Protein AF-0000000075457549 (afdb_homodimer)

Sequence (1544 aa):
MSASGSPRPHTTWLKSLSPRWPSASPNLSMISASSSFELLGRNELLQASESSGIDASVPYPEGTTIDWHREEAAEREWKRTLHSQRGLRGALAPIADSSKMWLVIVLTGVGIGVAGAWLDVLVRWLGDLREGRCAYGFFYNQVACCSGLDPGEVCTEWKTWSEYLHVSSILGQSLLQAWVYIALAVIFAGSAAVLVITYAPYAFHTGIPEIKAILRGYVFDAFLSPWTLFIKALGLALAVASGLSLGKEGPLVHVSCCMAFLLSRIFKVKQNESQKRKLLAAAAAAGVSVAFGSPLGGVLFGLEELDTFAFSNENDVMWRGFVTSVIAAVTLQYMDPFGTSKLVLFEVSGTVSGTWRAFELIPWMLLAVVGGVVGSFLIRLNAAAAVYRRNSSIYDWPVLEVVSFAALTGAICYLVVFLRAQTSELVANLFQECDVTKGDYHGLCNPTALWHNVFLLILTAVVKVGLTAWTFGMMIPAGIFLPTIAIGACFGRAVGLLTQGLQRAYPSAVIFSSCPPDATIRCISPGFYAVVGAAAMLGGVTRMTVSLVVIMFELTGALSHVLPIMISVVVSKWVADALGRDGIYTVWIAMRRYPWLPPDEYRDQGQTAAQIVKPASDIVVLRDGSPPTLGELLAFVRRYHFHGFPVVAGDEDVLVGFVVREKLRIYLERLVTEDVDGALTEAQRWTFIKAAAAADNELVNLAPLLDEAVLQLRKDVPLQLVVNMFQKMNLRHVLFSQEGKLTGLVTKTDIVWLLTAHSPHTGQLAGDTIDQMSASGSPRPHTTWLKSLSPRWPSASPNLSMISASSSFELLGRNELLQASESSGIDASVPYPEGTTIDWHREEAAEREWKRTLHSQRGLRGALAPIADSSKMWLVIVLTGVGIGVAGAWLDVLVRWLGDLREGRCAYGFFYNQVACCSGLDPGEVCTEWKTWSEYLHVSSILGQSLLQAWVYIALAVIFAGSAAVLVITYAPYAFHTGIPEIKAILRGYVFDAFLSPWTLFIKALGLALAVASGLSLGKEGPLVHVSCCMAFLLSRIFKVKQNESQKRKLLAAAAAAGVSVAFGSPLGGVLFGLEELDTFAFSNENDVMWRGFVTSVIAAVTLQYMDPFGTSKLVLFEVSGTVSGTWRAFELIPWMLLAVVGGVVGSFLIRLNAAAAVYRRNSSIYDWPVLEVVSFAALTGAICYLVVFLRAQTSELVANLFQECDVTKGDYHGLCNPTALWHNVFLLILTAVVKVGLTAWTFGMMIPAGIFLPTIAIGACFGRAVGLLTQGLQRAYPSAVIFSSCPPDATIRCISPGFYAVVGAAAMLGGVTRMTVSLVVIMFELTGALSHVLPIMISVVVSKWVADALGRDGIYTVWIAMRRYPWLPPDEYRDQGQTAAQIVKPASDIVVLRDGSPPTLGELLAFVRRYHFHGFPVVAGDEDVLVGFVVREKLRIYLERLVTEDVDGALTEAQRWTFIKAAAAADNELVNLAPLLDEAVLQLRKDVPLQLVVNMFQKMNLRHVLFSQEGKLTGLVTKTDIVWLLTAHSPHTGQLAGDTIDQ

pLDDT: mean 81.23, std 19.46, range [15.23, 98.56]

Radius of gyration: 37.05 Å; Cα contacts (8 Å, |Δi|>4): 2676; chains: 2; bounding box: 93×108×131 Å

Structure (mmCIF, N/CA/C/O backbone):
data_AF-0000000075457549-model_v1
#
loop_
_entity.id
_entity.type
_entity.pdbx_description
1 polymer 'Chloride channel protein'
#
loop_
_atom_site.group_PDB
_atom_site.id
_atom_site.type_symbol
_atom_site.label_atom_id
_atom_site.label_alt_id
_atom_site.label_comp_id
_atom_site.label_asym_id
_atom_site.label_entity_id
_atom_site.label_seq_id
_atom_site.pdbx_PDB_ins_code
_atom_site.Cartn_x
_atom_site.Cartn_y
_atom_site.Cartn_z
_atom_site.occupancy
_atom_site.B_iso_or_equiv
_atom_site.auth_seq_id
_atom_site.auth_comp_id
_atom_site.auth_asym_id
_atom_site.auth_atom_id
_atom_site.pdbx_PDB_model_num
ATOM 1 N N . MET A 1 1 ? -32.125 -28.438 58.812 1 15.51 1 MET A N 1
ATOM 2 C CA . MET A 1 1 ? -32 -28.406 60.25 1 15.51 1 MET A CA 1
ATOM 3 C C . MET A 1 1 ? -31.094 -27.266 60.688 1 15.51 1 MET A C 1
ATOM 5 O O . MET A 1 1 ? -30.453 -26.625 59.875 1 15.51 1 MET A O 1
ATOM 9 N N . SER A 1 2 ? -30.094 -27.688 61.531 1 15.89 2 SER A N 1
ATOM 10 C CA . SER A 1 2 ? -29.469 -27.375 62.812 1 15.89 2 SER A CA 1
ATOM 11 C C . SER A 1 2 ? -28.422 -26.281 62.656 1 15.89 2 SER A C 1
ATOM 13 O O . SER A 1 2 ? -27.859 -26.078 61.562 1 15.89 2 SER A O 1
ATOM 15 N N . ALA A 1 3 ? -28.094 -25.688 63.75 1 17.12 3 ALA A N 1
ATOM 16 C CA . ALA A 1 3 ? -27.891 -24.438 64.5 1 17.12 3 ALA A CA 1
ATOM 17 C C . ALA A 1 3 ? -26.453 -23.969 64.375 1 17.12 3 ALA A C 1
ATOM 19 O O . ALA A 1 3 ? -26.188 -22.766 64.438 1 17.12 3 ALA A O 1
ATOM 20 N N . SER A 1 4 ? -25.469 -24.859 64.25 1 15.59 4 SER A N 1
ATOM 21 C CA . SER A 1 4 ? -24.594 -24.828 65.375 1 15.59 4 SER A CA 1
ATOM 22 C C . SER A 1 4 ? -23.641 -23.625 65.312 1 15.59 4 SER A C 1
ATOM 24 O O . SER A 1 4 ? -23.516 -22.984 64.312 1 15.59 4 SER A O 1
ATOM 26 N N . GLY A 1 5 ? -22.297 -23.812 65.688 1 16.44 5 GLY A N 1
ATOM 27 C CA . GLY A 1 5 ? -21.484 -23.406 66.812 1 16.44 5 GLY A CA 1
ATOM 28 C C . GLY A 1 5 ? -20.703 -22.125 66.5 1 16.44 5 GLY A C 1
ATOM 29 O O . GLY A 1 5 ? -20.547 -21.719 65.375 1 16.44 5 GLY A O 1
ATOM 30 N N . SER A 1 6 ? -20.234 -21.391 67.562 1 16.8 6 SER A N 1
ATOM 31 C CA . SER A 1 6 ? -20.109 -20.094 68.25 1 16.8 6 SER A CA 1
ATOM 32 C C . SER A 1 6 ? -18.812 -19.406 67.875 1 16.8 6 SER A C 1
ATOM 34 O O . SER A 1 6 ? -18.719 -18.172 67.938 1 16.8 6 SER A O 1
ATOM 36 N N . PRO A 1 7 ? -17.672 -20.062 67.312 1 17.44 7 PRO A N 1
ATOM 37 C CA . PRO A 1 7 ? -16.531 -19.781 68.188 1 17.44 7 PRO A CA 1
ATOM 38 C C . PRO A 1 7 ? -16.016 -18.359 68 1 17.44 7 PRO A C 1
ATOM 40 O O . PRO A 1 7 ? -16.078 -17.766 66.938 1 17.44 7 PRO A O 1
ATOM 43 N N . ARG A 1 8 ? -15.766 -17.688 69.125 1 16.97 8 ARG A N 1
ATOM 44 C CA . ARG A 1 8 ? -15.648 -16.344 69.688 1 16.97 8 ARG A CA 1
ATOM 45 C C . ARG A 1 8 ? -14.477 -15.586 69.062 1 16.97 8 ARG A C 1
ATOM 47 O O . ARG A 1 8 ? -13.633 -16.188 68.375 1 16.97 8 ARG A O 1
ATOM 54 N N . PRO A 1 9 ? -13.852 -14.609 69.875 1 17.25 9 PRO A N 1
ATOM 55 C CA . PRO A 1 9 ? -13.664 -13.164 70 1 17.25 9 PRO A CA 1
ATOM 56 C C . PRO A 1 9 ? -12.211 -12.742 69.812 1 17.25 9 PRO A C 1
ATOM 58 O O . PRO A 1 9 ? -11.938 -11.578 69.5 1 17.25 9 PRO A O 1
ATOM 61 N N . HIS A 1 10 ? -11.102 -13.68 69.875 1 16.2 10 HIS A N 1
ATOM 62 C CA . HIS A 1 10 ? -10.062 -13.336 70.812 1 16.2 10 HIS A CA 1
ATOM 63 C C . HIS A 1 10 ? -9.258 -12.133 70.375 1 16.2 10 HIS A C 1
ATOM 65 O O . HIS A 1 10 ? -8.992 -11.977 69.188 1 16.2 10 HIS A O 1
ATOM 71 N N . THR A 1 11 ? -8.914 -11.016 71.312 1 16.73 11 THR A N 1
ATOM 72 C CA . THR A 1 11 ? -8.586 -9.648 71.688 1 16.73 11 THR A CA 1
ATOM 73 C C . THR A 1 11 ? -7.098 -9.375 71.5 1 16.73 11 THR A C 1
ATOM 75 O O . THR A 1 11 ? -6.711 -8.258 71.125 1 16.73 11 THR A O 1
ATOM 78 N N . THR A 1 12 ? -6.113 -10.359 71.75 1 15.23 12 THR A N 1
ATOM 79 C CA . THR A 1 12 ? -5.184 -9.93 72.812 1 15.23 12 THR A CA 1
ATOM 80 C C . THR A 1 12 ? -4.168 -8.938 72.25 1 15.23 12 THR A C 1
ATOM 82 O O . THR A 1 12 ? -3.855 -7.93 72.875 1 15.23 12 THR A O 1
ATOM 85 N N . TRP A 1 13 ? -3.168 -9.305 71.312 1 16.12 13 TRP A N 1
ATOM 86 C CA . TRP A 1 13 ? -1.802 -9.312 71.875 1 16.12 13 TRP A CA 1
ATOM 87 C C . TRP A 1 13 ? -1.188 -7.914 71.75 1 16.12 13 TRP A C 1
ATOM 89 O O . TRP A 1 13 ? -1.37 -7.203 70.75 1 16.12 13 TRP A O 1
ATOM 99 N N . LEU A 1 14 ? -0.521 -7.32 72.812 1 15.72 14 LEU A N 1
ATOM 100 C CA . LEU A 1 14 ? -0.044 -6.227 73.625 1 15.72 14 LEU A CA 1
ATOM 101 C C . LEU A 1 14 ? 1.028 -5.414 72.875 1 15.72 14 LEU A C 1
ATOM 103 O O . LEU A 1 14 ? 0.919 -4.191 72.812 1 15.72 14 LEU A O 1
ATOM 107 N N . LYS A 1 15 ? 2.363 -5.43 73.312 1 16.52 15 LYS A N 1
ATOM 108 C CA . LYS A 1 15 ? 3.07 -4.457 74.188 1 16.52 15 LYS A CA 1
ATOM 109 C C . LYS A 1 15 ? 3.971 -3.566 73.312 1 16.52 15 LYS A C 1
ATOM 111 O O . LYS A 1 15 ? 4.211 -3.857 72.125 1 16.52 15 LYS A O 1
ATOM 116 N N . SER A 1 16 ? 5.328 -3.344 73.688 1 16.53 16 SER A N 1
ATOM 117 C CA . SER A 1 16 ? 6.02 -2.225 74.312 1 16.53 16 SER A CA 1
ATOM 118 C C . SER A 1 16 ? 7.031 -1.591 73.375 1 16.53 16 SER A C 1
ATOM 120 O O . SER A 1 16 ? 7.598 -0.539 73.688 1 16.53 16 SER A O 1
ATOM 122 N N . LEU A 1 17 ? 7.41 -2.203 72.188 1 17.66 17 LEU A N 1
ATOM 123 C CA . LEU A 1 17 ? 8.852 -2.043 72 1 17.66 17 LEU A CA 1
ATOM 124 C C . LEU A 1 17 ? 9.203 -0.602 71.688 1 17.66 17 LEU A C 1
ATOM 126 O O . LEU A 1 17 ? 8.688 -0.051 70.688 1 17.66 17 LEU A O 1
ATOM 130 N N . SER A 1 18 ? 9.805 0.201 72.625 1 17.94 18 SER A N 1
ATOM 131 C CA . SER A 1 18 ? 10.047 1.621 72.812 1 17.94 18 SER A CA 1
ATOM 132 C C . SER A 1 18 ? 11.133 2.16 71.938 1 17.94 18 SER A C 1
ATOM 134 O O . SER A 1 18 ? 11.477 3.342 72 1 17.94 18 SER A O 1
ATOM 136 N N . PRO A 1 19 ? 11.484 1.557 70.75 1 19.05 19 PRO A N 1
ATOM 137 C CA . PRO A 1 19 ? 12.906 1.842 70.562 1 19.05 19 PRO A CA 1
ATOM 138 C C . PRO A 1 19 ? 13.188 3.332 70.375 1 19.05 19 PRO A C 1
ATOM 140 O O . PRO A 1 19 ? 12.32 4.078 69.875 1 19.05 19 PRO A O 1
ATOM 143 N N . ARG A 1 20 ? 14.266 3.891 71 1 20.41 20 ARG A N 1
ATOM 144 C CA . ARG A 1 20 ? 14.852 5.16 71.438 1 20.41 20 ARG A CA 1
ATOM 145 C C . ARG A 1 20 ? 15.469 5.902 70.25 1 20.41 20 ARG A C 1
ATOM 147 O O . ARG A 1 20 ? 16.547 5.527 69.75 1 20.41 20 ARG A O 1
ATOM 154 N N . TRP A 1 21 ? 14.766 6.324 69.188 1 19.52 21 TRP A N 1
ATOM 155 C CA . TRP A 1 21 ? 15.367 6.82 68 1 19.52 21 TRP A CA 1
ATOM 156 C C . TRP A 1 21 ? 16.141 8.109 68.25 1 19.52 21 TRP A C 1
ATOM 158 O O . TRP A 1 21 ? 15.617 9.039 68.875 1 19.52 21 TRP A O 1
ATOM 168 N N . PRO A 1 22 ? 17.438 7.992 68.188 1 20.72 22 PRO A N 1
ATOM 169 C CA . PRO A 1 22 ? 18.344 9.031 68.625 1 20.72 22 PRO A CA 1
ATOM 170 C C . PRO A 1 22 ? 18.094 10.383 68 1 20.72 22 PRO A C 1
ATOM 172 O O . PRO A 1 22 ? 17.562 10.438 66.875 1 20.72 22 PRO A O 1
ATOM 175 N N . SER A 1 23 ? 18.125 11.555 68.75 1 18.98 23 SER A N 1
ATOM 176 C CA . SER A 1 23 ? 17.641 12.93 68.688 1 18.98 23 SER A CA 1
ATOM 177 C C . SER A 1 23 ? 18.531 13.805 67.812 1 18.98 23 SER A C 1
ATOM 179 O O . SER A 1 23 ? 18.328 15.016 67.75 1 18.98 23 SER A O 1
ATOM 181 N N . ALA A 1 24 ? 19.656 13.242 67.25 1 22.22 24 ALA A N 1
ATOM 182 C CA . ALA A 1 24 ? 20.719 14.242 67.125 1 22.22 24 ALA A CA 1
ATOM 183 C C . ALA A 1 24 ? 20.234 15.422 66.25 1 22.22 24 ALA A C 1
ATOM 185 O O . ALA A 1 24 ? 19.547 15.242 65.25 1 22.22 24 ALA A O 1
ATOM 186 N N . SER A 1 25 ? 20.391 16.672 66.812 1 20 25 SER A N 1
ATOM 187 C CA . SER A 1 25 ? 19.844 18.016 66.688 1 20 25 SER A CA 1
ATOM 188 C C . SER A 1 25 ? 20.422 18.75 65.438 1 20 25 SER A C 1
ATOM 190 O O . SER A 1 25 ? 20.297 19.969 65.312 1 20 25 SER A O 1
ATOM 192 N N . PRO A 1 26 ? 20.781 18.047 64.375 1 21.61 26 PRO A N 1
ATOM 193 C CA . PRO A 1 26 ? 21.703 18.797 63.531 1 21.61 26 PRO A CA 1
ATOM 194 C C . PRO A 1 26 ? 21.234 20.234 63.281 1 21.61 26 PRO A C 1
ATOM 196 O O . PRO A 1 26 ? 20.031 20.516 63.312 1 21.61 26 PRO A O 1
ATOM 199 N N . ASN A 1 27 ? 22.172 21.188 63.406 1 21.12 27 ASN A N 1
ATOM 200 C CA . ASN A 1 27 ? 22.203 22.656 63.438 1 21.12 27 ASN A CA 1
ATOM 201 C C . ASN A 1 27 ? 21.531 23.266 62.219 1 21.12 27 ASN A C 1
ATOM 203 O O . ASN A 1 27 ? 21.781 22.828 61.094 1 21.12 27 ASN A O 1
ATOM 207 N N . LEU A 1 28 ? 20.484 24.094 62.375 1 20.97 28 LEU A N 1
ATOM 208 C CA . LEU A 1 28 ? 19.312 24.656 61.688 1 20.97 28 LEU A CA 1
ATOM 209 C C . LEU A 1 28 ? 19.734 25.781 60.719 1 20.97 28 LEU A C 1
ATOM 211 O O . LEU A 1 28 ? 18.891 26.391 60.062 1 20.97 28 LEU A O 1
ATOM 215 N N . SER A 1 29 ? 20.953 26.359 61.031 1 20.89 29 SER A N 1
ATOM 216 C CA . SER A 1 29 ? 20.844 27.797 60.875 1 20.89 29 SER A CA 1
ATOM 217 C C . SER A 1 29 ? 20.531 28.156 59.406 1 20.89 29 SER A C 1
ATOM 219 O O . SER A 1 29 ? 19.75 29.062 59.156 1 20.89 29 SER A O 1
ATOM 221 N N . MET A 1 30 ? 21.656 27.922 58.656 1 21.56 30 MET A N 1
ATOM 222 C CA . MET A 1 30 ? 22.047 28.875 57.625 1 21.56 30 MET A CA 1
ATOM 223 C C . MET A 1 30 ? 20.938 29.062 56.594 1 21.56 30 MET A C 1
ATOM 225 O O . MET A 1 30 ? 20.969 29.984 55.781 1 21.56 30 MET A O 1
ATOM 229 N N . ILE A 1 31 ? 20.406 27.875 56.281 1 20.2 31 ILE A N 1
ATOM 230 C CA . ILE A 1 31 ? 19.859 27.875 54.906 1 20.2 31 ILE A CA 1
ATOM 231 C C . ILE A 1 31 ? 18.625 28.781 54.875 1 20.2 31 ILE A C 1
ATOM 233 O O . ILE A 1 31 ? 17.516 28.344 55.188 1 20.2 31 ILE A O 1
ATOM 237 N N . SER A 1 32 ? 18.594 29.875 55.469 1 20.89 32 SER A N 1
ATOM 238 C CA . SER A 1 32 ? 17.312 30.531 55.688 1 20.89 32 SER A CA 1
ATOM 239 C C . SER A 1 32 ? 16.688 30.953 54.375 1 20.89 32 SER A C 1
ATOM 241 O O . SER A 1 32 ? 15.758 31.766 54.344 1 20.89 32 SER A O 1
ATOM 243 N N . ALA A 1 33 ? 17.453 30.984 53.281 1 24.27 33 ALA A N 1
ATOM 244 C CA . ALA A 1 33 ? 16.891 31.734 52.156 1 24.27 33 ALA A CA 1
ATOM 245 C C . ALA A 1 33 ? 15.43 31.375 51.938 1 24.27 33 ALA A C 1
ATOM 247 O O . ALA A 1 33 ? 15.078 30.203 51.812 1 24.27 33 ALA A O 1
ATOM 248 N N . SER A 1 34 ? 14.469 32.156 52.469 1 22.03 34 SER A N 1
ATOM 249 C CA . SER A 1 34 ? 13.008 32.156 52.531 1 22.03 34 SER A CA 1
ATOM 250 C C . SER A 1 34 ? 12.391 31.828 51.188 1 22.03 34 SER A C 1
ATOM 252 O O . SER A 1 34 ? 12.492 32.594 50.25 1 22.03 34 SER A O 1
ATOM 254 N N . SER A 1 35 ? 12.594 30.703 50.688 1 21.92 35 SER A N 1
ATOM 255 C CA . SER A 1 35 ? 11.961 30.156 49.469 1 21.92 35 SER A CA 1
ATOM 256 C C . SER A 1 35 ? 10.453 30.406 49.5 1 21.92 35 SER A C 1
ATOM 258 O O . SER A 1 35 ? 9.719 29.75 50.25 1 21.92 35 SER A O 1
ATOM 260 N N . SER A 1 36 ? 10.039 31.656 49.5 1 22.64 36 SER A N 1
ATOM 261 C CA . SER A 1 36 ? 8.609 31.938 49.469 1 22.64 36 SER A CA 1
ATOM 262 C C . SER A 1 36 ? 7.906 31.062 48.438 1 22.64 36 SER A C 1
ATOM 264 O O . SER A 1 36 ? 8.031 31.297 47.219 1 22.64 36 SER A O 1
ATOM 266 N N . PHE A 1 37 ? 7.93 29.812 48.594 1 23.86 37 PHE A N 1
ATOM 267 C CA . PHE A 1 37 ? 7.035 28.844 47.969 1 23.86 37 PHE A CA 1
ATOM 268 C C . PHE A 1 37 ? 5.59 29.312 48.031 1 23.86 37 PHE A C 1
ATOM 270 O O . PHE A 1 37 ? 4.98 29.328 49.094 1 23.86 37 PHE A O 1
ATOM 277 N N . GLU A 1 38 ? 5.328 30.453 47.375 1 24.58 38 GLU A N 1
ATOM 278 C CA . GLU A 1 38 ? 3.934 30.891 47.344 1 24.58 38 GLU A CA 1
ATOM 279 C C . GLU A 1 38 ? 2.99 29.688 47.312 1 24.58 38 GLU A C 1
ATOM 281 O O . GLU A 1 38 ? 3.17 28.781 46.5 1 24.58 38 GLU A O 1
ATOM 286 N N . LEU A 1 39 ? 2.436 29.312 48.438 1 25.33 39 LEU A N 1
ATOM 287 C CA . LEU A 1 39 ? 1.32 28.406 48.688 1 25.33 39 LEU A CA 1
ATOM 288 C C . LEU A 1 39 ? 0.296 28.469 47.562 1 25.33 39 LEU A C 1
ATOM 290 O O . LEU A 1 39 ? -0.375 29.484 47.375 1 25.33 39 LEU A O 1
ATOM 294 N N . LEU A 1 40 ? 0.688 28 46.469 1 26.22 40 LEU A N 1
ATOM 295 C CA . LEU A 1 40 ? -0.362 27.719 45.5 1 26.22 40 LEU A CA 1
ATOM 296 C C . LEU A 1 40 ? -1.619 27.203 46.188 1 26.22 40 LEU A C 1
ATOM 298 O O . LEU A 1 40 ? -1.57 26.203 46.906 1 26.22 40 LEU A O 1
ATOM 302 N N . GLY A 1 41 ? -2.439 28.125 46.75 1 25.42 41 GLY A N 1
ATOM 303 C CA . GLY A 1 41 ? -3.645 27.891 47.531 1 25.42 41 GLY A CA 1
ATOM 304 C C . GLY A 1 41 ? -4.418 26.656 47.062 1 25.42 41 GLY A C 1
ATOM 305 O O . GLY A 1 41 ? -4.23 26.188 45.938 1 25.42 41 GLY A O 1
ATOM 306 N N . ARG A 1 42 ? -5.156 25.953 48.062 1 30.33 42 ARG A N 1
ATOM 307 C CA . ARG A 1 42 ? -6.004 24.766 48.031 1 30.33 42 ARG A CA 1
ATOM 308 C C . ARG A 1 42 ? -6.887 24.75 46.781 1 30.33 42 ARG A C 1
ATOM 310 O O . ARG A 1 42 ? -7.203 23.688 46.25 1 30.33 42 ARG A O 1
ATOM 317 N N . ASN A 1 43 ? -7.352 25.906 46.469 1 26.98 43 ASN A N 1
ATOM 318 C CA . ASN A 1 43 ? -8.328 25.969 45.375 1 26.98 43 ASN A CA 1
ATOM 319 C C . ASN A 1 43 ? -7.695 25.672 44.031 1 26.98 43 ASN A C 1
ATOM 321 O O . ASN A 1 43 ? -8.398 25.438 43.062 1 26.98 43 ASN A O 1
ATOM 325 N N . GLU A 1 44 ? -6.422 25.859 43.938 1 30.11 44 GLU A N 1
ATOM 326 C CA . GLU A 1 44 ? -5.84 25.609 42.625 1 30.11 44 GLU A CA 1
ATOM 327 C C . GLU A 1 44 ? -5.641 24.109 42.406 1 30.11 44 GLU A C 1
ATOM 329 O O . GLU A 1 44 ? -5.652 23.641 41.25 1 30.11 44 GLU A O 1
ATOM 334 N N . LEU A 1 45 ? -5.238 23.344 43.406 1 30.72 45 LEU A N 1
ATOM 335 C CA . LEU A 1 45 ? -5.141 21.891 43.25 1 30.72 45 LEU A CA 1
ATOM 336 C C . LEU A 1 45 ? -6.512 21.281 43 1 30.72 45 LEU A C 1
ATOM 338 O O . LEU A 1 45 ? -6.621 20.25 42.344 1 30.72 45 LEU A O 1
ATOM 342 N N . LEU A 1 46 ? -7.539 21.719 43.781 1 29.84 46 LEU A N 1
ATOM 343 C CA . LEU A 1 46 ? -8.875 21.219 43.438 1 29.84 46 LEU A CA 1
ATOM 344 C C . LEU A 1 46 ? -9.227 21.531 42 1 29.84 46 LEU A C 1
ATOM 346 O O . LEU A 1 46 ? -10.039 20.844 41.375 1 29.84 46 LEU A O 1
ATOM 350 N N . GLN A 1 47 ? -8.758 22.641 41.469 1 30.66 47 GLN A N 1
ATOM 351 C CA . GLN A 1 47 ? -9.062 23 40.094 1 30.66 47 GLN A CA 1
ATOM 352 C C . GLN A 1 47 ? -8.273 22.125 39.125 1 30.66 47 GLN A C 1
ATOM 354 O O . GLN A 1 47 ? -8.766 21.812 38.031 1 30.66 47 GLN A O 1
ATOM 359 N N . ALA A 1 48 ? -7.043 21.797 39.312 1 34.62 48 ALA A N 1
ATOM 360 C CA . ALA A 1 48 ? -6.293 20.922 38.406 1 34.62 48 ALA A CA 1
ATOM 361 C C . ALA A 1 48 ? -6.84 19.5 38.469 1 34.62 48 ALA A C 1
ATOM 363 O O . ALA A 1 48 ? -6.898 18.812 37.438 1 34.62 48 ALA A O 1
ATOM 364 N N . SER A 1 49 ? -7.098 18.844 39.625 1 34.06 49 SER A N 1
ATOM 365 C CA . SER A 1 49 ? -7.66 17.516 39.75 1 34.06 49 SER A CA 1
ATOM 366 C C . SER A 1 49 ? -9.078 17.453 39.188 1 34.06 49 SER A C 1
ATOM 368 O O . SER A 1 49 ? -9.5 16.422 38.656 1 34.06 49 SER A O 1
ATOM 370 N N . GLU A 1 50 ? -9.906 18.438 39.5 1 33.06 50 GLU A N 1
ATOM 371 C CA . GLU A 1 50 ? -11.289 18.453 39.031 1 33.06 50 GLU A CA 1
ATOM 372 C C . GLU A 1 50 ? -11.359 18.672 37.531 1 33.06 50 GLU A C 1
ATOM 374 O O . GLU A 1 50 ? -12.383 18.422 36.906 1 33.06 50 GLU A O 1
ATOM 379 N N . SER A 1 51 ? -10.453 19.328 36.969 1 35.94 51 SER A N 1
ATOM 380 C CA . SER A 1 51 ? -10.406 19.422 35.531 1 35.94 51 SER A CA 1
ATOM 381 C C . SER A 1 51 ? -10.195 18.047 34.906 1 35.94 51 SER A C 1
ATOM 383 O O . SER A 1 51 ? -10.523 17.844 33.719 1 35.94 51 SER A O 1
ATOM 385 N N . SER A 1 52 ? -9.555 17.125 35.531 1 38.84 52 SER A N 1
ATOM 386 C CA . SER A 1 52 ? -9.289 15.773 35.031 1 38.84 52 SER A CA 1
ATOM 387 C C . SER A 1 52 ? -10.578 14.977 34.875 1 38.84 52 SER A C 1
ATOM 389 O O . SER A 1 52 ? -10.656 14.062 34.062 1 38.84 52 SER A O 1
ATOM 391 N N . GLY A 1 53 ? -11.539 15.117 35.812 1 39.59 53 GLY A N 1
ATOM 392 C CA . GLY A 1 53 ? -12.766 14.336 35.781 1 39.59 53 GLY A CA 1
ATOM 393 C C . GLY A 1 53 ? -13.664 14.711 34.594 1 39.59 53 GLY A C 1
ATOM 394 O O . GLY A 1 53 ? -14.695 14.062 34.375 1 39.59 53 GLY A O 1
ATOM 395 N N . ILE A 1 54 ? -13.711 15.891 34.375 1 41.53 54 ILE A N 1
ATOM 396 C CA . ILE A 1 54 ? -14.641 16.359 33.344 1 41.53 54 ILE A CA 1
ATOM 397 C C . ILE A 1 54 ? -14.258 15.766 32 1 41.53 54 ILE A C 1
ATOM 399 O O . ILE A 1 54 ? -14.938 16 31 1 41.53 54 ILE A O 1
ATOM 403 N N . ASP A 1 55 ? -13.148 15.25 31.891 1 46.78 55 ASP A N 1
ATOM 404 C CA . ASP A 1 55 ? -12.742 14.812 30.562 1 46.78 55 ASP A CA 1
ATOM 405 C C . ASP A 1 55 ? -13.586 13.633 30.094 1 46.78 55 ASP A C 1
ATOM 407 O O . ASP A 1 55 ? -13.086 12.742 29.391 1 46.78 55 ASP A O 1
ATOM 411 N N . ALA A 1 56 ? -14.664 13.391 30.891 1 46.44 56 ALA A N 1
ATOM 412 C CA . ALA A 1 56 ? -15.547 12.375 30.328 1 46.44 56 ALA A CA 1
ATOM 413 C C . ALA A 1 56 ? -15.883 12.688 28.875 1 46.44 56 ALA A C 1
ATOM 415 O O . ALA A 1 56 ? -16.328 13.797 28.562 1 46.44 56 ALA A O 1
ATOM 416 N N . SER A 1 57 ? -15.336 11.992 27.938 1 57.84 57 SER A N 1
ATOM 417 C CA . SER A 1 57 ? -15.516 12.078 26.5 1 57.84 57 SER A CA 1
ATOM 418 C C . SER A 1 57 ? -16.984 12.203 26.125 1 57.84 57 SER A C 1
ATOM 420 O O . SER A 1 57 ? -17.812 11.383 26.516 1 57.84 57 SER A O 1
ATOM 422 N N . VAL A 1 58 ? -17.562 13.414 26.031 1 63 58 VAL A N 1
ATOM 423 C CA . VAL A 1 58 ? -18.906 13.703 25.531 1 63 58 VAL A CA 1
ATOM 424 C C . VAL A 1 58 ? -19.109 12.984 24.188 1 63 58 VAL A C 1
ATOM 426 O O . VAL A 1 58 ? -18.281 13.102 23.281 1 63 58 VAL A O 1
ATOM 429 N N . PRO A 1 59 ? -20.172 12.086 24.188 1 74.56 59 PRO A N 1
ATOM 430 C CA . PRO A 1 59 ? -20.469 11.406 22.922 1 74.56 59 PRO A CA 1
ATOM 431 C C . PRO A 1 59 ? -20.844 12.375 21.812 1 74.56 59 PRO A C 1
ATOM 433 O O . PRO A 1 59 ? -21.469 13.406 22.062 1 74.56 59 PRO A O 1
ATOM 436 N N . TYR A 1 60 ? -20.391 12.172 20.672 1 80.81 60 TYR A N 1
ATOM 437 C CA . TYR A 1 60 ? -20.734 12.969 19.5 1 80.81 60 TYR A CA 1
ATOM 438 C C . TYR A 1 60 ? -22.141 12.625 19 1 80.81 60 TYR A C 1
ATOM 440 O O . TYR A 1 60 ? -22.516 11.453 18.953 1 80.81 60 TYR A O 1
ATOM 448 N N . PRO A 1 61 ? -22.938 13.641 18.734 1 80 61 PRO A N 1
ATOM 449 C CA . PRO A 1 61 ? -24.234 13.352 18.141 1 80 61 PRO A CA 1
ATOM 450 C C . PRO A 1 61 ? -24.125 12.742 16.734 1 80 61 PRO A C 1
ATOM 452 O O . PRO A 1 61 ? -23.125 12.945 16.047 1 80 61 PRO A O 1
ATOM 455 N N . GLU A 1 62 ? -25.141 12.062 16.344 1 86.31 62 GLU A N 1
ATOM 456 C CA . GLU A 1 62 ? -25.172 11.453 15.016 1 86.31 62 GLU A CA 1
ATOM 457 C C . GLU A 1 62 ? -25.141 12.516 13.922 1 86.31 62 GLU A C 1
ATOM 459 O O . GLU A 1 62 ? -25.781 13.562 14.047 1 86.31 62 GLU A O 1
ATOM 464 N N . GLY A 1 63 ? -24.359 12.297 12.898 1 82.12 63 GLY A N 1
ATOM 465 C CA . GLY A 1 63 ? -24.312 13.195 11.766 1 82.12 63 GLY A CA 1
ATOM 466 C C . GLY A 1 63 ? -23.234 14.25 11.875 1 82.12 63 GLY A C 1
ATOM 467 O O . GLY A 1 63 ? -23.062 15.07 10.977 1 82.12 63 GLY A O 1
ATOM 468 N N . THR A 1 64 ? -22.469 14.148 12.953 1 83.31 64 THR A N 1
ATOM 469 C CA . THR A 1 64 ? -21.375 15.109 13.133 1 83.31 64 THR A CA 1
ATOM 470 C C . THR A 1 64 ? -20.031 14.461 12.852 1 83.31 64 THR A C 1
ATOM 472 O O . THR A 1 64 ? -19.969 13.281 12.508 1 83.31 64 THR A O 1
ATOM 475 N N . THR A 1 65 ? -19.062 15.289 12.836 1 85.25 65 THR A N 1
ATOM 476 C CA . THR A 1 65 ? -17.688 14.797 12.656 1 85.25 65 THR A CA 1
ATOM 477 C C . THR A 1 65 ? -16.906 14.883 13.961 1 85.25 65 THR A C 1
ATOM 479 O O . THR A 1 65 ? -17.125 15.797 14.758 1 85.25 65 THR A O 1
ATOM 482 N N . ILE A 1 66 ? -16.062 13.977 14.102 1 84.75 66 ILE A N 1
ATOM 483 C CA . ILE A 1 66 ? -15.32 13.93 15.352 1 84.75 66 ILE A CA 1
ATOM 484 C C . ILE A 1 66 ? -14.156 14.922 15.297 1 84.75 66 ILE A C 1
ATOM 486 O O . ILE A 1 66 ? -13.773 15.375 14.219 1 84.75 66 ILE A O 1
ATOM 490 N N . ASP A 1 67 ? -13.719 15.211 16.5 1 80.62 67 ASP A N 1
ATOM 491 C CA . ASP A 1 67 ? -12.477 15.961 16.641 1 80.62 67 ASP A CA 1
ATOM 492 C C . ASP A 1 67 ? -11.297 15.031 16.906 1 80.62 67 ASP A C 1
ATOM 494 O O . ASP A 1 67 ? -11.039 14.656 18.047 1 80.62 67 ASP A O 1
ATOM 498 N N . TRP A 1 68 ? -10.531 14.805 15.891 1 80.62 68 TRP A N 1
ATOM 499 C CA . TRP A 1 68 ? -9.453 13.828 15.953 1 80.62 68 TRP A CA 1
ATOM 500 C C . TRP A 1 68 ? -8.406 14.234 16.984 1 80.62 68 TRP A C 1
ATOM 502 O O . TRP A 1 68 ? -7.898 13.398 17.734 1 80.62 68 TRP A O 1
ATOM 512 N N . HIS A 1 69 ? -8.086 15.43 17.062 1 75.06 69 HIS A N 1
ATOM 513 C CA . HIS A 1 69 ? -7.043 15.891 17.969 1 75.06 69 HIS A CA 1
ATOM 514 C C . HIS A 1 69 ? -7.48 15.734 19.422 1 75.06 69 HIS A C 1
ATOM 516 O O . HIS A 1 69 ? -6.672 15.383 20.281 1 75.06 69 HIS A O 1
ATOM 522 N N . ARG A 1 70 ? -8.703 16.062 19.625 1 75.69 70 ARG A N 1
ATOM 523 C CA . ARG A 1 70 ? -9.234 15.898 20.969 1 75.69 70 ARG A CA 1
ATOM 524 C C . ARG A 1 70 ? -9.25 14.422 21.375 1 75.69 70 ARG A C 1
ATOM 526 O O . ARG A 1 70 ? -8.914 14.078 22.5 1 75.69 70 ARG A O 1
ATOM 533 N N . GLU A 1 71 ? -9.656 13.633 20.406 1 80.75 71 GLU A N 1
ATOM 534 C CA . GLU A 1 71 ? -9.734 12.203 20.688 1 80.75 71 GLU A CA 1
ATOM 535 C C . GLU A 1 71 ? -8.352 11.602 20.875 1 80.75 71 GLU A C 1
ATOM 537 O O . GLU A 1 71 ? -8.164 10.727 21.734 1 80.75 71 GLU A O 1
ATOM 542 N N . GLU A 1 72 ? -7.434 12.039 20.156 1 77.44 72 GLU A N 1
ATOM 543 C CA . GLU A 1 72 ? -6.066 11.547 20.312 1 77.44 72 GLU A CA 1
ATOM 544 C C . GLU A 1 72 ? -5.457 12.016 21.625 1 77.44 72 GLU A C 1
ATOM 546 O O . GLU A 1 72 ? -4.688 11.289 22.266 1 77.44 72 GLU A O 1
ATOM 551 N N . ALA A 1 73 ? -5.781 13.219 22.047 1 71.94 73 ALA A N 1
ATOM 552 C CA . ALA A 1 73 ? -5.312 13.727 23.328 1 71.94 73 ALA A CA 1
ATOM 553 C C . ALA A 1 73 ? -5.902 12.922 24.484 1 71.94 73 ALA A C 1
ATOM 555 O O . ALA A 1 73 ? -5.203 12.617 25.453 1 71.94 73 ALA A O 1
ATOM 556 N N . ALA A 1 74 ? -7.145 12.656 24.312 1 76.62 74 ALA A N 1
ATOM 557 C CA . ALA A 1 74 ? -7.805 11.867 25.344 1 76.62 74 ALA A CA 1
ATOM 558 C C . ALA A 1 74 ? -7.199 10.469 25.438 1 76.62 74 ALA A C 1
ATOM 560 O O . ALA A 1 74 ? -7.07 9.914 26.531 1 76.62 74 ALA A O 1
ATOM 561 N N . GLU A 1 75 ? -6.871 9.898 24.312 1 78.44 75 GLU A N 1
ATOM 562 C CA . GLU A 1 75 ? -6.238 8.578 24.297 1 78.44 75 GLU A CA 1
ATOM 563 C C . GLU A 1 75 ? -4.859 8.617 24.953 1 78.44 75 GLU A C 1
ATOM 565 O O . GLU A 1 75 ? -4.48 7.691 25.672 1 78.44 75 GLU A O 1
ATOM 570 N N . ARG A 1 76 ? -4.25 9.609 24.75 1 72.94 76 ARG A N 1
ATOM 571 C CA . ARG A 1 76 ? -2.926 9.766 25.344 1 72.94 76 ARG A CA 1
ATOM 572 C C . ARG A 1 76 ? -3.012 9.898 26.859 1 72.94 76 ARG A C 1
ATOM 574 O O . ARG A 1 76 ? -2.197 9.32 27.594 1 72.94 76 ARG A O 1
ATOM 581 N N . GLU A 1 77 ? -3.848 10.727 27.203 1 73.25 77 GLU A N 1
ATOM 582 C CA . GLU A 1 77 ? -4.031 10.906 28.641 1 73.25 77 GLU A CA 1
ATOM 583 C C . GLU A 1 77 ? -4.426 9.602 29.312 1 73.25 77 GLU A C 1
ATOM 585 O O . GLU A 1 77 ? -3.971 9.305 30.422 1 73.25 77 GLU A O 1
ATOM 590 N N . TRP A 1 78 ? -5.211 8.898 28.625 1 77.75 78 TRP A N 1
ATOM 591 C CA . TRP A 1 78 ? -5.641 7.609 29.156 1 77.75 78 TRP A CA 1
ATOM 592 C C . TRP A 1 78 ? -4.469 6.641 29.266 1 77.75 78 TRP A C 1
ATOM 594 O O . TRP A 1 78 ? -4.312 5.941 30.266 1 77.75 78 TRP A O 1
ATOM 604 N N . LYS A 1 79 ? -3.66 6.578 28.281 1 76.56 79 LYS A N 1
ATOM 605 C CA . LYS A 1 79 ? -2.5 5.691 28.281 1 76.56 79 LYS A CA 1
ATOM 606 C C . LYS A 1 79 ? -1.498 6.102 29.359 1 76.56 79 LYS A C 1
ATOM 608 O O . LYS A 1 79 ? -0.872 5.246 29.984 1 76.56 79 LYS A O 1
ATOM 613 N N . ARG A 1 80 ? -1.426 7.34 29.594 1 74.44 80 ARG A N 1
ATOM 614 C CA . ARG A 1 80 ? -0.539 7.832 30.641 1 74.44 80 ARG A CA 1
ATOM 615 C C . ARG A 1 80 ? -1.044 7.422 32.031 1 74.44 80 ARG A C 1
ATOM 617 O O . ARG A 1 80 ? -0.255 7.043 32.875 1 74.44 80 ARG A O 1
ATOM 624 N N . THR A 1 81 ? -2.266 7.562 32.125 1 76.88 81 THR A N 1
ATOM 625 C CA . THR A 1 81 ? -2.854 7.191 33.406 1 76.88 81 THR A CA 1
ATOM 626 C C . THR A 1 81 ? -2.699 5.695 33.656 1 76.88 81 THR A C 1
ATOM 628 O O . THR A 1 81 ? -2.48 5.27 34.781 1 76.88 81 THR A O 1
ATOM 631 N N . LEU A 1 82 ? -2.781 4.965 32.594 1 79 82 LEU A N 1
ATOM 632 C CA . LEU A 1 82 ? -2.643 3.518 32.688 1 79 82 LEU A CA 1
ATOM 633 C C . LEU A 1 82 ? -1.211 3.137 33.062 1 79 82 LEU A C 1
ATOM 635 O O . LEU A 1 82 ? -0.989 2.203 33.844 1 79 82 LEU A O 1
ATOM 639 N N . HIS A 1 83 ? -0.253 3.844 32.5 1 77 83 HIS A N 1
ATOM 640 C CA . HIS A 1 83 ? 1.146 3.504 32.75 1 77 83 HIS A CA 1
ATOM 641 C C . HIS A 1 83 ? 1.656 4.109 34.031 1 77 83 HIS A C 1
ATOM 643 O O . HIS A 1 83 ? 2.682 3.678 34.562 1 77 83 HIS A O 1
ATOM 649 N N . SER A 1 84 ? 0.965 5.102 34.531 1 74.44 84 SER A N 1
ATOM 650 C CA . SER A 1 84 ? 1.407 5.77 35.75 1 74.44 84 SER A CA 1
ATOM 651 C C . SER A 1 84 ? 0.972 4.996 37 1 74.44 84 SER A C 1
ATOM 653 O O . SER A 1 84 ? 1.479 5.238 38.094 1 74.44 84 SER A O 1
ATOM 655 N N . GLN A 1 85 ? 0.109 4.055 36.75 1 76.06 85 GLN A N 1
ATOM 656 C CA . GLN A 1 85 ? -0.333 3.291 37.906 1 76.06 85 GLN A CA 1
ATOM 657 C C . GLN A 1 85 ? 0.769 2.361 38.406 1 76.06 85 GLN A C 1
ATOM 659 O O . GLN A 1 85 ? 1.524 1.803 37.625 1 76.06 85 GLN A O 1
ATOM 664 N N . ARG A 1 86 ? 1.221 2.57 39.688 1 72.75 86 ARG A N 1
ATOM 665 C CA . ARG A 1 86 ? 2.281 1.79 40.312 1 72.75 86 ARG A CA 1
ATOM 666 C C . ARG A 1 86 ? 1.755 0.443 40.812 1 72.75 86 ARG A C 1
ATOM 668 O O . ARG A 1 86 ? 0.556 0.288 41.031 1 72.75 86 ARG A O 1
ATOM 675 N N . GLY A 1 87 ? 2.594 -0.613 40.656 1 74.12 87 GLY A N 1
ATOM 676 C CA . GLY A 1 87 ? 2.326 -1.938 41.188 1 74.12 87 GLY A CA 1
ATOM 677 C C . GLY A 1 87 ? 2.004 -2.961 40.094 1 74.12 87 GLY A C 1
ATOM 678 O O . GLY A 1 87 ? 2.311 -2.75 38.938 1 74.12 87 GLY A O 1
ATOM 679 N N . LEU A 1 88 ? 1.452 -4.09 40.5 1 75.56 88 LEU A N 1
ATOM 680 C CA . LEU A 1 88 ? 1.064 -5.191 39.625 1 75.56 88 LEU A CA 1
ATOM 681 C C . LEU A 1 88 ? -0.073 -4.773 38.688 1 75.56 88 LEU A C 1
ATOM 683 O O . LEU A 1 88 ? -0.111 -5.176 37.531 1 75.56 88 LEU A O 1
ATOM 687 N N . ARG A 1 89 ? -0.881 -3.965 39.281 1 75.5 89 ARG A N 1
ATOM 688 C CA . ARG A 1 89 ? -1.996 -3.48 38.469 1 75.5 89 ARG A CA 1
ATOM 689 C C . ARG A 1 89 ? -1.51 -2.547 37.375 1 75.5 89 ARG A C 1
ATOM 691 O O . ARG A 1 89 ? -2.08 -2.518 36.281 1 75.5 89 ARG A O 1
ATOM 698 N N . GLY A 1 90 ? -0.483 -1.862 37.625 1 75.25 90 GLY A N 1
ATOM 699 C CA . GLY A 1 90 ? 0.088 -0.966 36.625 1 75.25 90 GLY A CA 1
ATOM 700 C C . GLY A 1 90 ? 0.712 -1.696 35.438 1 75.25 90 GLY A C 1
ATOM 701 O O . GLY A 1 90 ? 0.588 -1.259 34.312 1 75.25 90 GLY A O 1
ATOM 702 N N . ALA A 1 91 ? 1.274 -2.795 35.75 1 78.44 91 ALA A N 1
ATOM 703 C CA . ALA A 1 91 ? 1.89 -3.578 34.688 1 78.44 91 ALA A CA 1
ATOM 704 C C . ALA A 1 91 ? 0.842 -4.387 33.906 1 78.44 91 ALA A C 1
ATOM 706 O O . ALA A 1 91 ? 0.947 -4.566 32.688 1 78.44 91 ALA A O 1
ATOM 707 N N . LEU A 1 92 ? -0.215 -4.781 34.625 1 82.44 92 LEU A N 1
ATOM 708 C CA . LEU A 1 92 ? -1.201 -5.676 34.031 1 82.44 92 LEU A CA 1
ATOM 709 C C . LEU A 1 92 ? -2.277 -4.883 33.281 1 82.44 92 LEU A C 1
ATOM 711 O O . LEU A 1 92 ? -2.896 -5.395 32.344 1 82.44 92 LEU A O 1
ATOM 715 N N . ALA A 1 93 ? -2.463 -3.646 33.719 1 81.19 93 ALA A N 1
ATOM 716 C CA . ALA A 1 93 ? -3.561 -2.867 33.156 1 81.19 93 ALA A CA 1
ATOM 717 C C . ALA A 1 93 ? -3.309 -2.557 31.688 1 81.19 93 ALA A C 1
ATOM 719 O O . ALA A 1 93 ? -4.188 -2.754 30.844 1 81.19 93 ALA A O 1
ATOM 720 N N . PRO A 1 94 ? -2.055 -2.158 31.453 1 81.5 94 PRO A N 1
ATOM 721 C CA . PRO A 1 94 ? -1.826 -1.913 30.016 1 81.5 94 PRO A CA 1
ATOM 722 C C . PRO A 1 94 ? -1.883 -3.191 29.188 1 81.5 94 PRO A C 1
ATOM 724 O O . PRO A 1 94 ? -2.338 -3.164 28.047 1 81.5 94 PRO A O 1
ATOM 727 N N . ILE A 1 95 ? -1.505 -4.195 29.719 1 82.12 95 ILE A N 1
ATOM 728 C CA . ILE A 1 95 ? -1.53 -5.477 29.031 1 82.12 95 ILE A CA 1
ATOM 729 C C . ILE A 1 95 ? -2.975 -5.941 28.859 1 82.12 95 ILE A C 1
ATOM 731 O O . ILE A 1 95 ? -3.34 -6.48 27.812 1 82.12 95 ILE A O 1
ATOM 735 N N . ALA A 1 96 ? -3.715 -5.738 29.859 1 82.75 96 ALA A N 1
ATOM 736 C CA . ALA A 1 96 ? -5.121 -6.125 29.781 1 82.75 96 ALA A CA 1
ATOM 737 C C . ALA A 1 96 ? -5.863 -5.312 28.719 1 82.75 96 ALA A C 1
ATOM 739 O O . ALA A 1 96 ? -6.703 -5.844 28 1 82.75 96 ALA A O 1
ATOM 740 N N . ASP A 1 97 ? -5.535 -4.043 28.641 1 80.94 97 ASP A N 1
ATOM 741 C CA . ASP A 1 97 ? -6.184 -3.186 27.641 1 80.94 97 ASP A CA 1
ATOM 742 C C . ASP A 1 97 ? -5.777 -3.58 26.219 1 80.94 97 ASP A C 1
ATOM 744 O O . ASP A 1 97 ? -6.617 -3.645 25.328 1 80.94 97 ASP A O 1
ATOM 748 N N . SER A 1 98 ? -4.547 -3.846 26.125 1 80.5 98 SER A N 1
ATOM 749 C CA . SER A 1 98 ? -4.066 -4.285 24.828 1 80.5 98 SER A CA 1
ATOM 750 C C . SER A 1 98 ? -4.629 -5.652 24.453 1 80.5 98 SER A C 1
ATOM 752 O O . SER A 1 98 ? -4.918 -5.922 23.297 1 80.5 98 SER A O 1
ATOM 754 N N . SER A 1 99 ? -4.82 -6.461 25.438 1 85.12 99 SER A N 1
ATOM 755 C CA . SER A 1 99 ? -5.352 -7.801 25.188 1 85.12 99 SER A CA 1
ATOM 756 C C . SER A 1 99 ? -6.82 -7.75 24.781 1 85.12 99 SER A C 1
ATOM 758 O O . SER A 1 99 ? -7.273 -8.547 23.969 1 85.12 99 SER A O 1
ATOM 760 N N . LYS A 1 100 ? -7.559 -6.836 25.344 1 86.94 100 LYS A N 1
ATOM 761 C CA . LYS A 1 100 ? -8.961 -6.688 24.953 1 86.94 100 LYS A CA 1
ATOM 762 C C . LYS A 1 100 ? -9.094 -6.277 23.5 1 86.94 100 LYS A C 1
ATOM 764 O O . LYS A 1 100 ? -9.953 -6.793 22.781 1 86.94 100 LYS A O 1
ATOM 769 N N . MET A 1 101 ? -8.273 -5.414 23.141 1 86.56 101 MET A N 1
ATOM 770 C CA . MET A 1 101 ? -8.305 -4.965 21.75 1 86.56 101 MET A CA 1
ATOM 771 C C . MET A 1 101 ? -7.965 -6.109 20.797 1 86.56 101 MET A C 1
ATOM 773 O O . MET A 1 101 ? -8.625 -6.289 19.766 1 86.56 101 MET A O 1
ATOM 777 N N . TRP A 1 102 ? -7.027 -6.883 21.125 1 87.19 102 TRP A N 1
ATOM 778 C CA . TRP A 1 102 ? -6.613 -7.992 20.281 1 87.19 102 TRP A CA 1
ATOM 779 C C . TRP A 1 102 ? -7.668 -9.094 20.266 1 87.19 102 TRP A C 1
ATOM 781 O O . TRP A 1 102 ? -7.863 -9.766 19.25 1 87.19 102 TRP A O 1
ATOM 791 N N . LEU A 1 103 ? -8.258 -9.219 21.328 1 92.12 103 LEU A N 1
ATOM 792 C CA . LEU A 1 103 ? -9.336 -10.203 21.391 1 92.12 103 LEU A CA 1
ATOM 793 C C . LEU A 1 103 ? -10.461 -9.82 20.422 1 92.12 103 LEU A C 1
ATOM 795 O O . LEU A 1 103 ? -10.984 -10.68 19.719 1 92.12 103 LEU A O 1
ATOM 799 N N . VAL A 1 104 ? -10.789 -8.586 20.391 1 93.88 104 VAL A N 1
ATOM 800 C CA . VAL A 1 104 ? -11.844 -8.117 19.5 1 93.88 104 VAL A CA 1
ATOM 801 C C . VAL A 1 104 ? -11.406 -8.297 18.047 1 93.88 104 VAL A C 1
ATOM 803 O O . VAL A 1 104 ? -12.211 -8.68 17.203 1 93.88 104 VAL A O 1
ATOM 806 N N . ILE A 1 105 ? -10.172 -8.039 17.797 1 92.69 105 ILE A N 1
ATOM 807 C CA . ILE A 1 105 ? -9.633 -8.164 16.453 1 92.69 105 ILE A CA 1
ATOM 808 C C . ILE A 1 105 ? -9.688 -9.625 16 1 92.69 105 ILE A C 1
ATOM 810 O O . ILE A 1 105 ? -10.141 -9.922 14.898 1 92.69 105 ILE A O 1
ATOM 814 N N . VAL A 1 106 ? -9.32 -10.531 16.828 1 93.25 106 VAL A N 1
ATOM 815 C CA . VAL A 1 106 ? -9.297 -11.961 16.516 1 93.25 106 VAL A CA 1
ATOM 816 C C . VAL A 1 106 ? -10.727 -12.477 16.359 1 93.25 106 VAL A C 1
ATOM 818 O O . VAL A 1 106 ? -11.039 -13.195 15.406 1 93.25 106 VAL A O 1
ATOM 821 N N . LEU A 1 107 ? -11.539 -12.055 17.25 1 96.56 107 LEU A N 1
ATOM 822 C CA . LEU A 1 107 ? -12.914 -12.516 17.203 1 96.56 107 LEU A CA 1
ATOM 823 C C . LEU A 1 107 ? -13.648 -11.945 16 1 96.56 107 LEU A C 1
ATOM 825 O O . LEU A 1 107 ? -14.516 -12.609 15.43 1 96.56 107 LEU A O 1
ATOM 829 N N . THR A 1 108 ? -13.297 -10.75 15.641 1 96.88 108 THR A N 1
ATOM 830 C CA . THR A 1 108 ? -13.875 -10.18 14.43 1 96.88 108 THR A CA 1
ATOM 831 C C . THR A 1 108 ? -13.477 -11 13.203 1 96.88 108 THR A C 1
ATOM 833 O O . THR A 1 108 ? -14.305 -11.281 12.336 1 96.88 108 THR A O 1
ATOM 836 N N . GLY A 1 109 ? -12.195 -11.344 13.133 1 96.25 109 GLY A N 1
ATOM 837 C CA . GLY A 1 109 ? -11.742 -12.188 12.039 1 96.25 109 GLY A CA 1
ATOM 838 C C . GLY A 1 109 ? -12.461 -13.516 11.969 1 96.25 109 GLY A C 1
ATOM 839 O O . GLY A 1 109 ? -12.945 -13.914 10.906 1 96.25 109 GLY A O 1
ATOM 840 N N . VAL A 1 110 ? -12.633 -14.133 13.07 1 96.44 110 VAL A N 1
ATOM 841 C CA . VAL A 1 110 ? -13.32 -15.422 13.133 1 96.44 110 VAL A CA 1
ATOM 842 C C . VAL A 1 110 ? -14.797 -15.234 12.797 1 96.44 110 VAL A C 1
ATOM 844 O O . VAL A 1 110 ? -15.367 -16.016 12.031 1 96.44 110 VAL A O 1
ATOM 847 N N . GLY A 1 111 ? -15.328 -14.234 13.359 1 97.06 111 GLY A N 1
ATOM 848 C CA . GLY A 1 111 ? -16.734 -13.977 13.141 1 97.06 111 GLY A CA 1
ATOM 849 C C . GLY A 1 111 ? -17.078 -13.742 11.68 1 97.06 111 GLY A C 1
ATOM 850 O O . GLY A 1 111 ? -18.047 -14.32 11.164 1 97.06 111 GLY A O 1
ATOM 851 N N . ILE A 1 112 ? -16.344 -12.922 11.023 1 96.81 112 ILE A N 1
ATOM 852 C CA . ILE A 1 112 ? -16.656 -12.609 9.633 1 96.81 112 ILE A CA 1
ATOM 853 C C . ILE A 1 112 ? -16.328 -13.812 8.75 1 96.81 112 ILE A C 1
ATOM 855 O O . ILE A 1 112 ? -17 -14.047 7.742 1 96.81 112 ILE A O 1
ATOM 859 N N . GLY A 1 113 ? -15.258 -14.57 9.078 1 95.06 113 GLY A N 1
ATOM 860 C CA . GLY A 1 113 ? -14.992 -15.805 8.367 1 95.06 113 GLY A CA 1
ATOM 861 C C . GLY A 1 113 ? -16.156 -16.781 8.422 1 95.06 113 GLY A C 1
ATOM 862 O O . GLY A 1 113 ? -16.531 -17.359 7.398 1 95.06 113 GLY A O 1
ATOM 863 N N . VAL A 1 114 ? -16.766 -16.906 9.523 1 95.88 114 VAL A N 1
ATOM 864 C CA . VAL A 1 114 ? -17.906 -17.797 9.711 1 95.88 114 VAL A CA 1
ATOM 865 C C . VAL A 1 114 ? -19.125 -17.25 8.984 1 95.88 114 VAL A C 1
ATOM 867 O O . VAL A 1 114 ? -19.844 -17.984 8.305 1 95.88 114 VAL A O 1
ATOM 870 N N . ALA A 1 115 ? -19.328 -15.984 9.148 1 95.75 115 ALA A N 1
ATOM 871 C CA . ALA A 1 115 ? -20.453 -15.352 8.469 1 95.75 115 ALA A CA 1
ATOM 872 C C . ALA A 1 115 ? -20.328 -15.477 6.953 1 95.75 115 ALA A C 1
ATOM 874 O O . ALA A 1 115 ? -21.312 -15.711 6.258 1 95.75 115 ALA A O 1
ATOM 875 N N . GLY A 1 116 ? -19.141 -15.273 6.488 1 94.25 116 GLY A N 1
ATOM 876 C CA . GLY A 1 116 ? -18.922 -15.43 5.059 1 94.25 116 GLY A CA 1
ATOM 877 C C . GLY A 1 116 ? -19.172 -16.844 4.566 1 94.25 116 GLY A C 1
ATOM 878 O O . GLY A 1 116 ? -19.766 -17.047 3.51 1 94.25 116 GLY A O 1
ATOM 879 N N . ALA A 1 117 ? -18.734 -17.828 5.285 1 93.69 117 ALA A N 1
ATOM 880 C CA . ALA A 1 117 ? -18.969 -19.234 4.93 1 93.69 117 ALA A CA 1
ATOM 881 C C . ALA A 1 117 ? -20.453 -19.562 4.941 1 93.69 117 ALA A C 1
A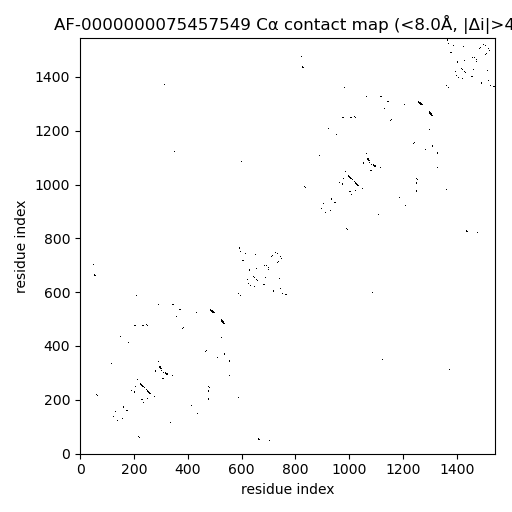TOM 883 O O . ALA A 1 117 ? -20.953 -20.234 4.035 1 93.69 117 ALA A O 1
ATOM 884 N N . TRP A 1 118 ? -21.062 -19.125 5.941 1 94.19 118 TRP A N 1
ATOM 885 C CA . TRP A 1 118 ? -22.5 -19.344 6.051 1 94.19 118 TRP A CA 1
ATOM 886 C C . TRP A 1 118 ? -23.25 -18.703 4.883 1 94.19 118 TRP A C 1
ATOM 888 O O . TRP A 1 118 ? -24.172 -19.297 4.324 1 94.19 118 TRP A O 1
ATOM 898 N N . LEU A 1 119 ? -22.891 -17.516 4.543 1 94.69 119 LEU A N 1
ATOM 899 C CA . LEU A 1 119 ? -23.5 -16.812 3.428 1 94.69 119 LEU A CA 1
ATOM 900 C C . LEU A 1 119 ? -23.297 -17.562 2.121 1 94.69 119 LEU A C 1
ATOM 902 O O . LEU A 1 119 ? -24.234 -17.703 1.324 1 94.69 119 LEU A O 1
ATOM 906 N N . ASP A 1 120 ? -22.156 -18.078 1.899 1 92.38 120 ASP A N 1
ATOM 907 C CA . ASP A 1 120 ? -21.844 -18.781 0.664 1 92.38 120 ASP A CA 1
ATOM 908 C C . ASP A 1 120 ? -22.672 -20.062 0.549 1 92.38 120 ASP A C 1
ATOM 910 O O . ASP A 1 120 ? -23.172 -20.391 -0.526 1 92.38 120 ASP A O 1
ATOM 914 N N . VAL A 1 121 ? -22.797 -20.781 1.611 1 91.56 121 VAL A N 1
ATOM 915 C CA . VAL A 1 121 ? -23.562 -22.031 1.614 1 91.56 121 VAL A CA 1
ATOM 916 C C . VAL A 1 121 ? -25.047 -21.719 1.374 1 91.56 121 VAL A C 1
ATOM 918 O O . VAL A 1 121 ? -25.703 -22.406 0.585 1 91.56 121 VAL A O 1
ATOM 921 N N . LEU A 1 122 ? -25.5 -20.719 2.045 1 94.12 122 LEU A N 1
ATOM 922 C CA . LEU A 1 122 ? -26.906 -20.359 1.915 1 94.12 122 LEU A CA 1
ATOM 923 C C . LEU A 1 122 ? -27.219 -19.859 0.505 1 94.12 122 LEU A C 1
ATOM 925 O O . LEU A 1 122 ? -28.25 -20.219 -0.072 1 94.12 122 LEU A O 1
ATOM 929 N N . VAL A 1 123 ? -2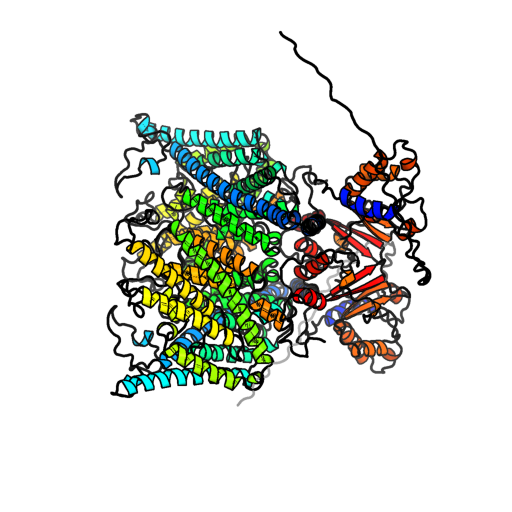6.391 -19.047 -0.047 1 94.25 123 VAL A N 1
ATOM 930 C CA . VAL A 1 123 ? -26.594 -18.5 -1.389 1 94.25 123 VAL A CA 1
ATOM 931 C C . VAL A 1 123 ? -26.578 -19.641 -2.41 1 94.25 123 VAL A C 1
ATOM 933 O O . VAL A 1 123 ? -27.391 -19.656 -3.338 1 94.25 123 VAL A O 1
ATOM 936 N N . ARG A 1 124 ? -25.688 -20.547 -2.283 1 91.81 124 ARG A N 1
ATOM 937 C CA . ARG A 1 124 ? -25.594 -21.672 -3.215 1 91.81 124 ARG A CA 1
ATOM 938 C C . ARG A 1 124 ? -26.844 -22.531 -3.139 1 91.81 124 ARG A C 1
ATOM 940 O O . ARG A 1 124 ? -27.375 -22.969 -4.168 1 91.81 124 ARG A O 1
ATOM 947 N N . TRP A 1 125 ? -27.281 -22.781 -2.002 1 93.12 125 TRP A N 1
ATOM 948 C CA . TRP A 1 125 ? -28.469 -23.609 -1.816 1 93.12 125 TRP A CA 1
ATOM 949 C C . TRP A 1 125 ? -29.703 -22.922 -2.377 1 93.12 125 TRP A C 1
ATOM 951 O O . TRP A 1 125 ? -30.453 -23.5 -3.162 1 93.12 125 TRP A O 1
ATOM 961 N N . LEU A 1 126 ? -29.938 -21.656 -1.971 1 95 126 LEU A N 1
ATOM 962 C CA . LEU A 1 126 ? -31.094 -20.906 -2.441 1 95 126 LEU A CA 1
ATOM 963 C C . LEU A 1 126 ? -31.031 -20.703 -3.951 1 95 126 LEU A C 1
ATOM 965 O O . LEU A 1 126 ? -32.062 -20.734 -4.633 1 95 126 LEU A O 1
ATOM 969 N N . GLY A 1 127 ? -29.844 -20.453 -4.43 1 93.06 127 GLY A N 1
ATOM 970 C CA . GLY A 1 127 ? -29.656 -20.281 -5.863 1 93.06 127 GLY A CA 1
ATOM 971 C C . GLY A 1 127 ? -30 -21.531 -6.652 1 93.06 127 GLY A C 1
ATOM 972 O O . GLY A 1 127 ? -30.625 -21.453 -7.707 1 93.06 127 GLY A O 1
ATOM 973 N N . ASP A 1 128 ? -29.594 -22.672 -6.18 1 92.56 128 ASP A N 1
ATOM 974 C CA . ASP A 1 128 ? -29.875 -23.938 -6.848 1 92.56 128 ASP A CA 1
ATOM 975 C C . ASP A 1 128 ? -31.344 -24.297 -6.77 1 92.56 128 ASP A C 1
ATOM 977 O O . ASP A 1 128 ? -31.875 -24.984 -7.652 1 92.56 128 ASP A O 1
ATOM 981 N N . LEU A 1 129 ? -31.984 -23.844 -5.73 1 93.75 129 LEU A N 1
ATOM 982 C CA . LEU A 1 129 ? -33.406 -24.125 -5.562 1 93.75 129 LEU A CA 1
ATOM 983 C C . LEU A 1 129 ? -34.219 -23.547 -6.719 1 93.75 129 LEU A C 1
ATOM 985 O O . LEU A 1 129 ? -35.312 -24.031 -7.016 1 93.75 129 LEU A O 1
ATOM 989 N N . ARG A 1 130 ? -33.719 -22.531 -7.371 1 93.88 130 ARG A N 1
ATOM 990 C CA . ARG A 1 130 ? -34.438 -21.922 -8.492 1 93.88 130 ARG A CA 1
ATOM 991 C C . ARG A 1 130 ? -34.406 -22.844 -9.719 1 93.88 130 ARG A C 1
ATOM 993 O O . ARG A 1 130 ? -35.281 -22.75 -10.586 1 93.88 130 ARG A O 1
ATOM 1000 N N . GLU A 1 131 ? -33.438 -23.734 -9.742 1 90.56 131 GLU A N 1
ATOM 1001 C CA . GLU A 1 131 ? -33.281 -24.594 -10.906 1 90.56 131 GLU A CA 1
ATOM 1002 C C . GLU A 1 131 ? -33.781 -26 -10.633 1 90.56 131 GLU A C 1
ATOM 1004 O O . GLU A 1 131 ? -34.188 -26.719 -11.562 1 90.56 131 GLU A O 1
ATOM 1009 N N . GLY A 1 132 ? -33.625 -26.406 -9.445 1 91.56 132 GLY A N 1
ATOM 1010 C CA . GLY A 1 132 ? -34.062 -27.766 -9.141 1 91.56 132 GLY A CA 1
ATOM 1011 C C . GLY A 1 132 ? -33.875 -28.141 -7.684 1 91.56 132 GLY A C 1
ATOM 1012 O O . GLY A 1 132 ? -33.688 -27.281 -6.828 1 91.56 132 GLY A O 1
ATOM 1013 N N . ARG A 1 133 ? -34.125 -29.406 -7.465 1 90 133 ARG A N 1
ATOM 1014 C CA . ARG A 1 133 ? -34 -29.938 -6.109 1 90 133 ARG A CA 1
ATOM 1015 C C . ARG A 1 133 ? -33.344 -31.312 -6.125 1 90 133 ARG A C 1
ATOM 1017 O O . ARG A 1 133 ? -33.438 -32.031 -7.113 1 90 133 ARG A O 1
ATOM 1024 N N . CYS A 1 134 ? -32.625 -31.516 -5.039 1 90.12 134 CYS A N 1
ATOM 1025 C CA . CYS A 1 134 ? -31.984 -32.812 -4.895 1 90.12 134 CYS A CA 1
ATOM 1026 C C . CYS A 1 134 ? -32.969 -33.875 -4.426 1 90.12 134 CYS A C 1
ATOM 1028 O O . CYS A 1 134 ? -33.75 -33.625 -3.504 1 90.12 134 CYS A O 1
ATOM 1030 N N . ALA A 1 135 ? -32.906 -35.062 -5.039 1 86.62 135 ALA A N 1
ATOM 1031 C CA . ALA A 1 135 ? -33.844 -36.156 -4.707 1 86.62 135 ALA A CA 1
ATOM 1032 C C . ALA A 1 135 ? -33.531 -36.719 -3.322 1 86.62 135 ALA A C 1
ATOM 1034 O O . ALA A 1 135 ? -34.438 -37.188 -2.635 1 86.62 135 ALA A O 1
ATOM 1035 N N . TYR A 1 136 ? -32.312 -36.625 -2.863 1 83.56 136 TYR A N 1
ATOM 1036 C CA . TYR A 1 136 ? -31.906 -37.188 -1.59 1 83.56 136 TYR A CA 1
ATOM 1037 C C . TYR A 1 136 ? -32.375 -36.344 -0.423 1 83.56 136 TYR A C 1
ATOM 1039 O O . TYR A 1 136 ? -32.656 -36.844 0.659 1 83.56 136 TYR A O 1
ATOM 1047 N N . GLY A 1 137 ? -32.406 -35.062 -0.637 1 83.62 137 GLY A N 1
ATOM 1048 C CA . GLY A 1 137 ? -32.75 -34.125 0.434 1 83.62 137 GLY A CA 1
ATOM 1049 C C . GLY A 1 137 ? -32.938 -32.719 -0.041 1 83.62 137 GLY A C 1
ATOM 1050 O O . GLY A 1 137 ? -32.281 -32.281 -0.986 1 83.62 137 GLY A O 1
ATOM 1051 N N . PHE A 1 138 ? -33.656 -31.984 0.801 1 84.56 138 PHE A N 1
ATOM 1052 C CA . PHE A 1 138 ? -34.062 -30.625 0.411 1 84.56 138 PHE A CA 1
ATOM 1053 C C . PHE A 1 138 ? -32.938 -29.641 0.678 1 84.56 138 PHE A C 1
ATOM 1055 O O . PHE A 1 138 ? -32.781 -28.641 -0.026 1 84.56 138 PHE A O 1
ATOM 1062 N N . PHE A 1 139 ? -32.031 -29.938 1.53 1 84.62 139 PHE A N 1
ATOM 1063 C CA . PHE A 1 139 ? -31.047 -28.953 1.979 1 84.62 139 PHE A CA 1
ATOM 1064 C C . PHE A 1 139 ? -29.703 -29.172 1.301 1 84.62 139 PHE A C 1
ATOM 1066 O O . PHE A 1 139 ? -28.719 -28.484 1.612 1 84.62 139 PHE A O 1
ATOM 1073 N N . TYR A 1 140 ? -29.688 -29.984 0.252 1 84.31 140 TYR A N 1
ATOM 1074 C CA . TYR A 1 140 ? -28.453 -30.219 -0.498 1 84.31 140 TYR A CA 1
ATOM 1075 C C . TYR A 1 140 ? -28.406 -29.344 -1.746 1 84.31 140 TYR A C 1
ATOM 1077 O O . TYR A 1 140 ? -29.406 -29.219 -2.459 1 84.31 140 TYR A O 1
ATOM 1085 N N . ASN A 1 141 ? -27.359 -28.688 -1.916 1 86.25 141 ASN A N 1
ATOM 1086 C CA . ASN A 1 141 ? -27.156 -27.969 -3.174 1 86.25 141 ASN A CA 1
ATOM 1087 C C . ASN A 1 141 ? -26.766 -28.922 -4.305 1 86.25 141 ASN A C 1
ATOM 1089 O O . ASN A 1 141 ? -26.594 -30.109 -4.082 1 86.25 141 ASN A O 1
ATOM 1093 N N . GLN A 1 142 ? -26.719 -28.438 -5.473 1 84.31 142 GLN A N 1
ATOM 1094 C CA . GLN A 1 142 ? -26.5 -29.281 -6.641 1 84.31 142 GLN A CA 1
ATOM 1095 C C . GLN A 1 142 ? -25.156 -29.984 -6.566 1 84.31 142 GLN A C 1
ATOM 1097 O O . GLN A 1 142 ? -25.047 -31.172 -6.879 1 84.31 142 GLN A O 1
ATOM 1102 N N . VAL A 1 143 ? -24.125 -29.266 -6.176 1 80.56 143 VAL A N 1
ATOM 1103 C CA . VAL A 1 143 ? -22.781 -29.828 -6.141 1 80.56 143 VAL A CA 1
ATOM 1104 C C . VAL A 1 143 ? -22.703 -30.891 -5.055 1 80.56 143 VAL A C 1
ATOM 1106 O O . VAL A 1 143 ? -22.109 -31.953 -5.266 1 80.56 143 VAL A O 1
ATOM 1109 N N . ALA A 1 144 ? -23.297 -30.625 -3.957 1 81.19 144 ALA A N 1
ATOM 1110 C CA . ALA A 1 144 ? -23.312 -31.594 -2.869 1 81.19 144 ALA A CA 1
ATOM 1111 C C . ALA A 1 144 ? -24.172 -32.812 -3.225 1 81.19 144 ALA A C 1
ATOM 1113 O O . ALA A 1 144 ? -23.844 -33.938 -2.838 1 81.19 144 ALA A O 1
ATOM 1114 N N . CYS A 1 145 ? -25.203 -32.5 -3.92 1 83.81 145 CYS A N 1
ATOM 1115 C CA . CYS A 1 145 ? -26.078 -33.562 -4.359 1 83.81 145 CYS A CA 1
ATOM 1116 C C . CYS A 1 145 ? -25.359 -34.531 -5.305 1 83.81 145 CYS A C 1
ATOM 1118 O O . CYS A 1 145 ? -25.594 -35.719 -5.273 1 83.81 145 CYS A O 1
ATOM 1120 N N . CYS A 1 146 ? -24.531 -34 -6.047 1 80.5 146 CYS A N 1
ATOM 1121 C CA . CYS A 1 146 ? -23.844 -34.812 -7.062 1 80.5 146 CYS A CA 1
ATOM 1122 C C . CYS A 1 146 ? -22.438 -35.156 -6.625 1 80.5 146 CYS A C 1
ATOM 1124 O O . CYS A 1 146 ? -21.594 -35.531 -7.449 1 80.5 146 CYS A O 1
ATOM 1126 N N . SER A 1 147 ? -22.219 -34.906 -5.316 1 77.5 147 SER A N 1
ATOM 1127 C CA . SER A 1 147 ? -20.891 -35.219 -4.801 1 77.5 147 SER A CA 1
ATOM 1128 C C . SER A 1 147 ? -20.625 -36.719 -4.754 1 77.5 147 SER A C 1
ATOM 1130 O O . SER A 1 147 ? -21.531 -37.5 -4.48 1 77.5 147 SER A O 1
ATOM 1132 N N . GLY A 1 148 ? -19.438 -37.219 -5.238 1 64.12 148 GLY A N 1
ATOM 1133 C CA . GLY A 1 148 ? -19.062 -38.625 -5.164 1 64.12 148 GLY A CA 1
ATOM 1134 C C . GLY A 1 148 ? -19.125 -39.344 -6.508 1 64.12 148 GLY A C 1
ATOM 1135 O O . GLY A 1 148 ? -18.812 -40.531 -6.605 1 64.12 148 GLY A O 1
ATOM 1136 N N . LEU A 1 149 ? -19.672 -38.562 -7.422 1 67.81 149 LEU A N 1
ATOM 1137 C CA . LEU A 1 149 ? -19.75 -39.188 -8.75 1 67.81 149 LEU A CA 1
ATOM 1138 C C . LEU A 1 149 ? -18.422 -39.062 -9.469 1 67.81 149 LEU A C 1
ATOM 1140 O O . LEU A 1 149 ? -17.641 -38.125 -9.234 1 67.81 149 LEU A O 1
ATOM 1144 N N . ASP A 1 150 ? -17.953 -40.062 -10.117 1 59.94 150 ASP A N 1
ATOM 1145 C CA . ASP A 1 150 ? -16.734 -40.094 -10.898 1 59.94 150 ASP A CA 1
ATOM 1146 C C . ASP A 1 150 ? -16.766 -39.031 -12.008 1 59.94 150 ASP A C 1
ATOM 1148 O O . ASP A 1 150 ? -17.828 -38.625 -12.453 1 59.94 150 ASP A O 1
ATOM 1152 N N . PRO A 1 151 ? -15.594 -38.438 -12.367 1 59.53 151 PRO A N 1
ATOM 1153 C CA . PRO A 1 151 ? -15.547 -37.438 -13.453 1 59.53 151 PRO A CA 1
ATOM 1154 C C . PRO A 1 151 ? -16.172 -37.969 -14.742 1 59.53 151 PRO A C 1
ATOM 1156 O O . PRO A 1 151 ? -15.883 -39.094 -15.172 1 59.53 151 PRO A O 1
ATOM 1159 N N . GLY A 1 152 ? -17.344 -37.406 -15.242 1 58.81 152 GLY A N 1
ATOM 1160 C CA . GLY A 1 152 ? -18.016 -37.812 -16.469 1 58.81 152 GLY A CA 1
ATOM 1161 C C . GLY A 1 152 ? -19.391 -38.375 -16.25 1 58.81 152 GLY A C 1
ATOM 1162 O O . GLY A 1 152 ? -20.172 -38.531 -17.188 1 58.81 152 GLY A O 1
ATOM 1163 N N . GLU A 1 153 ? -19.609 -38.781 -15 1 65.75 153 GLU A N 1
ATOM 1164 C CA . GLU A 1 153 ? -20.906 -39.406 -14.742 1 65.75 153 GLU A CA 1
ATOM 1165 C C . GLU A 1 153 ? -22 -38.375 -14.594 1 65.75 153 GLU A C 1
ATOM 1167 O O . GLU A 1 153 ? -21.766 -37.281 -14.023 1 65.75 153 GLU A O 1
ATOM 1172 N N . VAL A 1 154 ? -23.125 -38.594 -15.258 1 73.69 154 VAL A N 1
ATOM 1173 C CA . VAL A 1 154 ? -24.266 -37.719 -15.211 1 73.69 154 VAL A CA 1
ATOM 1174 C C . VAL A 1 154 ? -24.969 -37.844 -13.859 1 73.69 154 VAL A C 1
ATOM 1176 O O . VAL A 1 154 ? -25.203 -38.938 -13.375 1 73.69 154 VAL A O 1
ATOM 1179 N N . CYS A 1 155 ? -25.156 -36.75 -13.18 1 80 155 CYS A N 1
ATOM 1180 C CA . CYS A 1 155 ? -25.844 -36.719 -11.891 1 80 155 CYS A CA 1
ATOM 1181 C C . CYS A 1 155 ? -27.344 -36.875 -12.07 1 80 155 CYS A C 1
ATOM 1183 O O . CYS A 1 155 ? -28.016 -36 -12.586 1 80 155 CYS A O 1
ATOM 1185 N N . THR A 1 156 ? -27.906 -38.031 -11.727 1 81.44 156 THR A N 1
ATOM 1186 C CA . THR A 1 156 ? -29.328 -38.312 -11.883 1 81.44 156 THR A CA 1
ATOM 1187 C C . THR A 1 156 ? -30.094 -37.875 -10.633 1 81.44 156 THR A C 1
ATOM 1189 O O . THR A 1 156 ? -31.328 -37.781 -10.656 1 81.44 156 THR A O 1
ATOM 1192 N N . GLU A 1 157 ? -29.422 -37.562 -9.672 1 86.56 157 GLU A N 1
ATOM 1193 C CA . GLU A 1 157 ? -30.094 -37.25 -8.406 1 86.56 157 GLU A CA 1
ATOM 1194 C C . GLU A 1 157 ? -30.578 -35.812 -8.391 1 86.56 157 GLU A C 1
ATOM 1196 O O . GLU A 1 157 ? -31.5 -35.469 -7.633 1 86.56 157 GLU A O 1
ATOM 1201 N N . TRP A 1 158 ? -30.062 -35.031 -9.109 1 89 158 TRP A N 1
ATOM 1202 C CA . TRP A 1 158 ? -30.547 -33.656 -9.234 1 89 158 TRP A CA 1
ATOM 1203 C C . TRP A 1 158 ? -31.656 -33.562 -10.266 1 89 158 TRP A C 1
ATOM 1205 O O . TRP A 1 158 ? -31.453 -33.875 -11.445 1 89 158 TRP A O 1
ATOM 1215 N N . LYS A 1 159 ? -32.844 -33.219 -9.828 1 89.38 159 LYS A N 1
ATOM 1216 C CA . LYS A 1 159 ? -34 -33.156 -10.711 1 89.38 159 LYS A CA 1
ATOM 1217 C C . LYS A 1 159 ? -34.5 -31.719 -10.852 1 89.38 159 LYS A C 1
ATOM 1219 O O . LYS A 1 159 ? -34.562 -30.969 -9.875 1 89.38 159 LYS A O 1
ATOM 1224 N N . THR A 1 160 ? -34.75 -31.344 -12.117 1 90.19 160 THR A N 1
ATOM 1225 C CA . THR A 1 160 ? -35.406 -30.062 -12.344 1 90.19 160 THR A CA 1
ATOM 1226 C C . THR A 1 160 ? -36.844 -30.078 -11.789 1 90.19 160 THR A C 1
ATOM 1228 O O . THR A 1 160 ? -37.375 -31.141 -11.484 1 90.19 160 THR A O 1
ATOM 1231 N N . TRP A 1 161 ? -37.406 -28.938 -11.578 1 90.44 161 TRP A N 1
ATOM 1232 C CA . TRP A 1 161 ? -38.75 -28.844 -11.016 1 90.44 161 TRP A CA 1
ATOM 1233 C C . TRP A 1 161 ? -39.781 -29.516 -11.922 1 90.44 161 TRP A C 1
ATOM 1235 O O . TRP A 1 161 ? -40.75 -30.094 -11.445 1 90.44 161 TRP A O 1
ATOM 1245 N N . SER A 1 162 ? -39.5 -29.484 -13.211 1 88.56 162 SER A N 1
ATOM 1246 C CA . SER A 1 162 ? -40.406 -30.156 -14.148 1 88.56 162 SER A CA 1
ATOM 1247 C C . SER A 1 162 ? -40.312 -31.672 -14.016 1 88.56 162 SER A C 1
ATOM 1249 O O . SER A 1 162 ? -41.344 -32.375 -14.094 1 88.56 162 SER A O 1
ATOM 1251 N N . GLU A 1 163 ? -39.094 -32.094 -13.805 1 87.5 163 GLU A N 1
ATOM 1252 C CA . GLU A 1 163 ? -38.906 -33.531 -13.617 1 87.5 163 GLU A CA 1
ATOM 1253 C C . GLU A 1 163 ? -39.438 -34 -12.273 1 87.5 163 GLU A C 1
ATOM 1255 O O . GLU A 1 163 ? -40 -35.094 -12.164 1 87.5 163 GLU A O 1
ATOM 1260 N N . TYR A 1 164 ? -39.312 -33.219 -11.297 1 87.5 164 TYR A N 1
ATOM 1261 C CA . TYR A 1 164 ? -39.781 -33.562 -9.961 1 87.5 164 TYR A CA 1
ATOM 1262 C C . TYR A 1 164 ? -41.281 -33.625 -9.898 1 87.5 164 TYR A C 1
ATOM 1264 O O . TYR A 1 164 ? -41.875 -34.5 -9.234 1 87.5 164 TYR A O 1
ATOM 1272 N N . LEU A 1 165 ? -41.969 -32.688 -10.586 1 88.44 165 LEU A N 1
ATOM 1273 C CA . LEU A 1 165 ? -43.438 -32.625 -10.57 1 88.44 165 LEU A CA 1
ATOM 1274 C C . LEU A 1 165 ? -44.031 -33.5 -11.672 1 88.44 165 LEU A C 1
ATOM 1276 O O . LEU A 1 165 ? -45.25 -33.562 -11.852 1 88.44 165 LEU A O 1
ATOM 1280 N N . HIS A 1 166 ? -43.281 -34.281 -12.469 1 86.5 166 HIS A N 1
ATOM 1281 C CA . HIS A 1 166 ? -43.656 -35.281 -13.477 1 86.5 166 HIS A CA 1
ATOM 1282 C C . HIS A 1 166 ? -44.531 -34.656 -14.562 1 86.5 166 HIS A C 1
ATOM 1284 O O . HIS A 1 166 ? -45.562 -35.188 -14.906 1 86.5 166 HIS A O 1
ATOM 1290 N N . VAL A 1 167 ? -44.062 -33.5 -14.977 1 86.12 167 VAL A N 1
ATOM 1291 C CA . VAL A 1 167 ? -44.75 -32.875 -16.109 1 86.12 167 VAL A CA 1
ATOM 1292 C C . VAL A 1 167 ? -44.125 -33.375 -17.422 1 86.12 167 VAL A C 1
ATOM 1294 O O . VAL A 1 167 ? -42.906 -33.312 -17.625 1 86.12 167 VAL A O 1
ATOM 1297 N N . SER A 1 168 ? -44.906 -34.094 -18.281 1 81.94 168 SER A N 1
ATOM 1298 C CA . SER A 1 168 ? -44.375 -34.781 -19.453 1 81.94 168 SER A CA 1
ATOM 1299 C C . SER A 1 168 ? -44.438 -33.906 -20.688 1 81.94 168 SER A C 1
ATOM 1301 O O . SER A 1 168 ? -43.656 -34.094 -21.641 1 81.94 168 SER A O 1
ATOM 1303 N N . SER A 1 169 ? -45.219 -32.875 -20.75 1 88.38 169 SER A N 1
ATOM 1304 C CA . SER A 1 169 ? -45.312 -32.031 -21.938 1 88.38 169 SER A CA 1
ATOM 1305 C C . SER A 1 169 ? -44.094 -31.094 -22.031 1 88.38 169 SER A C 1
ATOM 1307 O O . SER A 1 169 ? -43.719 -30.469 -21.047 1 88.38 169 SER A O 1
ATOM 1309 N N . ILE A 1 170 ? -43.469 -30.969 -23.156 1 87.25 170 ILE A N 1
ATOM 1310 C CA . ILE A 1 170 ? -42.281 -30.172 -23.375 1 87.25 170 ILE A CA 1
ATOM 1311 C C . ILE A 1 170 ? -42.562 -28.703 -23.094 1 87.25 170 ILE A C 1
ATOM 1313 O O . ILE A 1 170 ? -41.75 -28.031 -22.438 1 87.25 170 ILE A O 1
ATOM 1317 N N . LEU A 1 171 ? -43.594 -28.219 -23.672 1 88.44 171 LEU A N 1
ATOM 1318 C CA . LEU A 1 171 ? -43.969 -26.828 -23.438 1 88.44 171 LEU A CA 1
ATOM 1319 C C . LEU A 1 171 ? -44.281 -26.594 -21.969 1 88.44 171 LEU A C 1
ATOM 1321 O O . LEU A 1 171 ? -43.938 -25.547 -21.406 1 88.44 171 LEU A O 1
ATOM 1325 N N . GLY A 1 172 ? -45 -27.5 -21.391 1 87.06 172 GLY A N 1
ATOM 1326 C CA . GLY A 1 172 ? -45.312 -27.406 -19.984 1 87.06 172 GLY A CA 1
ATOM 1327 C C . GLY A 1 172 ? -44.094 -27.438 -19.078 1 87.06 172 GLY A C 1
ATOM 1328 O O . GLY A 1 172 ? -44.031 -26.766 -18.062 1 87.06 172 GLY A O 1
ATOM 1329 N N . GLN A 1 173 ? -43.219 -28.188 -19.516 1 89.31 173 GLN A N 1
ATOM 1330 C CA . GLN A 1 173 ? -41.969 -28.281 -18.75 1 89.31 173 GLN A CA 1
ATOM 1331 C C . GLN A 1 173 ? -41.188 -26.969 -18.781 1 89.31 173 GLN A C 1
ATOM 1333 O O . GLN A 1 173 ? -40.719 -26.5 -17.75 1 89.31 173 GLN A O 1
ATOM 1338 N N . SER A 1 174 ? -41.156 -26.422 -19.891 1 89.62 174 SER A N 1
ATOM 1339 C CA . SER A 1 174 ? -40.375 -25.172 -20.047 1 89.62 174 SER A CA 1
ATOM 1340 C C . SER A 1 174 ? -41.062 -24.016 -19.328 1 89.62 174 SER A C 1
ATOM 1342 O O . SER A 1 174 ? -40.406 -23.203 -18.688 1 89.62 174 SER A O 1
ATOM 1344 N N . LEU A 1 175 ? -42.344 -23.969 -19.406 1 91.94 175 LEU A N 1
ATOM 1345 C CA . LEU A 1 175 ? -43.094 -22.875 -18.781 1 91.94 175 LEU A CA 1
ATOM 1346 C C . LEU A 1 175 ? -43.031 -23.016 -17.266 1 91.94 175 LEU A C 1
ATOM 1348 O O . LEU A 1 175 ? -42.938 -22 -16.547 1 91.94 175 LEU A O 1
ATOM 1352 N N . LEU A 1 176 ? -43.125 -24.234 -16.828 1 92.75 176 LEU A N 1
ATOM 1353 C CA . LEU A 1 176 ? -43.062 -24.453 -15.391 1 92.75 176 LEU A CA 1
ATOM 1354 C C . LEU A 1 176 ? -41.688 -24.078 -14.852 1 92.75 176 LEU A C 1
ATOM 1356 O O . LEU A 1 176 ? -41.594 -23.438 -13.797 1 92.75 176 LEU A O 1
ATOM 1360 N N . GLN A 1 177 ? -40.75 -24.516 -15.531 1 92.56 177 GLN A N 1
ATOM 1361 C CA . GLN A 1 177 ? -39.406 -24.203 -15.094 1 92.56 177 GLN A CA 1
ATOM 1362 C C . GLN A 1 177 ? -39.156 -22.688 -15.094 1 92.56 177 GLN A C 1
ATOM 1364 O O . GLN A 1 177 ? -38.562 -22.156 -14.172 1 92.56 177 GLN A O 1
ATOM 1369 N N . ALA A 1 178 ? -39.594 -22 -16.062 1 94.19 178 ALA A N 1
ATOM 1370 C CA . ALA A 1 178 ? -39.469 -20.562 -16.156 1 94.19 178 ALA A CA 1
ATOM 1371 C C . ALA A 1 178 ? -40.25 -19.859 -15.039 1 94.19 178 ALA A C 1
ATOM 1373 O O . ALA A 1 178 ? -39.75 -18.891 -14.445 1 94.19 178 ALA A O 1
ATOM 1374 N N . TRP A 1 179 ? -41.375 -20.406 -14.797 1 95.19 179 TRP A N 1
ATOM 1375 C CA . TRP A 1 179 ? -42.219 -19.797 -13.766 1 95.19 179 TRP A CA 1
ATOM 1376 C C . TRP A 1 179 ? -41.594 -19.953 -12.383 1 95.19 179 TRP A C 1
ATOM 1378 O O . TRP A 1 179 ? -41.562 -19.016 -11.586 1 95.19 179 TRP A O 1
ATOM 1388 N N . VAL A 1 180 ? -41.094 -21.109 -12.086 1 95.38 180 VAL A N 1
ATOM 1389 C CA . VAL A 1 180 ? -40.5 -21.344 -10.781 1 95.38 180 VAL A CA 1
ATOM 1390 C C . VAL A 1 180 ? -39.219 -20.484 -10.641 1 95.38 180 VAL A C 1
ATOM 1392 O O . VAL A 1 180 ? -39 -19.891 -9.586 1 95.38 180 VAL A O 1
ATOM 1395 N N . TYR A 1 181 ? -38.469 -20.453 -11.688 1 95.94 181 TYR A N 1
ATOM 1396 C CA . TYR A 1 181 ? -37.25 -19.656 -11.695 1 95.94 181 TYR A CA 1
ATOM 1397 C C . TYR A 1 181 ? -37.562 -18.188 -11.406 1 95.94 181 TYR A C 1
ATOM 1399 O O . TYR A 1 181 ? -36.906 -17.578 -10.555 1 95.94 181 TYR A O 1
ATOM 1407 N N . ILE A 1 182 ? -38.562 -17.625 -11.977 1 97.25 182 ILE A N 1
ATOM 1408 C CA . ILE A 1 182 ? -38.875 -16.219 -11.836 1 97.25 182 ILE A CA 1
ATOM 1409 C C . ILE A 1 182 ? -39.594 -15.984 -10.5 1 97.25 182 ILE A C 1
ATOM 1411 O O . ILE A 1 182 ? -39.344 -14.992 -9.812 1 97.25 182 ILE A O 1
ATOM 1415 N N . ALA A 1 183 ? -40.438 -16.875 -10.133 1 97.5 183 ALA A N 1
ATOM 1416 C CA . ALA A 1 183 ? -41.188 -16.734 -8.891 1 97.5 183 ALA A CA 1
ATOM 1417 C C . ALA A 1 183 ? -40.25 -16.719 -7.684 1 97.5 183 ALA A C 1
ATOM 1419 O O . ALA A 1 183 ? -40.406 -15.906 -6.777 1 97.5 183 ALA A O 1
ATOM 1420 N N . LEU A 1 184 ? -39.406 -17.641 -7.684 1 97.31 184 LEU A N 1
ATOM 1421 C CA . LEU A 1 184 ? -38.469 -17.688 -6.559 1 97.31 184 LEU A CA 1
ATOM 1422 C C . LEU A 1 184 ? -37.531 -16.484 -6.559 1 97.31 184 LEU A C 1
ATOM 1424 O O . LEU A 1 184 ? -37.156 -16 -5.496 1 97.31 184 LEU A O 1
ATOM 1428 N N . ALA A 1 185 ? -37.188 -16 -7.707 1 97.94 185 ALA A N 1
ATOM 1429 C CA . ALA A 1 185 ? -36.375 -14.773 -7.793 1 97.94 185 ALA A CA 1
ATOM 1430 C C . ALA A 1 185 ? -37.125 -13.602 -7.156 1 97.94 185 ALA A C 1
ATOM 1432 O O . ALA A 1 185 ? -36.531 -12.828 -6.395 1 97.94 185 ALA A O 1
ATOM 1433 N N . VAL A 1 186 ? -38.375 -13.523 -7.426 1 98.25 186 VAL A N 1
ATOM 1434 C CA . VAL A 1 186 ? -39.219 -12.445 -6.918 1 98.25 186 VAL A CA 1
ATOM 1435 C C . VAL A 1 186 ? -39.406 -12.594 -5.414 1 98.25 186 VAL A C 1
ATOM 1437 O O . VAL A 1 186 ? -39.312 -11.617 -4.668 1 98.25 186 VAL A O 1
ATOM 1440 N N . ILE A 1 187 ? -39.562 -13.789 -4.969 1 98.38 187 ILE A N 1
ATOM 1441 C CA . ILE A 1 187 ? -39.781 -14.047 -3.551 1 98.38 187 ILE A CA 1
ATOM 1442 C C . ILE A 1 187 ? -38.531 -13.703 -2.76 1 98.38 187 ILE A C 1
ATOM 1444 O O . ILE A 1 187 ? -38.594 -13.062 -1.713 1 98.38 187 ILE A O 1
ATOM 1448 N N . PHE A 1 188 ? -37.469 -14.172 -3.232 1 98.56 188 PHE A N 1
ATOM 1449 C CA . PHE A 1 188 ? -36.188 -13.922 -2.533 1 98.56 188 PHE A CA 1
ATOM 1450 C C . PHE A 1 188 ? -35.906 -12.43 -2.506 1 98.56 188 PHE A C 1
ATOM 1452 O O . PHE A 1 188 ? -35.625 -11.859 -1.441 1 98.56 188 PHE A O 1
ATOM 1459 N N . ALA A 1 189 ? -35.969 -11.75 -3.629 1 98.5 189 ALA A N 1
ATOM 1460 C CA . ALA A 1 189 ? -35.656 -10.32 -3.713 1 98.5 189 ALA A CA 1
ATOM 1461 C C . ALA A 1 189 ? -36.688 -9.5 -2.93 1 98.5 189 ALA A C 1
ATOM 1463 O O . ALA A 1 189 ? -36.312 -8.539 -2.246 1 98.5 189 ALA A O 1
ATOM 1464 N N . GLY A 1 190 ? -37.906 -9.867 -3.092 1 98.38 190 GLY A N 1
ATOM 1465 C CA . GLY A 1 190 ? -38.969 -9.172 -2.359 1 98.38 190 GLY A CA 1
ATOM 1466 C C . GLY A 1 190 ? -38.844 -9.312 -0.855 1 98.38 190 GLY A C 1
ATOM 1467 O O . GLY A 1 190 ? -39.031 -8.352 -0.116 1 98.38 190 GLY A O 1
ATOM 1468 N N . SER A 1 191 ? -38.531 -10.484 -0.409 1 98.38 191 SER A N 1
ATOM 1469 C CA . SER A 1 191 ? -38.312 -10.695 1.02 1 98.38 191 SER A CA 1
ATOM 1470 C C . SER A 1 191 ? -37.156 -9.875 1.541 1 98.38 191 SER A C 1
ATOM 1472 O O . SER A 1 191 ? -37.219 -9.328 2.646 1 98.38 191 SER A O 1
ATOM 1474 N N . ALA A 1 192 ? -36.125 -9.812 0.788 1 98.31 192 ALA A N 1
ATOM 1475 C CA . ALA A 1 192 ? -34.969 -9 1.175 1 98.31 192 ALA A CA 1
ATOM 1476 C C . ALA A 1 192 ? -35.344 -7.531 1.303 1 98.31 192 ALA A C 1
ATOM 1478 O O . ALA A 1 192 ? -34.969 -6.859 2.262 1 98.31 192 ALA A O 1
ATOM 1479 N N . ALA A 1 193 ? -36.125 -7.043 0.387 1 98.31 193 ALA A N 1
ATOM 1480 C CA . ALA A 1 193 ? -36.531 -5.648 0.398 1 98.31 193 ALA A CA 1
ATOM 1481 C C . ALA A 1 193 ? -37.438 -5.355 1.607 1 98.31 193 ALA A C 1
ATOM 1483 O O . ALA A 1 193 ? -37.281 -4.32 2.258 1 98.31 193 ALA A O 1
ATOM 1484 N N . VAL A 1 194 ? -38.281 -6.242 1.911 1 98 194 VAL A N 1
ATOM 1485 C CA . VAL A 1 194 ? -39.188 -6.062 3.039 1 98 194 VAL A CA 1
ATOM 1486 C C . VAL A 1 194 ? -38.406 -6.066 4.344 1 98 194 VAL A C 1
ATOM 1488 O O . VAL A 1 194 ? -38.656 -5.258 5.238 1 98 194 VAL A O 1
ATOM 1491 N N . LEU A 1 195 ? -37.469 -6.945 4.426 1 97.5 195 LEU A N 1
ATOM 1492 C CA . LEU A 1 195 ? -36.656 -7.012 5.625 1 97.5 195 LEU A CA 1
ATOM 1493 C C . LEU A 1 195 ? -35.875 -5.719 5.816 1 97.5 195 LEU A C 1
ATOM 1495 O O . LEU A 1 195 ? -35.781 -5.199 6.934 1 97.5 195 LEU A O 1
ATOM 1499 N N . VAL A 1 196 ? -35.344 -5.148 4.781 1 97.31 196 VAL A N 1
ATOM 1500 C CA . VAL A 1 196 ? -34.5 -3.951 4.852 1 97.31 196 VAL A CA 1
ATOM 1501 C C . VAL A 1 196 ? -35.375 -2.742 5.203 1 97.31 196 VAL A C 1
ATOM 1503 O O . VAL A 1 196 ? -35.062 -1.983 6.117 1 97.31 196 VAL A O 1
ATOM 1506 N N . ILE A 1 197 ? -36.5 -2.633 4.594 1 96.38 197 ILE A N 1
ATOM 1507 C CA . ILE A 1 197 ? -37.344 -1.449 4.758 1 96.38 197 ILE A CA 1
ATOM 1508 C C . ILE A 1 197 ? -38 -1.472 6.133 1 96.38 197 ILE A C 1
ATOM 1510 O O . ILE A 1 197 ? -38.125 -0.43 6.777 1 96.38 197 ILE A O 1
ATOM 1514 N N . THR A 1 198 ? -38.281 -2.609 6.629 1 95.38 198 THR A N 1
ATOM 1515 C CA . THR A 1 198 ? -39.062 -2.715 7.859 1 95.38 198 THR A CA 1
ATOM 1516 C C . THR A 1 198 ? -38.156 -2.732 9.078 1 95.38 198 THR A C 1
ATOM 1518 O O . THR A 1 198 ? -38.438 -2.1 10.094 1 95.38 198 THR A O 1
ATOM 1521 N N . TYR A 1 199 ? -37 -3.359 8.984 1 94.31 199 TYR A N 1
ATOM 1522 C CA . TYR A 1 199 ? -36.281 -3.615 10.211 1 94.31 199 TYR A CA 1
ATOM 1523 C C . TYR A 1 199 ? -34.969 -2.805 10.242 1 94.31 199 TYR A C 1
ATOM 1525 O O . TYR A 1 199 ? -34.5 -2.406 11.312 1 94.31 199 TYR A O 1
ATOM 1533 N N . ALA A 1 200 ? -34.344 -2.637 9.102 1 96 200 ALA A N 1
ATOM 1534 C CA . ALA A 1 200 ? -33.062 -1.957 9.078 1 96 200 ALA A CA 1
ATOM 1535 C C . ALA A 1 200 ? -32.844 -1.231 7.758 1 96 200 ALA A C 1
ATOM 1537 O O . ALA A 1 200 ? -32.125 -1.717 6.887 1 96 200 ALA A O 1
ATOM 1538 N N . PRO A 1 201 ? -33.281 -0.087 7.645 1 93.06 201 PRO A N 1
ATOM 1539 C CA . PRO A 1 201 ? -33.156 0.653 6.383 1 93.06 201 PRO A CA 1
ATOM 1540 C C . PRO A 1 201 ? -31.719 0.975 6 1 93.06 201 PRO A C 1
ATOM 1542 O O . PRO A 1 201 ? -31.422 1.152 4.816 1 93.06 201 PRO A O 1
ATOM 1545 N N . TYR A 1 202 ? -30.812 0.944 6.961 1 94.12 202 TYR A N 1
ATOM 1546 C CA . TYR A 1 202 ? -29.422 1.264 6.676 1 94.12 202 TYR A CA 1
ATOM 1547 C C . TYR A 1 202 ? -28.688 0.053 6.113 1 94.12 202 TYR A C 1
ATOM 1549 O O . TYR A 1 202 ? -27.516 0.153 5.715 1 94.12 202 TYR A O 1
ATOM 1557 N N . ALA A 1 203 ? -29.375 -1.023 5.957 1 95.75 203 ALA A N 1
ATOM 1558 C CA . ALA A 1 203 ? -28.781 -2.234 5.402 1 95.75 203 ALA A CA 1
ATOM 1559 C C . ALA A 1 203 ? -28.812 -2.213 3.879 1 95.75 203 ALA A C 1
ATOM 1561 O O . ALA A 1 203 ? -28.219 -3.082 3.229 1 95.75 203 ALA A O 1
ATOM 1562 N N . PHE A 1 204 ? -29.406 -1.202 3.334 1 93.19 204 PHE A N 1
ATOM 1563 C CA . PHE A 1 204 ? -29.5 -1.115 1.881 1 93.19 204 PHE A CA 1
ATOM 1564 C C . PHE A 1 204 ? -28.156 -0.765 1.271 1 93.19 204 PHE A C 1
ATOM 1566 O O . PHE A 1 204 ? -27.281 -0.22 1.954 1 93.19 204 PHE A O 1
ATOM 1573 N N . HIS A 1 205 ? -27.859 -1.156 0.033 1 93.69 205 HIS A N 1
ATOM 1574 C CA . HIS A 1 205 ? -26.719 -0.724 -0.756 1 93.69 205 HIS A CA 1
ATOM 1575 C C . HIS A 1 205 ? -25.438 -1.401 -0.282 1 93.69 205 HIS A C 1
ATOM 1577 O O . HIS A 1 205 ? -25.484 -2.395 0.447 1 93.69 205 HIS A O 1
ATOM 1583 N N . THR A 1 206 ? -24.312 -1.017 -0.677 1 95.69 206 THR A N 1
ATOM 1584 C CA . THR A 1 206 ? -23.031 -1.672 -0.427 1 95.69 206 THR A CA 1
ATOM 1585 C C . THR A 1 206 ? -22.516 -1.33 0.966 1 95.69 206 THR A C 1
ATOM 1587 O O . THR A 1 206 ? -21.984 -2.195 1.666 1 95.69 206 THR A O 1
ATOM 1590 N N . GLY A 1 207 ? -22.625 -0.099 1.416 1 95.69 207 GLY A N 1
ATOM 1591 C CA . GLY A 1 207 ? -22.141 0.348 2.709 1 95.69 207 GLY A CA 1
ATOM 1592 C C . GLY A 1 207 ? -20.734 0.928 2.643 1 95.69 207 GLY A C 1
ATOM 1593 O O . GLY A 1 207 ? -20.266 1.542 3.604 1 95.69 207 GLY A O 1
ATOM 1594 N N . ILE A 1 208 ? -20 0.861 1.499 1 95.44 208 ILE A N 1
ATOM 1595 C CA . ILE A 1 208 ? -18.609 1.277 1.386 1 95.44 208 ILE A CA 1
ATOM 1596 C C . ILE A 1 208 ? -18.516 2.801 1.454 1 95.44 208 ILE A C 1
ATOM 1598 O O . ILE A 1 208 ? -17.688 3.348 2.188 1 95.44 208 ILE A O 1
ATOM 1602 N N . PRO A 1 209 ? -19.438 3.584 0.752 1 94.56 209 PRO A N 1
ATOM 1603 C CA . PRO A 1 209 ? -19.359 5.043 0.847 1 94.56 209 PRO A CA 1
ATOM 1604 C C . PRO A 1 209 ? -19.531 5.551 2.275 1 94.56 209 PRO A C 1
ATOM 1606 O O . PRO A 1 209 ? -18.812 6.461 2.705 1 94.56 209 PRO A O 1
ATOM 1609 N N . GLU A 1 210 ? -20.406 4.953 3.008 1 95.06 210 GLU A N 1
ATOM 1610 C CA . GLU A 1 210 ? -20.641 5.348 4.395 1 95.06 210 GLU A CA 1
ATOM 1611 C C . GLU A 1 210 ? -19.453 4.988 5.281 1 95.06 210 GLU A C 1
ATOM 1613 O O . GLU A 1 210 ? -19.062 5.77 6.148 1 95.06 210 GLU A O 1
ATOM 1618 N N . ILE A 1 211 ? -18.922 3.799 5.039 1 95.19 211 ILE A N 1
ATOM 1619 C CA . ILE A 1 211 ? -17.781 3.381 5.84 1 95.19 211 ILE A CA 1
ATOM 1620 C C . ILE A 1 211 ? -16.594 4.312 5.578 1 95.19 211 ILE A C 1
ATOM 1622 O O . ILE A 1 211 ? -15.852 4.656 6.496 1 95.19 211 ILE A O 1
ATOM 1626 N N . LYS A 1 212 ? -16.406 4.684 4.367 1 92.44 212 LYS A N 1
ATOM 1627 C CA . LYS A 1 212 ? -15.367 5.645 4.031 1 92.44 212 LYS A CA 1
ATOM 1628 C C . LYS A 1 212 ? -15.539 6.945 4.809 1 92.44 212 LYS A C 1
ATOM 1630 O O . LYS A 1 212 ? -14.578 7.492 5.344 1 92.44 212 LYS A O 1
ATOM 1635 N N . ALA A 1 213 ? -16.75 7.414 4.902 1 91.56 213 ALA A N 1
ATOM 1636 C CA . ALA A 1 213 ? -17.047 8.641 5.633 1 91.56 213 ALA A CA 1
ATOM 1637 C C . ALA A 1 213 ? -16.844 8.453 7.133 1 91.56 213 ALA A C 1
ATOM 1639 O O . ALA A 1 213 ? -16.312 9.336 7.812 1 91.56 213 ALA A O 1
ATOM 1640 N N . ILE A 1 214 ? -17.219 7.297 7.59 1 93.12 214 ILE A N 1
ATOM 1641 C CA . ILE A 1 214 ? -17.094 7.004 9.016 1 93.12 214 ILE A CA 1
ATOM 1642 C C . ILE A 1 214 ? -15.617 6.957 9.398 1 93.12 214 ILE A C 1
ATOM 1644 O O . ILE A 1 214 ? -15.219 7.488 10.438 1 93.12 214 ILE A O 1
ATOM 1648 N N . LEU A 1 215 ? -14.828 6.352 8.586 1 90.88 215 LEU A N 1
ATOM 1649 C CA . LEU A 1 215 ? -13.406 6.219 8.883 1 90.88 215 LEU A CA 1
ATOM 1650 C C . LEU A 1 215 ? -12.719 7.578 8.875 1 90.88 215 LEU A C 1
ATOM 1652 O O . LEU A 1 215 ? -11.703 7.77 9.547 1 90.88 215 LEU A O 1
ATOM 1656 N N . ARG A 1 216 ? -13.352 8.484 8.164 1 87.56 216 ARG A N 1
ATOM 1657 C CA . ARG A 1 216 ? -12.766 9.82 8.109 1 87.56 216 ARG A CA 1
ATOM 1658 C C . ARG A 1 216 ? -13.352 10.719 9.188 1 87.56 216 ARG A C 1
ATOM 1660 O O . ARG A 1 216 ? -13.078 11.922 9.211 1 87.56 216 ARG A O 1
ATOM 1667 N N . GLY A 1 217 ? -14.234 10.195 10.102 1 87.88 217 GLY A N 1
ATOM 1668 C CA . GLY A 1 217 ? -14.641 10.945 11.273 1 87.88 217 GLY A CA 1
ATOM 1669 C C . GLY A 1 217 ? -16.141 11.156 11.359 1 87.88 217 GLY A C 1
ATOM 1670 O O . GLY A 1 217 ? -16.641 11.711 12.344 1 87.88 217 GLY A O 1
ATOM 1671 N N . TYR A 1 218 ? -16.844 10.711 10.375 1 90 218 TYR A N 1
ATOM 1672 C CA . TYR A 1 218 ? -18.297 10.852 10.398 1 90 218 TYR A CA 1
ATOM 1673 C C . TYR A 1 218 ? -18.922 9.945 11.445 1 90 218 TYR A C 1
ATOM 1675 O O . TYR A 1 218 ? -18.594 8.758 11.516 1 90 218 TYR A O 1
ATOM 1683 N N . VAL A 1 219 ? -19.734 10.555 12.305 1 91.19 219 VAL A N 1
ATOM 1684 C CA . VAL A 1 219 ? -20.375 9.773 13.352 1 91.19 219 VAL A CA 1
ATOM 1685 C C . VAL A 1 219 ? -21.719 9.234 12.844 1 91.19 219 VAL A C 1
ATOM 1687 O O . VAL A 1 219 ? -22.656 10 12.609 1 91.19 219 VAL A O 1
ATOM 1690 N N . PHE A 1 220 ? -21.812 7.98 12.688 1 93 220 PHE A N 1
ATOM 1691 C CA . PHE A 1 220 ? -22.984 7.289 12.172 1 93 220 PHE A CA 1
ATOM 1692 C C . PHE A 1 220 ? -23.141 5.93 12.844 1 93 220 PHE A C 1
ATOM 1694 O O . PHE A 1 220 ? -23.141 4.895 12.172 1 93 220 PHE A O 1
ATOM 1701 N N . ASP A 1 221 ? -23.438 5.852 14.07 1 91.44 221 ASP A N 1
ATOM 1702 C CA . ASP A 1 221 ? -23.5 4.625 14.859 1 91.44 221 ASP A CA 1
ATOM 1703 C C . ASP A 1 221 ? -24.719 3.793 14.492 1 91.44 221 ASP A C 1
ATOM 1705 O O . ASP A 1 221 ? -24.703 2.562 14.578 1 91.44 221 ASP A O 1
ATOM 1709 N N . ALA A 1 222 ? -25.797 4.496 14.125 1 91.88 222 ALA A N 1
ATOM 1710 C CA . ALA A 1 222 ? -27 3.781 13.711 1 91.88 222 ALA A CA 1
ATOM 1711 C C . ALA A 1 222 ? -26.703 2.855 12.539 1 91.88 222 ALA A C 1
ATOM 1713 O O . ALA A 1 222 ? -27.375 1.827 12.367 1 91.88 222 ALA A O 1
ATOM 1714 N N . PHE A 1 223 ? -25.781 3.227 11.773 1 95.56 223 PHE A N 1
ATOM 1715 C CA . PHE A 1 223 ? -25.359 2.465 10.602 1 95.56 223 PHE A CA 1
ATOM 1716 C C . PHE A 1 223 ? -24.672 1.17 11.016 1 95.56 223 PHE A C 1
ATOM 1718 O O . PHE A 1 223 ? -24.625 0.213 10.242 1 95.56 223 PHE A O 1
ATOM 1725 N N . LEU A 1 224 ? -24.172 1.082 12.242 1 96.12 224 LEU A N 1
ATOM 1726 C CA . LEU A 1 224 ? -23.391 -0.06 12.711 1 96.12 224 LEU A CA 1
ATOM 1727 C C . LEU A 1 224 ? -24.172 -0.852 13.758 1 96.12 224 LEU A C 1
ATOM 1729 O O . LEU A 1 224 ? -23.578 -1.611 14.531 1 96.12 224 LEU A O 1
ATOM 1733 N N . SER A 1 225 ? -25.453 -0.786 13.766 1 94.81 225 SER A N 1
ATOM 1734 C CA . SER A 1 225 ? -26.281 -1.433 14.766 1 94.81 225 SER A CA 1
ATOM 1735 C C . SER A 1 225 ? -26.328 -2.943 14.562 1 94.81 225 SER A C 1
ATOM 1737 O O . SER A 1 225 ? -26.078 -3.43 13.461 1 94.81 225 SER A O 1
ATOM 1739 N N . PRO A 1 226 ? -26.594 -3.734 15.562 1 94.75 226 PRO A N 1
ATOM 1740 C CA . PRO A 1 226 ? -26.719 -5.188 15.43 1 94.75 226 PRO A CA 1
ATOM 1741 C C . PRO A 1 226 ? -27.859 -5.605 14.508 1 94.75 226 PRO A C 1
ATOM 1743 O O . PRO A 1 226 ? -27.766 -6.633 13.836 1 94.75 226 PRO A O 1
ATOM 1746 N N . TRP A 1 227 ? -28.875 -4.855 14.453 1 94.88 227 TRP A N 1
ATOM 1747 C CA . TRP A 1 227 ? -29.969 -5.145 13.523 1 94.88 227 TRP A CA 1
ATOM 1748 C C . TRP A 1 227 ? -29.5 -4.992 12.078 1 94.88 227 TRP A C 1
ATOM 1750 O O . TRP A 1 227 ? -29.906 -5.766 11.211 1 94.88 227 TRP A O 1
ATOM 1760 N N . THR A 1 228 ? -28.781 -3.977 11.914 1 96.69 228 THR A N 1
ATOM 1761 C CA . THR A 1 228 ? -28.234 -3.805 10.57 1 96.69 228 THR A CA 1
ATOM 1762 C C . THR A 1 228 ? -27.359 -4.992 10.188 1 96.69 228 THR A C 1
ATOM 1764 O O . THR A 1 228 ? -27.391 -5.445 9.039 1 96.69 228 THR A O 1
ATOM 1767 N N . LEU A 1 229 ? -26.609 -5.504 11.133 1 96.81 229 LEU A N 1
ATOM 1768 C CA . LEU A 1 229 ? -25.75 -6.664 10.914 1 96.81 229 LEU A CA 1
ATOM 1769 C C . LEU A 1 229 ? -26.578 -7.871 10.484 1 96.81 229 LEU A C 1
ATOM 1771 O O . LEU A 1 229 ? -26.312 -8.484 9.453 1 96.81 229 LEU A O 1
ATOM 1775 N N . PHE A 1 230 ? -27.625 -8.18 11.148 1 96.5 230 PHE A N 1
ATOM 1776 C CA . PHE A 1 230 ? -28.438 -9.375 10.922 1 96.5 230 PHE A CA 1
ATOM 1777 C C . PHE A 1 230 ? -29.219 -9.266 9.617 1 96.5 230 PHE A C 1
ATOM 1779 O O . PHE A 1 230 ? -29.234 -10.203 8.82 1 96.5 230 PHE A O 1
ATOM 1786 N N . ILE A 1 231 ? -29.828 -8.156 9.406 1 97.31 231 ILE A N 1
ATOM 1787 C CA . ILE A 1 231 ? -30.688 -7.98 8.242 1 97.31 231 ILE A CA 1
ATOM 1788 C C . ILE A 1 231 ? -29.828 -7.883 6.98 1 97.31 231 ILE A C 1
ATOM 1790 O O . ILE A 1 231 ? -30.219 -8.367 5.918 1 97.31 231 ILE A O 1
ATOM 1794 N N . LYS A 1 232 ? -28.703 -7.234 7.082 1 97.44 232 LYS A N 1
ATOM 1795 C CA . LYS A 1 232 ? -27.828 -7.145 5.918 1 97.44 232 LYS A CA 1
ATOM 1796 C C . LYS A 1 232 ? -27.266 -8.516 5.539 1 97.44 232 LYS A C 1
ATOM 1798 O O . LYS A 1 232 ? -27.172 -8.852 4.359 1 97.44 232 LYS A O 1
ATOM 1803 N N . ALA A 1 233 ? -26.891 -9.305 6.512 1 97 233 ALA A N 1
ATOM 1804 C CA . ALA A 1 233 ? -26.359 -10.641 6.238 1 97 233 ALA A CA 1
ATOM 1805 C C . ALA A 1 233 ? -27.422 -11.523 5.598 1 97 233 ALA A C 1
ATOM 1807 O O . ALA A 1 233 ? -27.188 -12.148 4.562 1 97 233 ALA A O 1
ATOM 1808 N N . LEU A 1 234 ? -28.578 -11.539 6.137 1 96.81 234 LEU A N 1
ATOM 1809 C CA . LEU A 1 234 ? -29.656 -12.367 5.625 1 96.81 234 LEU A CA 1
ATOM 1810 C C . LEU A 1 234 ? -30.203 -11.812 4.312 1 96.81 234 LEU A C 1
ATOM 1812 O O . LEU A 1 234 ? -30.453 -12.57 3.369 1 96.81 234 LEU A O 1
ATOM 1816 N N . GLY A 1 235 ? -30.422 -10.516 4.328 1 97.69 235 GLY A N 1
ATOM 1817 C CA . GLY A 1 235 ? -30.906 -9.875 3.111 1 97.69 235 GLY A CA 1
ATOM 1818 C C . GLY A 1 235 ? -29.969 -10.047 1.936 1 97.69 235 GLY A C 1
ATOM 1819 O O . GLY A 1 235 ? -30.406 -10.188 0.792 1 97.69 235 GLY A O 1
ATOM 1820 N N . LEU A 1 236 ? -28.688 -10.023 2.25 1 97.81 236 LEU A N 1
ATOM 1821 C CA . LEU A 1 236 ? -27.688 -10.195 1.209 1 97.81 236 LEU A CA 1
ATOM 1822 C C . LEU A 1 236 ? -27.766 -11.586 0.591 1 97.81 236 LEU A C 1
ATOM 1824 O O . LEU A 1 236 ? -27.656 -11.734 -0.629 1 97.81 236 LEU A O 1
ATOM 1828 N N . ALA A 1 237 ? -27.953 -12.617 1.389 1 97.31 237 ALA A N 1
ATOM 1829 C CA . ALA A 1 237 ? -28.094 -13.984 0.893 1 97.31 237 ALA A CA 1
ATOM 1830 C C . ALA A 1 237 ? -29.297 -14.117 -0.023 1 97.31 237 ALA A C 1
ATOM 1832 O O . ALA A 1 237 ? -29.219 -14.734 -1.089 1 97.31 237 ALA A O 1
ATOM 1833 N N . LEU A 1 238 ? -30.359 -13.523 0.379 1 98.12 238 LEU A N 1
ATOM 1834 C CA . LEU A 1 238 ? -31.578 -13.586 -0.404 1 98.12 238 LEU A CA 1
ATOM 1835 C C . LEU A 1 238 ? -31.438 -12.805 -1.704 1 98.12 238 LEU A C 1
ATOM 1837 O O . LEU A 1 238 ? -31.859 -13.273 -2.766 1 98.12 238 LEU A O 1
ATOM 1841 N N . ALA A 1 239 ? -30.828 -11.672 -1.604 1 98.25 239 ALA A N 1
ATOM 1842 C CA . ALA A 1 239 ? -30.672 -10.82 -2.779 1 98.25 239 ALA A CA 1
ATOM 1843 C C . ALA A 1 239 ? -29.75 -11.477 -3.814 1 98.25 239 ALA A C 1
ATOM 1845 O O . ALA A 1 239 ? -30.062 -11.477 -5.008 1 98.25 239 ALA A O 1
ATOM 1846 N N . VAL A 1 240 ? -28.656 -12.008 -3.4 1 97.19 240 VAL A N 1
ATOM 1847 C CA . VAL A 1 240 ? -27.719 -12.648 -4.312 1 97.19 240 VAL A CA 1
ATOM 1848 C C . VAL A 1 240 ? -28.359 -13.898 -4.922 1 97.19 240 VAL A C 1
ATOM 1850 O O . VAL A 1 240 ? -28.234 -14.148 -6.121 1 97.19 240 VAL A O 1
ATOM 1853 N N . ALA A 1 241 ? -29.094 -14.648 -4.137 1 97.06 241 ALA A N 1
ATOM 1854 C CA . ALA A 1 241 ? -29.719 -15.891 -4.59 1 97.06 241 ALA A CA 1
ATOM 1855 C C . ALA A 1 241 ? -30.844 -15.617 -5.574 1 97.06 241 ALA A C 1
ATOM 1857 O O . ALA A 1 241 ? -31.219 -16.484 -6.363 1 97.06 241 ALA A O 1
ATOM 1858 N N . SER A 1 242 ? -31.438 -14.453 -5.512 1 97.5 242 SER A N 1
ATOM 1859 C CA . SER A 1 242 ? -32.531 -14.109 -6.41 1 97.5 242 SER A CA 1
ATOM 1860 C C . SER A 1 242 ? -32.062 -14.023 -7.855 1 97.5 242 SER A C 1
ATOM 1862 O O . SER A 1 242 ? -32.844 -14.102 -8.789 1 97.5 242 SER A O 1
ATOM 1864 N N . GLY A 1 243 ? -30.75 -13.766 -8.023 1 96.12 243 GLY A N 1
ATOM 1865 C CA . GLY A 1 243 ? -30.219 -13.68 -9.367 1 96.12 243 GLY A CA 1
ATOM 1866 C C . GLY A 1 243 ? -30.094 -12.25 -9.867 1 96.12 243 GLY A C 1
ATOM 1867 O O . GLY A 1 243 ? -29.688 -12.016 -11.008 1 96.12 243 GLY A O 1
ATOM 1868 N N . LEU A 1 244 ? -30.422 -11.281 -9.062 1 97.5 244 LEU A N 1
ATOM 1869 C CA . LEU A 1 244 ? -30.203 -9.891 -9.422 1 97.5 244 LEU A CA 1
ATOM 1870 C C . LEU A 1 244 ? -28.719 -9.641 -9.703 1 97.5 244 LEU A C 1
ATOM 1872 O O . LEU A 1 244 ? -27.859 -10.375 -9.227 1 97.5 244 LEU A O 1
ATOM 1876 N N . SER A 1 245 ? -28.406 -8.672 -10.539 1 97.88 245 SER A N 1
ATOM 1877 C CA . SER A 1 245 ? -27.016 -8.383 -10.906 1 97.88 245 SER A CA 1
ATOM 1878 C C . SER A 1 245 ? -26.312 -7.602 -9.812 1 97.88 245 SER A C 1
ATOM 1880 O O . SER A 1 245 ? -26.094 -6.398 -9.938 1 97.88 245 SER A O 1
ATOM 1882 N N . LEU A 1 246 ? -25.969 -8.32 -8.836 1 97.75 246 LEU A N 1
ATOM 1883 C CA . LEU A 1 246 ? -25.281 -7.738 -7.684 1 97.75 246 LEU A CA 1
ATOM 1884 C C . LEU A 1 246 ? -24.266 -8.719 -7.102 1 97.75 246 LEU A C 1
ATOM 1886 O O . LEU A 1 246 ? -24.203 -9.875 -7.516 1 97.75 246 LEU A O 1
ATOM 1890 N N . GLY A 1 247 ? -23.391 -8.18 -6.215 1 95.5 247 GLY A N 1
ATOM 1891 C CA . GLY A 1 247 ? -22.375 -9 -5.555 1 95.5 247 GLY A CA 1
ATOM 1892 C C . GLY A 1 247 ? -22.422 -8.891 -4.043 1 95.5 247 GLY A C 1
ATOM 1893 O O . GLY A 1 247 ? -23.078 -7.992 -3.498 1 95.5 247 GLY A O 1
ATOM 1894 N N . LYS A 1 248 ? -21.781 -9.789 -3.422 1 94.62 248 LYS A N 1
ATOM 1895 C CA . LYS A 1 248 ? -21.781 -9.828 -1.962 1 94.62 248 LYS A CA 1
ATOM 1896 C C . LYS A 1 248 ? -20.578 -9.094 -1.389 1 94.62 248 LYS A C 1
ATOM 1898 O O . LYS A 1 248 ? -20.531 -8.805 -0.191 1 94.62 248 LYS A O 1
ATOM 1903 N N . GLU A 1 249 ? -19.594 -8.68 -2.1 1 92 249 GLU A N 1
ATOM 1904 C CA . GLU A 1 249 ? -18.297 -8.203 -1.654 1 92 249 GLU A CA 1
ATOM 1905 C C . GLU A 1 249 ? -18.422 -6.895 -0.875 1 92 249 GLU A C 1
ATOM 1907 O O . GLU A 1 249 ? -17.891 -6.781 0.237 1 92 249 GLU A O 1
ATOM 1912 N N . GLY A 1 250 ? -19.094 -5.945 -1.421 1 94.25 250 GLY A N 1
ATOM 1913 C CA . GLY A 1 250 ? -19.266 -4.668 -0.744 1 94.25 250 GLY A CA 1
ATOM 1914 C C . GLY A 1 250 ? -20 -4.785 0.572 1 94.25 250 GLY A C 1
ATOM 1915 O O . GLY A 1 250 ? -19.484 -4.395 1.621 1 94.25 250 GLY A O 1
ATOM 1916 N N . PRO A 1 251 ? -21.125 -5.379 0.498 1 97.38 251 PRO A N 1
ATOM 1917 C CA . PRO A 1 251 ? -21.938 -5.52 1.714 1 97.38 251 PRO A CA 1
ATOM 1918 C C . PRO A 1 251 ? -21.219 -6.309 2.809 1 97.38 251 PRO A C 1
ATOM 1920 O O . PRO A 1 251 ? -21.453 -6.07 3.996 1 97.38 251 PRO A O 1
ATOM 1923 N N . LEU A 1 252 ? -20.391 -7.234 2.439 1 96.75 252 LEU A N 1
ATOM 1924 C CA . LEU A 1 252 ? -19.672 -8.008 3.445 1 96.75 252 LEU A CA 1
ATOM 1925 C C . LEU A 1 252 ? -18.719 -7.121 4.23 1 96.75 252 LEU A C 1
ATOM 1927 O O . LEU A 1 252 ? -18.438 -7.383 5.402 1 96.75 252 LEU A O 1
ATOM 1931 N N . VAL A 1 253 ? -18.172 -6.059 3.633 1 96.38 253 VAL A N 1
ATOM 1932 C CA . VAL A 1 253 ? -17.344 -5.086 4.34 1 96.38 253 VAL A CA 1
ATOM 1933 C C . VAL A 1 253 ? -18.156 -4.41 5.438 1 96.38 253 VAL A C 1
ATOM 1935 O O . VAL A 1 253 ? -17.672 -4.238 6.559 1 96.38 253 VAL A O 1
ATOM 1938 N N . HIS A 1 254 ? -19.391 -4.074 5.062 1 97.69 254 HIS A N 1
ATOM 1939 C CA . HIS A 1 254 ? -20.297 -3.467 6.027 1 97.69 254 HIS A CA 1
ATOM 1940 C C . HIS A 1 254 ? -20.625 -4.438 7.152 1 97.69 254 HIS A C 1
ATOM 1942 O O . HIS A 1 254 ? -20.625 -4.062 8.328 1 97.69 254 HIS A O 1
ATOM 1948 N N . VAL A 1 255 ? -20.875 -5.633 6.809 1 98 255 VAL A N 1
ATOM 1949 C CA . VAL A 1 255 ? -21.203 -6.656 7.797 1 98 255 VAL A CA 1
ATOM 1950 C C . VAL A 1 255 ? -20.016 -6.836 8.75 1 98 255 VAL A C 1
ATOM 1952 O O . VAL A 1 255 ? -20.203 -6.969 9.961 1 98 255 VAL A O 1
ATOM 1955 N N . SER A 1 256 ? -18.844 -6.848 8.211 1 97.88 256 SER A N 1
ATOM 1956 C CA . SER A 1 256 ? -17.625 -7 9.016 1 97.88 256 SER A CA 1
ATOM 1957 C C . SER A 1 256 ? -17.469 -5.844 10 1 97.88 256 SER A C 1
ATOM 1959 O O . SER A 1 256 ? -17.125 -6.055 11.164 1 97.88 256 SER A O 1
ATOM 1961 N N . CYS A 1 257 ? -17.75 -4.641 9.586 1 97.06 257 CYS A N 1
ATOM 1962 C CA . CYS A 1 257 ? -17.656 -3.471 10.453 1 97.06 257 CYS A CA 1
ATOM 1963 C C . CYS A 1 257 ? -18.703 -3.52 11.555 1 97.06 257 CYS A C 1
ATOM 1965 O O . CYS A 1 257 ? -18.406 -3.182 12.703 1 97.06 257 CYS A O 1
ATOM 1967 N N . CYS A 1 258 ? -19.906 -3.965 11.203 1 97.75 258 CYS A N 1
ATOM 1968 C CA . CYS A 1 258 ? -20.969 -4.109 12.203 1 97.75 258 CYS A CA 1
ATOM 1969 C C . CYS A 1 258 ? -20.578 -5.141 13.258 1 97.75 258 CYS A C 1
ATOM 1971 O O . CYS A 1 258 ? -20.828 -4.945 14.445 1 97.75 258 CYS A O 1
ATOM 1973 N N . MET A 1 259 ? -19.969 -6.164 12.797 1 97.19 259 MET A N 1
ATOM 1974 C CA . MET A 1 259 ? -19.531 -7.215 13.711 1 97.19 259 MET A CA 1
ATOM 1975 C C . MET A 1 259 ? -18.469 -6.688 14.672 1 97.19 259 MET A C 1
ATOM 1977 O O . MET A 1 259 ? -18.531 -6.949 15.875 1 97.19 259 MET A O 1
ATOM 1981 N N . ALA A 1 260 ? -17.5 -6.008 14.188 1 96.25 260 ALA A N 1
ATOM 1982 C CA . ALA A 1 260 ? -16.453 -5.438 15.023 1 96.25 260 ALA A CA 1
ATOM 1983 C C . ALA A 1 260 ? -17.016 -4.461 16.047 1 96.25 260 ALA A C 1
ATOM 1985 O O . ALA A 1 260 ? -16.594 -4.438 17.203 1 96.25 260 ALA A O 1
ATOM 1986 N N . PHE A 1 261 ? -17.969 -3.627 15.578 1 95.06 261 PHE A N 1
ATOM 1987 C CA . PHE A 1 261 ? -18.594 -2.662 16.484 1 95.06 261 PHE A CA 1
ATOM 1988 C C . PHE A 1 261 ? -19.375 -3.373 17.578 1 95.06 261 PHE A C 1
ATOM 1990 O O . PHE A 1 261 ? -19.297 -2.975 18.75 1 95.06 261 PHE A O 1
ATOM 1997 N N . LEU A 1 262 ? -20.078 -4.406 17.234 1 95.38 262 LEU A N 1
ATOM 1998 C CA . LEU A 1 262 ? -20.828 -5.195 18.203 1 95.38 262 LEU A CA 1
ATOM 1999 C C . LEU A 1 262 ? -19.906 -5.828 19.234 1 95.38 262 LEU A C 1
ATOM 2001 O O . LEU A 1 262 ? -20.156 -5.738 20.438 1 95.38 262 LEU A O 1
ATOM 2005 N N . LEU A 1 263 ? -18.875 -6.434 18.797 1 95.25 263 LEU A N 1
ATOM 2006 C CA . LEU A 1 263 ? -17.938 -7.105 19.688 1 95.25 263 LEU A CA 1
ATOM 2007 C C . LEU A 1 263 ? -17.203 -6.094 20.562 1 95.25 263 LEU A C 1
ATOM 2009 O O . LEU A 1 263 ? -16.891 -6.391 21.719 1 95.25 263 LEU A O 1
ATOM 2013 N N . SER A 1 264 ? -16.922 -4.93 20 1 92.88 264 SER A N 1
ATOM 2014 C CA . SER A 1 264 ? -16.266 -3.895 20.797 1 92.88 264 SER A CA 1
ATOM 2015 C C . SER A 1 264 ? -17.156 -3.432 21.938 1 92.88 264 SER A C 1
ATOM 2017 O O . SER A 1 264 ? -16.656 -3.086 23.016 1 92.88 264 SER A O 1
ATOM 2019 N N . ARG A 1 265 ? -18.438 -3.43 21.719 1 89.69 265 ARG A N 1
ATOM 2020 C CA . ARG A 1 265 ? -19.391 -3.043 22.75 1 89.69 265 ARG A CA 1
ATOM 2021 C C . ARG A 1 265 ? -19.547 -4.145 23.797 1 89.69 265 ARG A C 1
ATOM 2023 O O . ARG A 1 265 ? -19.688 -3.863 24.984 1 89.69 265 ARG A O 1
ATOM 2030 N N . ILE A 1 266 ? -19.5 -5.344 23.391 1 91.69 266 ILE A N 1
ATOM 2031 C CA . ILE A 1 266 ? -19.672 -6.484 24.281 1 91.69 266 ILE A CA 1
ATOM 2032 C C . ILE A 1 266 ? -18.469 -6.578 25.234 1 91.69 266 ILE A C 1
ATOM 2034 O O . ILE A 1 266 ? -18.641 -6.789 26.438 1 91.69 266 ILE A O 1
ATOM 2038 N N . PHE A 1 267 ? -17.281 -6.34 24.734 1 88.62 267 PHE A N 1
ATOM 2039 C CA . PHE A 1 267 ? -16.078 -6.504 25.547 1 88.62 267 PHE A CA 1
ATOM 2040 C C . PHE A 1 267 ? -15.656 -5.172 26.141 1 88.62 267 PHE A C 1
ATOM 2042 O O . PHE A 1 267 ? -14.586 -5.074 26.75 1 88.62 267 PHE A O 1
ATOM 2049 N N . LYS A 1 268 ? -16.422 -4.148 26.047 1 80.25 268 LYS A N 1
ATOM 2050 C CA . LYS A 1 268 ? -16.266 -2.836 26.672 1 80.25 268 LYS A CA 1
ATOM 2051 C C . LYS A 1 268 ? -14.883 -2.26 26.406 1 80.25 268 LYS A C 1
ATOM 2053 O O . LYS A 1 268 ? -14.195 -1.829 27.344 1 80.25 268 LYS A O 1
ATOM 2058 N N . VAL A 1 269 ? -14.492 -2.381 25.203 1 74.88 269 VAL A N 1
ATOM 2059 C CA . VAL A 1 269 ? -13.25 -1.703 24.859 1 74.88 269 VAL A CA 1
ATOM 2060 C C . VAL A 1 269 ? -13.43 -0.192 24.969 1 74.88 269 VAL A C 1
ATOM 2062 O O . VAL A 1 269 ? -14.469 0.345 24.578 1 74.88 269 VAL A O 1
ATOM 2065 N N . LYS A 1 270 ? -12.617 0.378 25.859 1 62.88 270 LYS A N 1
ATOM 2066 C CA . LYS A 1 270 ? -12.734 1.807 26.141 1 62.88 270 LYS A CA 1
ATOM 2067 C C . LYS A 1 270 ? -12.852 2.611 24.844 1 62.88 270 LYS A C 1
ATOM 2069 O O . LYS A 1 270 ? -12.086 2.408 23.906 1 62.88 270 LYS A O 1
ATOM 2074 N N . GLN A 1 271 ? -13.945 3.299 24.812 1 64.56 271 GLN A N 1
ATOM 2075 C CA . GLN A 1 271 ? -14.57 3.818 23.594 1 64.56 271 GLN A CA 1
ATOM 2076 C C . GLN A 1 271 ? -13.938 5.141 23.172 1 64.56 271 GLN A C 1
ATOM 2078 O O . GLN A 1 271 ? -14.352 6.207 23.641 1 64.56 271 GLN A O 1
ATOM 2083 N N . ASN A 1 272 ? -12.672 5.238 22.812 1 80.5 272 ASN A N 1
ATOM 2084 C CA . ASN A 1 272 ? -12.211 6.391 22.047 1 80.5 272 ASN A CA 1
ATOM 2085 C C . ASN A 1 272 ? -12.555 6.262 20.578 1 80.5 272 ASN A C 1
ATOM 2087 O O . ASN A 1 272 ? -12.516 5.164 20.016 1 80.5 272 ASN A O 1
ATOM 2091 N N . GLU A 1 273 ? -13.148 7.41 20.125 1 86.69 273 GLU A N 1
ATOM 2092 C CA . GLU A 1 273 ? -13.609 7.422 18.734 1 86.69 273 GLU A CA 1
ATOM 2093 C C . GLU A 1 273 ? -12.469 7.117 17.766 1 86.69 273 GLU A C 1
ATOM 2095 O O . GLU A 1 273 ? -12.688 6.547 16.703 1 86.69 273 GLU A O 1
ATOM 2100 N N . SER A 1 274 ? -11.297 7.457 18.172 1 82.62 274 SER A N 1
ATOM 2101 C CA . SER A 1 274 ? -10.148 7.164 17.312 1 82.62 274 SER A CA 1
ATOM 2102 C C . SER A 1 274 ? -9.867 5.668 17.25 1 82.62 274 SER A C 1
ATOM 2104 O O . SER A 1 274 ? -9.641 5.117 16.172 1 82.62 274 SER A O 1
ATOM 2106 N N . GLN A 1 275 ? -9.938 4.992 18.359 1 84.25 275 GLN A N 1
ATOM 2107 C CA . GLN A 1 275 ? -9.68 3.557 18.422 1 84.25 275 GLN A CA 1
ATOM 2108 C C . GLN A 1 275 ? -10.789 2.773 17.719 1 84.25 275 GLN A C 1
ATOM 2110 O O . GLN A 1 275 ? -10.523 1.75 17.078 1 84.25 275 GLN A O 1
ATOM 2115 N N . LYS A 1 276 ? -11.93 3.291 17.906 1 88.31 276 LYS A N 1
ATOM 2116 C CA . LYS A 1 276 ? -13.062 2.672 17.219 1 88.31 276 LYS A CA 1
ATOM 2117 C C . LYS A 1 276 ? -12.852 2.648 15.711 1 88.31 276 LYS A C 1
ATOM 2119 O O . LYS A 1 276 ? -13.109 1.633 15.062 1 88.31 276 LYS A O 1
ATOM 2124 N N . ARG A 1 277 ? -12.422 3.66 15.195 1 89.69 277 ARG A N 1
ATOM 2125 C CA . ARG A 1 277 ? -12.242 3.775 13.75 1 89.69 277 ARG A CA 1
ATOM 2126 C C . ARG A 1 277 ? -11.062 2.939 13.281 1 89.69 277 ARG A C 1
ATOM 2128 O O . ARG A 1 277 ? -11.078 2.408 12.164 1 89.69 277 ARG A O 1
ATOM 2135 N N . LYS A 1 278 ? -10.062 2.818 14.125 1 85.69 278 LYS A N 1
ATOM 2136 C CA . LYS A 1 278 ? -8.961 1.916 13.797 1 85.69 278 LYS A CA 1
ATOM 2137 C C . LYS A 1 278 ? -9.445 0.468 13.734 1 85.69 278 LYS A C 1
ATOM 2139 O O . LYS A 1 278 ? -9.039 -0.289 12.852 1 85.69 278 LYS A O 1
ATOM 2144 N N . LEU A 1 279 ? -10.289 0.162 14.656 1 90.5 279 LEU A N 1
ATOM 2145 C CA . LEU A 1 279 ? -10.867 -1.179 14.688 1 90.5 279 LEU A CA 1
ATOM 2146 C C . LEU A 1 279 ? -11.75 -1.418 13.461 1 90.5 279 LEU A C 1
ATOM 2148 O O . LEU A 1 279 ? -11.719 -2.498 12.867 1 90.5 279 LEU A O 1
ATOM 2152 N N . LEU A 1 280 ? -12.5 -0.422 13.109 1 93.5 280 LEU A N 1
ATOM 2153 C CA . LEU A 1 280 ? -13.391 -0.544 11.961 1 93.5 280 LEU A CA 1
ATOM 2154 C C . LEU A 1 280 ? -12.594 -0.668 10.664 1 93.5 280 LEU A C 1
ATOM 2156 O O . LEU A 1 280 ? -13 -1.385 9.742 1 93.5 280 LEU A O 1
ATOM 2160 N N . ALA A 1 281 ? -11.508 0.046 10.609 1 92.56 281 ALA A N 1
ATOM 2161 C CA . ALA A 1 281 ? -10.656 -0.061 9.43 1 92.56 281 ALA A CA 1
ATOM 2162 C C . ALA A 1 281 ? -10.109 -1.478 9.273 1 92.56 281 ALA A C 1
ATOM 2164 O O . ALA A 1 281 ? -10.086 -2.025 8.172 1 92.56 281 ALA A O 1
ATOM 2165 N N . ALA A 1 282 ? -9.695 -2.072 10.336 1 92.38 282 ALA A N 1
ATOM 2166 C CA . ALA A 1 282 ? -9.211 -3.449 10.32 1 92.38 282 ALA A CA 1
ATOM 2167 C C . ALA A 1 282 ? -10.32 -4.422 9.93 1 92.38 282 ALA A C 1
ATOM 2169 O O . ALA A 1 282 ? -10.094 -5.355 9.156 1 92.38 282 ALA A O 1
ATOM 2170 N N . ALA A 1 283 ? -11.43 -4.188 10.477 1 96.06 283 ALA A N 1
ATOM 2171 C CA . ALA A 1 283 ? -12.578 -5.039 10.164 1 96.06 283 ALA A CA 1
ATOM 2172 C C . ALA A 1 283 ? -12.953 -4.945 8.688 1 96.06 283 ALA A C 1
ATOM 2174 O O . ALA A 1 283 ? -13.328 -5.945 8.07 1 96.06 283 ALA A O 1
ATOM 2175 N N . ALA A 1 284 ? -12.945 -3.758 8.164 1 95.75 284 ALA A N 1
ATOM 2176 C CA . ALA A 1 284 ? -13.266 -3.572 6.746 1 95.75 284 ALA A CA 1
ATOM 2177 C C . ALA A 1 284 ? -12.328 -4.387 5.863 1 95.75 284 ALA A C 1
ATOM 2179 O O . ALA A 1 284 ? -12.758 -4.988 4.875 1 95.75 284 ALA A O 1
ATOM 2180 N N . ALA A 1 285 ? -11.062 -4.398 6.18 1 93.75 285 ALA A N 1
ATOM 2181 C CA . ALA A 1 285 ? -10.094 -5.199 5.434 1 93.75 285 ALA A CA 1
ATOM 2182 C C . ALA A 1 285 ? -10.438 -6.684 5.5 1 93.75 285 ALA A C 1
ATOM 2184 O O . ALA A 1 285 ? -10.32 -7.398 4.5 1 93.75 285 ALA A O 1
ATOM 2185 N N . ALA A 1 286 ? -10.867 -7.141 6.594 1 95.69 286 ALA A N 1
ATOM 2186 C CA . ALA A 1 286 ? -11.25 -8.539 6.766 1 95.69 286 ALA A CA 1
ATOM 2187 C C . ALA A 1 286 ? -12.477 -8.875 5.926 1 95.69 286 ALA A C 1
ATOM 2189 O O . ALA A 1 286 ? -12.617 -10 5.434 1 95.69 286 ALA A O 1
ATOM 2190 N N . GLY A 1 287 ? -13.359 -7.957 5.887 1 96.06 287 GLY A N 1
ATOM 2191 C CA . GLY A 1 287 ? -14.523 -8.172 5.043 1 96.06 287 GLY A CA 1
ATOM 2192 C C . GLY A 1 287 ? -14.172 -8.445 3.596 1 96.06 287 GLY A C 1
ATOM 2193 O O . GLY A 1 287 ? -14.719 -9.359 2.98 1 96.06 287 GLY A O 1
ATOM 2194 N N . VAL A 1 288 ? -13.289 -7.684 3.074 1 93.31 288 VAL A N 1
ATOM 2195 C CA . VAL A 1 288 ? -12.859 -7.879 1.693 1 93.31 288 VAL A CA 1
ATOM 2196 C C . VAL A 1 288 ? -12.094 -9.195 1.571 1 93.31 288 VAL A C 1
ATOM 2198 O O . VAL A 1 288 ? -12.219 -9.898 0.567 1 93.31 288 VAL A O 1
ATOM 2201 N N . SER A 1 289 ? -11.32 -9.492 2.557 1 92.56 289 SER A N 1
ATOM 2202 C CA . SER A 1 289 ? -10.578 -10.75 2.588 1 92.56 289 SER A CA 1
ATOM 2203 C C . SER A 1 289 ? -11.508 -11.945 2.41 1 92.56 289 SER A C 1
ATOM 2205 O O . SER A 1 289 ? -11.227 -12.844 1.616 1 92.56 289 SER A O 1
ATOM 2207 N N . VAL A 1 290 ? -12.594 -11.922 3.08 1 92.81 290 VAL A N 1
ATOM 2208 C CA . VAL A 1 290 ? -13.539 -13.023 3.045 1 92.81 290 VAL A CA 1
ATOM 2209 C C . VAL A 1 290 ? -14.344 -12.977 1.75 1 92.81 290 VAL A C 1
ATOM 2211 O O . VAL A 1 290 ? -14.672 -14.016 1.175 1 92.81 290 VAL A O 1
ATOM 2214 N N . ALA A 1 291 ? -14.602 -11.836 1.291 1 92.38 291 ALA A N 1
ATOM 2215 C CA . ALA A 1 291 ? -15.43 -11.672 0.097 1 92.38 291 ALA A CA 1
ATOM 2216 C C . ALA A 1 291 ? -14.711 -12.195 -1.143 1 92.38 291 ALA A C 1
ATOM 2218 O O . ALA A 1 291 ? -15.328 -12.836 -2 1 92.38 291 ALA A O 1
ATOM 2219 N N . PHE A 1 292 ? -13.469 -11.984 -1.24 1 88.12 292 PHE A N 1
ATOM 2220 C CA . PHE A 1 292 ? -12.719 -12.359 -2.436 1 88.12 292 PHE A CA 1
ATOM 2221 C C . PHE A 1 292 ? -11.773 -13.516 -2.141 1 88.12 292 PHE A C 1
ATOM 2223 O O . PHE A 1 292 ? -11.148 -14.055 -3.051 1 88.12 292 PHE A O 1
ATOM 2230 N N . GLY A 1 293 ? -11.727 -13.859 -0.901 1 86.94 293 GLY A N 1
ATOM 2231 C CA . GLY A 1 293 ? -10.688 -14.82 -0.553 1 86.94 293 GLY A CA 1
ATOM 2232 C C . GLY A 1 293 ? -9.289 -14.273 -0.753 1 86.94 293 GLY A C 1
ATOM 2233 O O . GLY A 1 293 ? -8.398 -15 -1.209 1 86.94 293 GLY A O 1
ATOM 2234 N N . SER A 1 294 ? -9.141 -13.039 -0.553 1 88.62 294 SER A N 1
ATOM 2235 C CA . SER A 1 294 ? -7.887 -12.344 -0.793 1 88.62 294 SER A CA 1
ATOM 2236 C C . SER A 1 294 ? -7.457 -11.539 0.429 1 88.62 294 SER A C 1
ATOM 2238 O O . SER A 1 294 ? -7.719 -10.336 0.507 1 88.62 294 SER A O 1
ATOM 2240 N N . PRO A 1 295 ? -6.75 -12.164 1.33 1 89.25 295 PRO A N 1
ATOM 2241 C CA . PRO A 1 295 ? -6.355 -11.445 2.545 1 89.25 295 PRO A CA 1
ATOM 2242 C C . PRO A 1 295 ? -5.457 -10.242 2.258 1 89.25 295 PRO A C 1
ATOM 2244 O O . PRO A 1 295 ? -5.648 -9.172 2.838 1 89.25 295 PRO A O 1
ATOM 2247 N N . LEU A 1 296 ? -4.461 -10.398 1.441 1 88.19 296 LEU A N 1
ATOM 2248 C CA . LEU A 1 296 ? -3.578 -9.289 1.102 1 88.19 296 LEU A CA 1
ATOM 2249 C C . LEU A 1 296 ? -4.34 -8.195 0.356 1 88.19 296 LEU A C 1
ATOM 2251 O O . LEU A 1 296 ? -4.125 -7.008 0.601 1 88.19 296 LEU A O 1
ATOM 2255 N N . GLY A 1 297 ? -5.172 -8.695 -0.564 1 90.12 297 GLY A N 1
ATOM 2256 C CA . GLY A 1 297 ? -6.008 -7.75 -1.288 1 90.12 297 GLY A CA 1
ATOM 2257 C C . GLY A 1 297 ? -6.91 -6.938 -0.382 1 90.12 297 GLY A C 1
ATOM 2258 O O . GLY A 1 297 ? -7.152 -5.754 -0.636 1 90.12 297 GLY A O 1
ATOM 2259 N N . GLY A 1 298 ? -7.371 -7.559 0.648 1 91.44 298 GLY A N 1
ATOM 2260 C CA . GLY A 1 298 ? -8.211 -6.855 1.602 1 91.44 298 GLY A CA 1
ATOM 2261 C C . GLY A 1 298 ? -7.488 -5.742 2.332 1 91.44 298 GLY A C 1
ATOM 2262 O O . GLY A 1 298 ? -8.023 -4.648 2.498 1 91.44 298 GLY A O 1
ATOM 2263 N N . VAL A 1 299 ? -6.316 -5.973 2.725 1 89.12 299 VAL A N 1
ATOM 2264 C CA . VAL A 1 299 ? -5.516 -4.977 3.43 1 89.12 299 VAL A CA 1
ATOM 2265 C C . VAL A 1 299 ? -5.211 -3.807 2.5 1 89.12 299 VAL A C 1
ATOM 2267 O O . VAL A 1 299 ? -5.332 -2.645 2.893 1 89.12 299 VAL A O 1
ATOM 2270 N N . LEU A 1 300 ? -4.852 -4.113 1.318 1 88 300 LEU A N 1
ATOM 2271 C CA . LEU A 1 300 ? -4.512 -3.068 0.358 1 88 300 LEU A CA 1
ATOM 2272 C C . LEU A 1 300 ? -5.75 -2.281 -0.056 1 88 300 LEU A C 1
ATOM 2274 O O . LEU A 1 300 ? -5.668 -1.082 -0.327 1 88 300 LEU A O 1
ATOM 2278 N N . PHE A 1 301 ? -6.84 -2.949 -0.101 1 90.12 301 PHE A N 1
ATOM 2279 C CA . PHE A 1 301 ? -8.094 -2.25 -0.346 1 90.12 301 PHE A CA 1
ATOM 2280 C C . PHE A 1 301 ? -8.352 -1.204 0.73 1 90.12 301 PHE A C 1
ATOM 2282 O O . PHE A 1 301 ? -8.828 -0.106 0.435 1 90.12 301 PHE A O 1
ATOM 2289 N N . GLY A 1 302 ? -8.133 -1.609 1.912 1 88.06 302 GLY A N 1
ATOM 2290 C CA . GLY A 1 302 ? -8.242 -0.658 3.006 1 88.06 302 GLY A CA 1
ATOM 2291 C C . GLY A 1 302 ? -7.332 0.543 2.848 1 88.06 302 GLY A C 1
ATOM 2292 O O . GLY A 1 302 ? -7.746 1.681 3.074 1 88.06 302 GLY A O 1
ATOM 2293 N N . LEU A 1 303 ? -6.172 0.321 2.35 1 81.75 303 LEU A N 1
ATOM 2294 C CA . LEU A 1 303 ? -5.16 1.364 2.213 1 81.75 303 LEU A CA 1
ATOM 2295 C C . LEU A 1 303 ? -5.48 2.279 1.034 1 81.75 303 LEU A C 1
ATOM 2297 O O . LEU A 1 303 ? -5.34 3.5 1.134 1 81.75 303 LEU A O 1
ATOM 2301 N N . GLU A 1 304 ? -5.926 1.701 -0.063 1 81.81 304 GLU A N 1
ATOM 2302 C CA . GLU A 1 304 ? -6.09 2.488 -1.281 1 81.81 304 GLU A CA 1
ATOM 2303 C C . GLU A 1 304 ? -7.496 3.072 -1.376 1 81.81 304 GLU A C 1
ATOM 2305 O O . GLU A 1 304 ? -7.676 4.215 -1.799 1 81.81 304 GLU A O 1
ATOM 2310 N N . GLU A 1 305 ? -8.469 2.275 -0.97 1 84.75 305 GLU A N 1
ATOM 2311 C CA . GLU A 1 305 ? -9.852 2.68 -1.23 1 84.75 305 GLU A CA 1
ATOM 2312 C C . GLU A 1 305 ? -10.508 3.244 0.025 1 84.75 305 GLU A C 1
ATOM 2314 O O . GLU A 1 305 ? -11.305 4.176 -0.053 1 84.75 305 GLU A O 1
ATOM 2319 N N . LEU A 1 306 ? -10.289 2.729 1.189 1 83.62 306 LEU A N 1
ATOM 2320 C CA . LEU A 1 306 ? -11.039 3.123 2.377 1 83.62 306 LEU A CA 1
ATOM 2321 C C . LEU A 1 306 ? -10.375 4.305 3.074 1 83.62 306 LEU A C 1
ATOM 2323 O O . LEU A 1 306 ? -11.008 5.34 3.291 1 83.62 306 LEU A O 1
ATOM 2327 N N . ASP A 1 307 ? -9.242 4.051 3.646 1 68.69 307 ASP A N 1
ATOM 2328 C CA . ASP A 1 307 ? -8.609 5.145 4.383 1 68.69 307 ASP A CA 1
ATOM 2329 C C . ASP A 1 307 ? -7.098 5.137 4.18 1 68.69 307 ASP A C 1
ATOM 2331 O O . ASP A 1 307 ? -6.379 4.395 4.852 1 68.69 307 ASP A O 1
ATOM 2335 N N . THR A 1 308 ? -6.84 5.996 3.361 1 55.94 308 THR A N 1
ATOM 2336 C CA . THR A 1 308 ? -5.402 6.105 3.139 1 55.94 308 THR A CA 1
ATOM 2337 C C . THR A 1 308 ? -4.711 6.727 4.352 1 55.94 308 THR A C 1
ATOM 2339 O O . THR A 1 308 ? -3.584 6.355 4.684 1 55.94 308 THR A O 1
ATOM 2342 N N . PHE A 1 309 ? -5.473 7.473 5.004 1 55.5 309 PHE A N 1
ATOM 2343 C CA . PHE A 1 309 ? -4.867 8.211 6.105 1 55.5 309 PHE A CA 1
ATOM 2344 C C . PHE A 1 309 ? -4.617 7.297 7.297 1 55.5 309 PHE A C 1
ATOM 2346 O O . PHE A 1 309 ? -3.527 7.301 7.871 1 55.5 309 PHE A O 1
ATOM 2353 N N . ALA A 1 310 ? -5.664 6.629 7.594 1 49.5 310 ALA A N 1
ATOM 2354 C CA . ALA A 1 310 ? -5.566 5.754 8.758 1 49.5 310 ALA A CA 1
ATOM 2355 C C . ALA A 1 310 ? -4.531 4.656 8.539 1 49.5 310 ALA A C 1
ATOM 2357 O O . ALA A 1 310 ? -3.727 4.363 9.43 1 49.5 310 ALA A O 1
ATOM 2358 N N . PHE A 1 311 ? -4.531 4.234 7.387 1 47.03 311 PHE A N 1
ATOM 2359 C CA . PHE A 1 311 ? -3.695 3.076 7.105 1 47.03 311 PHE A CA 1
ATOM 2360 C C . PHE A 1 311 ? -2.258 3.5 6.824 1 47.03 311 PHE A C 1
ATOM 2362 O O . PHE A 1 311 ? -1.319 2.748 7.094 1 47.03 311 PHE A O 1
ATOM 2369 N N . SER A 1 312 ? -2.146 4.582 6.281 1 49.66 312 SER A N 1
ATOM 2370 C CA . SER A 1 312 ? -0.802 4.992 5.891 1 49.66 312 SER A CA 1
ATOM 2371 C C . SER A 1 312 ? -0.032 5.566 7.074 1 49.66 312 SER A C 1
ATOM 2373 O O . SER A 1 312 ? 1.178 5.363 7.191 1 49.66 312 SER A O 1
ATOM 2375 N N . ASN A 1 313 ? -0.833 6.227 7.855 1 53.75 313 ASN A N 1
ATOM 2376 C CA . ASN A 1 313 ? -0.098 6.973 8.875 1 53.75 313 ASN A CA 1
ATOM 2377 C C . ASN A 1 313 ? 0.103 6.145 10.141 1 53.75 313 ASN A C 1
ATOM 2379 O O . ASN A 1 313 ? 0.969 6.457 10.961 1 53.75 313 ASN A O 1
ATOM 2383 N N . GLU A 1 314 ? -0.746 5.164 10.094 1 60.69 314 GLU A N 1
ATOM 2384 C CA . GLU A 1 314 ? -0.654 4.445 11.359 1 60.69 314 GLU A CA 1
ATOM 2385 C C . GLU A 1 314 ? -0.306 2.977 11.141 1 60.69 314 GLU A C 1
ATOM 2387 O O . GLU A 1 314 ? -1.173 2.174 10.789 1 60.69 314 GLU A O 1
ATOM 2392 N N . ASN A 1 315 ? 0.987 2.721 11.203 1 64.44 315 ASN A N 1
ATOM 2393 C CA . ASN A 1 315 ? 1.473 1.352 11.078 1 64.44 315 ASN A CA 1
ATOM 2394 C C . ASN A 1 315 ? 0.642 0.383 11.914 1 64.44 315 ASN A C 1
ATOM 2396 O O . ASN A 1 315 ? 0.499 -0.788 11.562 1 64.44 315 ASN A O 1
ATOM 2400 N N . ASP A 1 316 ? -0.055 0.908 12.875 1 72.5 316 ASP A N 1
ATOM 2401 C CA . ASP A 1 316 ? -0.836 0.041 13.75 1 72.5 316 ASP A CA 1
ATOM 2402 C C . ASP A 1 316 ? -2.1 -0.454 13.047 1 72.5 316 ASP A C 1
ATOM 2404 O O . ASP A 1 316 ? -2.492 -1.611 13.211 1 72.5 316 ASP A O 1
ATOM 2408 N N . VAL A 1 317 ? -2.635 0.409 12.266 1 77.81 317 VAL A N 1
ATOM 2409 C CA . VAL A 1 317 ? -3.871 0.04 11.578 1 77.81 317 VAL A CA 1
ATOM 2410 C C . VAL A 1 317 ? -3.578 -1.01 10.508 1 77.81 317 VAL A C 1
ATOM 2412 O O . VAL A 1 317 ? -4.348 -1.956 10.336 1 77.81 317 VAL A O 1
ATOM 2415 N N . MET A 1 318 ? -2.514 -0.85 9.844 1 77.75 318 MET A N 1
ATOM 2416 C CA . MET A 1 318 ? -2.129 -1.808 8.812 1 77.75 318 MET A CA 1
ATOM 2417 C C . MET A 1 318 ? -1.896 -3.189 9.406 1 77.75 318 MET A C 1
ATOM 2419 O O . MET A 1 318 ? -2.35 -4.195 8.859 1 77.75 318 MET A O 1
ATOM 2423 N N . TRP A 1 319 ? -1.315 -3.16 10.523 1 78 319 TRP A N 1
ATOM 2424 C CA . TRP A 1 319 ? -1.005 -4.418 11.195 1 78 319 TRP A CA 1
ATOM 2425 C C . TRP A 1 319 ? -2.277 -5.109 11.68 1 78 319 TRP A C 1
ATOM 2427 O O . TRP A 1 319 ? -2.436 -6.32 11.508 1 78 319 TRP A O 1
ATOM 2437 N N . ARG A 1 320 ? -3.045 -4.414 12.266 1 85.19 320 ARG A N 1
ATOM 2438 C CA . ARG A 1 320 ? -4.301 -4.98 12.75 1 85.19 320 ARG A CA 1
ATOM 2439 C C . ARG A 1 320 ? -5.164 -5.469 11.594 1 85.19 320 ARG A C 1
ATOM 2441 O O . ARG A 1 320 ? -5.824 -6.504 11.695 1 85.19 320 ARG A O 1
ATOM 2448 N N . GLY A 1 321 ? -5.168 -4.613 10.523 1 88.94 321 GLY A N 1
ATOM 2449 C CA . GLY A 1 321 ? -5.879 -5.051 9.336 1 88.94 321 GLY A CA 1
ATOM 2450 C C . GLY A 1 321 ? -5.316 -6.328 8.734 1 88.94 321 GLY A C 1
ATOM 2451 O O . GLY A 1 321 ? -6.07 -7.195 8.297 1 88.94 321 GLY A O 1
ATOM 2452 N N . PHE A 1 322 ? -4.02 -6.395 8.828 1 85.06 322 PHE A N 1
ATOM 2453 C CA . PHE A 1 322 ? -3.334 -7.57 8.305 1 85.06 322 PHE A CA 1
ATOM 2454 C C . PHE A 1 322 ? -3.697 -8.812 9.117 1 85.06 322 PHE A C 1
ATOM 2456 O O . PHE A 1 322 ? -4.039 -9.852 8.547 1 85.06 322 PHE A O 1
ATOM 2463 N N . VAL A 1 323 ? -3.717 -8.773 10.352 1 85.25 323 VAL A N 1
ATOM 2464 C CA . VAL A 1 323 ? -3.992 -9.898 11.234 1 85.25 323 VAL A CA 1
ATOM 2465 C C . VAL A 1 323 ? -5.457 -10.312 11.109 1 85.25 323 VAL A C 1
ATOM 2467 O O . VAL A 1 323 ? -5.77 -11.5 10.977 1 85.25 323 VAL A O 1
ATOM 2470 N N . THR A 1 324 ? -6.309 -9.359 11.188 1 92.81 324 THR A N 1
ATOM 2471 C CA . THR A 1 324 ? -7.734 -9.656 11.094 1 92.81 324 THR A CA 1
ATOM 2472 C C . THR A 1 324 ? -8.062 -10.328 9.766 1 92.81 324 THR A C 1
ATOM 2474 O O . THR A 1 324 ? -8.875 -11.25 9.711 1 92.81 324 THR A O 1
ATOM 2477 N N . SER A 1 325 ? -7.445 -9.875 8.695 1 92.56 325 SER A N 1
ATOM 2478 C CA . SER A 1 325 ? -7.695 -10.438 7.375 1 92.56 325 SER A CA 1
ATOM 2479 C C . SER A 1 325 ? -7.195 -11.875 7.281 1 92.56 325 SER A C 1
ATOM 2481 O O . SER A 1 325 ? -7.848 -12.727 6.672 1 92.56 325 SER A O 1
ATOM 2483 N N . VAL A 1 326 ? -6.086 -12.156 7.883 1 86.88 326 VAL A N 1
ATOM 2484 C CA . VAL A 1 326 ? -5.52 -13.5 7.859 1 86.88 326 VAL A CA 1
ATOM 2485 C C . VAL A 1 326 ? -6.418 -14.453 8.641 1 86.88 326 VAL A C 1
ATOM 2487 O O . VAL A 1 326 ? -6.727 -15.555 8.172 1 86.88 326 VAL A O 1
ATOM 2490 N N . ILE A 1 327 ? -6.812 -14.047 9.75 1 89.88 327 ILE A N 1
ATOM 2491 C CA . ILE A 1 327 ? -7.652 -14.891 10.594 1 89.88 327 ILE A CA 1
ATOM 2492 C C . ILE A 1 327 ? -8.984 -15.164 9.883 1 89.88 327 ILE A C 1
ATOM 2494 O O . ILE A 1 327 ? -9.492 -16.281 9.922 1 89.88 327 ILE A O 1
ATOM 2498 N N . ALA A 1 328 ? -9.469 -14.141 9.32 1 94.31 328 ALA A N 1
ATOM 2499 C CA . ALA A 1 328 ? -10.719 -14.305 8.586 1 94.31 328 ALA A CA 1
ATOM 2500 C C . ALA A 1 328 ? -10.555 -15.305 7.441 1 94.31 328 ALA A C 1
ATOM 2502 O O . ALA A 1 328 ? -11.414 -16.172 7.238 1 94.31 328 ALA A O 1
ATOM 2503 N N . ALA A 1 329 ? -9.523 -15.195 6.719 1 88.56 329 ALA A N 1
ATOM 2504 C CA . ALA A 1 329 ? -9.266 -16.078 5.59 1 88.56 329 ALA A CA 1
ATOM 2505 C C . ALA A 1 329 ? -9.047 -17.516 6.059 1 88.56 329 ALA A C 1
ATOM 2507 O O . ALA A 1 329 ? -9.523 -18.469 5.422 1 88.56 329 ALA A O 1
ATOM 2508 N N . VAL A 1 330 ? -8.328 -17.703 7.102 1 83.88 330 VAL A N 1
ATOM 2509 C CA . VAL A 1 330 ? -8.07 -19.031 7.645 1 83.88 330 VAL A CA 1
ATOM 2510 C C . VAL A 1 330 ? -9.383 -19.656 8.125 1 83.88 330 VAL A C 1
ATOM 2512 O O . VAL A 1 330 ? -9.617 -20.844 7.922 1 83.88 330 VAL A O 1
ATOM 2515 N N . THR A 1 331 ? -10.141 -18.859 8.766 1 89.69 331 THR A N 1
ATOM 2516 C CA . THR A 1 331 ? -11.445 -19.344 9.227 1 89.69 331 THR A CA 1
ATOM 2517 C C . THR A 1 331 ? -12.305 -19.781 8.039 1 89.69 331 THR A C 1
ATOM 2519 O O . THR A 1 331 ? -12.945 -20.828 8.094 1 89.69 331 THR A O 1
ATOM 2522 N N . LEU A 1 332 ? -12.289 -19 7.059 1 89.38 332 LEU A N 1
ATOM 2523 C CA . LEU A 1 332 ? -13.039 -19.328 5.855 1 89.38 332 LEU A CA 1
ATOM 2524 C C . LEU A 1 332 ? -12.508 -20.625 5.227 1 89.38 332 LEU A C 1
ATOM 2526 O O . LEU A 1 332 ? -13.289 -21.453 4.77 1 89.38 332 LEU A O 1
ATOM 2530 N N . GLN A 1 333 ? -11.266 -20.781 5.16 1 82.56 333 GLN A N 1
ATOM 2531 C CA . GLN A 1 333 ? -10.648 -21.984 4.594 1 82.56 333 GLN A CA 1
ATOM 2532 C C . GLN A 1 333 ? -11.008 -23.219 5.41 1 82.56 333 GLN A C 1
ATOM 2534 O O . GLN A 1 333 ? -11.242 -24.297 4.852 1 82.56 333 GLN A O 1
ATOM 2539 N N . TYR A 1 334 ? -11.008 -23.047 6.648 1 81.75 334 TYR A N 1
ATOM 2540 C CA . TYR A 1 334 ? -11.336 -24.172 7.531 1 81.75 334 TYR A CA 1
ATOM 2541 C C . TYR A 1 334 ? -12.789 -24.594 7.355 1 81.75 334 TYR A C 1
ATOM 2543 O O . TYR A 1 334 ? -13.102 -25.781 7.383 1 81.75 334 TYR A O 1
ATOM 2551 N N . MET A 1 335 ? -13.641 -23.688 7.191 1 85.12 335 MET A N 1
ATOM 2552 C CA . MET A 1 335 ? -15.055 -24 6.992 1 85.12 335 MET A CA 1
ATOM 2553 C C . MET A 1 335 ? -15.281 -24.609 5.617 1 85.12 335 MET A C 1
ATOM 2555 O O . MET A 1 335 ? -16.219 -25.406 5.434 1 85.12 335 MET A O 1
ATOM 2559 N N . ASP A 1 336 ? -14.461 -24.281 4.625 1 79.75 336 ASP A N 1
ATOM 2560 C CA . ASP A 1 336 ? -14.5 -24.797 3.262 1 79.75 336 ASP A CA 1
ATOM 2561 C C . ASP A 1 336 ? -15.93 -24.875 2.742 1 79.75 336 ASP A C 1
ATOM 2563 O O . ASP A 1 336 ? -16.422 -25.969 2.441 1 79.75 336 ASP A O 1
ATOM 2567 N N . PRO A 1 337 ? -16.562 -23.797 2.562 1 76.81 337 PRO A N 1
ATOM 2568 C CA . PRO A 1 337 ? -17.984 -23.781 2.176 1 76.81 337 PRO A CA 1
ATOM 2569 C C . PRO A 1 337 ? -18.234 -24.5 0.849 1 76.81 337 PRO A C 1
ATOM 2571 O O . PRO A 1 337 ? -19.344 -24.969 0.604 1 76.81 337 PRO A O 1
ATOM 2574 N N . PHE A 1 338 ? -17.281 -24.641 -0.005 1 74.44 338 PHE A N 1
ATOM 2575 C CA . PHE A 1 338 ? -17.5 -25.234 -1.322 1 74.44 338 PHE A CA 1
ATOM 2576 C C . PHE A 1 338 ? -16.922 -26.641 -1.388 1 74.44 338 PHE A C 1
ATOM 2578 O O . PHE A 1 338 ? -17.125 -27.359 -2.373 1 74.44 338 PHE A O 1
ATOM 2585 N N . GLY A 1 339 ? -16.266 -27.078 -0.404 1 66.81 339 GLY A N 1
ATOM 2586 C CA . GLY A 1 339 ? -15.688 -28.406 -0.361 1 66.81 339 GLY A CA 1
ATOM 2587 C C . GLY A 1 339 ? -14.484 -28.562 -1.272 1 66.81 339 GLY A C 1
ATOM 2588 O O . GLY A 1 339 ? -14.125 -29.688 -1.646 1 66.81 339 GLY A O 1
ATOM 2589 N N . THR A 1 340 ? -14.016 -27.484 -1.888 1 65.38 340 THR A N 1
ATOM 2590 C CA . THR A 1 340 ? -12.906 -27.5 -2.834 1 65.38 340 THR A CA 1
ATOM 2591 C C . THR A 1 340 ? -11.625 -26.984 -2.184 1 65.38 340 THR A C 1
ATOM 2593 O O . THR A 1 340 ? -10.555 -27.047 -2.789 1 65.38 340 THR A O 1
ATOM 2596 N N . SER A 1 341 ? -11.609 -26.656 -0.939 1 62.66 341 SER A N 1
ATOM 2597 C CA . SER A 1 341 ? -10.484 -26.109 -0.201 1 62.66 341 SER A CA 1
ATOM 2598 C C . SER A 1 341 ? -10.07 -24.734 -0.752 1 62.66 341 SER A C 1
ATOM 2600 O O . SER A 1 341 ? -9.078 -24.156 -0.309 1 62.66 341 SER A O 1
ATOM 2602 N N . LYS A 1 342 ? -10.898 -24.312 -1.763 1 65.44 342 LYS A N 1
ATOM 2603 C CA . LYS A 1 342 ? -10.688 -22.953 -2.244 1 65.44 342 LYS A CA 1
ATOM 2604 C C . LYS A 1 342 ? -11.422 -21.953 -1.368 1 65.44 342 LYS A C 1
ATOM 2606 O O . LYS A 1 342 ? -12.469 -22.266 -0.788 1 65.44 342 LYS A O 1
ATOM 2611 N N . LEU A 1 343 ? -10.844 -20.844 -1.319 1 64.06 343 LEU A N 1
ATOM 2612 C CA . LEU A 1 343 ? -11.477 -19.812 -0.493 1 64.06 343 LEU A CA 1
ATOM 2613 C C . LEU A 1 343 ? -12.719 -19.266 -1.172 1 64.06 343 LEU A C 1
ATOM 2615 O O . LEU A 1 343 ? -13.727 -19 -0.51 1 64.06 343 LEU A O 1
ATOM 2619 N N . VAL A 1 344 ? -12.531 -19.078 -2.57 1 66.12 344 VAL A N 1
ATOM 2620 C CA . VAL A 1 344 ? -13.68 -18.609 -3.33 1 66.12 344 VAL A CA 1
ATOM 2621 C C . VAL A 1 344 ? -13.859 -19.453 -4.586 1 66.12 344 VAL A C 1
ATOM 2623 O O . VAL A 1 344 ? -12.898 -20.047 -5.078 1 66.12 344 VAL A O 1
ATOM 2626 N N . LEU A 1 345 ? -15.016 -19.453 -5.027 1 57 345 LEU A N 1
ATOM 2627 C CA . LEU A 1 345 ? -15.398 -20.344 -6.125 1 57 345 LEU A CA 1
ATOM 2628 C C . LEU A 1 345 ? -14.617 -20 -7.391 1 57 345 LEU A C 1
ATOM 2630 O O . LEU A 1 345 ? -14.273 -20.891 -8.172 1 57 345 LEU A O 1
ATOM 2634 N N . PHE A 1 346 ? -14.352 -18.797 -7.598 1 57.16 346 PHE A N 1
ATOM 2635 C CA . PHE A 1 346 ? -13.766 -18.406 -8.875 1 57.16 346 PHE A CA 1
ATOM 2636 C C . PHE A 1 346 ? -12.25 -18.297 -8.773 1 57.16 346 PHE A C 1
ATOM 2638 O O . PHE A 1 346 ? -11.609 -17.703 -9.633 1 57.16 346 PHE A O 1
ATOM 2645 N N . GLU A 1 347 ? -11.75 -19 -7.816 1 65.06 347 GLU A N 1
ATOM 2646 C CA . GLU A 1 347 ? -10.305 -19.141 -7.727 1 65.06 347 GLU A CA 1
ATOM 2647 C C . GLU A 1 347 ? -9.773 -20.125 -8.766 1 65.06 347 GLU A C 1
ATOM 2649 O O . GLU A 1 347 ? -10.383 -21.172 -9 1 65.06 347 GLU A O 1
ATOM 2654 N N . VAL A 1 348 ? -8.938 -19.75 -9.672 1 62.84 348 VAL A N 1
ATOM 2655 C CA . VAL A 1 348 ? -8.445 -20.578 -10.75 1 62.84 348 VAL A CA 1
ATOM 2656 C C . VAL A 1 348 ? -7.227 -21.375 -10.281 1 62.84 348 VAL A C 1
ATOM 2658 O O . VAL A 1 348 ? -6.285 -20.812 -9.727 1 62.84 348 VAL A O 1
ATOM 2661 N N . SER A 1 349 ? -7.539 -22.734 -9.984 1 54.12 349 SER A N 1
ATOM 2662 C CA . SER A 1 349 ? -6.477 -23.672 -9.617 1 54.12 349 SER A CA 1
ATOM 2663 C C . SER A 1 349 ? -5.828 -24.281 -10.859 1 54.12 349 SER A C 1
ATOM 2665 O O . SER A 1 349 ? -6.52 -24.734 -11.773 1 54.12 349 SER A O 1
ATOM 2667 N N . GLY A 1 350 ? -4.855 -23.688 -11.547 1 51.88 350 GLY A N 1
ATOM 2668 C CA . GLY A 1 350 ? -4.164 -24.375 -12.625 1 51.88 350 GLY A CA 1
ATOM 2669 C C . GLY A 1 350 ? -3.096 -23.531 -13.289 1 51.88 350 GLY A C 1
ATOM 2670 O O . GLY A 1 350 ? -3.059 -22.312 -13.102 1 51.88 350 GLY A O 1
ATOM 2671 N N . THR A 1 351 ? -2.051 -24.344 -13.508 1 49.25 351 THR A N 1
ATOM 2672 C CA . THR A 1 351 ? -0.786 -23.969 -14.125 1 49.25 351 THR A CA 1
ATOM 2673 C C . THR A 1 351 ? -1.026 -23.141 -15.383 1 49.25 351 THR A C 1
ATOM 2675 O O . THR A 1 351 ? -1.375 -23.672 -16.438 1 49.25 351 THR A O 1
ATOM 2678 N N . VAL A 1 352 ? -1.732 -22.125 -15.305 1 49.94 352 VAL A N 1
ATOM 2679 C CA . VAL A 1 352 ? -1.622 -21.312 -16.516 1 49.94 352 VAL A CA 1
ATOM 2680 C C . VAL A 1 352 ? -0.154 -21.188 -16.922 1 49.94 352 VAL A C 1
ATOM 2682 O O . VAL A 1 352 ? 0.568 -20.344 -16.375 1 49.94 352 VAL A O 1
ATOM 2685 N N . SER A 1 353 ? 0.572 -22.328 -16.953 1 50.25 353 SER A N 1
ATOM 2686 C CA . SER A 1 353 ? 2.012 -22.438 -17.172 1 50.25 353 SER A CA 1
ATOM 2687 C C . SER A 1 353 ? 2.438 -21.672 -18.422 1 50.25 353 SER A C 1
ATOM 2689 O O . SER A 1 353 ? 3.625 -21.609 -18.75 1 50.25 353 SER A O 1
ATOM 2691 N N . GLY A 1 354 ? 1.515 -20.922 -19.125 1 56.72 354 GLY A N 1
ATOM 2692 C CA . GLY A 1 354 ? 2.115 -20.453 -20.375 1 56.72 354 GLY A CA 1
ATOM 2693 C C . GLY A 1 354 ? 2.564 -19.016 -20.312 1 56.72 354 GLY A C 1
ATOM 2694 O O . GLY A 1 354 ? 2.061 -18.219 -19.516 1 56.72 354 GLY A O 1
ATOM 2695 N N . THR A 1 355 ? 3.941 -18.828 -20.656 1 63.5 355 THR A N 1
ATOM 2696 C CA . THR A 1 355 ? 4.5 -17.5 -20.875 1 63.5 355 THR A CA 1
ATOM 2697 C C . THR A 1 355 ? 3.666 -16.719 -21.875 1 63.5 355 THR A C 1
ATOM 2699 O O . THR A 1 355 ? 3.131 -17.297 -22.828 1 63.5 355 THR A O 1
ATOM 2702 N N . TRP A 1 356 ? 3.166 -15.625 -21.484 1 73.31 356 TRP A N 1
ATOM 2703 C CA . TRP A 1 356 ? 2.41 -14.797 -22.422 1 73.31 356 TRP A CA 1
ATOM 2704 C C . TRP A 1 356 ? 3.307 -14.289 -23.547 1 73.31 356 TRP A C 1
ATOM 2706 O O . TRP A 1 356 ? 4.531 -14.273 -23.406 1 73.31 356 TRP A O 1
ATOM 2716 N N . ARG A 1 357 ? 2.697 -14.148 -24.672 1 79.44 357 ARG A N 1
ATOM 2717 C CA . ARG A 1 357 ? 3.404 -13.727 -25.891 1 79.44 357 ARG A CA 1
ATOM 2718 C C . ARG A 1 357 ? 3.148 -12.258 -26.188 1 79.44 357 ARG A C 1
ATOM 2720 O O . ARG A 1 357 ? 2.098 -11.719 -25.828 1 79.44 357 ARG A O 1
ATOM 2727 N N . ALA A 1 358 ? 4.051 -11.594 -26.844 1 79.25 358 ALA A N 1
ATOM 2728 C CA . ALA A 1 358 ? 4.055 -10.148 -27.062 1 79.25 358 ALA A CA 1
ATOM 2729 C C . ALA A 1 358 ? 2.834 -9.719 -27.875 1 79.25 358 ALA A C 1
ATOM 2731 O O . ALA A 1 358 ? 2.305 -8.617 -27.672 1 79.25 358 ALA A O 1
ATOM 2732 N N . PHE A 1 359 ? 2.418 -10.547 -28.781 1 88.19 359 PHE A N 1
ATOM 2733 C CA . PHE A 1 359 ? 1.308 -10.133 -29.641 1 88.19 359 PHE A CA 1
ATOM 2734 C C . PHE A 1 359 ? 0.025 -9.992 -28.828 1 88.19 359 PHE A C 1
ATOM 2736 O O . PHE A 1 359 ? -0.89 -9.273 -29.219 1 88.19 359 PHE A O 1
ATOM 2743 N N . GLU A 1 360 ? -0.038 -10.602 -27.734 1 90.56 360 GLU A N 1
ATOM 2744 C CA . GLU A 1 360 ? -1.243 -10.586 -26.906 1 90.56 360 GLU A CA 1
ATOM 2745 C C . GLU A 1 360 ? -1.435 -9.234 -26.234 1 90.56 360 GLU A C 1
ATOM 2747 O O . GLU A 1 360 ? -2.518 -8.938 -25.719 1 90.56 360 GLU A O 1
ATOM 2752 N N . LEU A 1 361 ? -0.429 -8.406 -26.25 1 87.19 361 LEU A N 1
ATOM 2753 C CA . LEU A 1 361 ? -0.534 -7.078 -25.656 1 87.19 361 LEU A CA 1
ATOM 2754 C C . LEU A 1 361 ? -1.538 -6.219 -26.422 1 87.19 361 LEU A C 1
ATOM 2756 O O . LEU A 1 361 ? -2.191 -5.352 -25.828 1 87.19 361 LEU A O 1
ATOM 2760 N N . ILE A 1 362 ? -1.706 -6.492 -27.625 1 92.25 362 ILE A N 1
ATOM 2761 C CA . ILE A 1 362 ? -2.596 -5.688 -28.453 1 92.25 362 ILE A CA 1
ATOM 2762 C C . ILE A 1 362 ? -4.047 -5.938 -28.047 1 92.25 362 ILE A C 1
ATOM 2764 O O . ILE A 1 362 ? -4.77 -5.008 -27.688 1 92.25 362 ILE A O 1
ATOM 2768 N N . PRO A 1 363 ? -4.492 -7.215 -28.078 1 95.06 363 PRO A N 1
ATOM 2769 C CA . PRO A 1 363 ? -5.871 -7.422 -27.625 1 95.06 363 PRO A CA 1
ATOM 2770 C C . PRO A 1 363 ? -6.074 -7.055 -26.156 1 95.06 363 PRO A C 1
ATOM 2772 O O . PRO A 1 363 ? -7.156 -6.605 -25.781 1 95.06 363 PRO A O 1
ATOM 2775 N N . TRP A 1 364 ? -5.117 -7.234 -25.391 1 94.5 364 TRP A N 1
ATOM 2776 C CA . TRP A 1 364 ? -5.25 -6.867 -23.984 1 94.5 364 TRP A CA 1
ATOM 2777 C C . TRP A 1 364 ? -5.398 -5.359 -23.828 1 94.5 364 TRP A C 1
ATOM 2779 O O . TRP A 1 364 ? -6.16 -4.891 -22.984 1 94.5 364 TRP A O 1
ATOM 2789 N N . MET A 1 365 ? -4.707 -4.598 -24.609 1 94.12 365 MET A N 1
ATOM 2790 C CA . MET A 1 365 ? -4.84 -3.143 -24.578 1 94.12 365 MET A CA 1
ATOM 2791 C C . MET A 1 365 ? -6.23 -2.713 -25.047 1 94.12 365 MET A C 1
ATOM 2793 O O . MET A 1 365 ? -6.809 -1.775 -24.484 1 94.12 365 MET A O 1
ATOM 2797 N N . LEU A 1 366 ? -6.641 -3.367 -25.969 1 96.12 366 LEU A N 1
ATOM 2798 C CA . LEU A 1 366 ? -7.992 -3.08 -26.438 1 96.12 366 LEU A CA 1
ATOM 2799 C C . LEU A 1 366 ? -9.023 -3.354 -25.359 1 96.12 366 LEU A C 1
ATOM 2801 O O . LEU A 1 366 ? -9.938 -2.553 -25.141 1 96.12 366 LEU A O 1
ATOM 2805 N N . LEU A 1 367 ? -8.844 -4.465 -24.734 1 97.12 367 LEU A N 1
ATOM 2806 C CA . LEU A 1 367 ? -9.734 -4.809 -23.625 1 97.12 367 LEU A CA 1
ATOM 2807 C C . LEU A 1 367 ? -9.664 -3.76 -22.516 1 97.12 367 LEU A C 1
ATOM 2809 O O . LEU A 1 367 ? -10.68 -3.428 -21.906 1 97.12 367 LEU A O 1
ATOM 2813 N N . ALA A 1 368 ? -8.477 -3.332 -22.266 1 97.44 368 ALA A N 1
ATOM 2814 C CA . ALA A 1 368 ? -8.281 -2.32 -21.219 1 97.44 368 ALA A CA 1
ATOM 2815 C C . ALA A 1 368 ? -9.008 -1.025 -21.578 1 97.44 368 ALA A C 1
ATOM 2817 O O . ALA A 1 368 ? -9.625 -0.394 -20.719 1 97.44 368 ALA A O 1
ATOM 2818 N N . VAL A 1 369 ? -8.977 -0.651 -22.797 1 97.56 369 VAL A N 1
ATOM 2819 C CA . VAL A 1 369 ? -9.664 0.546 -23.266 1 97.56 369 VAL A CA 1
ATOM 2820 C C . VAL A 1 369 ? -11.172 0.356 -23.125 1 97.56 369 VAL A C 1
ATOM 2822 O O . VAL A 1 369 ? -11.875 1.242 -22.641 1 97.56 369 VAL A O 1
ATOM 2825 N N . VAL A 1 370 ? -11.617 -0.77 -23.469 1 97.62 370 VAL A N 1
ATOM 2826 C CA . VAL A 1 370 ? -13.039 -1.072 -23.359 1 97.62 370 VAL A CA 1
ATOM 2827 C C . VAL A 1 370 ? -13.469 -1.052 -21.906 1 97.62 370 VAL A C 1
ATOM 2829 O O . VAL A 1 370 ? -14.531 -0.527 -21.562 1 97.62 370 VAL A O 1
ATOM 2832 N N . GLY A 1 371 ? -12.656 -1.626 -21.109 1 97.69 371 GLY A N 1
ATOM 2833 C CA . GLY A 1 371 ? -12.961 -1.614 -19.688 1 97.69 371 GLY A CA 1
ATOM 2834 C C . GLY A 1 371 ? -13.078 -0.214 -19.125 1 97.69 371 GLY A C 1
ATOM 2835 O O . GLY A 1 371 ? -13.969 0.055 -18.312 1 97.69 371 GLY A O 1
ATOM 2836 N N . GLY A 1 372 ? -12.188 0.665 -19.5 1 97.38 372 GLY A N 1
ATOM 2837 C CA . GLY A 1 372 ? -12.25 2.043 -19.031 1 97.38 372 GLY A CA 1
ATOM 2838 C C . GLY A 1 372 ? -13.484 2.779 -19.531 1 97.38 372 GLY A C 1
ATOM 2839 O O . GLY A 1 372 ? -14.125 3.506 -18.781 1 97.38 372 GLY A O 1
ATOM 2840 N N . VAL A 1 373 ? -13.852 2.521 -20.734 1 97.81 373 VAL A N 1
ATOM 2841 C CA . VAL A 1 373 ? -14.984 3.211 -21.344 1 97.81 373 VAL A CA 1
ATOM 2842 C C . VAL A 1 373 ? -16.297 2.684 -20.75 1 97.81 373 VAL A C 1
ATOM 2844 O O . VAL A 1 373 ? -17.125 3.461 -20.281 1 97.81 373 VAL A O 1
ATOM 2847 N N . VAL A 1 374 ? -16.438 1.387 -20.781 1 98.25 374 VAL A N 1
ATOM 2848 C CA . VAL A 1 374 ? -17.672 0.782 -20.297 1 98.25 374 VAL A CA 1
ATOM 2849 C C . VAL A 1 374 ? -17.797 1.011 -18.797 1 98.25 374 VAL A C 1
ATOM 2851 O O . VAL A 1 374 ? -18.906 1.196 -18.281 1 98.25 374 VAL A O 1
ATOM 2854 N N . GLY A 1 375 ? -16.688 0.951 -18.109 1 97.69 375 GLY A N 1
ATOM 2855 C CA . GLY A 1 375 ? -16.734 1.248 -16.688 1 97.69 375 GLY A CA 1
ATOM 2856 C C . GLY A 1 375 ? -17.234 2.646 -16.375 1 97.69 375 GLY A C 1
ATOM 2857 O O . GLY A 1 375 ? -18.078 2.83 -15.5 1 97.69 375 GLY A O 1
ATOM 2858 N N . SER A 1 376 ? -16.766 3.639 -17.062 1 97.06 376 SER A N 1
ATOM 2859 C CA . SER A 1 376 ? -17.219 5.016 -16.875 1 97.06 376 SER A CA 1
ATOM 2860 C C . SER A 1 376 ? -18.688 5.172 -17.25 1 97.06 376 SER A C 1
ATOM 2862 O O . SER A 1 376 ? -19.422 5.934 -16.609 1 97.06 376 SER A O 1
ATOM 2864 N N . PHE A 1 377 ? -19.016 4.457 -18.234 1 97.38 377 PHE A N 1
ATOM 2865 C CA . PHE A 1 377 ? -20.422 4.496 -18.656 1 97.38 377 PHE A CA 1
ATOM 2866 C C . PHE A 1 377 ? -21.328 3.873 -17.609 1 97.38 377 PHE A C 1
ATOM 2868 O O . PHE A 1 377 ? -22.422 4.367 -17.359 1 97.38 377 PHE A O 1
ATOM 2875 N N . LEU A 1 378 ? -20.922 2.803 -17.062 1 98.06 378 LEU A N 1
ATOM 2876 C CA . LEU A 1 378 ? -21.688 2.156 -16 1 98.06 378 LEU A CA 1
ATOM 2877 C C . LEU A 1 378 ? -21.906 3.107 -14.828 1 98.06 378 LEU A C 1
ATOM 2879 O O . LEU A 1 378 ? -23 3.146 -14.25 1 98.06 378 LEU A O 1
ATOM 2883 N N . ILE A 1 379 ? -20.938 3.875 -14.438 1 96.88 379 ILE A N 1
ATOM 2884 C CA . ILE A 1 379 ? -21.047 4.832 -13.344 1 96.88 379 ILE A CA 1
ATOM 2885 C C . ILE A 1 379 ? -22.094 5.891 -13.688 1 96.88 379 ILE A C 1
ATOM 2887 O O . ILE A 1 379 ? -22.938 6.227 -12.859 1 96.88 379 ILE A O 1
ATOM 2891 N N . ARG A 1 380 ? -22.062 6.41 -14.883 1 95.62 380 ARG A N 1
ATOM 2892 C CA . ARG A 1 380 ? -23 7.441 -15.312 1 95.62 380 ARG A CA 1
ATOM 2893 C C . ARG A 1 380 ? -24.422 6.902 -15.336 1 95.62 380 ARG A C 1
ATOM 2895 O O . ARG A 1 380 ? -25.359 7.594 -14.938 1 95.62 380 ARG A O 1
ATOM 2902 N N . LEU A 1 381 ? -24.5 5.703 -15.836 1 97.19 381 LEU A N 1
ATOM 2903 C CA . LEU A 1 381 ? -25.812 5.082 -15.906 1 97.19 381 LEU A CA 1
ATOM 2904 C C . LEU A 1 381 ? -26.375 4.84 -14.508 1 97.19 381 LEU A C 1
ATOM 2906 O O . LEU A 1 381 ? -27.562 5.02 -14.273 1 97.19 381 LEU A O 1
ATOM 2910 N N . ASN A 1 382 ? -25.562 4.398 -13.609 1 97.38 382 ASN A N 1
ATOM 2911 C CA . ASN A 1 382 ? -26 4.16 -12.242 1 97.38 382 ASN A CA 1
ATOM 2912 C C . ASN A 1 382 ? -26.406 5.457 -11.547 1 97.38 382 ASN A C 1
ATOM 2914 O O . ASN A 1 382 ? -27.406 5.492 -10.828 1 97.38 382 ASN A O 1
ATOM 2918 N N . ALA A 1 383 ? -25.609 6.504 -11.711 1 94.94 383 ALA A N 1
ATOM 2919 C CA . ALA A 1 383 ? -25.938 7.801 -11.125 1 94.94 383 ALA A CA 1
ATOM 2920 C C . ALA A 1 383 ? -27.266 8.328 -11.664 1 94.94 383 ALA A C 1
ATOM 2922 O O . ALA A 1 383 ? -28.094 8.844 -10.906 1 94.94 383 ALA A O 1
ATOM 2923 N N . ALA A 1 384 ? -27.453 8.148 -12.938 1 95.31 384 ALA A N 1
ATOM 2924 C CA . ALA A 1 384 ? -28.688 8.594 -13.562 1 95.31 384 ALA A CA 1
ATOM 2925 C C . ALA A 1 384 ? -29.891 7.812 -13.031 1 95.31 384 ALA A C 1
ATOM 2927 O O . ALA A 1 384 ? -30.953 8.383 -12.789 1 95.31 384 ALA A O 1
ATOM 2928 N N . ALA A 1 385 ? -29.672 6.559 -12.914 1 96.38 385 ALA A N 1
ATOM 2929 C CA . ALA A 1 385 ? -30.75 5.715 -12.383 1 96.38 385 ALA A CA 1
ATOM 2930 C C . ALA A 1 385 ? -31.094 6.102 -10.945 1 96.38 385 ALA A C 1
ATOM 2932 O O . ALA A 1 385 ? -32.25 6.121 -10.562 1 96.38 385 ALA A O 1
ATOM 2933 N N . ALA A 1 386 ? -30.109 6.355 -10.172 1 95.19 386 ALA A N 1
ATOM 2934 C CA . ALA A 1 386 ? -30.328 6.73 -8.773 1 95.19 386 ALA A CA 1
ATOM 2935 C C . ALA A 1 386 ? -31.078 8.062 -8.672 1 95.19 386 ALA A C 1
ATOM 2937 O O . ALA A 1 386 ? -31.984 8.211 -7.848 1 95.19 386 ALA A O 1
ATOM 2938 N N . VAL A 1 387 ? -30.719 9.031 -9.477 1 93.88 387 VAL A N 1
ATOM 2939 C CA . VAL A 1 387 ? -31.359 10.336 -9.477 1 93.88 387 VAL A CA 1
ATOM 2940 C C . VAL A 1 387 ? -32.812 10.203 -9.984 1 93.88 387 VAL A C 1
ATOM 2942 O O . VAL A 1 387 ? -33.719 10.82 -9.438 1 93.88 387 VAL A O 1
ATOM 2945 N N . TYR A 1 388 ? -32.969 9.406 -11.031 1 94.94 388 TYR A N 1
ATOM 2946 C CA . TYR A 1 388 ? -34.281 9.164 -11.57 1 94.94 388 TYR A CA 1
ATOM 2947 C C . TYR A 1 388 ? -35.188 8.539 -10.523 1 94.94 388 TYR A C 1
ATOM 2949 O O . TYR A 1 388 ? -36.375 8.922 -10.383 1 94.94 388 TYR A O 1
ATOM 2957 N N . ARG A 1 389 ? -34.719 7.598 -9.797 1 93.88 389 ARG A N 1
ATOM 2958 C CA . ARG A 1 389 ? -35.469 6.918 -8.742 1 93.88 389 ARG A CA 1
ATOM 2959 C C . ARG A 1 389 ? -35.906 7.902 -7.672 1 93.88 389 ARG A C 1
ATOM 2961 O O . ARG A 1 389 ? -37.031 7.836 -7.199 1 93.88 389 ARG A O 1
ATOM 2968 N N . ARG A 1 390 ? -35.062 8.812 -7.293 1 91.56 390 ARG A N 1
ATOM 2969 C CA . ARG A 1 390 ? -35.344 9.766 -6.23 1 91.56 390 ARG A CA 1
ATOM 2970 C C . ARG A 1 390 ? -36.375 10.789 -6.676 1 91.56 390 ARG A C 1
ATOM 2972 O O . ARG A 1 390 ? -37.219 11.234 -5.875 1 91.56 390 ARG A O 1
ATOM 2979 N N . ASN A 1 391 ? -36.438 11.125 -7.934 1 90.94 391 ASN A N 1
ATOM 2980 C CA . ASN A 1 391 ? -37.281 12.195 -8.43 1 90.94 391 ASN A CA 1
ATOM 2981 C C . ASN A 1 391 ? -38.562 11.641 -9.055 1 90.94 391 ASN A C 1
ATOM 2983 O O . ASN A 1 391 ? -39.438 12.406 -9.461 1 90.94 391 ASN A O 1
ATOM 2987 N N . SER A 1 392 ? -38.688 10.383 -9.078 1 92.81 392 SER A N 1
ATOM 2988 C CA . SER A 1 392 ? -39.844 9.773 -9.672 1 92.81 392 SER A CA 1
ATOM 2989 C C . SER A 1 392 ? -40.75 9.164 -8.609 1 92.81 392 SER A C 1
ATOM 2991 O O . SER A 1 392 ? -40.406 9.164 -7.426 1 92.81 392 SER A O 1
ATOM 2993 N N . SER A 1 393 ? -41.844 8.609 -9.078 1 92.44 393 SER A N 1
ATOM 2994 C CA . SER A 1 393 ? -42.844 8.016 -8.195 1 92.44 393 SER A CA 1
ATOM 2995 C C . SER A 1 393 ? -42.375 6.672 -7.648 1 92.44 393 SER A C 1
ATOM 2997 O O . SER A 1 393 ? -42.906 6.16 -6.676 1 92.44 393 SER A O 1
ATOM 2999 N N . ILE A 1 394 ? -41.312 6.199 -8.133 1 92.5 394 ILE A N 1
ATOM 3000 C CA . ILE A 1 394 ? -40.75 4.922 -7.711 1 92.5 394 ILE A CA 1
ATOM 3001 C C . ILE A 1 394 ? -40.25 5.027 -6.273 1 92.5 394 ILE A C 1
ATOM 3003 O O . ILE A 1 394 ? -40.281 4.047 -5.523 1 92.5 394 ILE A O 1
ATOM 3007 N N . TYR A 1 395 ? -39.844 6.184 -5.93 1 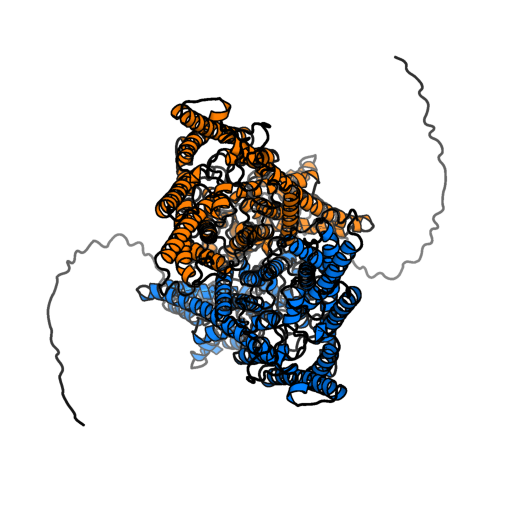90.19 395 TYR A N 1
ATOM 3008 C CA . TYR A 1 395 ? -39.281 6.434 -4.609 1 90.19 395 TYR A CA 1
ATOM 3009 C C . TYR A 1 395 ? -40.281 6.094 -3.512 1 90.19 395 TYR A C 1
ATOM 3011 O O . TYR A 1 395 ? -39.906 5.652 -2.426 1 90.19 395 TYR A O 1
ATOM 3019 N N . ASP A 1 396 ? -41.562 6.172 -3.818 1 92.38 396 ASP A N 1
ATOM 3020 C CA . ASP A 1 396 ? -42.594 5.965 -2.822 1 92.38 396 ASP A CA 1
ATOM 3021 C C . ASP A 1 396 ? -42.938 4.48 -2.691 1 92.38 396 ASP A C 1
ATOM 3023 O O . ASP A 1 396 ? -43.562 4.066 -1.706 1 92.38 396 ASP A O 1
ATOM 3027 N N . TRP A 1 397 ? -42.5 3.689 -3.682 1 95 397 TRP A N 1
ATOM 3028 C CA . TRP A 1 397 ? -42.812 2.262 -3.65 1 95 397 TRP A CA 1
ATOM 3029 C C . TRP A 1 397 ? -41.531 1.431 -3.83 1 95 397 TRP A C 1
ATOM 3031 O O . TRP A 1 397 ? -41.406 0.711 -4.82 1 95 397 TRP A O 1
ATOM 3041 N N . PRO A 1 398 ? -40.75 1.377 -2.869 1 95.56 398 PRO A N 1
ATOM 3042 C CA . PRO A 1 398 ? -39.469 0.703 -3.021 1 95.56 398 PRO A CA 1
ATOM 3043 C C . PRO A 1 398 ? -39.594 -0.812 -3.152 1 95.56 398 PRO A C 1
ATOM 3045 O O . PRO A 1 398 ? -38.844 -1.441 -3.902 1 95.56 398 PRO A O 1
ATOM 3048 N N . VAL A 1 399 ? -40.531 -1.486 -2.469 1 96.88 399 VAL A N 1
ATOM 3049 C CA . VAL A 1 399 ? -40.719 -2.934 -2.545 1 96.88 399 VAL A CA 1
ATOM 3050 C C . VAL A 1 399 ? -41.188 -3.324 -3.938 1 96.88 399 VAL A C 1
ATOM 3052 O O . VAL A 1 399 ? -40.75 -4.316 -4.508 1 96.88 399 VAL A O 1
ATOM 3055 N N . LEU A 1 400 ? -42.062 -2.557 -4.488 1 96.56 400 LEU A N 1
ATOM 3056 C CA . LEU A 1 400 ? -42.594 -2.836 -5.816 1 96.56 400 LEU A CA 1
ATOM 3057 C C . LEU A 1 400 ? -41.5 -2.697 -6.875 1 96.56 400 LEU A C 1
ATOM 3059 O O . LEU A 1 400 ? -41.5 -3.426 -7.871 1 96.56 400 LEU A O 1
ATOM 3063 N N . GLU A 1 401 ? -40.719 -1.745 -6.648 1 97.44 401 GLU A N 1
ATOM 3064 C CA . GLU A 1 401 ? -39.594 -1.606 -7.578 1 97.44 401 GLU A CA 1
ATOM 3065 C C . GLU A 1 401 ? -38.719 -2.869 -7.605 1 97.44 401 GLU A C 1
ATOM 3067 O O . GLU A 1 401 ? -38.406 -3.373 -8.68 1 97.44 401 GLU A O 1
ATOM 3072 N N . VAL A 1 402 ? -38.406 -3.383 -6.418 1 98.19 402 VAL A N 1
ATOM 3073 C CA . VAL A 1 402 ? -37.531 -4.547 -6.312 1 98.19 402 VAL A CA 1
ATOM 3074 C C . VAL A 1 402 ? -38.25 -5.77 -6.902 1 98.19 402 VAL A C 1
ATOM 3076 O O . VAL A 1 402 ? -37.625 -6.535 -7.652 1 98.19 402 VAL A O 1
ATOM 3079 N N . VAL A 1 403 ? -39.469 -5.926 -6.648 1 97.94 403 VAL A N 1
ATOM 3080 C CA . VAL A 1 403 ? -40.25 -7.078 -7.109 1 97.94 403 VAL A CA 1
ATOM 3081 C C . VAL A 1 403 ? -40.375 -7.031 -8.625 1 97.94 403 VAL A C 1
ATOM 3083 O O . VAL A 1 403 ? -40.188 -8.039 -9.312 1 97.94 403 VAL A O 1
ATOM 3086 N N . SER A 1 404 ? -40.688 -5.898 -9.141 1 97.69 404 SER A N 1
ATOM 3087 C CA . SER A 1 404 ? -40.875 -5.758 -10.578 1 97.69 404 SER A CA 1
ATOM 3088 C C . SER A 1 404 ? -39.531 -5.957 -11.328 1 97.69 404 SER A C 1
ATOM 3090 O O . SER A 1 404 ? -39.5 -6.625 -12.359 1 97.69 404 SER A O 1
ATOM 3092 N N . PHE A 1 405 ? -38.562 -5.352 -10.805 1 97.88 405 PHE A N 1
ATOM 3093 C CA . PHE A 1 405 ? -37.281 -5.461 -11.477 1 97.88 405 PHE A CA 1
ATOM 3094 C C . PHE A 1 405 ? -36.719 -6.871 -11.352 1 97.88 405 PHE A C 1
ATOM 3096 O O . PHE A 1 405 ? -36.031 -7.363 -12.258 1 97.88 405 PHE A O 1
ATOM 3103 N N . ALA A 1 406 ? -36.969 -7.543 -10.219 1 98.31 406 ALA A N 1
ATOM 3104 C CA . ALA A 1 406 ? -36.562 -8.938 -10.062 1 98.31 406 ALA A CA 1
ATOM 3105 C C . ALA A 1 406 ? -37.25 -9.828 -11.078 1 98.31 406 ALA A C 1
ATOM 3107 O O . ALA A 1 406 ? -36.656 -10.766 -11.617 1 98.31 406 ALA A O 1
ATOM 3108 N N . ALA A 1 407 ? -38.5 -9.531 -11.297 1 98 407 ALA A N 1
ATOM 3109 C CA . ALA A 1 407 ? -39.25 -10.281 -12.297 1 98 407 ALA A CA 1
ATOM 3110 C C . ALA A 1 407 ? -38.688 -10.055 -13.695 1 98 407 ALA A C 1
ATOM 3112 O O . ALA A 1 407 ? -38.531 -11 -14.469 1 98 407 ALA A O 1
ATOM 3113 N N . LEU A 1 408 ? -38.406 -8.852 -13.938 1 97.75 408 LEU A N 1
ATOM 3114 C CA . LEU A 1 408 ? -37.844 -8.516 -15.242 1 97.75 408 LEU A CA 1
ATOM 3115 C C . LEU A 1 408 ? -36.469 -9.164 -15.43 1 97.75 408 LEU A C 1
ATOM 3117 O O . LEU A 1 408 ? -36.188 -9.734 -16.484 1 97.75 408 LEU A O 1
ATOM 3121 N N . THR A 1 409 ? -35.625 -9.031 -14.445 1 97.75 409 THR A N 1
ATOM 3122 C CA . THR A 1 409 ? -34.281 -9.625 -14.5 1 97.75 409 THR A CA 1
ATOM 3123 C C . THR A 1 409 ? -34.375 -11.141 -14.633 1 97.75 409 THR A C 1
ATOM 3125 O O . THR A 1 409 ? -33.625 -11.742 -15.414 1 97.75 409 THR A O 1
ATOM 3128 N N . GLY A 1 410 ? -35.312 -11.773 -13.867 1 96.75 410 GLY A N 1
ATOM 3129 C CA . GLY A 1 410 ? -35.5 -13.211 -13.977 1 96.75 410 GLY A CA 1
ATOM 3130 C C . GLY A 1 410 ? -35.938 -13.648 -15.359 1 96.75 410 GLY A C 1
ATOM 3131 O O . GLY A 1 410 ? -35.469 -14.672 -15.875 1 96.75 410 GLY A O 1
ATOM 3132 N N . ALA A 1 411 ? -36.719 -12.883 -15.961 1 96.38 411 ALA A N 1
ATOM 3133 C CA . ALA A 1 411 ? -37.25 -13.203 -17.297 1 96.38 411 ALA A CA 1
ATOM 3134 C C . ALA A 1 411 ? -36.125 -13.102 -18.344 1 96.38 411 ALA A C 1
ATOM 3136 O O . ALA A 1 411 ? -36 -13.977 -19.203 1 96.38 411 ALA A O 1
ATOM 3137 N N . ILE A 1 412 ? -35.375 -12.094 -18.25 1 96.56 412 ILE A N 1
ATOM 3138 C CA . ILE A 1 412 ? -34.312 -11.883 -19.203 1 96.56 412 ILE A CA 1
ATOM 3139 C C . ILE A 1 412 ? -33.219 -12.938 -19 1 96.56 412 ILE A C 1
ATOM 3141 O O . ILE A 1 412 ? -32.719 -13.523 -19.969 1 96.56 412 ILE A O 1
ATOM 3145 N N . CYS A 1 413 ? -32.906 -13.172 -17.766 1 95.44 413 CYS A N 1
ATOM 3146 C CA . CYS A 1 413 ? -31.828 -14.094 -17.453 1 95.44 413 CYS A CA 1
ATOM 3147 C C . CYS A 1 413 ? -32.188 -15.523 -17.844 1 95.44 413 CYS A C 1
ATOM 3149 O O . CYS A 1 413 ? -31.328 -16.312 -18.234 1 95.44 413 CYS A O 1
ATOM 3151 N N . TYR A 1 414 ? -33.469 -15.867 -17.75 1 93.75 414 TYR A N 1
ATOM 3152 C CA . TYR A 1 414 ? -33.906 -17.219 -18.109 1 93.75 414 TYR A CA 1
ATOM 3153 C C . TYR A 1 414 ? -33.719 -17.469 -19.609 1 93.75 414 TYR A C 1
ATOM 3155 O O . TYR A 1 414 ? -33.438 -18.578 -20.031 1 93.75 414 TYR A O 1
ATOM 3163 N N . LEU A 1 415 ? -33.781 -16.391 -20.375 1 91.81 415 LEU A N 1
ATOM 3164 C CA . LEU A 1 415 ? -33.75 -16.516 -21.828 1 91.81 415 LEU A CA 1
ATOM 3165 C C . LEU A 1 415 ? -32.312 -16.562 -22.344 1 91.81 415 LEU A C 1
ATOM 3167 O O . LEU A 1 415 ? -32.062 -17.109 -23.422 1 91.81 415 LEU A O 1
ATOM 3171 N N . VAL A 1 416 ? -31.438 -15.969 -21.656 1 92 416 VAL A N 1
ATOM 3172 C CA . VAL A 1 416 ? -30.031 -15.938 -22.062 1 92 416 VAL A CA 1
ATOM 3173 C C . VAL A 1 416 ? -29.234 -16.969 -21.266 1 92 416 VAL A C 1
ATOM 3175 O O . VAL A 1 416 ? -29.141 -16.875 -20.047 1 92 416 VAL A O 1
ATOM 3178 N N . VAL A 1 417 ? -28.594 -17.859 -21.938 1 89 417 VAL A N 1
ATOM 3179 C CA . VAL A 1 417 ? -28 -19.047 -21.344 1 89 417 VAL A CA 1
ATOM 3180 C C . VAL A 1 417 ? -26.922 -18.641 -20.344 1 89 417 VAL A C 1
ATOM 3182 O O . VAL A 1 417 ? -26.859 -19.172 -19.219 1 89 417 VAL A O 1
ATOM 3185 N N . PHE A 1 418 ? -26.094 -17.672 -20.625 1 92.75 418 PHE A N 1
ATOM 3186 C CA . PHE A 1 418 ? -24.969 -17.312 -19.75 1 92.75 418 PHE A CA 1
ATOM 3187 C C . PHE A 1 418 ? -25.453 -16.484 -18.578 1 92.75 418 PHE A C 1
ATOM 3189 O O . PHE A 1 418 ? -24.766 -16.375 -17.547 1 92.75 418 PHE A O 1
ATOM 3196 N N . LEU A 1 419 ? -26.609 -15.906 -18.656 1 94.12 419 LEU A N 1
ATOM 3197 C CA . LEU A 1 419 ? -27.141 -15.07 -17.594 1 94.12 419 LEU A CA 1
ATOM 3198 C C . LEU A 1 419 ? -27.953 -15.906 -16.609 1 94.12 419 LEU A C 1
ATOM 3200 O O . LEU A 1 419 ? -28.266 -15.438 -15.508 1 94.12 419 LEU A O 1
ATOM 3204 N N . ARG A 1 420 ? -28.188 -17.125 -16.953 1 90.38 420 ARG A N 1
ATOM 3205 C CA . ARG A 1 420 ? -29.047 -17.953 -16.125 1 90.38 420 ARG A CA 1
ATOM 3206 C C . ARG A 1 420 ? -28.312 -18.422 -14.883 1 90.38 420 ARG A C 1
ATOM 3208 O O . ARG A 1 420 ? -28.922 -18.578 -13.82 1 90.38 420 ARG A O 1
ATOM 3215 N N . ALA A 1 421 ? -27.078 -18.625 -15.008 1 88.75 421 ALA A N 1
ATOM 3216 C CA . ALA A 1 421 ? -26.281 -19.062 -13.867 1 88.75 421 ALA A CA 1
ATOM 3217 C C . ALA A 1 421 ? -26.016 -17.906 -12.906 1 88.75 421 ALA A C 1
ATOM 3219 O O . ALA A 1 421 ? -26.094 -16.75 -13.289 1 88.75 421 ALA A O 1
ATOM 3220 N N . GLN A 1 422 ? -25.812 -18.297 -11.688 1 91.19 422 GLN A N 1
ATOM 3221 C CA . GLN A 1 422 ? -25.406 -17.281 -10.727 1 91.19 422 GLN A CA 1
ATOM 3222 C C . GLN A 1 422 ? -24.125 -16.594 -11.172 1 91.19 422 GLN A C 1
ATOM 3224 O O . GLN A 1 422 ? -23.281 -17.188 -11.836 1 91.19 422 GLN A O 1
ATOM 3229 N N . THR A 1 423 ? -24.016 -15.352 -10.844 1 93.62 423 THR A N 1
ATOM 3230 C CA . THR A 1 423 ? -22.906 -14.539 -11.336 1 93.62 423 THR A CA 1
ATOM 3231 C C . THR A 1 423 ? -21.578 -15.141 -10.922 1 93.62 423 THR A C 1
ATOM 3233 O O . THR A 1 423 ? -20.609 -15.125 -11.695 1 93.62 423 THR A O 1
ATOM 3236 N N . SER A 1 424 ? -21.469 -15.656 -9.695 1 90.94 424 SER A N 1
ATOM 3237 C CA . SER A 1 424 ? -20.219 -16.266 -9.234 1 90.94 424 SER A CA 1
ATOM 3238 C C . SER A 1 424 ? -19.859 -17.5 -10.055 1 90.94 424 SER A C 1
ATOM 3240 O O . SER A 1 424 ? -18.688 -17.719 -10.367 1 90.94 424 SER A O 1
ATOM 3242 N N . GLU A 1 425 ? -20.797 -18.297 -10.406 1 89.69 425 GLU A N 1
ATOM 3243 C CA . GLU A 1 425 ? -20.578 -19.484 -11.234 1 89.69 425 GLU A CA 1
ATOM 3244 C C . GLU A 1 425 ? -20.203 -19.094 -12.656 1 89.69 425 GLU A C 1
ATOM 3246 O O . GLU A 1 425 ? -19.375 -19.766 -13.289 1 89.69 425 GLU A O 1
ATOM 3251 N N . LEU A 1 426 ? -20.906 -18.094 -13.109 1 92.62 426 LEU A N 1
ATOM 3252 C CA . LEU A 1 426 ? -20.562 -17.609 -14.438 1 92.62 426 LEU A CA 1
ATOM 3253 C C . LEU A 1 426 ? -19.094 -17.203 -14.516 1 92.62 426 LEU A C 1
ATOM 3255 O O . LEU A 1 426 ? -18.375 -17.609 -15.43 1 92.62 426 LEU A O 1
ATOM 3259 N N . VAL A 1 427 ? -18.641 -16.438 -13.555 1 92.56 427 VAL A N 1
ATOM 3260 C CA . VAL A 1 427 ? -17.266 -15.945 -13.547 1 92.56 427 VAL A CA 1
ATOM 3261 C C . VAL A 1 427 ? -16.297 -17.109 -13.398 1 92.56 427 VAL A C 1
ATOM 3263 O O . VAL A 1 427 ? -15.258 -17.156 -14.055 1 92.56 427 VAL A O 1
ATOM 3266 N N . ALA A 1 428 ? -16.641 -18.094 -12.57 1 88.69 428 ALA A N 1
ATOM 3267 C CA . ALA A 1 428 ? -15.805 -19.281 -12.375 1 88.69 428 ALA A CA 1
ATOM 3268 C C . ALA A 1 428 ? -15.602 -20.031 -13.688 1 88.69 428 ALA A C 1
ATOM 3270 O O . ALA A 1 428 ? -14.5 -20.5 -13.984 1 88.69 428 ALA A O 1
ATOM 3271 N N . ASN A 1 429 ? -16.672 -20.109 -14.43 1 89.06 429 ASN A N 1
ATOM 3272 C CA . ASN A 1 429 ? -16.609 -20.828 -15.695 1 89.06 429 ASN A CA 1
ATOM 3273 C C . ASN A 1 429 ? -15.875 -20.031 -16.766 1 89.06 429 ASN A C 1
ATOM 3275 O O . ASN A 1 429 ? -15.203 -20.594 -17.625 1 89.06 429 ASN A O 1
ATOM 3279 N N . LEU A 1 430 ? -16.031 -18.781 -16.688 1 92.12 430 LEU A N 1
ATOM 3280 C CA . LEU A 1 430 ? -15.352 -17.938 -17.656 1 92.12 430 LEU A CA 1
ATOM 3281 C C . LEU A 1 430 ? -13.844 -17.938 -17.422 1 92.12 430 LEU A C 1
ATOM 3283 O O . LEU A 1 430 ? -13.062 -17.844 -18.375 1 92.12 430 LEU A O 1
ATOM 3287 N N . PHE A 1 431 ? -13.422 -18.094 -16.219 1 88.25 431 PHE A N 1
ATOM 3288 C CA . PHE A 1 431 ? -12.008 -18.062 -15.859 1 88.25 431 PHE A CA 1
ATOM 3289 C C . PHE A 1 431 ? -11.344 -19.406 -16.125 1 88.25 431 PHE A C 1
ATOM 3291 O O . PHE A 1 431 ? -10.125 -19.484 -16.281 1 88.25 431 PHE A O 1
ATOM 3298 N N . GLN A 1 432 ? -12.141 -20.438 -16.219 1 83.5 432 GLN A N 1
ATOM 3299 C CA . GLN A 1 432 ? -11.594 -21.781 -16.359 1 83.5 432 GLN A CA 1
ATOM 3300 C C . GLN A 1 432 ? -11.117 -22.047 -17.781 1 83.5 432 GLN A C 1
ATOM 3302 O O . GLN A 1 432 ? -11.75 -21.609 -18.75 1 83.5 432 GLN A O 1
ATOM 3307 N N . GLU A 1 433 ? -10.008 -22.75 -17.812 1 81 433 GLU A N 1
ATOM 3308 C CA . GLU A 1 433 ? -9.5 -23.141 -19.125 1 81 433 GLU A CA 1
ATOM 3309 C C . GLU A 1 433 ? -10.227 -24.375 -19.641 1 81 433 GLU A C 1
ATOM 3311 O O . GLU A 1 433 ? -10.742 -25.172 -18.859 1 81 433 GLU A O 1
ATOM 3316 N N . CYS A 1 434 ? -10.234 -24.406 -20.938 1 76.5 434 CYS A N 1
ATOM 3317 C CA . CYS A 1 434 ? -10.906 -25.547 -21.547 1 76.5 434 CYS A CA 1
ATOM 3318 C C . CYS A 1 434 ? -10.094 -26.828 -21.344 1 76.5 434 CYS A C 1
ATOM 3320 O O . CYS A 1 434 ? -8.922 -26.891 -21.734 1 76.5 434 CYS A O 1
ATOM 3322 N N . ASP A 1 435 ? -10.484 -27.578 -20.375 1 68.5 435 ASP A N 1
ATOM 3323 C CA . ASP A 1 435 ? -9.859 -28.875 -20.125 1 68.5 435 ASP A CA 1
ATOM 3324 C C . ASP A 1 435 ? -10.781 -30.016 -20.531 1 68.5 435 ASP A C 1
ATOM 3326 O O . ASP A 1 435 ? -11.977 -30 -20.234 1 68.5 435 ASP A O 1
ATOM 3330 N N . VAL A 1 436 ? -10.195 -30.922 -21.281 1 61.84 436 VAL A N 1
ATOM 3331 C CA . VAL A 1 436 ? -10.945 -32.062 -21.781 1 61.84 436 VAL A CA 1
ATOM 3332 C C . VAL A 1 436 ? -11.562 -32.844 -20.609 1 61.84 436 VAL A C 1
ATOM 3334 O O . VAL A 1 436 ? -12.602 -33.469 -20.75 1 61.84 436 VAL A O 1
ATOM 3337 N N . THR A 1 437 ? -10.836 -32.719 -19.438 1 60.38 437 THR A N 1
ATOM 3338 C CA . THR A 1 437 ? -11.289 -33.5 -18.297 1 60.38 437 THR A CA 1
ATOM 3339 C C . THR A 1 437 ? -12.445 -32.781 -17.578 1 60.38 437 THR A C 1
ATOM 3341 O O . THR A 1 437 ? -13.156 -33.406 -16.781 1 60.38 437 THR A O 1
ATOM 3344 N N . LYS A 1 438 ? -12.523 -31.562 -18 1 62.56 438 LYS A N 1
ATOM 3345 C CA . LYS A 1 438 ? -13.555 -30.797 -17.297 1 62.56 438 LYS A CA 1
ATOM 3346 C C . LYS A 1 438 ? -14.758 -30.547 -18.203 1 62.56 438 LYS A C 1
ATOM 3348 O O . LYS A 1 438 ? -14.633 -30.578 -19.438 1 62.56 438 LYS A O 1
ATOM 3353 N N . GLY A 1 439 ? -16.016 -30.672 -17.719 1 63.91 439 GLY A N 1
ATOM 3354 C CA . GLY A 1 439 ? -17.234 -30.453 -18.469 1 63.91 439 GLY A CA 1
ATOM 3355 C C . GLY A 1 439 ? -17.297 -29.094 -19.125 1 63.91 439 GLY A C 1
ATOM 3356 O O . GLY A 1 439 ? -16.641 -28.141 -18.672 1 63.91 439 GLY A O 1
ATOM 3357 N N . ASP A 1 440 ? -17.797 -29.047 -20.406 1 70.75 440 ASP A N 1
ATOM 3358 C CA . ASP A 1 440 ? -17.953 -27.812 -21.188 1 70.75 440 ASP A CA 1
ATOM 3359 C C . ASP A 1 440 ? -19.172 -27.031 -20.734 1 70.75 440 ASP A C 1
ATOM 3361 O O . ASP A 1 440 ? -20.297 -27.547 -20.766 1 70.75 440 ASP A O 1
ATOM 3365 N N . TYR A 1 441 ? -18.875 -25.875 -20.203 1 76.19 441 TYR A N 1
ATOM 3366 C CA . TYR A 1 441 ? -19.953 -24.984 -19.766 1 76.19 441 TYR A CA 1
ATOM 3367 C C . TYR A 1 441 ? -20.703 -24.406 -20.953 1 76.19 441 TYR A C 1
ATOM 3369 O O . TYR A 1 441 ? -20.328 -23.359 -21.484 1 76.19 441 TYR A O 1
ATOM 3377 N N . HIS A 1 442 ? -21.844 -25.047 -21.297 1 76.62 442 HIS A N 1
ATOM 3378 C CA . HIS A 1 442 ? -22.75 -24.609 -22.359 1 76.62 442 HIS A CA 1
ATOM 3379 C C . HIS A 1 442 ? -22 -24.359 -23.656 1 76.62 442 HIS A C 1
ATOM 3381 O O . HIS A 1 442 ? -22.219 -23.328 -24.312 1 76.62 442 HIS A O 1
ATOM 3387 N N . GLY A 1 443 ? -20.953 -25.078 -23.922 1 79.94 443 GLY A N 1
ATOM 3388 C CA . GLY A 1 443 ? -20.266 -25.047 -25.203 1 79.94 443 GLY A CA 1
ATOM 3389 C C . GLY A 1 443 ? -19.25 -23.922 -25.297 1 79.94 443 GLY A C 1
ATOM 3390 O O . GLY A 1 443 ? -18.812 -23.562 -26.406 1 79.94 443 GLY A O 1
ATOM 3391 N N . LEU A 1 444 ? -18.859 -23.422 -24.297 1 86.44 444 LEU A N 1
ATOM 3392 C CA . LEU A 1 444 ? -17.906 -22.312 -24.297 1 86.44 444 LEU A CA 1
ATOM 3393 C C . LEU A 1 444 ? -16.578 -22.734 -24.891 1 86.44 444 LEU A C 1
ATOM 3395 O O . LEU A 1 444 ? -15.891 -21.906 -25.516 1 86.44 444 LEU A O 1
ATOM 3399 N N . CYS A 1 445 ? -16.281 -24.016 -24.781 1 85.12 445 CYS A N 1
ATOM 3400 C CA . CYS A 1 445 ? -14.984 -24.5 -25.266 1 85.12 445 CYS A CA 1
ATOM 3401 C C . CYS A 1 445 ? -15.125 -25.172 -26.625 1 85.12 445 CYS A C 1
ATOM 3403 O O . CYS A 1 445 ? -14.164 -25.75 -27.141 1 85.12 445 CYS A O 1
ATOM 3405 N N . ASN A 1 446 ? -16.312 -25.031 -27.266 1 84.38 446 ASN A N 1
ATOM 3406 C CA . ASN A 1 446 ? -16.531 -25.609 -28.594 1 84.38 446 ASN A CA 1
ATOM 3407 C C . ASN A 1 446 ? -15.969 -24.719 -29.688 1 84.38 446 ASN A C 1
ATOM 3409 O O . ASN A 1 446 ? -16.453 -23.609 -29.906 1 84.38 446 ASN A O 1
ATOM 3413 N N . PRO A 1 447 ? -15.039 -25.219 -30.406 1 82.25 447 PRO A N 1
ATOM 3414 C CA . PRO A 1 447 ? -14.398 -24.391 -31.438 1 82.25 447 PRO A CA 1
ATOM 3415 C C . PRO A 1 447 ? -15.328 -24.078 -32.625 1 82.25 447 PRO A C 1
ATOM 3417 O O . PRO A 1 447 ? -15.133 -23.078 -33.312 1 82.25 447 PRO A O 1
ATOM 3420 N N . THR A 1 448 ? -16.328 -24.875 -32.906 1 85.62 448 THR A N 1
ATOM 3421 C CA . THR A 1 448 ? -17.203 -24.672 -34.031 1 85.62 448 THR A CA 1
ATOM 3422 C C . THR A 1 448 ? -18.266 -23.609 -33.719 1 85.62 448 THR A C 1
ATOM 3424 O O . THR A 1 448 ? -18.891 -23.062 -34.625 1 85.62 448 THR A O 1
ATOM 3427 N N . ALA A 1 449 ? -18.422 -23.312 -32.531 1 90.94 449 ALA A N 1
ATOM 3428 C CA . ALA A 1 449 ? -19.453 -22.344 -32.125 1 90.94 449 ALA A CA 1
ATOM 3429 C C . ALA A 1 449 ? -18.812 -21.016 -31.719 1 90.94 449 ALA A C 1
ATOM 3431 O O . ALA A 1 449 ? -19.312 -20.344 -30.812 1 90.94 449 ALA A O 1
ATOM 3432 N N . LEU A 1 450 ? -17.844 -20.656 -32.375 1 91.31 450 LEU A N 1
ATOM 3433 C CA . LEU A 1 450 ? -17.078 -19.469 -32 1 91.31 450 LEU A CA 1
ATOM 3434 C C . LEU A 1 450 ? -17.938 -18.219 -32.125 1 91.31 450 LEU A C 1
ATOM 3436 O O . LEU A 1 450 ? -18.062 -17.469 -31.141 1 91.31 450 LEU A O 1
ATOM 3440 N N . TRP A 1 451 ? -18.609 -17.969 -33.219 1 92.5 451 TRP A N 1
ATOM 3441 C CA . TRP A 1 451 ? -19.359 -16.734 -33.469 1 92.5 451 TRP A CA 1
ATOM 3442 C C . TRP A 1 451 ? -20.594 -16.672 -32.562 1 92.5 451 TRP A C 1
ATOM 3444 O O . TRP A 1 451 ? -20.969 -15.586 -32.094 1 92.5 451 TRP A O 1
ATOM 3454 N N . HIS A 1 452 ? -21.156 -17.797 -32.375 1 93.31 452 HIS A N 1
ATOM 3455 C CA . HIS A 1 452 ? -22.328 -17.844 -31.484 1 93.31 452 HIS A CA 1
ATOM 3456 C C . HIS A 1 452 ? -21.938 -17.516 -30.047 1 93.31 452 HIS A C 1
ATOM 3458 O O . HIS A 1 452 ? -22.625 -16.75 -29.375 1 93.31 452 HIS A O 1
ATOM 3464 N N . ASN A 1 453 ? -20.859 -18.094 -29.625 1 94.31 453 ASN A N 1
ATOM 3465 C CA . ASN A 1 453 ? -20.406 -17.859 -28.266 1 94.31 453 ASN A CA 1
ATOM 3466 C C . ASN A 1 453 ? -19.984 -16.406 -28.062 1 94.31 453 ASN A C 1
ATOM 3468 O O . ASN A 1 453 ? -20.281 -15.797 -27.031 1 94.31 453 ASN A O 1
ATOM 3472 N N . VAL A 1 454 ? -19.297 -15.844 -29 1 96.25 454 VAL A N 1
ATOM 3473 C CA . VAL A 1 454 ? -18.859 -14.461 -28.922 1 96.25 454 VAL A CA 1
ATOM 3474 C C . VAL A 1 454 ? -20.062 -13.531 -28.859 1 96.25 454 VAL A C 1
ATOM 3476 O O . VAL A 1 454 ? -20.094 -12.594 -28.062 1 96.25 454 VAL A O 1
ATOM 3479 N N . PHE A 1 455 ? -21.047 -13.781 -29.641 1 96.12 455 PHE A N 1
ATOM 3480 C CA . PHE A 1 455 ? -22.25 -12.977 -29.656 1 96.12 455 PHE A CA 1
ATOM 3481 C C . PHE A 1 455 ? -22.969 -13.062 -28.312 1 96.12 455 PHE A C 1
ATOM 3483 O O . PHE A 1 455 ? -23.375 -12.039 -27.75 1 96.12 455 PHE A O 1
ATOM 3490 N N . LEU A 1 456 ? -23.141 -14.273 -27.828 1 95.69 456 LEU A N 1
ATOM 3491 C CA . LEU A 1 456 ? -23.828 -14.469 -26.562 1 95.69 456 LEU A CA 1
ATOM 3492 C C . LEU A 1 456 ? -23.078 -13.812 -25.422 1 95.69 456 LEU A C 1
ATOM 3494 O O . LEU A 1 456 ? -23.688 -13.289 -24.484 1 95.69 456 LEU A O 1
ATOM 3498 N N . LEU A 1 457 ? -21.781 -13.859 -25.469 1 97.38 457 LEU A N 1
ATOM 3499 C CA . LEU A 1 457 ? -20.969 -13.242 -24.422 1 97.38 457 LEU A CA 1
ATOM 3500 C C . LEU A 1 457 ? -21.109 -11.727 -24.453 1 97.38 457 LEU A C 1
ATOM 3502 O O . LEU A 1 457 ? -21.266 -11.094 -23.406 1 97.38 457 LEU A O 1
ATOM 3506 N N . ILE A 1 458 ? -21.062 -11.117 -25.594 1 97.56 458 ILE A N 1
ATOM 3507 C CA . ILE A 1 458 ? -21.203 -9.664 -25.719 1 97.56 458 ILE A CA 1
ATOM 3508 C C . ILE A 1 458 ? -22.609 -9.25 -25.297 1 97.56 458 ILE A C 1
ATOM 3510 O O . ILE A 1 458 ? -22.781 -8.242 -24.609 1 97.56 458 ILE A O 1
ATOM 3514 N N . LEU A 1 459 ? -23.562 -10.039 -25.703 1 97.25 459 LEU A N 1
ATOM 3515 C CA . LEU A 1 459 ? -24.938 -9.758 -25.312 1 97.25 459 LEU A CA 1
ATOM 3516 C C . LEU A 1 459 ? -25.078 -9.82 -23.781 1 97.25 459 LEU A C 1
ATOM 3518 O O . LEU A 1 459 ? -25.734 -8.961 -23.188 1 97.25 459 LEU A O 1
ATOM 3522 N N . THR A 1 460 ? -24.516 -10.844 -23.25 1 97.56 460 THR A N 1
ATOM 3523 C CA . THR A 1 460 ? -24.562 -10.984 -21.797 1 97.56 460 THR A CA 1
ATOM 3524 C C . THR A 1 460 ? -23.922 -9.773 -21.125 1 97.56 460 THR A C 1
ATOM 3526 O O . THR A 1 460 ? -24.469 -9.25 -20.141 1 97.56 460 THR A O 1
ATOM 3529 N N . ALA A 1 461 ? -22.812 -9.328 -21.594 1 98.19 461 ALA A N 1
ATOM 3530 C CA . ALA A 1 461 ? -22.109 -8.18 -21.031 1 98.19 461 ALA A CA 1
ATOM 3531 C C . ALA A 1 461 ? -22.953 -6.914 -21.109 1 98.19 461 ALA A C 1
ATOM 3533 O O . ALA A 1 461 ? -23.078 -6.176 -20.141 1 98.19 461 ALA A O 1
ATOM 3534 N N . VAL A 1 462 ? -23.562 -6.676 -22.188 1 97.69 462 VAL A N 1
ATOM 3535 C CA . VAL A 1 462 ? -24.328 -5.453 -22.422 1 97.69 462 VAL A CA 1
ATOM 3536 C C . VAL A 1 462 ? -25.578 -5.453 -21.547 1 97.69 462 VAL A C 1
ATOM 3538 O O . VAL A 1 462 ? -25.922 -4.441 -20.938 1 97.69 462 VAL A O 1
ATOM 3541 N N . VAL A 1 463 ? -26.234 -6.562 -21.516 1 97.88 463 VAL A N 1
ATOM 3542 C CA . VAL A 1 463 ? -27.453 -6.668 -20.703 1 97.88 463 VAL A CA 1
ATOM 3543 C C . VAL A 1 463 ? -27.094 -6.496 -19.234 1 97.88 463 VAL A C 1
ATOM 3545 O O . VAL A 1 463 ? -27.812 -5.824 -18.484 1 97.88 463 VAL A O 1
ATOM 3548 N N . LYS A 1 464 ? -26.016 -7.062 -18.859 1 97.88 464 LYS A N 1
ATOM 3549 C CA . LYS A 1 464 ? -25.609 -7 -17.453 1 97.88 464 LYS A CA 1
ATOM 3550 C C . LYS A 1 464 ? -25.219 -5.578 -17.047 1 97.88 464 LYS A C 1
ATOM 3552 O O . LYS A 1 464 ? -25.359 -5.191 -15.891 1 97.88 464 LYS A O 1
ATOM 3557 N N . VAL A 1 465 ? -24.734 -4.773 -17.953 1 98.31 465 VAL A N 1
ATOM 3558 C CA . VAL A 1 465 ? -24.422 -3.377 -17.672 1 98.31 465 VAL A CA 1
ATOM 3559 C C . VAL A 1 465 ? -25.703 -2.641 -17.25 1 98.31 465 VAL A C 1
ATOM 3561 O O . VAL A 1 465 ? -25.719 -1.951 -16.234 1 98.31 465 VAL A O 1
ATOM 3564 N N . GLY A 1 466 ? -26.75 -2.859 -18 1 97.94 466 GLY A N 1
ATOM 3565 C CA . GLY A 1 466 ? -28.016 -2.217 -17.672 1 97.94 466 GLY A CA 1
ATOM 3566 C C . GLY A 1 466 ? -28.641 -2.729 -16.391 1 97.94 466 GLY A C 1
ATOM 3567 O O . GLY A 1 466 ? -29.109 -1.94 -15.57 1 97.94 466 GLY A O 1
ATOM 3568 N N . LEU A 1 467 ? -28.609 -4.012 -16.203 1 98.19 467 LEU A N 1
ATOM 3569 C CA . LEU A 1 467 ? -29.203 -4.613 -15.016 1 98.19 467 LEU A CA 1
ATOM 3570 C C . LEU A 1 467 ? -28.438 -4.199 -13.766 1 98.19 467 LEU A C 1
ATOM 3572 O O . LEU A 1 467 ? -29.047 -3.934 -12.727 1 98.19 467 LEU A O 1
ATOM 3576 N N . THR A 1 468 ? -27.109 -4.133 -13.883 1 98.38 468 THR A N 1
ATOM 3577 C CA . THR A 1 468 ? -26.281 -3.754 -12.742 1 98.38 468 THR A CA 1
ATOM 3578 C C . THR A 1 468 ? -26.5 -2.291 -12.375 1 98.38 468 THR A C 1
ATOM 3580 O O . THR A 1 468 ? -26.609 -1.952 -11.188 1 98.38 468 THR A O 1
ATOM 3583 N N . ALA A 1 469 ? -26.625 -1.42 -13.359 1 98.19 469 ALA A N 1
ATOM 3584 C CA . ALA A 1 469 ? -26.812 0.01 -13.133 1 98.19 469 ALA A CA 1
ATOM 3585 C C . ALA A 1 469 ? -28.094 0.277 -12.359 1 98.19 469 ALA A C 1
ATOM 3587 O O . ALA A 1 469 ? -28.141 1.148 -11.484 1 98.19 469 ALA A O 1
ATOM 3588 N N . TRP A 1 470 ? -29.062 -0.495 -12.648 1 97.88 470 TRP A N 1
ATOM 3589 C CA . TRP A 1 470 ? -30.344 -0.266 -12 1 97.88 470 TRP A CA 1
ATOM 3590 C C . TRP A 1 470 ? -30.391 -0.942 -10.633 1 97.88 470 TRP A C 1
ATOM 3592 O O . TRP A 1 470 ? -30.953 -0.401 -9.68 1 97.88 470 TRP A O 1
ATOM 3602 N N . THR A 1 471 ? -29.859 -2.104 -10.523 1 98.06 471 THR A N 1
ATOM 3603 C CA . THR A 1 471 ? -29.922 -2.875 -9.289 1 98.06 471 THR A CA 1
ATOM 3604 C C . THR A 1 471 ? -29.156 -2.162 -8.172 1 98.06 471 THR A C 1
ATOM 3606 O O . THR A 1 471 ? -29.609 -2.125 -7.027 1 98.06 471 THR A O 1
ATOM 3609 N N . PHE A 1 472 ? -28.078 -1.586 -8.516 1 97.56 472 PHE A N 1
ATOM 3610 C CA . PHE A 1 472 ? -27.234 -0.915 -7.539 1 97.56 472 PHE A CA 1
ATOM 3611 C C . PHE A 1 472 ? -27.844 0.404 -7.098 1 97.56 472 PHE A C 1
ATOM 3613 O O . PHE A 1 472 ? -27.688 1.428 -7.762 1 97.56 472 PHE A O 1
ATOM 3620 N N . GLY A 1 473 ? -28.547 0.417 -6.109 1 95.62 473 GLY A N 1
ATOM 3621 C CA . GLY A 1 473 ? -29.234 1.581 -5.582 1 95.62 473 GLY A CA 1
ATOM 3622 C C . GLY A 1 473 ? -30.641 1.269 -5.09 1 95.62 473 GLY A C 1
ATOM 3623 O O . GLY A 1 473 ? -31.281 2.105 -4.449 1 95.62 473 GLY A O 1
ATOM 3624 N N . MET A 1 474 ? -31.109 0.074 -5.395 1 96.56 474 MET A N 1
ATOM 3625 C CA . MET A 1 474 ? -32.406 -0.353 -4.902 1 96.56 474 MET A CA 1
ATOM 3626 C C . MET A 1 474 ? -32.375 -0.64 -3.404 1 96.56 474 MET A C 1
ATOM 3628 O O . MET A 1 474 ? -31.281 -0.761 -2.826 1 96.56 474 MET A O 1
ATOM 3632 N N . MET A 1 475 ? -33.5 -0.778 -2.775 1 96.56 475 MET A N 1
ATOM 3633 C CA . MET A 1 475 ? -33.594 -0.941 -1.326 1 96.56 475 MET A CA 1
ATOM 3634 C C . MET A 1 475 ? -33.312 -2.387 -0.924 1 96.56 475 MET A C 1
ATOM 3636 O O . MET A 1 475 ? -34.125 -3.014 -0.247 1 96.56 475 MET A O 1
ATOM 3640 N N . ILE A 1 476 ? -32.188 -2.92 -1.318 1 97.88 476 ILE A N 1
ATOM 3641 C CA . ILE A 1 476 ? -31.641 -4.227 -0.969 1 97.88 476 ILE A CA 1
ATOM 3642 C C . ILE A 1 476 ? -30.141 -4.125 -0.793 1 97.88 476 ILE A C 1
ATOM 3644 O O . ILE A 1 476 ? -29.5 -3.201 -1.311 1 97.88 476 ILE A O 1
ATOM 3648 N N . PRO A 1 477 ? -29.531 -5.012 0.033 1 98.06 477 PRO A N 1
ATOM 3649 C CA . PRO A 1 477 ? -28.062 -5.055 0.04 1 98.06 477 PRO A CA 1
ATOM 3650 C C . PRO A 1 477 ? -27.484 -5.48 -1.306 1 98.06 477 PRO A C 1
ATOM 3652 O O . PRO A 1 477 ? -27.875 -6.504 -1.862 1 98.06 477 PRO A O 1
ATOM 3655 N N . ALA A 1 478 ? -26.672 -4.684 -1.835 1 97.94 478 ALA A N 1
ATOM 3656 C CA . ALA A 1 478 ? -26.156 -4.977 -3.172 1 97.94 478 ALA A CA 1
ATOM 3657 C C . ALA A 1 478 ? -24.734 -4.457 -3.342 1 97.94 478 ALA A C 1
ATOM 3659 O O . ALA A 1 478 ? -24.453 -3.297 -3.035 1 97.94 478 ALA A O 1
ATOM 3660 N N . GLY A 1 479 ? -23.844 -5.332 -3.729 1 96.88 479 GLY A N 1
ATOM 3661 C CA . GLY A 1 479 ? -22.5 -4.945 -4.121 1 96.88 479 GLY A CA 1
ATOM 3662 C C . GLY A 1 479 ? -22.328 -4.844 -5.621 1 96.88 479 GLY A C 1
ATOM 3663 O O . GLY A 1 479 ? -23.078 -5.461 -6.383 1 96.88 479 GLY A O 1
ATOM 3664 N N . ILE A 1 480 ? -21.328 -4.156 -6.035 1 96.94 480 ILE A N 1
ATOM 3665 C CA . ILE A 1 480 ? -21.172 -3.908 -7.465 1 96.94 480 ILE A CA 1
ATOM 3666 C C . ILE A 1 480 ? -19.938 -4.652 -7.984 1 96.94 480 ILE A C 1
ATOM 3668 O O . ILE A 1 480 ? -19.766 -4.797 -9.195 1 96.94 480 ILE A O 1
ATOM 3672 N N . PHE A 1 481 ? -19.094 -5.227 -7.211 1 94.56 481 PHE A N 1
ATOM 3673 C CA . PHE A 1 481 ? -17.812 -5.793 -7.602 1 94.56 481 PHE A CA 1
ATOM 3674 C C . PHE A 1 481 ? -18.016 -7.004 -8.508 1 94.56 481 PHE A C 1
ATOM 3676 O O . PHE A 1 481 ? -17.484 -7.043 -9.625 1 94.56 481 PHE A O 1
ATOM 3683 N N . LEU A 1 482 ? -18.781 -7.957 -8.078 1 95.25 482 LEU A N 1
ATOM 3684 C CA . LEU A 1 482 ? -18.906 -9.219 -8.797 1 95.25 482 LEU A CA 1
ATOM 3685 C C . LEU A 1 482 ? -19.578 -9.008 -10.156 1 95.25 482 LEU A C 1
ATOM 3687 O O . LEU A 1 482 ? -19.125 -9.555 -11.164 1 95.25 482 LEU A O 1
ATOM 3691 N N . PRO A 1 483 ? -20.609 -8.273 -10.211 1 97.38 483 PRO A N 1
ATOM 3692 C CA . PRO A 1 483 ? -21.188 -8.039 -11.547 1 97.38 483 PRO A CA 1
ATOM 3693 C C . PRO A 1 483 ? -20.234 -7.305 -12.477 1 97.38 483 PRO A C 1
ATOM 3695 O O . PRO A 1 483 ? -20.219 -7.551 -13.68 1 97.38 483 PRO A O 1
ATOM 3698 N N . THR A 1 484 ? -19.438 -6.387 -11.93 1 97.62 484 THR A N 1
ATOM 3699 C CA . THR A 1 484 ? -18.438 -5.688 -12.734 1 97.62 484 THR A CA 1
ATOM 3700 C C . THR A 1 484 ? -17.391 -6.664 -13.258 1 97.62 484 THR A C 1
ATOM 3702 O O . THR A 1 484 ? -17 -6.586 -14.422 1 97.62 484 THR A O 1
ATOM 3705 N N . ILE A 1 485 ? -17.016 -7.57 -12.414 1 95.94 485 ILE A N 1
ATOM 3706 C CA . ILE A 1 485 ? -16.078 -8.617 -12.82 1 95.94 485 ILE A CA 1
ATOM 3707 C C . ILE A 1 485 ? -16.688 -9.453 -13.938 1 95.94 485 ILE A C 1
ATOM 3709 O O . ILE A 1 485 ? -16.031 -9.742 -14.938 1 95.94 485 ILE A O 1
ATOM 3713 N N . ALA A 1 486 ? -17.969 -9.789 -13.797 1 97.38 486 ALA A N 1
ATOM 3714 C CA . ALA A 1 486 ? -18.656 -10.625 -14.781 1 97.38 486 ALA A CA 1
ATOM 3715 C C . ALA A 1 486 ? -18.734 -9.922 -16.125 1 97.38 486 ALA A C 1
ATOM 3717 O O . ALA A 1 486 ? -18.531 -10.539 -17.172 1 97.38 486 ALA A O 1
ATOM 3718 N N . ILE A 1 487 ? -19.062 -8.68 -16.125 1 98.5 487 ILE A N 1
ATOM 3719 C CA . ILE A 1 487 ? -19.141 -7.914 -17.359 1 98.5 487 ILE A CA 1
ATOM 3720 C C . ILE A 1 487 ? -17.797 -7.914 -18.062 1 98.5 487 ILE A C 1
ATOM 3722 O O . ILE A 1 487 ? -17.703 -8.227 -19.25 1 98.5 487 ILE A O 1
ATOM 3726 N N . GLY A 1 488 ? -16.781 -7.59 -17.312 1 98.12 488 GLY A N 1
ATOM 3727 C CA . GLY A 1 488 ? -15.445 -7.578 -17.875 1 98.12 488 GLY A CA 1
ATOM 3728 C C . GLY A 1 488 ? -14.984 -8.945 -18.344 1 98.12 488 GLY A C 1
ATOM 3729 O O . GLY A 1 488 ? -14.328 -9.062 -19.375 1 98.12 488 GLY A O 1
ATOM 3730 N N . ALA A 1 489 ? -15.281 -9.953 -17.562 1 96.88 489 ALA A N 1
ATOM 3731 C CA . ALA A 1 489 ? -14.898 -11.312 -17.922 1 96.88 489 ALA A CA 1
ATOM 3732 C C . ALA A 1 489 ? -15.57 -11.75 -19.219 1 96.88 489 ALA A C 1
ATOM 3734 O O . ALA A 1 489 ? -14.977 -12.484 -20.016 1 96.88 489 ALA A O 1
ATOM 3735 N N . CYS A 1 490 ? -16.812 -11.352 -19.406 1 98 490 CYS A N 1
ATOM 3736 C CA . CYS A 1 490 ? -17.516 -11.68 -20.641 1 98 490 CYS A CA 1
ATOM 3737 C C . CYS A 1 490 ? -16.828 -11.039 -21.844 1 98 490 CYS A C 1
ATOM 3739 O O . CYS A 1 490 ? -16.578 -11.703 -22.859 1 98 490 CYS A O 1
ATOM 3741 N N . PHE A 1 491 ? -16.484 -9.789 -21.75 1 98.12 491 PHE A N 1
ATOM 3742 C CA . PHE A 1 491 ? -15.758 -9.125 -22.828 1 98.12 491 PHE A CA 1
ATOM 3743 C C . PHE A 1 491 ? -14.406 -9.789 -23.062 1 98.12 491 PHE A C 1
ATOM 3745 O O . PHE A 1 491 ? -14.008 -10.008 -24.203 1 98.12 491 PHE A O 1
ATOM 3752 N N . GLY A 1 492 ? -13.742 -10.039 -21.969 1 97.56 492 GLY A N 1
ATOM 3753 C CA . GLY A 1 492 ? -12.43 -10.664 -22.078 1 97.56 492 GLY A CA 1
ATOM 3754 C C . GLY A 1 492 ? -12.461 -12.023 -22.734 1 97.56 492 GLY A C 1
ATOM 3755 O O . GLY A 1 492 ? -11.656 -12.312 -23.625 1 97.56 492 GLY A O 1
ATOM 3756 N N . ARG A 1 493 ? -13.406 -12.867 -22.297 1 96.5 493 ARG A N 1
ATOM 3757 C CA . ARG A 1 493 ? -13.539 -14.195 -22.891 1 96.5 493 ARG A CA 1
ATOM 3758 C C . ARG A 1 493 ? -13.898 -14.117 -24.375 1 96.5 493 ARG A C 1
ATOM 3760 O O . ARG A 1 493 ? -13.43 -14.922 -25.172 1 96.5 493 ARG A O 1
ATOM 3767 N N . ALA A 1 494 ? -14.734 -13.188 -24.719 1 97.38 494 ALA A N 1
ATOM 3768 C CA . ALA A 1 494 ? -15.102 -12.992 -26.125 1 97.38 494 ALA A CA 1
ATOM 3769 C C . ALA A 1 494 ? -13.883 -12.648 -26.969 1 97.38 494 ALA A C 1
ATOM 3771 O O . ALA A 1 494 ? -13.664 -13.234 -28.031 1 97.38 494 ALA A O 1
ATOM 3772 N N . VAL A 1 495 ? -13.086 -11.75 -26.5 1 97 495 VAL A N 1
ATOM 3773 C CA . VAL A 1 495 ? -11.883 -11.344 -27.219 1 97 495 VAL A CA 1
ATOM 3774 C C . VAL A 1 495 ? -10.883 -12.5 -27.25 1 97 495 VAL A C 1
ATOM 3776 O O . VAL A 1 495 ? -10.188 -12.703 -28.25 1 97 495 VAL A O 1
ATOM 3779 N N . GLY A 1 496 ? -10.805 -13.219 -26.109 1 94.88 496 GLY A N 1
ATOM 3780 C CA . GLY A 1 496 ? -9.93 -14.383 -26.078 1 94.88 496 GLY A CA 1
ATOM 3781 C C . GLY A 1 496 ? -10.305 -15.438 -27.094 1 94.88 496 GLY A C 1
ATOM 3782 O O . GLY A 1 496 ? -9.438 -15.977 -27.781 1 94.88 496 GLY A O 1
ATOM 3783 N N . LEU A 1 497 ? -11.57 -15.711 -27.234 1 94.5 497 LEU A N 1
ATOM 3784 C CA . LEU A 1 497 ? -12.055 -16.672 -28.219 1 94.5 497 LEU A CA 1
ATOM 3785 C C . LEU A 1 497 ? -11.805 -16.188 -29.641 1 94.5 497 LEU A C 1
ATOM 3787 O O . LEU A 1 497 ? -11.438 -16.969 -30.516 1 94.5 497 LEU A O 1
ATOM 3791 N N . LEU A 1 498 ? -11.984 -14.945 -29.844 1 94.88 498 LEU A N 1
ATOM 3792 C CA . LEU A 1 498 ? -11.742 -14.367 -31.172 1 94.88 498 LEU A CA 1
ATOM 3793 C C . LEU A 1 498 ? -10.266 -14.477 -31.547 1 94.88 498 LEU A C 1
ATOM 3795 O O . LEU A 1 498 ? -9.938 -14.781 -32.688 1 94.88 498 LEU A O 1
ATOM 3799 N N . THR A 1 499 ? -9.414 -14.188 -30.609 1 93.25 499 THR A N 1
ATOM 3800 C CA . THR A 1 499 ? -7.977 -14.266 -30.859 1 93.25 499 THR A CA 1
ATOM 3801 C C . THR A 1 499 ? -7.551 -15.703 -31.125 1 93.25 499 THR A C 1
ATOM 3803 O O . THR A 1 499 ? -6.707 -15.961 -31.984 1 93.25 499 THR A O 1
ATOM 3806 N N . GLN A 1 500 ? -8.102 -16.562 -30.328 1 90.94 500 GLN A N 1
ATOM 3807 C CA . GLN A 1 500 ? -7.82 -17.984 -30.531 1 90.94 500 GLN A CA 1
ATOM 3808 C C . GLN A 1 500 ? -8.312 -18.438 -31.906 1 90.94 500 GLN A C 1
ATOM 3810 O O . GLN A 1 500 ? -7.633 -19.203 -32.594 1 90.94 500 GLN A O 1
ATOM 3815 N N . GLY A 1 501 ? -9.492 -18.031 -32.25 1 89.75 501 GLY A N 1
ATOM 3816 C CA . GLY A 1 501 ? -10.031 -18.359 -33.562 1 89.75 501 GLY A CA 1
ATOM 3817 C C . GLY A 1 501 ? -9.195 -17.812 -34.719 1 89.75 501 GLY A C 1
ATOM 3818 O O . GLY A 1 501 ? -9 -18.469 -35.719 1 89.75 501 GLY A O 1
ATOM 3819 N N . LEU A 1 502 ? -8.695 -16.609 -34.531 1 90.56 502 LEU A N 1
ATOM 3820 C CA . LEU A 1 502 ? -7.852 -15.977 -35.531 1 90.56 502 LEU A CA 1
ATOM 3821 C C . LEU A 1 502 ? -6.527 -16.719 -35.688 1 90.56 502 LEU A C 1
ATOM 3823 O O . LEU A 1 502 ? -6 -16.859 -36.781 1 90.56 502 LEU A O 1
ATOM 3827 N N . GLN A 1 503 ? -6.004 -17.141 -34.625 1 89.81 503 GLN A N 1
ATOM 3828 C CA . GLN A 1 503 ? -4.758 -17.906 -34.656 1 89.81 503 GLN A CA 1
ATOM 3829 C C . GLN A 1 503 ? -4.945 -19.234 -35.375 1 89.81 503 GLN A C 1
ATOM 3831 O O . GLN A 1 503 ? -4.059 -19.688 -36.094 1 89.81 503 GLN A O 1
ATOM 3836 N N . ARG A 1 504 ? -6.066 -19.844 -35.125 1 86.5 504 ARG A N 1
ATOM 3837 C CA . ARG A 1 504 ? -6.352 -21.125 -35.75 1 86.5 504 ARG A CA 1
ATOM 3838 C C . ARG A 1 504 ? -6.598 -20.938 -37.25 1 86.5 504 ARG A C 1
ATOM 3840 O O . ARG A 1 504 ? -6.246 -21.797 -38.062 1 86.5 504 ARG A O 1
ATOM 3847 N N . ALA A 1 505 ? -7.164 -19.844 -37.562 1 87.88 505 ALA A N 1
ATOM 3848 C CA . ALA A 1 505 ? -7.469 -19.562 -38.969 1 87.88 505 ALA A CA 1
ATOM 3849 C C . ALA A 1 505 ? -6.203 -19.203 -39.75 1 87.88 505 ALA A C 1
ATOM 3851 O O . ALA A 1 505 ? -6.074 -19.547 -40.906 1 87.88 505 ALA A O 1
ATOM 3852 N N . TYR A 1 506 ? -5.348 -18.516 -39.031 1 88.62 506 TYR A N 1
ATOM 3853 C CA . TYR A 1 506 ? -4.109 -18.109 -39.688 1 88.62 506 TYR A CA 1
ATOM 3854 C C . TYR A 1 506 ? -2.895 -18.531 -38.875 1 88.62 506 TYR A C 1
ATOM 3856 O O . TYR A 1 506 ? -2.168 -17.688 -38.344 1 88.62 506 TYR A O 1
ATOM 3864 N N . PRO A 1 507 ? -2.629 -19.766 -38.812 1 84.81 507 PRO A N 1
ATOM 3865 C CA . PRO A 1 507 ? -1.536 -20.25 -37.969 1 84.81 507 PRO A CA 1
ATOM 3866 C C . PRO A 1 507 ? -0.162 -19.797 -38.469 1 84.81 507 PRO A C 1
ATOM 3868 O O . PRO A 1 507 ? 0.782 -19.703 -37.688 1 84.81 507 PRO A O 1
ATOM 3871 N N . SER A 1 508 ? -0.037 -19.453 -39.781 1 84.12 508 SER A N 1
ATOM 3872 C CA . SER A 1 508 ? 1.267 -19.125 -40.344 1 84.12 508 SER A CA 1
ATOM 3873 C C . SER A 1 508 ? 1.483 -17.625 -40.375 1 84.12 508 SER A C 1
ATOM 3875 O O . SER A 1 508 ? 2.52 -17.156 -40.875 1 84.12 508 SER A O 1
ATOM 3877 N N . ALA A 1 509 ? 0.552 -16.953 -39.906 1 87.5 509 ALA A N 1
ATOM 3878 C CA . ALA A 1 509 ? 0.716 -15.5 -39.906 1 87.5 509 ALA A CA 1
ATOM 3879 C C . ALA A 1 509 ? 1.9 -15.078 -39.031 1 87.5 509 ALA A C 1
ATOM 3881 O O . ALA A 1 509 ? 2.166 -15.695 -38 1 87.5 509 ALA A O 1
ATOM 3882 N N . VAL A 1 510 ? 2.592 -14.008 -39.406 1 87.44 510 VAL A N 1
ATOM 3883 C CA . VAL A 1 510 ? 3.824 -13.531 -38.781 1 87.44 510 VAL A CA 1
ATOM 3884 C C . VAL A 1 510 ? 3.551 -13.109 -37.344 1 87.44 510 VAL A C 1
ATOM 3886 O O . VAL A 1 510 ? 4.395 -13.305 -36.469 1 87.44 510 VAL A O 1
ATOM 3889 N N . ILE A 1 511 ? 2.412 -12.68 -37.062 1 86.44 511 ILE A N 1
ATOM 3890 C CA . ILE A 1 511 ? 2.064 -12.188 -35.719 1 86.44 511 ILE A CA 1
ATOM 3891 C C . ILE A 1 511 ? 2.004 -13.352 -34.75 1 86.44 511 ILE A C 1
ATOM 3893 O O . ILE A 1 511 ? 2.279 -13.18 -33.562 1 86.44 511 ILE A O 1
ATOM 3897 N N . PHE A 1 512 ? 1.73 -14.555 -35.312 1 86.5 512 PHE A N 1
ATOM 3898 C CA . PHE A 1 512 ? 1.568 -15.719 -34.438 1 86.5 512 PHE A CA 1
ATOM 3899 C C . PHE A 1 512 ? 2.783 -16.641 -34.531 1 86.5 512 PHE A C 1
ATOM 3901 O O . PHE A 1 512 ? 2.691 -17.828 -34.219 1 86.5 512 PHE A O 1
ATOM 3908 N N . SER A 1 513 ? 3.875 -16.094 -34.906 1 82.38 513 SER A N 1
ATOM 3909 C CA . SER A 1 513 ? 5.086 -16.891 -35.094 1 82.38 513 SER A CA 1
ATOM 3910 C C . SER A 1 513 ? 5.625 -17.375 -33.75 1 82.38 513 SER A C 1
ATOM 3912 O O . SER A 1 513 ? 6.32 -18.391 -33.656 1 82.38 513 SER A O 1
ATOM 3914 N N . SER A 1 514 ? 5.234 -16.656 -32.719 1 79.75 514 SER A N 1
ATOM 3915 C CA . SER A 1 514 ? 5.734 -17.016 -31.406 1 79.75 514 SER A CA 1
ATOM 3916 C C . SER A 1 514 ? 4.969 -18.203 -30.828 1 79.75 514 SER A C 1
ATOM 3918 O O . SER A 1 514 ? 5.41 -18.828 -29.859 1 79.75 514 SER A O 1
ATOM 3920 N N . CYS A 1 515 ? 3.943 -18.609 -31.453 1 82.62 515 CYS A N 1
ATOM 3921 C CA . CYS A 1 515 ? 3.158 -19.75 -31 1 82.62 515 CYS A CA 1
ATOM 3922 C C . CYS A 1 515 ? 3.787 -21.062 -31.453 1 82.62 515 CYS A C 1
ATOM 3924 O O . CYS A 1 515 ? 4.316 -21.141 -32.562 1 82.62 515 CYS A O 1
ATOM 3926 N N . PRO A 1 516 ? 3.844 -21.953 -30.484 1 77.19 516 PRO A N 1
ATOM 3927 C CA . PRO A 1 516 ? 4.43 -23.234 -30.891 1 77.19 516 PRO A CA 1
ATOM 3928 C C . PRO A 1 516 ? 3.664 -23.906 -32.031 1 77.19 516 PRO A C 1
ATOM 3930 O O . PRO A 1 516 ? 2.436 -23.812 -32.094 1 77.19 516 PRO A O 1
ATOM 3933 N N . PRO A 1 517 ? 4.469 -24.453 -32.844 1 67.25 517 PRO A N 1
ATOM 3934 C CA . PRO A 1 517 ? 3.85 -25.109 -34 1 67.25 517 PRO A CA 1
ATOM 3935 C C . PRO A 1 517 ? 3.002 -26.312 -33.625 1 67.25 517 PRO A C 1
ATOM 3937 O O . PRO A 1 517 ? 2.096 -26.703 -34.375 1 67.25 517 PRO A O 1
ATOM 3940 N N . ASP A 1 518 ? 3.363 -26.781 -32.375 1 65.19 518 ASP A N 1
ATOM 3941 C CA . ASP A 1 518 ? 2.615 -27.953 -31.938 1 65.19 518 ASP A CA 1
ATOM 3942 C C . ASP A 1 518 ? 1.197 -27.562 -31.516 1 65.19 518 ASP A C 1
ATOM 3944 O O . ASP A 1 518 ? 1.013 -26.75 -30.609 1 65.19 518 ASP A O 1
ATOM 3948 N N . ALA A 1 519 ? 0.237 -28.031 -32.344 1 59.78 519 ALA A N 1
ATOM 3949 C CA . ALA A 1 519 ? -1.177 -27.734 -32.125 1 59.78 519 ALA A CA 1
ATOM 3950 C C . ALA A 1 519 ? -1.652 -28.203 -30.766 1 59.78 519 ALA A C 1
ATOM 3952 O O . ALA A 1 519 ? -2.689 -27.75 -30.266 1 59.78 519 ALA A O 1
ATOM 3953 N N . THR A 1 520 ? -0.859 -29.062 -30.078 1 58.59 520 THR A N 1
ATOM 3954 C CA . THR A 1 520 ? -1.274 -29.625 -28.797 1 58.59 520 THR A CA 1
ATOM 3955 C C . THR A 1 520 ? -1.002 -28.641 -27.656 1 58.59 520 THR A C 1
ATOM 3957 O O . THR A 1 520 ? -1.65 -28.703 -26.609 1 58.59 520 THR A O 1
ATOM 3960 N N . ILE A 1 521 ? -0.091 -27.812 -28 1 65.81 521 ILE A N 1
ATOM 3961 C CA . ILE A 1 521 ? 0.254 -26.844 -26.969 1 65.81 521 ILE A CA 1
ATOM 3962 C C . ILE A 1 521 ? -0.541 -25.562 -27.172 1 65.81 521 ILE A C 1
ATOM 3964 O O . ILE A 1 521 ? -0.507 -24.969 -28.25 1 65.81 521 ILE A O 1
ATOM 3968 N N . ARG A 1 522 ? -1.349 -25.359 -26.234 1 74.56 522 ARG A N 1
ATOM 3969 C CA . ARG A 1 522 ? -2.205 -24.188 -26.312 1 74.56 522 ARG A CA 1
ATOM 3970 C C . ARG A 1 522 ? -1.38 -22.906 -26.266 1 74.56 522 ARG A C 1
ATOM 3972 O O . ARG A 1 522 ? -0.571 -22.703 -25.359 1 74.56 522 ARG A O 1
ATOM 3979 N N . CYS A 1 523 ? -1.599 -22.125 -27.297 1 79.62 523 CYS A N 1
ATOM 3980 C CA . CYS A 1 523 ? -0.872 -20.875 -27.406 1 79.62 523 CYS A CA 1
ATOM 3981 C C . CYS A 1 523 ? -1.623 -19.75 -26.703 1 79.62 523 CYS A C 1
ATOM 3983 O O . CYS A 1 523 ? -1.015 -18.922 -26.016 1 79.62 523 CYS A O 1
ATOM 3985 N N . ILE A 1 524 ? -2.916 -19.766 -26.906 1 86.94 524 ILE A N 1
ATOM 3986 C CA . ILE A 1 524 ? -3.744 -18.688 -26.375 1 86.94 524 ILE A CA 1
ATOM 3987 C C . ILE A 1 524 ? -4.734 -19.25 -25.359 1 86.94 524 ILE A C 1
ATOM 3989 O O . ILE A 1 524 ? -5.367 -20.281 -25.594 1 86.94 524 ILE A O 1
ATOM 3993 N N . SER A 1 525 ? -4.805 -18.594 -24.156 1 87.19 525 SER A N 1
ATOM 3994 C CA . SER A 1 525 ? -5.727 -19 -23.094 1 87.19 525 SER A CA 1
ATOM 3995 C C . SER A 1 525 ? -6.891 -18.016 -22.984 1 87.19 525 SER A C 1
ATOM 3997 O O . SER A 1 525 ? -6.766 -16.984 -22.328 1 87.19 525 SER A O 1
ATOM 3999 N N . PRO A 1 526 ? -8.062 -18.359 -23.516 1 90.88 526 PRO A N 1
ATOM 4000 C CA . PRO A 1 526 ? -9.219 -17.469 -23.406 1 90.88 526 PRO A CA 1
ATOM 4001 C C . PRO A 1 526 ? -9.609 -17.203 -21.953 1 90.88 526 PRO A C 1
ATOM 4003 O O . PRO A 1 526 ? -10.164 -16.156 -21.641 1 90.88 526 PRO A O 1
ATOM 4006 N N . GLY A 1 527 ? -9.375 -18.188 -21.062 1 88.75 527 GLY A N 1
ATOM 4007 C CA . GLY A 1 527 ? -9.633 -17.969 -19.656 1 88.75 527 GLY A CA 1
ATOM 4008 C C . GLY A 1 527 ? -8.844 -16.812 -19.078 1 88.75 527 GLY A C 1
ATOM 4009 O O . GLY A 1 527 ? -9.375 -16.031 -18.281 1 88.75 527 GLY A O 1
ATOM 4010 N N . PHE A 1 528 ? -7.664 -16.672 -19.562 1 88.75 528 PHE A N 1
ATOM 4011 C CA . PHE A 1 528 ? -6.824 -15.594 -19.062 1 88.75 528 PHE A CA 1
ATOM 4012 C C . PHE A 1 528 ? -7.293 -14.25 -19.594 1 88.75 528 PHE A C 1
ATOM 4014 O O . PHE A 1 528 ? -7.211 -13.234 -18.906 1 88.75 528 PHE A O 1
ATOM 4021 N N . TYR A 1 529 ? -7.773 -14.281 -20.766 1 93.19 529 TYR A N 1
ATOM 4022 C CA . TYR A 1 529 ? -8.344 -13.062 -21.312 1 93.19 529 TYR A CA 1
ATOM 4023 C C . TYR A 1 529 ? -9.539 -12.594 -20.5 1 93.19 529 TYR A C 1
ATOM 4025 O O . TYR A 1 529 ? -9.781 -11.391 -20.375 1 93.19 529 TYR A O 1
ATOM 4033 N N . ALA A 1 530 ? -10.289 -13.547 -20 1 94.5 530 ALA A N 1
ATOM 4034 C CA . ALA A 1 530 ? -11.414 -13.203 -19.141 1 94.5 530 ALA A CA 1
ATOM 4035 C C . ALA A 1 530 ? -10.938 -12.516 -17.859 1 94.5 530 ALA A C 1
ATOM 4037 O O . ALA A 1 530 ? -11.578 -11.578 -17.391 1 94.5 530 ALA A O 1
ATOM 4038 N N . VAL A 1 531 ? -9.867 -12.969 -17.375 1 92.12 531 VAL A N 1
ATOM 4039 C CA . VAL A 1 531 ? -9.312 -12.383 -16.156 1 92.12 531 VAL A CA 1
ATOM 4040 C C . VAL A 1 531 ? -8.852 -10.953 -16.438 1 92.12 531 VAL A C 1
ATOM 4042 O O . VAL A 1 531 ? -9.109 -10.039 -15.648 1 92.12 531 VAL A O 1
ATOM 4045 N N . VAL A 1 532 ? -8.188 -10.742 -17.547 1 93.56 532 VAL A N 1
ATOM 4046 C CA . VAL A 1 532 ? -7.695 -9.422 -17.922 1 93.56 532 VAL A CA 1
ATOM 4047 C C . VAL A 1 532 ? -8.875 -8.477 -18.141 1 93.56 532 VAL A C 1
ATOM 4049 O O . VAL A 1 532 ? -8.836 -7.32 -17.719 1 93.56 532 VAL A O 1
ATOM 4052 N N . GLY A 1 533 ? -9.852 -9.008 -18.797 1 96.56 533 GLY A N 1
ATOM 4053 C CA . GLY A 1 533 ? -11.047 -8.203 -18.984 1 96.56 533 GLY A CA 1
ATOM 4054 C C . GLY A 1 533 ? -11.727 -7.82 -17.688 1 96.56 533 GLY A C 1
ATOM 4055 O O . GLY A 1 533 ? -12.195 -6.691 -17.531 1 96.56 533 GLY A O 1
ATOM 4056 N N . ALA A 1 534 ? -11.844 -8.766 -16.797 1 95.69 534 ALA A N 1
ATOM 4057 C CA . ALA A 1 534 ? -12.422 -8.5 -15.484 1 95.69 534 ALA A CA 1
ATOM 4058 C C . ALA A 1 534 ? -11.641 -7.414 -14.75 1 95.69 534 ALA A C 1
ATOM 4060 O O . ALA A 1 534 ? -12.234 -6.492 -14.188 1 95.69 534 ALA A O 1
ATOM 4061 N N . ALA A 1 535 ? -10.336 -7.539 -14.789 1 95.12 535 ALA A N 1
ATOM 4062 C CA . ALA A 1 535 ? -9.484 -6.559 -14.133 1 95.12 535 ALA A CA 1
ATOM 4063 C C . ALA A 1 535 ? -9.648 -5.176 -14.75 1 95.12 535 ALA A C 1
ATOM 4065 O O . ALA A 1 535 ? -9.719 -4.172 -14.039 1 95.12 535 ALA A O 1
ATOM 4066 N N . ALA A 1 536 ? -9.711 -5.129 -16.016 1 97.19 536 ALA A N 1
ATOM 4067 C CA . ALA A 1 536 ? -9.867 -3.861 -16.734 1 97.19 536 ALA A CA 1
ATOM 4068 C C . ALA A 1 536 ? -11.195 -3.193 -16.375 1 97.19 536 ALA A C 1
ATOM 4070 O O . ALA A 1 536 ? -11.242 -1.983 -16.141 1 97.19 536 ALA A O 1
ATOM 4071 N N . MET A 1 537 ? -12.227 -3.947 -16.359 1 97.88 537 MET A N 1
ATOM 4072 C CA . MET A 1 537 ? -13.539 -3.404 -16.047 1 97.88 537 MET A CA 1
ATOM 4073 C C . MET A 1 537 ? -13.586 -2.889 -14.609 1 97.88 537 MET A C 1
ATOM 4075 O O . MET A 1 537 ? -14.141 -1.821 -14.344 1 97.88 537 MET A O 1
ATOM 4079 N N . LEU A 1 538 ? -13.023 -3.619 -13.734 1 95.81 538 LEU A N 1
ATOM 4080 C CA . LEU A 1 538 ? -12.969 -3.191 -12.344 1 95.81 538 LEU A CA 1
ATOM 4081 C C . LEU A 1 538 ? -12.156 -1.905 -12.203 1 95.81 538 LEU A C 1
ATOM 4083 O O . LEU A 1 538 ? -12.523 -1.023 -11.422 1 95.81 538 LEU A O 1
ATOM 4087 N N . GLY A 1 539 ? -11.031 -1.892 -12.891 1 94.25 539 GLY A N 1
ATOM 4088 C CA . GLY A 1 539 ? -10.242 -0.671 -12.891 1 94.25 539 GLY A CA 1
ATOM 4089 C C . GLY A 1 539 ? -11.008 0.541 -13.375 1 94.25 539 GLY A C 1
ATOM 4090 O O . GLY A 1 539 ? -10.859 1.639 -12.836 1 94.25 539 GLY A O 1
ATOM 4091 N N . GLY A 1 540 ? -11.859 0.357 -14.344 1 95.88 540 GLY A N 1
ATOM 4092 C CA . GLY A 1 540 ? -12.664 1.442 -14.883 1 95.88 540 GLY A CA 1
ATOM 4093 C C . GLY A 1 540 ? -13.758 1.905 -13.93 1 95.88 540 GLY A C 1
ATOM 4094 O O . GLY A 1 540 ? -14.078 3.094 -13.883 1 95.88 540 GLY A O 1
ATOM 4095 N N . VAL A 1 541 ? -14.242 1.048 -13.164 1 96.44 541 VAL A N 1
ATOM 4096 C CA . VAL A 1 541 ? -15.391 1.365 -12.312 1 96.44 541 VAL A CA 1
ATOM 4097 C C . VAL A 1 541 ? -14.906 1.879 -10.961 1 96.44 541 VAL A C 1
ATOM 4099 O O . VAL A 1 541 ? -15.461 2.842 -10.422 1 96.44 541 VAL A O 1
ATOM 4102 N N . THR A 1 542 ? -13.93 1.267 -10.352 1 92.88 542 THR A N 1
ATOM 4103 C CA . THR A 1 542 ? -13.492 1.607 -9.008 1 92.88 542 THR A CA 1
ATOM 4104 C C . THR A 1 542 ? -12.336 2.596 -9.039 1 92.88 542 THR A C 1
ATOM 4106 O O . THR A 1 542 ? -12.039 3.26 -8.047 1 92.88 542 THR A O 1
ATOM 4109 N N . ARG A 1 543 ? -11.562 2.656 -10.117 1 90.56 543 ARG A N 1
ATOM 4110 C CA . ARG A 1 543 ? -10.398 3.512 -10.305 1 90.56 543 ARG A CA 1
ATOM 4111 C C . ARG A 1 543 ? -9.266 3.109 -9.367 1 90.56 543 ARG A C 1
ATOM 4113 O O . ARG A 1 543 ? -8.398 3.926 -9.039 1 90.56 543 ARG A O 1
ATOM 4120 N N . MET A 1 544 ? -9.312 1.886 -8.875 1 88.31 544 MET A N 1
ATOM 4121 C CA . MET A 1 544 ? -8.234 1.357 -8.047 1 88.31 544 MET A CA 1
ATOM 4122 C C . MET A 1 544 ? -7.121 0.771 -8.906 1 88.31 544 MET A C 1
ATOM 4124 O O . MET A 1 544 ? -7.344 0.431 -10.07 1 88.31 544 MET A O 1
ATOM 4128 N N . THR A 1 545 ? -5.938 0.616 -8.328 1 87.25 545 THR A N 1
ATOM 4129 C CA . THR A 1 545 ? -4.816 0.11 -9.109 1 87.25 545 THR A CA 1
ATOM 4130 C C . THR A 1 545 ? -4.168 -1.084 -8.406 1 87.25 545 THR A C 1
ATOM 4132 O O . THR A 1 545 ? -4.602 -2.225 -8.594 1 87.25 545 THR A O 1
ATOM 4135 N N . VAL A 1 546 ? -3.334 -0.771 -7.336 1 84.94 546 VAL A N 1
ATOM 4136 C CA . VAL A 1 546 ? -2.494 -1.783 -6.707 1 84.94 546 VAL A CA 1
ATOM 4137 C C . VAL A 1 546 ? -3.369 -2.826 -6.016 1 84.94 546 VAL A C 1
ATOM 4139 O O . VAL A 1 546 ? -3.131 -4.027 -6.141 1 84.94 546 VAL A O 1
ATOM 4142 N N . SER A 1 547 ? -4.328 -2.41 -5.281 1 88.81 547 SER A N 1
ATOM 4143 C CA . SER A 1 547 ? -5.195 -3.336 -4.562 1 88.81 547 SER A CA 1
ATOM 4144 C C . SER A 1 547 ? -5.926 -4.27 -5.523 1 88.81 547 SER A C 1
ATOM 4146 O O . SER A 1 547 ? -6.086 -5.457 -5.238 1 88.81 547 SER A O 1
ATOM 4148 N N . LEU A 1 548 ? -6.305 -3.766 -6.617 1 91.31 548 LEU A N 1
ATOM 4149 C CA . LEU A 1 548 ? -7.043 -4.559 -7.594 1 91.31 548 LEU A CA 1
ATOM 4150 C C . LEU A 1 548 ? -6.148 -5.629 -8.211 1 91.31 548 LEU A C 1
ATOM 4152 O O . LEU A 1 548 ? -6.574 -6.77 -8.398 1 91.31 548 LEU A O 1
ATOM 4156 N N . VAL A 1 549 ? -4.965 -5.27 -8.547 1 89.62 549 VAL A N 1
ATOM 4157 C CA . VAL A 1 549 ? -4.031 -6.211 -9.156 1 89.62 549 VAL A CA 1
ATOM 4158 C C . VAL A 1 549 ? -3.73 -7.348 -8.188 1 89.62 549 VAL A C 1
ATOM 4160 O O . VAL A 1 549 ? -3.691 -8.516 -8.578 1 89.62 549 VAL A O 1
ATOM 4163 N N . VAL A 1 550 ? -3.592 -6.996 -6.938 1 87.12 550 VAL A N 1
ATOM 4164 C CA . VAL A 1 550 ? -3.27 -8.008 -5.941 1 87.12 550 VAL A CA 1
ATOM 4165 C C . VAL A 1 550 ? -4.48 -8.914 -5.719 1 87.12 550 VAL A C 1
ATOM 4167 O O . VAL A 1 550 ? -4.332 -10.133 -5.57 1 87.12 550 VAL A O 1
ATOM 4170 N N . ILE A 1 551 ? -5.625 -8.336 -5.66 1 87.88 551 ILE A N 1
ATOM 4171 C CA . ILE A 1 551 ? -6.836 -9.133 -5.508 1 87.88 551 ILE A CA 1
ATOM 4172 C C . ILE A 1 551 ? -6.957 -10.125 -6.664 1 87.88 551 ILE A C 1
ATOM 4174 O O . ILE A 1 551 ? -7.207 -11.312 -6.449 1 87.88 551 ILE A O 1
ATOM 4178 N N . MET A 1 552 ? -6.777 -9.625 -7.859 1 86.38 552 MET A N 1
ATOM 4179 C CA . MET A 1 552 ? -6.887 -10.484 -9.039 1 86.38 552 MET A CA 1
ATOM 4180 C C . MET A 1 552 ? -5.789 -11.539 -9.047 1 86.38 552 MET A C 1
ATOM 4182 O O . MET A 1 552 ? -6.012 -12.664 -9.484 1 86.38 552 MET A O 1
ATOM 4186 N N . PHE A 1 553 ? -4.637 -11.125 -8.586 1 80.56 553 PHE A N 1
ATOM 4187 C CA . PHE A 1 553 ? -3.512 -12.047 -8.5 1 80.56 553 PHE A CA 1
ATOM 4188 C C . PHE A 1 553 ? -3.797 -13.156 -7.5 1 80.56 553 PHE A C 1
ATOM 4190 O O . PHE A 1 553 ? -3.475 -14.32 -7.746 1 80.56 553 PHE A O 1
ATOM 4197 N N . GLU A 1 554 ? -4.32 -12.828 -6.383 1 79.62 554 GLU A N 1
ATOM 4198 C CA . GLU A 1 554 ? -4.648 -13.828 -5.367 1 79.62 554 GLU A CA 1
ATOM 4199 C C . GLU A 1 554 ? -5.758 -14.75 -5.844 1 79.62 554 GLU A C 1
ATOM 4201 O O . GLU A 1 554 ? -5.805 -15.922 -5.461 1 79.62 554 GLU A O 1
ATOM 4206 N N . LEU A 1 555 ? -6.582 -14.281 -6.723 1 75.06 555 LEU A N 1
ATOM 4207 C CA . LEU A 1 555 ? -7.691 -15.078 -7.23 1 75.06 555 LEU A CA 1
ATOM 4208 C C . LEU A 1 555 ? -7.211 -16.047 -8.305 1 75.06 555 LEU A C 1
ATOM 4210 O O . LEU A 1 555 ? -7.723 -17.172 -8.406 1 75.06 555 LEU A O 1
ATOM 4214 N N . THR A 1 556 ? -6.27 -15.641 -9.086 1 70.81 556 THR A N 1
ATOM 4215 C CA . THR A 1 556 ? -5.875 -16.438 -10.242 1 70.81 556 THR A CA 1
ATOM 4216 C C . THR A 1 556 ? -4.617 -17.25 -9.938 1 70.81 556 THR A C 1
ATOM 4218 O O . THR A 1 556 ? -4.387 -18.297 -10.539 1 70.81 556 THR A O 1
ATOM 4221 N N . GLY A 1 557 ? -3.789 -16.781 -8.984 1 62.5 557 GLY A N 1
ATOM 4222 C CA . GLY A 1 557 ? -2.57 -17.469 -8.602 1 62.5 557 GLY A CA 1
ATOM 4223 C C . GLY A 1 557 ? -1.534 -17.516 -9.703 1 62.5 557 GLY A C 1
ATOM 4224 O O . GLY A 1 557 ? -0.521 -18.203 -9.586 1 62.5 557 GLY A O 1
ATOM 4225 N N . ALA A 1 558 ? -1.791 -16.953 -10.867 1 60.03 558 ALA A N 1
ATOM 4226 C CA . ALA A 1 558 ? -0.83 -17.109 -11.953 1 60.03 558 ALA A CA 1
ATOM 4227 C C . ALA A 1 558 ? 0.171 -15.961 -11.969 1 60.03 558 ALA A C 1
ATOM 4229 O O . ALA A 1 558 ? -0.206 -14.805 -12.172 1 60.03 558 ALA A O 1
ATOM 4230 N N . LEU A 1 559 ? 1.379 -16.281 -11.648 1 57.34 559 LEU A N 1
ATOM 4231 C CA . LEU A 1 559 ? 2.473 -15.312 -11.57 1 57.34 559 LEU A CA 1
ATOM 4232 C C . LEU A 1 559 ? 2.727 -14.664 -12.922 1 57.34 559 LEU A C 1
ATOM 4234 O O . LEU A 1 559 ? 2.939 -13.453 -13.008 1 57.34 559 LEU A O 1
ATOM 4238 N N . SER A 1 560 ? 2.691 -15.562 -14.016 1 61.53 560 SER A N 1
ATOM 4239 C CA . SER A 1 560 ? 3.098 -15.086 -15.328 1 61.53 560 SER A CA 1
ATOM 4240 C C . SER A 1 560 ? 2.137 -14.023 -15.852 1 61.53 560 SER A C 1
ATOM 4242 O O . SER A 1 560 ? 2.457 -13.297 -16.797 1 61.53 560 SER A O 1
ATOM 4244 N N . HIS A 1 561 ? 1.202 -13.891 -14.961 1 68.62 561 HIS A N 1
ATOM 4245 C CA . HIS A 1 561 ? 0.178 -13.047 -15.57 1 68.62 561 HIS A CA 1
ATOM 4246 C C . HIS A 1 561 ? 0.008 -11.742 -14.797 1 68.62 561 HIS A C 1
ATOM 4248 O O . HIS A 1 561 ? -0.888 -10.953 -15.102 1 68.62 561 HIS A O 1
ATOM 4254 N N . VAL A 1 562 ? 0.931 -11.477 -13.953 1 76.38 562 VAL A N 1
ATOM 4255 C CA . VAL A 1 562 ? 0.764 -10.258 -13.164 1 76.38 562 VAL A CA 1
ATOM 4256 C C . VAL A 1 562 ? 0.976 -9.031 -14.062 1 76.38 562 VAL A C 1
ATOM 4258 O O . VAL A 1 562 ? 0.227 -8.055 -13.977 1 76.38 562 VAL A O 1
ATOM 4261 N N . LEU A 1 563 ? 1.868 -9.148 -14.977 1 79.56 563 LEU A N 1
ATOM 4262 C CA . LEU A 1 563 ? 2.25 -7.996 -15.781 1 79.56 563 LEU A CA 1
ATOM 4263 C C . LEU A 1 563 ? 1.11 -7.578 -16.703 1 79.56 563 LEU A C 1
ATOM 4265 O O . LEU A 1 563 ? 0.733 -6.402 -16.734 1 79.56 563 LEU A O 1
ATOM 4269 N N . PRO A 1 564 ? 0.527 -8.516 -17.422 1 85 564 PRO A N 1
ATOM 4270 C CA . PRO A 1 564 ? -0.599 -8.117 -18.266 1 85 564 PRO A CA 1
ATOM 4271 C C . PRO A 1 564 ? -1.75 -7.508 -17.469 1 85 564 PRO A C 1
ATOM 4273 O O . PRO A 1 564 ? -2.41 -6.578 -17.938 1 85 564 PRO A O 1
ATOM 4276 N N . ILE A 1 565 ? -1.99 -8.039 -16.312 1 89 565 ILE A N 1
ATOM 4277 C CA . ILE A 1 565 ? -3.059 -7.508 -15.469 1 89 565 ILE A CA 1
ATOM 4278 C C . ILE A 1 565 ? -2.727 -6.074 -15.055 1 89 565 ILE A C 1
ATOM 4280 O O . ILE A 1 565 ? -3.584 -5.191 -15.109 1 89 565 ILE A O 1
ATOM 4284 N N . MET A 1 566 ? -1.478 -5.867 -14.672 1 87.88 566 MET A N 1
ATOM 4285 C CA . MET A 1 566 ? -1.044 -4.531 -14.266 1 87.88 566 MET A CA 1
ATOM 4286 C C . MET A 1 566 ? -1.202 -3.539 -15.414 1 87.88 566 MET A C 1
ATOM 4288 O O . MET A 1 566 ? -1.716 -2.436 -15.219 1 87.88 566 MET A O 1
ATOM 4292 N N . ILE A 1 567 ? -0.813 -3.934 -16.594 1 87 567 ILE A N 1
ATOM 4293 C CA . ILE A 1 567 ? -0.893 -3.061 -17.75 1 87 567 ILE A CA 1
ATOM 4294 C C . ILE A 1 567 ? -2.354 -2.734 -18.062 1 87 567 ILE A C 1
ATOM 4296 O O . ILE A 1 567 ? -2.695 -1.581 -18.328 1 87 567 ILE A O 1
ATOM 4300 N N . SER A 1 568 ? -3.148 -3.734 -18 1 92.19 568 SER A N 1
ATOM 4301 C CA . SER A 1 568 ? -4.559 -3.547 -18.312 1 92.19 568 SER A CA 1
ATOM 4302 C C . SER A 1 568 ? -5.23 -2.609 -17.312 1 92.19 568 SER A C 1
ATOM 4304 O O . SER A 1 568 ? -6.055 -1.773 -17.688 1 92.19 568 SER A O 1
ATOM 4306 N N . VAL A 1 569 ? -4.922 -2.732 -16.047 1 91.38 569 VAL A N 1
ATOM 4307 C CA . VAL A 1 569 ? -5.527 -1.904 -15.016 1 91.38 569 VAL A CA 1
ATOM 4308 C C . VAL A 1 569 ? -5.082 -0.453 -15.188 1 91.38 569 VAL A C 1
ATOM 4310 O O . VAL A 1 569 ? -5.891 0.47 -15.047 1 91.38 569 VAL A O 1
ATOM 4313 N N . VAL A 1 570 ? -3.855 -0.259 -15.539 1 85.25 570 VAL A N 1
ATOM 4314 C CA . VAL A 1 570 ? -3.314 1.088 -15.688 1 85.25 570 VAL A CA 1
ATOM 4315 C C . VAL A 1 570 ? -3.959 1.773 -16.891 1 85.25 570 VAL A C 1
ATOM 4317 O O . VAL A 1 570 ? -4.391 2.924 -16.797 1 85.25 570 VAL A O 1
ATOM 4320 N N . VAL A 1 571 ? -4.031 1.094 -17.953 1 91.31 571 VAL A N 1
ATOM 4321 C CA . VAL A 1 571 ? -4.605 1.661 -19.172 1 91.31 571 VAL A CA 1
ATOM 4322 C C . VAL A 1 571 ? -6.094 1.928 -18.953 1 91.31 571 VAL A C 1
ATOM 4324 O O . VAL A 1 571 ? -6.609 2.969 -19.375 1 91.31 571 VAL A O 1
ATOM 4327 N N . SER A 1 572 ? -6.734 0.991 -18.359 1 95.38 572 SER A N 1
ATOM 4328 C CA . SER A 1 572 ? -8.156 1.171 -18.078 1 95.38 572 SER A CA 1
ATOM 4329 C C . SER A 1 572 ? -8.406 2.396 -17.203 1 95.38 572 SER A C 1
ATOM 4331 O O . SER A 1 572 ? -9.32 3.176 -17.469 1 95.38 572 SER A O 1
ATOM 4333 N N . LYS A 1 573 ? -7.645 2.557 -16.219 1 90.38 573 LYS A N 1
ATOM 4334 C CA . LYS A 1 573 ? -7.793 3.707 -15.336 1 90.38 573 LYS A CA 1
ATOM 4335 C C . LYS A 1 573 ? -7.523 5.012 -16.078 1 90.38 573 LYS A C 1
ATOM 4337 O O . LYS A 1 573 ? -8.234 6 -15.883 1 90.38 573 LYS A O 1
ATOM 4342 N N . TRP A 1 574 ? -6.539 5.027 -16.938 1 87 574 TRP A N 1
ATOM 4343 C CA . TRP A 1 574 ? -6.207 6.219 -17.703 1 87 574 TRP A CA 1
ATOM 4344 C C . TRP A 1 574 ? -7.371 6.625 -18.609 1 87 574 TRP A C 1
ATOM 4346 O O . TRP A 1 574 ? -7.707 7.809 -18.703 1 87 574 TRP A O 1
ATOM 4356 N N . VAL A 1 575 ? -7.898 5.676 -19.188 1 93.88 575 VAL A N 1
ATOM 4357 C CA . VAL A 1 575 ? -9.016 5.941 -20.094 1 93.88 575 VAL A CA 1
ATOM 4358 C C . VAL A 1 575 ? -10.234 6.395 -19.281 1 93.88 575 VAL A C 1
ATOM 4360 O O . VAL A 1 575 ? -10.914 7.348 -19.672 1 93.88 575 VAL A O 1
ATOM 4363 N N . ALA A 1 576 ? -10.453 5.723 -18.234 1 95.12 576 ALA A N 1
ATOM 4364 C CA . ALA A 1 576 ? -11.602 6.055 -17.391 1 95.12 576 ALA A CA 1
ATOM 4365 C C . ALA A 1 576 ? -11.453 7.449 -16.797 1 95.12 576 ALA A C 1
ATOM 4367 O O . ALA A 1 576 ? -12.422 8.211 -16.719 1 95.12 576 ALA A O 1
ATOM 4368 N N . ASP A 1 577 ? -10.297 7.82 -16.359 1 86.88 577 ASP A N 1
ATOM 4369 C CA . ASP A 1 577 ? -10.047 9.141 -15.781 1 86.88 577 ASP A CA 1
ATOM 4370 C C . ASP A 1 577 ? -10.258 10.242 -16.828 1 86.88 577 ASP A C 1
ATOM 4372 O O . ASP A 1 577 ? -10.648 11.359 -16.469 1 86.88 577 ASP A O 1
ATOM 4376 N N . ALA A 1 578 ? -9.977 9.93 -18.031 1 87.62 578 ALA A N 1
ATOM 4377 C CA . ALA A 1 578 ? -10.18 10.898 -19.109 1 87.62 578 ALA A CA 1
ATOM 4378 C C . ALA A 1 578 ? -11.664 11.164 -19.344 1 87.62 578 ALA A C 1
ATOM 4380 O O . ALA A 1 578 ? -12.039 12.258 -19.766 1 87.62 578 ALA A O 1
ATOM 4381 N N . LEU A 1 579 ? -12.422 10.18 -18.969 1 91 579 LEU A N 1
ATOM 4382 C CA . LEU A 1 579 ? -13.859 10.305 -19.219 1 91 579 LEU A CA 1
ATOM 4383 C C . LEU A 1 579 ? -14.586 10.812 -17.984 1 91 579 LEU A C 1
ATOM 4385 O O . LEU A 1 579 ? -15.727 11.266 -18.062 1 91 579 LEU A O 1
ATOM 4389 N N . GLY A 1 580 ? -13.945 10.695 -16.859 1 81.44 580 GLY A N 1
ATOM 4390 C CA . GLY A 1 580 ? -14.453 11.133 -15.57 1 81.44 580 GLY A CA 1
ATOM 4391 C C . GLY A 1 580 ? -13.531 10.797 -14.414 1 81.44 580 GLY A C 1
ATOM 4392 O O . GLY A 1 580 ? -13.047 9.664 -14.312 1 81.44 580 GLY A O 1
ATOM 4393 N N . ARG A 1 581 ? -13.32 11.562 -13.594 1 75 581 ARG A N 1
ATOM 4394 C CA . ARG A 1 581 ? -12.242 11.367 -12.633 1 75 581 ARG A CA 1
ATOM 4395 C C . ARG A 1 581 ? -12.719 10.586 -11.422 1 75 581 ARG A C 1
ATOM 4397 O O . ARG A 1 581 ? -11.922 9.938 -10.742 1 75 581 ARG A O 1
ATOM 4404 N N . ASP A 1 582 ? -14.008 10.516 -11.203 1 85.56 582 ASP A N 1
ATOM 4405 C CA . ASP A 1 582 ? -14.43 9.93 -9.938 1 85.56 582 ASP A CA 1
ATOM 4406 C C . ASP A 1 582 ? -14.867 8.477 -10.125 1 85.56 582 ASP A C 1
ATOM 4408 O O . ASP A 1 582 ? -15.453 8.125 -11.156 1 85.56 582 ASP A O 1
ATOM 4412 N N . GLY A 1 583 ? -14.57 7.621 -9.203 1 90.5 583 GLY A N 1
ATOM 4413 C CA . GLY A 1 583 ? -15.07 6.254 -9.141 1 90.5 583 GLY A CA 1
ATOM 4414 C C . GLY A 1 583 ? -16.5 6.156 -8.633 1 90.5 583 GLY A C 1
ATOM 4415 O O . GLY A 1 583 ? -17.094 7.164 -8.25 1 90.5 583 GLY A O 1
ATOM 4416 N N . ILE A 1 584 ? -17.016 5.031 -8.586 1 95.06 584 ILE A N 1
ATOM 4417 C CA . ILE A 1 584 ? -18.406 4.809 -8.258 1 95.06 584 ILE A CA 1
ATOM 4418 C C . ILE A 1 584 ? -18.688 5.211 -6.812 1 95.06 584 ILE A C 1
ATOM 4420 O O . ILE A 1 584 ? -19.719 5.809 -6.512 1 95.06 584 ILE A O 1
ATOM 4424 N N . TYR A 1 585 ? -17.844 4.922 -5.887 1 92.75 585 TYR A N 1
ATOM 4425 C CA . TYR A 1 585 ? -18.078 5.203 -4.473 1 92.75 585 TYR A CA 1
ATOM 4426 C C . TYR A 1 585 ? -17.969 6.699 -4.191 1 92.75 585 TYR A C 1
ATOM 4428 O O . TYR A 1 585 ? -18.75 7.246 -3.402 1 92.75 585 TYR A O 1
ATOM 4436 N N . THR A 1 586 ? -17.078 7.359 -4.84 1 89.12 586 THR A N 1
ATOM 4437 C CA . THR A 1 586 ? -16.938 8.805 -4.672 1 89.12 586 THR A CA 1
ATOM 4438 C C . THR A 1 586 ? -18.172 9.531 -5.215 1 89.12 586 THR A C 1
ATOM 4440 O O . THR A 1 586 ? -18.578 10.555 -4.664 1 89.12 586 THR A O 1
ATOM 4443 N N . VAL A 1 587 ? -18.703 8.992 -6.273 1 91.25 587 VAL A N 1
ATOM 4444 C CA . VAL A 1 587 ? -19.906 9.594 -6.852 1 91.25 587 VAL A CA 1
ATOM 4445 C C . VAL A 1 587 ? -21.062 9.461 -5.871 1 91.25 587 VAL A C 1
ATOM 4447 O O . VAL A 1 587 ? -21.828 10.414 -5.672 1 91.25 587 VAL A O 1
ATOM 4450 N N . TRP A 1 588 ? -21.141 8.359 -5.254 1 93 588 TRP A N 1
ATOM 4451 C CA . TRP A 1 588 ? -22.219 8.156 -4.289 1 93 588 TRP A CA 1
ATOM 4452 C C . TRP A 1 588 ? -22 9 -3.039 1 93 588 TRP A C 1
ATOM 4454 O O . TRP A 1 588 ? -22.953 9.469 -2.418 1 93 588 TRP A O 1
ATOM 4464 N N . ILE A 1 589 ? -20.781 9.203 -2.635 1 90.88 589 ILE A N 1
ATOM 4465 C CA . ILE A 1 589 ? -20.484 10.07 -1.503 1 90.88 589 ILE A CA 1
ATOM 4466 C C . ILE A 1 589 ? -20.891 11.5 -1.828 1 90.88 589 ILE A C 1
ATOM 4468 O O . ILE A 1 589 ? -21.484 12.195 -0.992 1 90.88 589 ILE A O 1
ATOM 4472 N N . ALA A 1 590 ? -20.594 11.891 -3.01 1 87.81 590 ALA A N 1
ATOM 4473 C CA . ALA A 1 590 ? -20.938 13.242 -3.447 1 87.81 590 ALA A CA 1
ATOM 4474 C C . ALA A 1 590 ? -22.453 13.422 -3.531 1 87.81 590 ALA A C 1
ATOM 4476 O O . ALA A 1 590 ? -22.984 14.453 -3.133 1 87.81 590 ALA A O 1
ATOM 4477 N N . MET A 1 591 ? -23.109 12.406 -4.055 1 90.38 591 MET A N 1
ATOM 4478 C CA . MET A 1 591 ? -24.562 12.492 -4.207 1 90.38 591 MET A CA 1
ATOM 4479 C C . MET A 1 591 ? -25.25 12.547 -2.85 1 90.38 591 MET A C 1
ATOM 4481 O O . MET A 1 591 ? -26.266 13.234 -2.689 1 90.38 591 MET A O 1
ATOM 4485 N N . ARG A 1 592 ? -24.641 11.898 -1.844 1 89.88 592 ARG A N 1
ATOM 4486 C CA . ARG A 1 592 ? -25.234 11.875 -0.508 1 89.88 592 ARG A CA 1
ATOM 4487 C C . ARG A 1 592 ? -24.641 12.969 0.372 1 89.88 592 ARG A C 1
ATOM 4489 O O . ARG A 1 592 ? -25.109 13.188 1.494 1 89.88 592 ARG A O 1
ATOM 4496 N N . ARG A 1 593 ? -23.609 13.625 0.016 1 85.19 593 ARG A N 1
ATOM 4497 C CA . ARG A 1 593 ? -22.953 14.734 0.689 1 85.19 593 ARG A CA 1
ATOM 4498 C C . ARG A 1 593 ? -22.391 14.305 2.035 1 85.19 593 ARG A C 1
ATOM 4500 O O . ARG A 1 593 ? -22.625 14.953 3.057 1 85.19 593 ARG A O 1
ATOM 4507 N N . TYR A 1 594 ? -21.781 13.172 1.997 1 87.5 594 TYR A N 1
ATOM 4508 C CA . TYR A 1 594 ? -21.062 12.758 3.197 1 87.5 594 TYR A CA 1
ATOM 4509 C C . TYR A 1 594 ? -19.797 13.602 3.391 1 87.5 594 TYR A C 1
ATOM 4511 O O . TYR A 1 594 ? -19.156 13.992 2.416 1 87.5 594 TYR A O 1
ATOM 4519 N N . PRO A 1 595 ? -19.484 13.938 4.629 1 86.44 595 PRO A N 1
ATOM 4520 C CA . PRO A 1 595 ? -18.297 14.75 4.879 1 86.44 595 PRO A CA 1
ATOM 4521 C C . PRO A 1 595 ? -17 13.961 4.715 1 86.44 595 PRO A C 1
ATOM 4523 O O . PRO A 1 595 ? -16.297 13.695 5.699 1 86.44 595 PRO A O 1
ATOM 4526 N N . TRP A 1 596 ? -16.641 13.648 3.535 1 86.56 596 TRP A N 1
ATOM 4527 C CA . TRP A 1 596 ? -15.438 12.891 3.18 1 86.56 596 TRP A CA 1
ATOM 4528 C C . TRP A 1 596 ? -14.508 13.727 2.312 1 86.56 596 TRP A C 1
ATOM 4530 O O . TRP A 1 596 ? -14.945 14.359 1.351 1 86.56 596 TRP A O 1
ATOM 4540 N N . LEU A 1 597 ? -13.258 13.781 2.77 1 82.56 597 LEU A N 1
ATOM 4541 C CA . LEU A 1 597 ? -12.258 14.531 2.018 1 82.56 597 LEU A CA 1
ATOM 4542 C C . LEU A 1 597 ? -11.445 13.602 1.126 1 82.56 597 LEU A C 1
ATOM 4544 O O . LEU A 1 597 ? -10.75 12.711 1.621 1 82.56 597 LEU A O 1
ATOM 4548 N N . PRO A 1 598 ? -11.555 13.742 -0.169 1 77.31 598 PRO A N 1
ATOM 4549 C CA . PRO A 1 598 ? -10.734 12.922 -1.06 1 77.31 598 PRO A CA 1
ATOM 4550 C C . PRO A 1 598 ? -9.242 13.18 -0.894 1 77.31 598 PRO A C 1
ATOM 4552 O O . PRO A 1 598 ? -8.836 14.312 -0.626 1 77.31 598 PRO A O 1
ATOM 4555 N N . PRO A 1 599 ? -8.453 12.172 -1.021 1 70.62 599 PRO A N 1
ATOM 4556 C CA . PRO A 1 599 ? -7.008 12.336 -0.865 1 70.62 599 PRO A CA 1
ATOM 4557 C C . PRO A 1 599 ? -6.359 13.023 -2.068 1 70.62 599 PRO A C 1
ATOM 4559 O O . PRO A 1 599 ? -5.184 13.383 -2.018 1 70.62 599 PRO A O 1
ATOM 4562 N N . ASP A 1 600 ? -7.109 13.398 -3.041 1 69.38 600 ASP A N 1
ATOM 4563 C CA . ASP A 1 600 ? -6.547 14 -4.246 1 69.38 600 ASP A CA 1
ATOM 4564 C C . ASP A 1 600 ? -6.043 15.414 -3.973 1 69.38 600 ASP A C 1
ATOM 4566 O O . ASP A 1 600 ? -6.625 16.141 -3.162 1 69.38 600 ASP A O 1
ATOM 4570 N N . GLU A 1 601 ? -4.969 15.703 -4.586 1 64.31 601 GLU A N 1
ATOM 4571 C CA . GLU A 1 601 ? -4.371 17.031 -4.43 1 64.31 601 GLU A CA 1
ATOM 4572 C C . GLU A 1 601 ? -5.273 18.109 -5.012 1 64.31 601 GLU A C 1
ATOM 4574 O O . GLU A 1 601 ? -5.801 17.969 -6.117 1 64.31 601 GLU A O 1
ATOM 4579 N N . TYR A 1 602 ? -5.66 18.969 -4.129 1 71.69 602 TYR A N 1
ATOM 4580 C CA . TYR A 1 602 ? -6.395 20.141 -4.578 1 71.69 602 TYR A CA 1
ATOM 4581 C C . TYR A 1 602 ? -5.449 21.172 -5.191 1 71.69 602 TYR A C 1
ATOM 4583 O O . TYR A 1 602 ? -4.43 21.516 -4.594 1 71.69 602 TYR A O 1
ATOM 4591 N N . ARG A 1 603 ? -5.727 21.375 -6.5 1 68.12 603 ARG A N 1
ATOM 4592 C CA . ARG A 1 603 ? -4.938 22.406 -7.168 1 68.12 603 ARG A CA 1
ATOM 4593 C C . ARG A 1 603 ? -5.727 23.703 -7.301 1 68.12 603 ARG A C 1
ATOM 4595 O O . ARG A 1 603 ? -6.766 23.734 -7.965 1 68.12 603 ARG A O 1
ATOM 4602 N N . ASP A 1 604 ? -5.223 24.734 -6.52 1 66.12 604 ASP A N 1
ATOM 4603 C CA . ASP A 1 604 ? -5.914 26.016 -6.578 1 66.12 604 ASP A CA 1
ATOM 4604 C C . ASP A 1 604 ? -5.445 26.844 -7.773 1 66.12 604 ASP A C 1
ATOM 4606 O O . ASP A 1 604 ? -4.41 26.531 -8.375 1 66.12 604 ASP A O 1
ATOM 4610 N N . GLN A 1 605 ? -6.312 27.609 -8.336 1 68.75 605 GLN A N 1
ATOM 4611 C CA . GLN A 1 605 ? -5.98 28.516 -9.43 1 68.75 605 GLN A CA 1
ATOM 4612 C C . GLN A 1 605 ? -5.613 29.906 -8.906 1 68.75 605 GLN A C 1
ATOM 4614 O O . GLN A 1 605 ? -6.031 30.922 -9.477 1 68.75 605 GLN A O 1
ATOM 4619 N N . GLY A 1 606 ? -4.895 29.922 -7.73 1 67.88 606 GLY A N 1
ATOM 4620 C CA . GLY A 1 606 ? -4.48 31.203 -7.184 1 67.88 606 GLY A CA 1
ATOM 4621 C C . GLY A 1 606 ? -5.367 31.688 -6.051 1 67.88 606 GLY A C 1
ATOM 4622 O O . GLY A 1 606 ? -5.145 32.75 -5.492 1 67.88 606 GLY A O 1
ATOM 4623 N N . GLN A 1 607 ? -6.219 30.875 -5.699 1 79.69 607 GLN A N 1
ATOM 4624 C CA . GLN A 1 607 ? -7.129 31.25 -4.625 1 79.69 607 GLN A CA 1
ATOM 4625 C C . GLN A 1 607 ? -6.438 31.188 -3.268 1 79.69 607 GLN A C 1
ATOM 4627 O O . GLN A 1 607 ? -5.504 30.406 -3.08 1 79.69 607 GLN A O 1
ATOM 4632 N N . THR A 1 608 ? -6.766 32.156 -2.492 1 82.19 608 THR A N 1
ATOM 4633 C CA . THR A 1 608 ? -6.277 32.156 -1.119 1 82.19 608 THR A CA 1
ATOM 4634 C C . THR A 1 608 ? -7.367 31.719 -0.151 1 82.19 608 THR A C 1
ATOM 4636 O O . THR A 1 608 ? -8.516 31.5 -0.552 1 82.19 608 THR A O 1
ATOM 4639 N N . ALA A 1 609 ? -6.992 31.484 0.994 1 85.75 609 ALA A N 1
ATOM 4640 C CA . ALA A 1 609 ? -7.938 31.047 2.018 1 85.75 609 ALA A CA 1
ATOM 4641 C C . ALA A 1 609 ? -9.039 32.094 2.227 1 85.75 609 ALA A C 1
ATOM 4643 O O . ALA A 1 609 ? -10.125 31.75 2.695 1 85.75 609 ALA A O 1
ATOM 4644 N N . ALA A 1 610 ? -8.758 33.344 1.84 1 80.56 610 ALA A N 1
ATOM 4645 C CA . ALA A 1 610 ? -9.703 34.438 2.045 1 80.56 610 ALA A CA 1
ATOM 4646 C C . ALA A 1 610 ? -11.008 34.156 1.311 1 80.56 610 ALA A C 1
ATOM 4648 O O . ALA A 1 610 ? -12.07 34.656 1.733 1 80.56 610 ALA A O 1
ATOM 4649 N N . GLN A 1 611 ? -10.969 33.375 0.362 1 82.75 611 GLN A N 1
ATOM 4650 C CA . GLN A 1 611 ? -12.148 33.125 -0.47 1 82.75 611 GLN A CA 1
ATOM 4651 C C . GLN A 1 611 ? -13.102 32.125 0.194 1 82.75 611 GLN A C 1
ATOM 4653 O O . GLN A 1 611 ? -14.297 32.125 -0.091 1 82.75 611 GLN A O 1
ATOM 4658 N N . ILE A 1 612 ? -12.648 31.344 1.06 1 85.88 612 ILE A N 1
ATOM 4659 C CA . ILE A 1 612 ? -13.484 30.312 1.635 1 85.88 612 ILE A CA 1
ATOM 4660 C C . ILE A 1 612 ? -13.742 30.609 3.109 1 85.88 612 ILE A C 1
ATOM 4662 O O . ILE A 1 612 ? -14.672 30.062 3.707 1 85.88 612 ILE A O 1
ATOM 4666 N N . VAL A 1 613 ? -12.992 31.531 3.623 1 88.31 613 VAL A N 1
ATOM 4667 C CA . VAL A 1 613 ? -13.078 31.828 5.047 1 88.31 613 VAL A CA 1
ATOM 4668 C C . VAL A 1 613 ? -14.406 32.531 5.348 1 88.31 613 VAL A C 1
ATOM 4670 O O . VAL A 1 613 ? -14.812 33.438 4.625 1 88.31 613 VAL A O 1
ATOM 4673 N N . LYS A 1 614 ? -15.086 32.031 6.277 1 88.94 614 LYS A N 1
ATOM 4674 C CA . LYS A 1 614 ? -16.234 32.75 6.816 1 88.94 614 LYS A CA 1
ATOM 4675 C C . LYS A 1 614 ? -15.773 33.938 7.668 1 88.94 614 LYS A C 1
ATOM 4677 O O . LYS A 1 614 ? -15.094 33.75 8.68 1 88.94 614 LYS A O 1
ATOM 4682 N N . PRO A 1 615 ? -16.125 35 7.266 1 88.56 615 PRO A N 1
ATOM 4683 C CA . PRO A 1 615 ? -15.641 36.188 7.988 1 88.56 615 PRO A CA 1
ATOM 4684 C C . PRO A 1 615 ? -16.094 36.188 9.445 1 88.56 615 PRO A C 1
ATOM 4686 O O . PRO A 1 615 ? -17.109 35.625 9.789 1 88.56 615 PRO A O 1
ATOM 4689 N N . ALA A 1 616 ? -15.305 36.844 10.234 1 87.19 616 ALA A N 1
ATOM 4690 C CA . ALA A 1 616 ? -15.555 36.938 11.664 1 87.19 616 ALA A CA 1
ATOM 4691 C C . ALA A 1 616 ? -16.938 37.531 11.945 1 87.19 616 ALA A C 1
ATOM 4693 O O . ALA A 1 616 ? -17.562 37.188 12.953 1 87.19 616 ALA A O 1
ATOM 4694 N N . SER A 1 617 ? -17.406 38.312 11 1 81.62 617 SER A N 1
ATOM 4695 C CA . SER A 1 617 ? -18.703 38.938 11.172 1 81.62 617 SER A CA 1
ATOM 4696 C C . SER A 1 617 ? -19.844 37.938 11.094 1 81.62 617 SER A C 1
ATOM 4698 O O . SER A 1 617 ? -20.906 38.156 11.68 1 81.62 617 SER A O 1
ATOM 4700 N N . ASP A 1 618 ? -19.594 36.875 10.477 1 86.25 618 ASP A N 1
ATOM 4701 C CA . ASP A 1 618 ? -20.656 35.906 10.258 1 86.25 618 ASP A CA 1
ATOM 4702 C C . ASP A 1 618 ? -20.531 34.719 11.234 1 86.25 618 ASP A C 1
ATOM 4704 O O . ASP A 1 618 ? -21.266 33.75 11.141 1 86.25 618 ASP A O 1
ATOM 4708 N N . ILE A 1 619 ? -19.625 34.844 12.133 1 88.69 619 ILE A N 1
ATOM 4709 C CA . ILE A 1 619 ? -19.406 33.75 13.086 1 88.69 619 ILE A CA 1
ATOM 4710 C C . ILE A 1 619 ? -19.812 34.219 14.484 1 88.69 619 ILE A C 1
ATOM 4712 O O . ILE A 1 619 ? -19.641 35.375 14.844 1 88.69 619 ILE A O 1
ATOM 4716 N N . VAL A 1 620 ? -20.438 33.375 15.188 1 89 620 VAL A N 1
ATOM 4717 C CA . VAL A 1 620 ? -20.781 33.656 16.578 1 89 620 VAL A CA 1
ATOM 4718 C C . VAL A 1 620 ? -19.531 33.5 17.469 1 89 620 VAL A C 1
ATOM 4720 O O . VAL A 1 620 ? -18.969 32.406 17.547 1 89 620 VAL A O 1
ATOM 4723 N N . VAL A 1 621 ? -19.125 34.531 17.938 1 91.19 621 VAL A N 1
ATOM 4724 C CA . VAL A 1 621 ? -17.922 34.531 18.766 1 91.19 621 VAL A CA 1
ATOM 4725 C C . VAL A 1 621 ? -18.312 34.781 20.219 1 91.19 621 VAL A C 1
ATOM 4727 O O . VAL A 1 621 ? -19.328 35.406 20.5 1 91.19 621 VAL A O 1
ATOM 4730 N N . LEU A 1 622 ? -17.578 34.156 21.094 1 91 622 LEU A N 1
ATOM 4731 C CA . LEU A 1 622 ? -17.734 34.438 22.516 1 91 622 LEU A CA 1
ATOM 4732 C C . LEU A 1 622 ? -16.766 35.5 22.984 1 91 622 LEU A C 1
ATOM 4734 O O . LEU A 1 622 ? -15.547 35.281 22.953 1 91 622 LEU A O 1
ATOM 4738 N N . ARG A 1 623 ? -17.297 36.594 23.344 1 90.56 623 ARG A N 1
ATOM 4739 C CA . ARG A 1 623 ? -16.469 37.656 23.859 1 90.56 623 ARG A CA 1
ATOM 4740 C C . ARG A 1 623 ? -16.203 37.5 25.359 1 90.56 623 ARG A C 1
ATOM 4742 O O . ARG A 1 623 ? -17.141 37.25 26.125 1 90.56 623 ARG A O 1
ATOM 4749 N N . ASP A 1 624 ? -14.953 37.562 25.641 1 89.75 624 ASP A N 1
ATOM 4750 C CA . ASP A 1 624 ? -14.602 37.406 27.031 1 89.75 624 ASP A CA 1
ATOM 4751 C C . ASP A 1 624 ? -15.32 38.438 27.922 1 89.75 624 ASP A C 1
ATOM 4753 O O . ASP A 1 624 ? -15.219 39.625 27.688 1 89.75 624 ASP A O 1
ATOM 4757 N N . GLY A 1 625 ? -15.938 38.062 28.859 1 81.12 625 GLY A N 1
ATOM 4758 C CA . GLY A 1 625 ? -16.656 38.906 29.797 1 81.12 625 GLY A CA 1
ATOM 4759 C C . GLY A 1 625 ? -18.047 39.25 29.328 1 81.12 625 GLY A C 1
ATOM 4760 O O . GLY A 1 625 ? -18.797 39.938 30.047 1 81.12 625 GLY A O 1
ATOM 4761 N N . SER A 1 626 ? -18.453 38.906 28.078 1 81.12 626 SER A N 1
ATOM 4762 C CA . SER A 1 626 ? -19.797 39.125 27.562 1 81.12 626 SER A CA 1
ATOM 4763 C C . SER A 1 626 ? -20.375 37.812 27 1 81.12 626 SER A C 1
ATOM 4765 O O . SER A 1 626 ? -19.875 37.281 26.016 1 81.12 626 SER A O 1
ATOM 4767 N N . PRO A 1 627 ? -21.516 37.406 27.578 1 77.12 627 PRO A N 1
ATOM 4768 C CA . PRO A 1 627 ? -22.359 37.969 28.641 1 77.12 627 PRO A CA 1
ATOM 4769 C C . PRO A 1 627 ? -21.656 38.031 29.984 1 77.12 627 PRO A C 1
ATOM 4771 O O . PRO A 1 627 ? -20.766 37.219 30.25 1 77.12 627 PRO A O 1
ATOM 4774 N N . PRO A 1 628 ? -22.109 38.844 30.797 1 79.94 628 PRO A N 1
ATOM 4775 C CA . PRO A 1 628 ? -21.328 39.156 32 1 79.94 628 PRO A CA 1
ATOM 4776 C C . PRO A 1 628 ? -21.438 38.094 33.094 1 79.94 628 PRO A C 1
ATOM 4778 O O . PRO A 1 628 ? -20.484 37.875 33.844 1 79.94 628 PRO A O 1
ATOM 4781 N N . THR A 1 629 ? -22.578 37.375 33.156 1 87.5 629 THR A N 1
ATOM 4782 C CA . THR A 1 629 ? -22.75 36.438 34.25 1 87.5 629 THR A CA 1
ATOM 4783 C C . THR A 1 629 ? -22.703 35 33.75 1 87.5 629 THR A C 1
ATOM 4785 O O . THR A 1 629 ? -22.875 34.75 32.531 1 87.5 629 THR A O 1
ATOM 4788 N N . LEU A 1 630 ? -22.438 34.094 34.594 1 89 630 LEU A N 1
ATOM 4789 C CA . LEU A 1 630 ? -22.359 32.656 34.281 1 89 630 LEU A CA 1
ATOM 4790 C C . LEU A 1 630 ? -23.719 32.156 33.812 1 89 630 LEU A C 1
ATOM 4792 O O . LEU A 1 630 ? -23.781 31.266 32.969 1 89 630 LEU A O 1
ATOM 4796 N N . GLY A 1 631 ? -24.734 32.625 34.406 1 85.31 631 GLY A N 1
ATOM 4797 C CA . GLY A 1 631 ? -26.062 32.25 33.969 1 85.31 631 GLY A CA 1
ATOM 4798 C C . GLY A 1 631 ? -26.359 32.625 32.531 1 85.31 631 GLY A C 1
ATOM 4799 O O . GLY A 1 631 ? -26.953 31.844 31.781 1 85.31 631 GLY A O 1
ATOM 4800 N N . GLU A 1 632 ? -26 33.844 32.188 1 89.06 632 GLU A N 1
ATOM 4801 C CA . GLU A 1 632 ? -26.203 34.312 30.828 1 89.06 632 GLU A CA 1
ATOM 4802 C C . GLU A 1 632 ? -25.312 33.562 29.844 1 89.06 632 GLU A C 1
ATOM 4804 O O . GLU A 1 632 ? -25.688 33.344 28.688 1 89.06 632 GLU A O 1
ATOM 4809 N N . LEU A 1 633 ? -24.156 33.219 30.297 1 91.44 633 LEU A N 1
ATOM 4810 C CA . LEU A 1 633 ? -23.266 32.406 29.469 1 91.44 633 LEU A CA 1
ATOM 4811 C C . LEU A 1 633 ? -23.875 31.047 29.172 1 91.44 633 LEU A C 1
ATOM 4813 O O . LEU A 1 633 ? -23.781 30.531 28.062 1 91.44 633 LEU A O 1
ATOM 4817 N N . LEU A 1 634 ? -24.453 30.453 30.172 1 90 634 LEU A N 1
ATOM 4818 C CA . LEU A 1 634 ? -25.141 29.188 29.984 1 90 634 LEU A CA 1
ATOM 4819 C C . LEU A 1 634 ? -26.297 29.312 29 1 90 634 LEU A C 1
ATOM 4821 O O . LEU A 1 634 ? -26.531 28.422 28.188 1 90 634 LEU A O 1
ATOM 4825 N N . ALA A 1 635 ? -27.016 30.406 29.078 1 88.5 635 ALA A N 1
ATOM 4826 C CA . ALA A 1 635 ? -28.094 30.656 28.125 1 88.5 635 ALA A CA 1
ATOM 4827 C C . ALA A 1 635 ? -27.562 30.797 26.703 1 88.5 635 ALA A C 1
ATOM 4829 O O . ALA A 1 635 ? -28.203 30.344 25.75 1 88.5 635 ALA A O 1
ATOM 4830 N N . PHE A 1 636 ? -26.391 31.375 26.609 1 91.19 636 PHE A N 1
ATOM 4831 C CA . PHE A 1 636 ? -25.719 31.531 25.328 1 91.19 636 PHE A CA 1
ATOM 4832 C C . PHE A 1 636 ? -25.391 30.172 24.719 1 91.19 636 PHE A C 1
ATOM 4834 O O . PHE A 1 636 ? -25.641 29.938 23.531 1 91.19 636 PHE A O 1
ATOM 4841 N N . VAL A 1 637 ? -24.859 29.312 25.484 1 90.62 637 VAL A N 1
ATOM 4842 C CA . VAL A 1 637 ? -24.422 28 25.031 1 90.62 637 VAL A CA 1
ATOM 4843 C C . VAL A 1 637 ? -25.641 27.156 24.641 1 90.62 637 VAL A C 1
ATOM 4845 O O . VAL A 1 637 ? -25.562 26.344 23.719 1 90.62 637 VAL A O 1
ATOM 4848 N N . ARG A 1 638 ? -26.75 27.391 25.266 1 88.69 638 ARG A N 1
ATOM 4849 C CA . ARG A 1 638 ? -27.969 26.641 24.969 1 88.69 638 ARG A CA 1
ATOM 4850 C C . ARG A 1 638 ? -28.641 27.156 23.703 1 88.69 638 ARG A C 1
ATOM 4852 O O . ARG A 1 638 ? -29.344 26.406 23.016 1 88.69 638 ARG A O 1
ATOM 4859 N N . ARG A 1 639 ? -28.344 28.375 23.422 1 88.62 639 ARG A N 1
ATOM 4860 C CA . ARG A 1 639 ? -28.969 29.016 22.266 1 88.62 639 ARG A CA 1
ATOM 4861 C C . ARG A 1 639 ? -28.312 28.562 20.969 1 88.62 639 ARG A C 1
ATOM 4863 O O . ARG A 1 639 ? -28.984 28.281 19.984 1 88.62 639 ARG A O 1
ATOM 4870 N N . TYR A 1 640 ? -27 28.562 21.016 1 88 640 TYR A N 1
ATOM 4871 C CA . TYR A 1 640 ? -26.266 28.234 19.797 1 88 640 TYR A CA 1
ATOM 4872 C C . TYR A 1 640 ? -25.766 26.797 19.828 1 88 640 TYR A C 1
ATOM 4874 O O . TYR A 1 640 ? -25.141 26.375 20.797 1 88 640 TYR A O 1
ATOM 4882 N N . HIS A 1 641 ? -26 26.062 18.75 1 82.5 641 HIS A N 1
ATOM 4883 C CA . HIS A 1 641 ? -25.672 24.641 18.719 1 82.5 641 HIS A CA 1
ATOM 4884 C C . HIS A 1 641 ? -24.469 24.375 17.812 1 82.5 641 HIS A C 1
ATOM 4886 O O . HIS A 1 641 ? -24.422 23.344 17.125 1 82.5 641 HIS A O 1
ATOM 4892 N N . PHE A 1 642 ? -23.516 25.281 17.828 1 84.44 642 PHE A N 1
ATOM 4893 C CA . PHE A 1 642 ? -22.281 25.047 17.094 1 84.44 642 PHE A CA 1
ATOM 4894 C C . PHE A 1 642 ? -21.344 24.141 17.891 1 84.44 642 PHE A C 1
ATOM 4896 O O . PHE A 1 642 ? -21.578 23.891 19.078 1 84.44 642 PHE A O 1
ATOM 4903 N N . HIS A 1 643 ? -20.391 23.562 17.281 1 82.31 643 HIS A N 1
ATOM 4904 C CA . HIS A 1 643 ? -19.438 22.703 17.969 1 82.31 643 HIS A CA 1
ATOM 4905 C C . HIS A 1 643 ? -18.641 23.484 19 1 82.31 643 HIS A C 1
ATOM 4907 O O . HIS A 1 643 ? -18.234 22.938 20.031 1 82.31 643 HIS A O 1
ATOM 4913 N N . GLY A 1 644 ? -18.312 24.656 18.688 1 88.31 644 GLY A N 1
ATOM 4914 C CA . GLY A 1 644 ? -17.547 25.516 19.562 1 88.31 644 GLY A CA 1
ATOM 4915 C C . GLY A 1 644 ? -17.562 26.969 19.141 1 88.31 644 GLY A C 1
ATOM 4916 O O . GLY A 1 644 ? -18.281 27.344 18.219 1 88.31 644 GLY A O 1
ATOM 4917 N N . PHE A 1 645 ? -16.906 27.781 20.016 1 91.06 645 PHE A N 1
ATOM 4918 C CA . PHE A 1 645 ? -16.891 29.219 19.781 1 91.06 645 PHE A CA 1
ATOM 4919 C C . PHE A 1 645 ? -15.477 29.766 19.875 1 91.06 645 PHE A C 1
ATOM 4921 O O . PHE A 1 645 ? -14.742 29.422 20.812 1 91.06 645 PHE A O 1
ATOM 4928 N N . PRO A 1 646 ? -15.094 30.484 18.844 1 91.38 646 PRO A N 1
ATOM 4929 C CA . PRO A 1 646 ? -13.875 31.266 19.078 1 91.38 646 PRO A CA 1
ATOM 4930 C C . PRO A 1 646 ? -14.047 32.281 20.203 1 91.38 646 PRO A C 1
ATOM 4932 O O . PRO A 1 646 ? -15.102 32.906 20.328 1 91.38 646 PRO A O 1
ATOM 4935 N N . VAL A 1 647 ? -13.07 32.406 21.062 1 91.31 647 VAL A N 1
ATOM 4936 C CA . VAL A 1 647 ? -13.102 33.344 22.188 1 91.31 647 VAL A CA 1
ATOM 4937 C C . VAL A 1 647 ? -12.227 34.562 21.875 1 91.31 647 VAL A C 1
ATOM 4939 O O . VAL A 1 647 ? -11.047 34.406 21.547 1 91.31 647 VAL A O 1
ATOM 4942 N N . VAL A 1 648 ? -12.844 35.688 21.922 1 90.31 648 VAL A N 1
ATOM 4943 C CA . VAL A 1 648 ? -12.102 36.938 21.656 1 90.31 648 VAL A CA 1
ATOM 4944 C C . VAL A 1 648 ? -12.164 37.844 22.859 1 90.31 648 VAL A C 1
ATOM 4946 O O . VAL A 1 648 ? -13.039 37.719 23.719 1 90.31 648 VAL A O 1
ATOM 4949 N N . ALA A 1 649 ? -11.125 38.656 22.969 1 87.88 649 ALA A N 1
ATOM 4950 C CA . ALA A 1 649 ? -11.07 39.594 24.109 1 87.88 649 ALA A CA 1
ATOM 4951 C C . ALA A 1 649 ? -10.805 41 23.625 1 87.88 649 ALA A C 1
ATOM 4953 O O . ALA A 1 649 ? -10.062 41.219 22.672 1 87.88 649 ALA A O 1
ATOM 4954 N N . GLY A 1 650 ? -11.391 41.906 24.297 1 79.88 650 GLY A N 1
ATOM 4955 C CA . GLY A 1 650 ? -11.102 43.312 24.094 1 79.88 650 GLY A CA 1
ATOM 4956 C C . GLY A 1 650 ? -11.898 43.938 22.953 1 79.88 650 GLY A C 1
ATOM 4957 O O . GLY A 1 650 ? -12.695 43.25 22.312 1 79.88 650 GLY A O 1
ATOM 4958 N N . ASP A 1 651 ? -11.672 45.219 22.719 1 75.81 651 ASP A N 1
ATOM 4959 C CA . ASP A 1 651 ? -12.375 46 21.688 1 75.81 651 ASP A CA 1
ATOM 4960 C C . ASP A 1 651 ? -11.875 45.656 20.297 1 75.81 651 ASP A C 1
ATOM 4962 O O . ASP A 1 651 ? -12.609 45.75 19.312 1 75.81 651 ASP A O 1
ATOM 4966 N N . GLU A 1 652 ? -10.688 45.094 20.266 1 78 652 GLU A N 1
ATOM 4967 C CA . GLU A 1 652 ? -10.109 44.781 18.969 1 78 652 GLU A CA 1
ATOM 4968 C C . GLU A 1 652 ? -10.32 43.312 18.609 1 78 652 GLU A C 1
ATOM 4970 O O . GLU A 1 652 ? -9.836 42.844 17.578 1 78 652 GLU A O 1
ATOM 4975 N N . ASP A 1 653 ? -11.078 42.594 19.328 1 82.06 653 ASP A N 1
ATOM 4976 C CA . ASP A 1 653 ? -11.422 41.188 19.094 1 82.06 653 ASP A CA 1
ATOM 4977 C C . ASP A 1 653 ? -10.164 40.344 18.938 1 82.06 653 ASP A C 1
ATOM 4979 O O . ASP A 1 653 ? -10.023 39.594 17.969 1 82.06 653 ASP A O 1
ATOM 4983 N N . VAL A 1 654 ? -9.312 40.469 19.891 1 81.88 654 VAL A N 1
ATOM 4984 C CA . VAL A 1 654 ? -8.094 39.688 19.906 1 81.88 654 VAL A CA 1
ATOM 4985 C C . VAL A 1 654 ? -8.43 38.219 20.219 1 81.88 654 VAL A C 1
ATOM 4987 O O . VAL A 1 654 ? -9.172 37.938 21.172 1 81.88 654 VAL A O 1
ATOM 4990 N N . LEU A 1 655 ? -7.914 37.312 19.438 1 84.94 655 LEU A N 1
ATOM 4991 C CA . LEU A 1 655 ? -8.211 35.906 19.594 1 84.94 655 LEU A CA 1
ATOM 4992 C C . LEU A 1 655 ? -7.504 35.312 20.812 1 84.94 655 LEU A C 1
ATOM 4994 O O . LEU A 1 655 ? -6.277 35.375 20.922 1 84.94 655 LEU A O 1
ATOM 4998 N N . VAL A 1 656 ? -8.32 34.781 21.766 1 80.62 656 VAL A N 1
ATOM 4999 C CA . VAL A 1 656 ? -7.785 34.188 22.984 1 80.62 656 VAL A CA 1
ATOM 5000 C C . VAL A 1 656 ? -7.664 32.688 22.797 1 80.62 656 VAL A C 1
ATOM 5002 O O . VAL A 1 656 ? -6.688 32.062 23.25 1 80.62 656 VAL A O 1
ATOM 5005 N N . GLY A 1 657 ? -8.641 32.125 22.125 1 83.62 657 GLY A N 1
ATOM 5006 C CA . GLY A 1 657 ? -8.648 30.672 21.938 1 83.62 657 GLY A CA 1
ATOM 5007 C C . GLY A 1 657 ? -9.961 30.156 21.375 1 83.62 657 GLY A C 1
ATOM 5008 O O . GLY A 1 657 ? -10.648 30.859 20.641 1 83.62 657 GLY A O 1
ATOM 5009 N N . PHE A 1 658 ? -10.125 28.875 21.547 1 87.5 658 PHE A N 1
ATOM 5010 C CA . PHE A 1 658 ? -11.328 28.188 21.094 1 87.5 658 PHE A CA 1
ATOM 5011 C C . PHE A 1 658 ? -11.883 27.297 22.203 1 87.5 658 PHE A C 1
ATOM 5013 O O . PHE A 1 658 ? -11.125 26.609 22.891 1 87.5 658 PHE A O 1
ATOM 5020 N N . VAL A 1 659 ? -13.172 27.469 22.469 1 89.31 659 VAL A N 1
ATOM 5021 C CA . VAL A 1 659 ? -13.789 26.656 23.516 1 89.31 659 VAL A CA 1
ATOM 5022 C C . VAL A 1 659 ? -14.844 25.734 22.906 1 89.31 659 VAL A C 1
ATOM 5024 O O . VAL A 1 659 ? -15.617 26.156 22.047 1 89.31 659 VAL A O 1
ATOM 5027 N N . VAL A 1 660 ? -14.812 24.531 23.266 1 86.5 660 VAL A N 1
ATOM 5028 C CA . VAL A 1 660 ? -15.797 23.547 22.797 1 86.5 660 VAL A CA 1
ATOM 5029 C C . VAL A 1 660 ? -17.094 23.719 23.578 1 86.5 660 VAL A C 1
ATOM 5031 O O . VAL A 1 660 ? -17.094 23.859 24.797 1 86.5 660 VAL A O 1
ATOM 5034 N N . ARG A 1 661 ? -18.156 23.75 22.891 1 88.31 661 ARG A N 1
ATOM 5035 C CA . ARG A 1 661 ? -19.469 24.047 23.484 1 88.31 661 ARG A CA 1
ATOM 5036 C C . ARG A 1 661 ? -19.828 23.031 24.562 1 88.31 661 ARG A C 1
ATOM 5038 O O . ARG A 1 661 ? -20.234 23.406 25.656 1 88.31 661 ARG A O 1
ATOM 5045 N N . GLU A 1 662 ? -19.656 21.781 24.234 1 82.12 662 GLU A N 1
ATOM 5046 C CA . GLU A 1 662 ? -20.078 20.734 25.141 1 82.12 662 GLU A CA 1
ATOM 5047 C C . GLU A 1 662 ? -19.281 20.75 26.438 1 82.12 662 GLU A C 1
ATOM 5049 O O . GLU A 1 662 ? -19.797 20.453 27.516 1 82.12 662 GLU A O 1
ATOM 5054 N N . LYS A 1 663 ? -18.062 21 26.328 1 82.44 663 LYS A N 1
ATOM 5055 C CA . LYS A 1 663 ? -17.219 21.125 27.516 1 82.44 663 LYS A CA 1
ATOM 5056 C C . LYS A 1 663 ? -17.656 22.297 28.391 1 82.44 663 LYS A C 1
ATOM 5058 O O . LYS A 1 663 ? -17.703 22.172 29.609 1 82.44 663 LYS A O 1
ATOM 5063 N N . LEU A 1 664 ? -17.891 23.359 27.766 1 88.31 664 LEU A N 1
ATOM 5064 C CA . LEU A 1 664 ? -18.344 24.562 28.469 1 88.31 664 LEU A CA 1
ATOM 5065 C C . LEU A 1 664 ? -19.703 24.328 29.109 1 88.31 664 LEU A C 1
ATOM 5067 O O . LEU A 1 664 ? -19.922 24.719 30.266 1 88.31 664 LEU A O 1
ATOM 5071 N N . ARG A 1 665 ? -20.594 23.703 28.422 1 88.19 665 ARG A N 1
ATOM 5072 C CA . ARG A 1 665 ? -21.938 23.438 28.922 1 88.19 665 ARG A CA 1
ATOM 5073 C C . ARG A 1 665 ? -21.891 22.547 30.156 1 88.19 665 ARG A C 1
ATOM 5075 O O . ARG A 1 665 ? -22.547 22.859 31.156 1 88.19 665 ARG A O 1
ATOM 5082 N N . ILE A 1 666 ? -21.156 21.5 30.109 1 86.06 666 ILE A N 1
ATOM 5083 C CA . ILE A 1 666 ? -21.078 20.562 31.219 1 86.06 666 ILE A CA 1
ATOM 5084 C C . ILE A 1 666 ? -20.484 21.25 32.438 1 86.06 666 ILE A C 1
ATOM 5086 O O . ILE A 1 666 ? -20.953 21.047 33.562 1 86.06 666 ILE A O 1
ATOM 5090 N N . TYR A 1 667 ? -19.453 21.969 32.188 1 87.25 667 TYR A N 1
ATOM 5091 C CA . TYR A 1 667 ? -18.797 22.688 33.281 1 87.25 667 TYR A CA 1
ATOM 5092 C C . TYR A 1 667 ? -19.75 23.688 33.938 1 87.25 667 TYR A C 1
ATOM 5094 O O . TYR A 1 667 ? -19.844 23.75 35.156 1 87.25 667 TYR A O 1
ATOM 5102 N N . LEU A 1 668 ? -20.5 24.406 33.188 1 87.88 668 LEU A N 1
ATOM 5103 C CA . LEU A 1 668 ? -21.422 25.422 33.688 1 87.88 668 LEU A CA 1
ATOM 5104 C C . LEU A 1 668 ? -22.609 24.781 34.375 1 87.88 668 LEU A C 1
ATOM 5106 O O . LEU A 1 668 ? -23.062 25.297 35.406 1 87.88 668 LEU A O 1
ATOM 5110 N N . GLU A 1 669 ? -23.031 23.703 33.812 1 86.75 669 GLU A N 1
ATOM 5111 C CA . GLU A 1 669 ? -24.156 23 34.438 1 86.75 669 GLU A CA 1
ATOM 5112 C C . GLU A 1 669 ? -23.75 22.438 35.812 1 86.75 669 GLU A C 1
ATOM 5114 O O . GLU A 1 669 ? -24.562 22.422 36.719 1 86.75 669 GLU A O 1
ATOM 5119 N N . ARG A 1 670 ? -22.625 21.984 35.844 1 84.19 670 ARG A N 1
ATOM 5120 C CA . ARG A 1 670 ? -22.109 21.5 37.094 1 84.19 670 ARG A CA 1
ATOM 5121 C C . ARG A 1 670 ? -22.031 22.609 38.125 1 84.19 670 ARG A C 1
ATOM 5123 O O . ARG A 1 670 ? -22.359 22.422 39.312 1 84.19 670 ARG A O 1
ATOM 5130 N N . LEU A 1 671 ? -21.547 23.75 37.75 1 82.12 671 LEU A N 1
ATOM 5131 C CA . LEU A 1 671 ? -21.438 24.891 38.656 1 82.12 671 LEU A CA 1
ATOM 5132 C C . LEU A 1 671 ? -22.812 25.344 39.125 1 82.12 671 LEU A C 1
ATOM 5134 O O . LEU A 1 671 ? -22.984 25.766 40.281 1 82.12 671 LEU A O 1
ATOM 5138 N N . VAL A 1 672 ? -23.75 25.25 38.281 1 78.62 672 VAL A N 1
ATOM 5139 C CA . VAL A 1 672 ? -25.109 25.672 38.594 1 78.62 672 VAL A CA 1
ATOM 5140 C C . VAL A 1 672 ? -25.734 24.672 39.562 1 78.62 672 VAL A C 1
ATOM 5142 O O . VAL A 1 672 ? -26.469 25.078 40.469 1 78.62 672 VAL A O 1
ATOM 5145 N N . THR A 1 673 ? -25.484 23.438 39.344 1 77.12 673 THR A N 1
ATOM 5146 C CA . THR A 1 673 ? -26.047 22.422 40.219 1 77.12 673 THR A CA 1
ATOM 5147 C C . THR A 1 673 ? -25.469 22.531 41.625 1 77.12 673 THR A C 1
ATOM 5149 O O . THR A 1 673 ? -26.141 22.219 42.594 1 77.12 673 THR A O 1
ATOM 5152 N N . GLU A 1 674 ? -24.219 22.828 41.625 1 74.94 674 GLU A N 1
ATOM 5153 C CA . GLU A 1 674 ? -23.578 22.953 42.938 1 74.94 674 GLU A CA 1
ATOM 5154 C C . GLU A 1 674 ? -24.016 24.219 43.656 1 74.94 674 GLU A C 1
ATOM 5156 O O . GLU A 1 674 ? -23.922 24.312 44.875 1 74.94 674 GLU A O 1
ATOM 5161 N N . ASP A 1 675 ? -24.453 25.188 42.875 1 70.69 675 ASP A N 1
ATOM 5162 C CA . ASP A 1 675 ? -24.922 26.453 43.438 1 70.69 675 ASP A CA 1
ATOM 5163 C C . ASP A 1 675 ? -26.391 26.344 43.875 1 70.69 675 ASP A C 1
ATOM 5165 O O . ASP A 1 675 ? -27.297 26.609 43.062 1 70.69 675 ASP A O 1
ATOM 5169 N N . VAL A 1 676 ? -26.734 25.688 45.062 1 59.62 676 VAL A N 1
ATOM 5170 C CA . VAL A 1 676 ? -28.047 25.359 45.594 1 59.62 676 VAL A CA 1
ATOM 5171 C C . VAL A 1 676 ? -28.922 26.625 45.656 1 59.62 676 VAL A C 1
ATOM 5173 O O . VAL A 1 676 ? -30.109 26.578 45.312 1 59.62 676 VAL A O 1
ATOM 5176 N N . ASP A 1 677 ? -28.328 27.75 46.031 1 59.22 677 ASP A N 1
ATOM 5177 C CA . ASP A 1 677 ? -29.156 28.906 46.344 1 59.22 677 ASP A CA 1
ATOM 5178 C C . ASP A 1 677 ? -29.281 29.812 45.094 1 59.22 677 ASP A C 1
ATOM 5180 O O . ASP A 1 677 ? -30 30.812 45.125 1 59.22 677 ASP A O 1
ATOM 5184 N N . GLY A 1 678 ? -28.734 29.5 43.812 1 61.03 678 GLY A N 1
ATOM 5185 C CA . GLY A 1 678 ? -28.875 30.172 42.531 1 61.03 678 GLY A CA 1
ATOM 5186 C C . GLY A 1 678 ? -28.219 31.547 42.531 1 61.03 678 GLY A C 1
ATOM 5187 O O . GLY A 1 678 ? -28.188 32.219 41.5 1 61.03 678 GLY A O 1
ATOM 5188 N N . ALA A 1 679 ? -27.812 32.094 43.625 1 58.97 679 ALA A N 1
ATOM 5189 C CA . ALA A 1 679 ? -27.297 33.469 43.812 1 58.97 679 ALA A CA 1
ATOM 5190 C C . ALA A 1 679 ? -25.953 33.625 43.125 1 58.97 679 ALA A C 1
ATOM 5192 O O . ALA A 1 679 ? -25.672 34.656 42.531 1 58.97 679 ALA A O 1
ATOM 5193 N N . LEU A 1 680 ? -25.078 32.656 43.156 1 58.44 680 LEU A N 1
ATOM 5194 C CA . LEU A 1 680 ? -23.719 32.719 42.625 1 58.44 680 LEU A CA 1
ATOM 5195 C C . LEU A 1 680 ? -23.719 32.719 41.094 1 58.44 680 LEU A C 1
ATOM 5197 O O . LEU A 1 680 ? -23 33.469 40.469 1 58.44 680 LEU A O 1
ATOM 5201 N N . THR A 1 681 ? -24.656 31.938 40.5 1 63.03 681 THR A N 1
ATOM 5202 C CA . THR A 1 681 ? -24.672 31.797 39.062 1 63.03 681 THR A CA 1
ATOM 5203 C C . THR A 1 681 ? -25.25 33.062 38.406 1 63.03 681 THR A C 1
ATOM 5205 O O . THR A 1 681 ? -24.828 33.438 37.312 1 63.03 681 THR A O 1
ATOM 5208 N N . GLU A 1 682 ? -26.094 33.688 39.156 1 68.56 682 GLU A N 1
ATOM 5209 C CA . GLU A 1 682 ? -26.734 34.906 38.625 1 68.56 682 GLU A CA 1
ATOM 5210 C C . GLU A 1 682 ? -25.828 36.125 38.75 1 68.56 682 GLU A C 1
ATOM 5212 O O . GLU A 1 682 ? -25.922 37.062 38 1 68.56 682 GLU A O 1
ATOM 5217 N N . ALA A 1 683 ? -24.828 36.062 39.719 1 73.56 683 ALA A N 1
ATOM 5218 C CA . ALA A 1 683 ? -24.047 37.281 39.969 1 73.56 683 ALA A CA 1
ATOM 5219 C C . ALA A 1 683 ? -22.578 37.094 39.656 1 73.56 683 ALA A C 1
ATOM 5221 O O . ALA A 1 683 ? -21.828 38.031 39.469 1 73.56 683 ALA A O 1
ATOM 5222 N N . GLN A 1 684 ? -22.156 35.875 39.406 1 83.94 684 GLN A N 1
ATOM 5223 C CA . GLN A 1 684 ? -20.719 35.625 39.281 1 83.94 684 GLN A CA 1
ATOM 5224 C C . GLN A 1 684 ? -20.25 35.906 37.844 1 83.94 684 GLN A C 1
ATOM 5226 O O . GLN A 1 684 ? -20.875 35.469 36.875 1 83.94 684 GLN A O 1
ATOM 5231 N N . ARG A 1 685 ? -19.172 36.688 37.844 1 89.12 685 ARG A N 1
ATOM 5232 C CA . ARG A 1 685 ? -18.547 37.031 36.562 1 89.12 685 ARG A CA 1
ATOM 5233 C C . ARG A 1 685 ? -17.453 36.031 36.188 1 89.12 685 ARG A C 1
ATOM 5235 O O . ARG A 1 685 ? -17.062 35.188 37.031 1 89.12 685 ARG A O 1
ATOM 5242 N N . TRP A 1 686 ? -17.078 35.938 34.875 1 88.94 686 TRP A N 1
ATOM 5243 C CA . TRP A 1 686 ? -16.156 34.938 34.375 1 88.94 686 TRP A CA 1
ATOM 5244 C C . TRP A 1 686 ? -15.164 35.531 33.375 1 88.94 686 TRP A C 1
ATOM 5246 O O . TRP A 1 686 ? -15.375 36.656 32.906 1 88.94 686 TRP A O 1
ATOM 5256 N N . THR A 1 687 ? -14 34.938 33.156 1 89.12 687 THR A N 1
ATOM 5257 C CA . THR A 1 687 ? -13.008 35.344 32.156 1 89.12 687 THR A CA 1
ATOM 5258 C C . THR A 1 687 ? -12.219 34.125 31.672 1 89.12 687 THR A C 1
ATOM 5260 O O . THR A 1 687 ? -12.109 33.125 32.344 1 89.12 687 THR A O 1
ATOM 5263 N N . PHE A 1 688 ? -11.828 34.188 30.406 1 88.75 688 PHE A N 1
ATOM 5264 C CA . PHE A 1 688 ? -10.969 33.156 29.812 1 88.75 688 PHE A CA 1
ATOM 5265 C C . PHE A 1 688 ? -9.508 33.562 29.891 1 88.75 688 PHE A C 1
ATOM 5267 O O . PHE A 1 688 ? -8.625 32.812 29.469 1 88.75 688 PHE A O 1
ATOM 5274 N N . ILE A 1 689 ? -9.234 34.75 30.391 1 82.75 689 ILE A N 1
ATOM 5275 C CA . ILE A 1 689 ? -7.879 35.25 30.469 1 82.75 689 ILE A CA 1
ATOM 5276 C C . ILE A 1 689 ? -7.293 34.969 31.844 1 82.75 689 ILE A C 1
ATOM 5278 O O . ILE A 1 689 ? -7.793 35.469 32.875 1 82.75 689 ILE A O 1
ATOM 5282 N N . LYS A 1 690 ? -6.266 34.281 31.875 1 80.19 690 LYS A N 1
ATOM 5283 C CA . LYS A 1 690 ? -5.656 33.844 33.125 1 80.19 690 LYS A CA 1
ATOM 5284 C C . LYS A 1 690 ? -5.207 35.062 33.969 1 80.19 690 LYS A C 1
ATOM 5286 O O . LYS A 1 690 ? -5.387 35.062 35.188 1 80.19 690 LYS A O 1
ATOM 5291 N N . ALA A 1 691 ? -4.598 36.062 33.344 1 77.06 691 ALA A N 1
ATOM 5292 C CA . ALA A 1 691 ? -4.074 37.219 34.062 1 77.06 691 ALA A CA 1
ATOM 5293 C C . ALA A 1 691 ? -5.195 38.031 34.719 1 77.06 691 ALA A C 1
ATOM 5295 O O . ALA A 1 691 ? -5.035 38.531 35.812 1 77.06 691 ALA A O 1
ATOM 5296 N N . ALA A 1 692 ? -6.281 38.094 34.031 1 77.69 692 ALA A N 1
ATOM 5297 C CA . ALA A 1 692 ? -7.43 38.812 34.562 1 77.69 692 ALA A CA 1
ATOM 5298 C C . ALA A 1 692 ? -8.039 38.094 35.75 1 77.69 692 ALA A C 1
ATOM 5300 O O . ALA A 1 692 ? -8.477 38.719 36.719 1 77.69 692 ALA A O 1
ATOM 5301 N N . ALA A 1 693 ? -8.031 36.812 35.656 1 79.25 693 ALA A N 1
ATOM 5302 C CA . ALA A 1 693 ? -8.578 36 36.719 1 79.25 693 ALA A CA 1
ATOM 5303 C C . ALA A 1 693 ? -7.695 36.094 37.969 1 79.25 693 ALA A C 1
ATOM 5305 O O . ALA A 1 693 ? -8.195 36.031 39.094 1 79.25 693 ALA A O 1
ATOM 5306 N N . ALA A 1 694 ? -6.453 36.188 37.75 1 77.19 694 ALA A N 1
ATOM 5307 C CA . ALA A 1 694 ? -5.523 36.312 38.844 1 77.19 694 ALA A CA 1
ATOM 5308 C C . ALA A 1 694 ? -5.641 37.656 39.531 1 77.19 694 ALA A C 1
ATOM 5310 O O . ALA A 1 694 ? -5.406 37.781 40.75 1 77.19 694 ALA A O 1
ATOM 5311 N N . ALA A 1 695 ? -6.016 38.656 38.844 1 81.5 695 ALA A N 1
ATOM 5312 C CA . ALA A 1 695 ? -6.117 40.031 39.375 1 81.5 695 ALA A CA 1
ATOM 5313 C C . ALA A 1 695 ? -7.41 40.219 40.156 1 81.5 695 ALA A C 1
ATOM 5315 O O . ALA A 1 695 ? -7.473 41.031 41.062 1 81.5 695 ALA A O 1
ATOM 5316 N N . ASP A 1 696 ? -8.422 39.562 39.688 1 79.38 696 ASP A N 1
ATOM 5317 C CA . ASP A 1 696 ? -9.719 39.719 40.344 1 79.38 696 ASP A CA 1
ATOM 5318 C C . ASP A 1 696 ? -10.227 38.344 40.844 1 79.38 696 ASP A C 1
ATOM 5320 O O . ASP A 1 696 ? -10.625 37.5 40.031 1 79.38 696 ASP A O 1
ATOM 5324 N N . ASN A 1 697 ? -10.281 38.188 42.062 1 77.38 697 ASN A N 1
ATOM 5325 C CA . ASN A 1 697 ? -10.656 36.906 42.688 1 77.38 697 ASN A CA 1
ATOM 5326 C C . ASN A 1 697 ? -12.148 36.625 42.531 1 77.38 697 ASN A C 1
ATOM 5328 O O . ASN A 1 697 ? -12.602 35.5 42.75 1 77.38 697 ASN A O 1
ATOM 5332 N N . GLU A 1 698 ? -12.859 37.562 42.156 1 78.38 698 GLU A N 1
ATOM 5333 C CA . GLU A 1 698 ? -14.297 37.344 42.031 1 78.38 698 GLU A CA 1
ATOM 5334 C C . GLU A 1 698 ? -14.648 36.75 40.688 1 78.38 698 GLU A C 1
ATOM 5336 O O . GLU A 1 698 ? -15.766 36.25 40.469 1 78.38 698 GLU A O 1
ATOM 5341 N N . LEU A 1 699 ? -13.664 36.688 39.844 1 85.56 699 LEU A N 1
ATOM 5342 C CA . LEU A 1 699 ? -13.898 36.156 38.5 1 85.56 699 LEU A CA 1
ATOM 5343 C C . LEU A 1 699 ? -13.609 34.656 38.469 1 85.56 699 LEU A C 1
ATOM 5345 O O . LEU A 1 699 ? -12.617 34.188 39.031 1 85.56 699 LEU A O 1
ATOM 5349 N N . VAL A 1 700 ? -14.516 33.875 37.875 1 86.75 700 VAL A N 1
ATOM 5350 C CA . VAL A 1 700 ? -14.289 32.469 37.625 1 86.75 700 VAL A CA 1
ATOM 5351 C C . VAL A 1 700 ? -13.359 32.281 36.438 1 86.75 700 VAL A C 1
ATOM 5353 O O . VAL A 1 700 ? -13.617 32.812 35.344 1 86.75 700 VAL A O 1
ATOM 5356 N N . ASN A 1 701 ? -12.312 31.594 36.562 1 86.75 701 ASN A N 1
ATOM 5357 C CA . ASN A 1 701 ? -11.328 31.359 35.5 1 86.75 701 ASN A CA 1
ATOM 5358 C C . ASN A 1 701 ? -11.742 30.203 34.625 1 86.75 701 ASN A C 1
ATOM 5360 O O . ASN A 1 701 ? -11.727 29.031 35.031 1 86.75 701 ASN A O 1
ATOM 5364 N N . LEU A 1 702 ? -12.07 30.5 33.375 1 88.81 702 LEU A N 1
ATOM 5365 C CA . LEU A 1 702 ? -12.477 29.484 32.438 1 88.81 702 LEU A CA 1
ATOM 5366 C C . LEU A 1 702 ? -11.359 29.188 31.453 1 88.81 702 LEU A C 1
ATOM 5368 O O . LEU A 1 702 ? -11.555 28.453 30.469 1 88.81 702 LEU A O 1
ATOM 5372 N N . ALA A 1 703 ? -10.18 29.625 31.641 1 85 703 ALA A N 1
ATOM 5373 C CA . ALA A 1 703 ? -9.039 29.5 30.734 1 85 703 ALA A CA 1
ATOM 5374 C C . ALA A 1 703 ? -8.68 28.031 30.531 1 85 703 ALA A C 1
ATOM 5376 O O . ALA A 1 703 ? -8.305 27.625 29.422 1 85 703 ALA A O 1
ATOM 5377 N N . PRO A 1 704 ? -8.875 27.234 31.484 1 81.56 704 PRO A N 1
ATOM 5378 C CA . PRO A 1 704 ? -8.508 25.828 31.312 1 81.56 704 PRO A CA 1
ATOM 5379 C C . PRO A 1 704 ? -9.43 25.094 30.344 1 81.56 704 PRO A C 1
ATOM 5381 O O . PRO A 1 704 ? -9.086 24.016 29.844 1 81.56 704 PRO A O 1
ATOM 5384 N N . LEU A 1 705 ? -10.547 25.656 30.031 1 85.81 705 LEU A N 1
ATOM 5385 C CA . LEU A 1 705 ? -11.5 25.016 29.141 1 85.81 705 LEU A CA 1
ATOM 5386 C C . LEU A 1 705 ? -11.148 25.281 27.688 1 85.81 705 LEU A C 1
ATOM 5388 O O . LEU A 1 705 ? -11.695 24.641 26.781 1 85.81 705 LEU A O 1
ATOM 5392 N N . LEU A 1 706 ? -10.211 26.141 27.531 1 84.06 706 LEU A N 1
ATOM 5393 C CA . LEU A 1 706 ? -9.812 26.453 26.156 1 84.06 706 LEU A CA 1
ATOM 5394 C C . LEU A 1 706 ? -9.062 25.281 25.531 1 84.06 706 LEU A C 1
ATOM 5396 O O . LEU A 1 706 ? -8.312 24.594 26.203 1 84.06 706 LEU A O 1
ATOM 5400 N N . ASP A 1 707 ? -9.328 25.109 24.219 1 77.38 707 ASP A N 1
ATOM 5401 C CA . ASP A 1 707 ? -8.664 24.047 23.469 1 77.38 707 ASP A CA 1
ATOM 5402 C C . ASP A 1 707 ? -7.168 24.312 23.344 1 77.38 707 ASP A C 1
ATOM 5404 O O . ASP A 1 707 ? -6.75 25.438 23.047 1 77.38 707 ASP A O 1
ATOM 5408 N N . GLU A 1 708 ? -6.43 23.344 23.625 1 67.44 708 GLU A N 1
ATOM 5409 C CA . GLU A 1 708 ? -4.977 23.469 23.578 1 67.44 708 GLU A CA 1
ATOM 5410 C C . GLU A 1 708 ? -4.473 23.406 22.141 1 67.44 708 GLU A C 1
ATOM 5412 O O . GLU A 1 708 ? -3.402 23.922 21.828 1 67.44 708 GLU A O 1
ATOM 5417 N N . ALA A 1 709 ? -5.199 22.734 21.297 1 72.06 709 ALA A N 1
ATOM 5418 C CA . ALA A 1 709 ? -4.73 22.484 19.938 1 72.06 709 ALA A CA 1
ATOM 5419 C C . ALA A 1 709 ? -5.453 23.375 18.922 1 72.06 709 ALA A C 1
ATOM 5421 O O . ALA A 1 709 ? -6.215 22.875 18.094 1 72.06 709 ALA A O 1
ATOM 5422 N N . VAL A 1 710 ? -5.262 24.719 19.031 1 74.31 710 VAL A N 1
ATOM 5423 C CA . VAL A 1 710 ? -5.918 25.625 18.078 1 74.31 710 VAL A CA 1
ATOM 5424 C C . VAL A 1 710 ? -4.926 26.047 17 1 74.31 710 VAL A C 1
ATOM 5426 O O . VAL A 1 710 ? -3.857 26.578 17.312 1 74.31 710 VAL A O 1
ATOM 5429 N N . LEU A 1 711 ? -5.262 25.688 15.789 1 78.56 711 LEU A N 1
ATOM 5430 C CA . LEU A 1 711 ? -4.43 26.094 14.664 1 78.56 711 LEU A CA 1
ATOM 5431 C C . LEU A 1 711 ? -4.855 27.453 14.125 1 78.56 711 LEU A C 1
ATOM 5433 O O . LEU A 1 711 ? -6.047 27.703 13.93 1 78.56 711 LEU A O 1
ATOM 5437 N N . GLN A 1 712 ? -3.914 28.375 14.094 1 78.19 712 GLN A N 1
ATOM 5438 C CA . GLN A 1 712 ? -4.164 29.719 13.594 1 78.19 712 GLN A CA 1
ATOM 5439 C C . GLN A 1 712 ? -3.338 30.016 12.344 1 78.19 712 GLN A C 1
ATOM 5441 O O . GLN A 1 712 ? -2.131 29.766 12.32 1 78.19 712 GLN A O 1
ATOM 5446 N N . LEU A 1 713 ? -4.074 30.406 11.273 1 80.56 713 LEU A N 1
ATOM 5447 C CA . LEU A 1 713 ? -3.41 30.766 10.023 1 80.56 713 LEU A CA 1
ATOM 5448 C C . LEU A 1 713 ? -3.752 32.188 9.617 1 80.56 713 LEU A C 1
ATOM 5450 O O . LEU A 1 713 ? -4.652 32.812 10.195 1 80.56 713 LEU A O 1
ATOM 5454 N N . ARG A 1 714 ? -2.965 32.656 8.633 1 74.88 714 ARG A N 1
ATOM 5455 C CA . ARG A 1 714 ? -3.289 33.938 8.016 1 74.88 714 ARG A CA 1
ATOM 5456 C C . ARG A 1 714 ? -4.227 33.75 6.832 1 74.88 714 ARG A C 1
ATOM 5458 O O . ARG A 1 714 ? -4.234 32.688 6.195 1 74.88 714 ARG A O 1
ATOM 5465 N N . LYS A 1 715 ? -4.953 34.719 6.535 1 76.06 715 LYS A N 1
ATOM 5466 C CA . LYS A 1 715 ? -5.953 34.656 5.473 1 76.06 715 LYS A CA 1
ATOM 5467 C C . LYS A 1 715 ? -5.293 34.594 4.102 1 76.06 715 LYS A C 1
ATOM 5469 O O . LYS A 1 715 ? -5.902 34.156 3.129 1 76.06 715 LYS A O 1
ATOM 5474 N N . ASP A 1 716 ? -4.016 34.969 4.047 1 74.88 716 ASP A N 1
ATOM 5475 C CA . ASP A 1 716 ? -3.355 35.094 2.748 1 74.88 716 ASP A CA 1
ATOM 5476 C C . ASP A 1 716 ? -2.664 33.781 2.377 1 74.88 716 ASP A C 1
ATOM 5478 O O . ASP A 1 716 ? -2.062 33.656 1.307 1 74.88 716 ASP A O 1
ATOM 5482 N N . VAL A 1 717 ? -2.906 32.844 3.189 1 79.81 717 VAL A N 1
ATOM 5483 C CA . VAL A 1 717 ? -2.305 31.547 2.877 1 79.81 717 VAL A CA 1
ATOM 5484 C C . VAL A 1 717 ? -2.996 30.938 1.661 1 79.81 717 VAL A C 1
ATOM 5486 O O . VAL A 1 717 ? -4.199 31.125 1.464 1 79.81 717 VAL A O 1
ATOM 5489 N N . PRO A 1 718 ? -2.205 30.312 0.845 1 80.25 718 PRO A N 1
ATOM 5490 C CA . PRO A 1 718 ? -2.818 29.656 -0.309 1 80.25 718 PRO A CA 1
ATOM 5491 C C . PRO A 1 718 ? -3.887 28.641 0.094 1 80.25 718 PRO A C 1
ATOM 5493 O O . PRO A 1 718 ? -3.723 27.922 1.084 1 80.25 718 PRO A O 1
ATOM 5496 N N . LEU A 1 719 ? -4.938 28.641 -0.653 1 86.19 719 LEU A N 1
ATOM 5497 C CA . LEU A 1 719 ? -6.055 27.75 -0.382 1 86.19 719 LEU A CA 1
ATOM 5498 C C . LEU A 1 719 ? -5.605 26.297 -0.417 1 86.19 719 LEU A C 1
ATOM 5500 O O . LEU A 1 719 ? -6.117 25.469 0.336 1 86.19 719 LEU A O 1
ATOM 5504 N N . GLN A 1 720 ? -4.684 26 -1.2 1 83.69 720 GLN A N 1
ATOM 5505 C CA . GLN A 1 720 ? -4.168 24.641 -1.319 1 83.69 720 GLN A CA 1
ATOM 5506 C C . GLN A 1 720 ? -3.584 24.156 0.004 1 83.69 720 GLN A C 1
ATOM 5508 O O . GLN A 1 720 ? -3.727 22.984 0.361 1 83.69 720 GLN A O 1
ATOM 5513 N N . LEU A 1 721 ? -2.928 25.016 0.643 1 81.88 721 LEU A N 1
ATOM 5514 C CA . LEU A 1 721 ? -2.336 24.656 1.925 1 81.88 721 LEU A CA 1
ATOM 5515 C C . LEU A 1 721 ? -3.418 24.344 2.957 1 81.88 721 LEU A C 1
ATOM 5517 O O . LEU A 1 721 ? -3.279 23.422 3.754 1 81.88 721 LEU A O 1
ATOM 5521 N N . VAL A 1 722 ? -4.402 25.156 2.9 1 86.5 722 VAL A N 1
ATOM 5522 C CA . VAL A 1 722 ? -5.504 24.953 3.838 1 86.5 722 VAL A CA 1
ATOM 5523 C C . VAL A 1 722 ? -6.164 23.609 3.58 1 86.5 722 VAL A C 1
ATOM 5525 O O . VAL A 1 722 ? -6.414 22.844 4.516 1 86.5 722 VAL A O 1
ATOM 5528 N N . VAL A 1 723 ? -6.41 23.344 2.367 1 87.5 723 VAL A N 1
ATOM 5529 C CA . VAL A 1 723 ? -7.043 22.078 1.998 1 87.5 723 VAL A CA 1
ATOM 5530 C C . VAL A 1 723 ? -6.137 20.922 2.391 1 87.5 723 VAL A C 1
ATOM 5532 O O . VAL A 1 723 ? -6.605 19.922 2.945 1 87.5 723 VAL A O 1
ATOM 5535 N N . ASN A 1 724 ? -4.895 21.047 2.193 1 82.38 724 ASN A N 1
ATOM 5536 C CA . ASN A 1 724 ? -3.928 20.016 2.545 1 82.38 724 ASN A CA 1
ATOM 5537 C C . ASN A 1 724 ? -3.896 19.766 4.051 1 82.38 724 ASN A C 1
ATOM 5539 O O . ASN A 1 724 ? -3.717 18.625 4.492 1 82.38 724 ASN A O 1
ATOM 5543 N N . MET A 1 725 ? -4.008 20.797 4.75 1 83.56 725 MET A N 1
ATOM 5544 C CA . MET A 1 725 ? -4.004 20.656 6.203 1 83.56 725 MET A CA 1
ATOM 5545 C C . MET A 1 725 ? -5.207 19.859 6.684 1 83.56 725 MET A C 1
ATOM 5547 O O . MET A 1 725 ? -5.074 19 7.559 1 83.56 725 MET A O 1
ATOM 5551 N N . PHE A 1 726 ? -6.312 20.156 6.07 1 86.06 726 PHE A N 1
ATOM 5552 C CA . PHE A 1 726 ? -7.508 19.406 6.453 1 86.06 726 PHE A CA 1
ATOM 5553 C C . PHE A 1 726 ? -7.387 17.953 6.031 1 86.06 726 PHE A C 1
ATOM 5555 O O . PHE A 1 726 ? -7.785 17.047 6.773 1 86.06 726 PHE A O 1
ATOM 5562 N N . GLN A 1 727 ? -6.844 17.75 4.918 1 82.25 727 GLN A N 1
ATOM 5563 C CA . GLN A 1 727 ? -6.75 16.406 4.371 1 82.25 727 GLN A CA 1
ATOM 5564 C C . GLN A 1 727 ? -5.734 15.57 5.141 1 82.25 727 GLN A C 1
ATOM 5566 O O . GLN A 1 727 ? -5.973 14.391 5.414 1 82.25 727 GLN A O 1
ATOM 5571 N N . LYS A 1 728 ? -4.68 16.219 5.52 1 78.62 728 LYS A N 1
ATOM 5572 C CA . LYS A 1 728 ? -3.564 15.438 6.059 1 78.62 728 LYS A CA 1
ATOM 5573 C C . LYS A 1 728 ? -3.602 15.414 7.586 1 78.62 728 LYS A C 1
ATOM 5575 O O . LYS A 1 728 ? -3.137 14.453 8.203 1 78.62 728 LYS A O 1
ATOM 5580 N N . MET A 1 729 ? -4.18 16.438 8.211 1 79.38 729 MET A N 1
ATOM 5581 C CA . MET A 1 729 ? -4.152 16.516 9.664 1 79.38 729 MET A CA 1
ATOM 5582 C C . MET A 1 729 ? -5.527 16.219 10.258 1 79.38 729 MET A C 1
ATOM 5584 O O . MET A 1 729 ? -5.684 16.156 11.477 1 79.38 729 MET A O 1
ATOM 5588 N N . ASN A 1 730 ? -6.496 15.953 9.406 1 80.06 730 ASN A N 1
ATOM 5589 C CA . ASN A 1 730 ? -7.855 15.672 9.852 1 80.06 730 ASN A CA 1
ATOM 5590 C C . ASN A 1 730 ? -8.352 16.734 10.828 1 80.06 730 ASN A C 1
ATOM 5592 O O . ASN A 1 730 ? -8.828 16.422 11.922 1 80.06 730 ASN A O 1
ATOM 5596 N N . LEU A 1 731 ? -8.227 17.969 10.406 1 83.19 731 LEU A N 1
ATOM 5597 C CA . LEU A 1 731 ? -8.648 19.078 11.242 1 83.19 731 LEU A CA 1
ATOM 5598 C C . LEU A 1 731 ? -10.156 19.281 11.164 1 83.19 731 LEU A C 1
ATOM 5600 O O . LEU A 1 731 ? -10.789 18.922 10.164 1 83.19 731 LEU A O 1
ATOM 5604 N N . ARG A 1 732 ? -10.672 19.734 12.25 1 84.12 732 ARG A N 1
ATOM 5605 C CA . ARG A 1 732 ? -12.094 20.062 12.258 1 84.12 732 ARG A CA 1
ATOM 5606 C C . ARG A 1 732 ? -12.328 21.516 11.844 1 84.12 732 ARG A C 1
ATOM 5608 O O . ARG A 1 732 ? -13.328 21.828 11.195 1 84.12 732 ARG A O 1
ATOM 5615 N N . HIS A 1 733 ? -11.453 22.359 12.297 1 87.75 733 HIS A N 1
ATOM 5616 C CA . HIS A 1 733 ? -11.547 23.781 11.977 1 87.75 733 HIS A CA 1
ATOM 5617 C C . HIS A 1 733 ? -10.18 24.453 12.008 1 87.75 733 HIS A C 1
ATOM 5619 O O . HIS A 1 733 ? -9.234 23.922 12.602 1 87.75 733 HIS A O 1
ATOM 5625 N N . VAL A 1 734 ? -10.07 25.469 11.305 1 88.12 734 VAL A N 1
ATOM 5626 C CA . VAL A 1 734 ? -8.891 26.328 11.305 1 88.12 734 VAL A CA 1
ATOM 5627 C C . VAL A 1 734 ? -9.305 27.781 11.492 1 88.12 734 VAL A C 1
ATOM 5629 O O . VAL A 1 734 ? -10.258 28.25 10.859 1 88.12 734 VAL A O 1
ATOM 5632 N N . LEU A 1 735 ? -8.641 28.438 12.477 1 88.69 735 LEU A N 1
ATOM 5633 C CA . LEU A 1 735 ? -8.914 29.859 12.719 1 88.69 735 LEU A CA 1
ATOM 5634 C C . LEU A 1 735 ? -7.934 30.734 11.953 1 88.69 735 LEU A C 1
ATOM 5636 O O . LEU A 1 735 ? -6.777 30.344 11.75 1 88.69 735 LEU A O 1
ATOM 5640 N N . PHE A 1 736 ? -8.453 31.766 11.492 1 86.56 736 PHE A N 1
ATOM 5641 C CA . PHE A 1 736 ? -7.625 32.719 10.773 1 86.56 736 PHE A CA 1
ATOM 5642 C C . PHE A 1 736 ? -7.523 34.031 11.547 1 86.56 736 PHE A C 1
ATOM 5644 O O . PHE A 1 736 ? -8.523 34.531 12.078 1 86.56 736 PHE A O 1
ATOM 5651 N N . SER A 1 737 ? -6.324 34.531 11.727 1 80.38 737 SER A N 1
ATOM 5652 C CA . SER A 1 737 ? -6.094 35.75 12.445 1 80.38 737 SER A CA 1
ATOM 5653 C C . SER A 1 737 ? -5.07 36.625 11.734 1 80.38 737 SER A C 1
ATOM 5655 O O . SER A 1 737 ? -4.266 36.156 10.945 1 80.38 737 SER A O 1
ATOM 5657 N N . GLN A 1 738 ? -5.25 37.844 11.836 1 75.5 738 GLN A N 1
ATOM 5658 C CA . GLN A 1 738 ? -4.293 38.844 11.359 1 75.5 738 GLN A CA 1
ATOM 5659 C C . GLN A 1 738 ? -3.879 39.781 12.477 1 75.5 738 GLN A C 1
ATOM 5661 O O . GLN A 1 738 ? -4.719 40.469 13.055 1 75.5 738 GLN A O 1
ATOM 5666 N N . GLU A 1 739 ? -2.656 39.844 12.859 1 70.19 739 GLU A N 1
ATOM 5667 C CA . GLU A 1 739 ? -2.16 40.688 13.953 1 70.19 739 GLU A CA 1
ATOM 5668 C C . GLU A 1 739 ? -2.896 40.375 15.25 1 70.19 739 GLU A C 1
ATOM 5670 O O . GLU A 1 739 ? -3.326 41.281 15.961 1 70.19 739 GLU A O 1
ATOM 5675 N N . GLY A 1 740 ? -3.277 39.094 15.477 1 71.19 740 GLY A N 1
ATOM 5676 C CA . GLY A 1 740 ? -3.926 38.656 16.703 1 71.19 740 GLY A CA 1
ATOM 5677 C C . GLY A 1 740 ? -5.438 38.719 16.625 1 71.19 740 GLY A C 1
ATOM 5678 O O . GLY A 1 740 ? -6.129 38.156 17.484 1 71.19 740 GLY A O 1
ATOM 5679 N N . LYS A 1 741 ? -5.898 39.5 15.672 1 81.94 741 LYS A N 1
ATOM 5680 C CA . LYS A 1 741 ? -7.344 39.656 15.539 1 81.94 741 LYS A CA 1
ATOM 5681 C C . LYS A 1 741 ? -7.957 38.531 14.727 1 81.94 741 LYS A C 1
ATOM 5683 O O . LYS A 1 741 ? -7.395 38.125 13.703 1 81.94 741 LYS A O 1
ATOM 5688 N N . LEU A 1 742 ? -9.094 38.062 15.172 1 87.88 742 LEU A N 1
ATOM 5689 C CA . LEU A 1 742 ? -9.789 36.969 14.469 1 87.88 742 LEU A CA 1
ATOM 5690 C C . LEU A 1 742 ? -10.375 37.5 13.156 1 87.88 742 LEU A C 1
ATOM 5692 O O . LEU A 1 742 ? -11.102 38.5 13.141 1 87.88 742 LEU A O 1
ATOM 5696 N N . THR A 1 743 ? -10.008 36.875 12.062 1 87.38 743 THR A N 1
ATOM 5697 C CA . THR A 1 743 ? -10.508 37.281 10.758 1 87.38 743 THR A CA 1
ATOM 5698 C C . THR A 1 743 ? -11.539 36.281 10.227 1 87.38 743 THR A C 1
ATOM 5700 O O . THR A 1 743 ? -12.367 36.656 9.383 1 87.38 743 THR A O 1
ATOM 5703 N N . GLY A 1 744 ? -11.438 35.094 10.703 1 90.44 74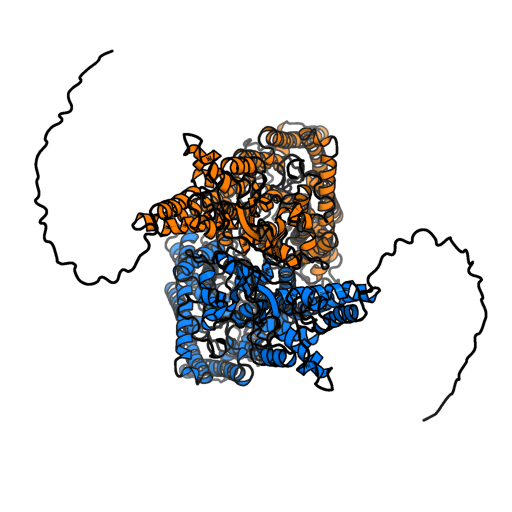4 GLY A N 1
ATOM 5704 C CA . GLY A 1 744 ? -12.414 34.156 10.188 1 90.44 744 GLY A CA 1
ATOM 5705 C C . GLY A 1 744 ? -12.148 32.719 10.625 1 90.44 744 GLY A C 1
ATOM 5706 O O . GLY A 1 744 ? -11.328 32.469 11.516 1 90.44 744 GLY A O 1
ATOM 5707 N N . LEU A 1 745 ? -13.086 31.844 10.086 1 91.38 745 LEU A N 1
ATOM 5708 C CA . LEU A 1 745 ? -13.047 30.438 10.438 1 91.38 745 LEU A CA 1
ATOM 5709 C C . LEU A 1 745 ? -13.414 29.562 9.242 1 91.38 745 LEU A C 1
ATOM 5711 O O . LEU A 1 745 ? -14.266 29.938 8.43 1 91.38 745 LEU A O 1
ATOM 5715 N N . VAL A 1 746 ? -12.656 28.484 9.086 1 91.31 746 VAL A N 1
ATOM 5716 C CA . VAL A 1 746 ? -12.992 27.484 8.086 1 91.31 746 VAL A CA 1
ATOM 5717 C C . VAL A 1 746 ? -13.188 26.125 8.758 1 91.31 746 VAL A C 1
ATOM 5719 O O . VAL A 1 746 ? -12.43 25.766 9.664 1 91.31 746 VAL A O 1
ATOM 5722 N N . THR A 1 747 ? -14.242 25.453 8.406 1 88.62 747 THR A N 1
ATOM 5723 C CA . THR A 1 747 ? -14.523 24.141 8.969 1 88.62 747 THR A CA 1
ATOM 5724 C C . THR A 1 747 ? -14.32 23.047 7.922 1 88.62 747 THR A C 1
ATOM 5726 O O . THR A 1 747 ? -14.141 23.344 6.738 1 88.62 747 THR A O 1
ATOM 5729 N N . LYS A 1 748 ? -14.336 21.844 8.367 1 87.56 748 LYS A N 1
ATOM 5730 C CA . LYS A 1 748 ? -14.18 20.703 7.48 1 87.56 748 LYS A CA 1
ATOM 5731 C C . LYS A 1 748 ? -15.297 20.641 6.445 1 87.56 748 LYS A C 1
ATOM 5733 O O . LYS A 1 748 ? -15.062 20.297 5.289 1 87.56 748 LYS A O 1
ATOM 5738 N N . THR A 1 749 ? -16.484 20.953 6.852 1 82.44 749 THR A N 1
ATOM 5739 C CA . THR A 1 749 ? -17.625 20.906 5.957 1 82.44 749 THR A CA 1
ATOM 5740 C C . THR A 1 749 ? -17.469 21.906 4.812 1 82.44 749 THR A C 1
ATOM 5742 O O . THR A 1 749 ? -17.906 21.656 3.689 1 82.44 749 THR A O 1
ATOM 5745 N N . ASP A 1 750 ? -16.828 23.031 5.109 1 86.56 750 ASP A N 1
ATOM 5746 C CA . ASP A 1 750 ? -16.578 24.016 4.066 1 86.56 750 ASP A CA 1
ATOM 5747 C C . ASP A 1 750 ? -15.625 23.469 3.004 1 86.56 750 ASP A C 1
ATOM 5749 O O . ASP A 1 750 ? -15.797 23.734 1.813 1 86.56 750 ASP A O 1
ATOM 5753 N N . ILE A 1 751 ? -14.688 22.75 3.465 1 88.38 751 ILE A N 1
ATOM 5754 C CA . ILE A 1 751 ? -13.695 22.203 2.551 1 88.38 751 ILE A CA 1
ATOM 5755 C C . ILE A 1 751 ? -14.32 21.078 1.728 1 88.38 751 ILE A C 1
ATOM 5757 O O . ILE A 1 751 ? -14.023 20.938 0.539 1 88.38 751 ILE A O 1
ATOM 5761 N N . VAL A 1 752 ? -15.156 20.312 2.357 1 85.44 752 VAL A N 1
ATOM 5762 C CA . VAL A 1 752 ? -15.836 19.234 1.654 1 85.44 752 VAL A CA 1
ATOM 5763 C C . VAL A 1 752 ? -16.719 19.812 0.542 1 85.44 752 VAL A C 1
ATOM 5765 O O . VAL A 1 752 ? -16.734 19.281 -0.573 1 85.44 752 VAL A O 1
ATOM 5768 N N . TRP A 1 753 ? -17.344 20.875 0.853 1 81.75 753 TRP A N 1
ATOM 5769 C CA . TRP A 1 753 ? -18.203 21.531 -0.133 1 81.75 753 TRP A CA 1
ATOM 5770 C C . TRP A 1 753 ? -17.375 22.078 -1.293 1 81.75 753 TRP A C 1
ATOM 5772 O O . TRP A 1 753 ? -17.781 22 -2.453 1 81.75 753 TRP A O 1
ATOM 5782 N N . LEU A 1 754 ? -16.297 22.578 -0.967 1 83.75 754 LEU A N 1
ATOM 5783 C CA . LEU A 1 754 ? -15.398 23.125 -1.987 1 83.75 754 LEU A CA 1
ATOM 5784 C C . LEU A 1 754 ? -14.945 22.031 -2.949 1 83.75 754 LEU A C 1
ATOM 5786 O O . LEU A 1 754 ? -14.906 22.234 -4.164 1 83.75 754 LEU A O 1
ATOM 5790 N N . LEU A 1 755 ? -14.648 20.891 -2.432 1 82.44 755 LEU A N 1
ATOM 5791 C CA . LEU A 1 755 ? -14.062 19.828 -3.232 1 82.44 755 LEU A CA 1
ATOM 5792 C C . LEU A 1 755 ? -15.133 19.062 -4.004 1 82.44 755 LEU A C 1
ATOM 5794 O O . LEU A 1 755 ? -14.844 18.453 -5.031 1 82.44 755 LEU A O 1
ATOM 5798 N N . THR A 1 756 ? -16.375 19.094 -3.562 1 76.88 756 THR A N 1
ATOM 5799 C CA . THR A 1 756 ? -17.422 18.312 -4.203 1 76.88 756 THR A CA 1
ATOM 5800 C C . THR A 1 756 ? -18.297 19.203 -5.086 1 76.88 756 THR A C 1
ATOM 5802 O O . THR A 1 756 ? -19.172 18.703 -5.797 1 76.88 756 THR A O 1
ATOM 5805 N N . ALA A 1 757 ? -18.031 20.484 -5.059 1 71.25 757 ALA A N 1
ATOM 5806 C CA . ALA A 1 757 ? -18.875 21.438 -5.793 1 71.25 757 ALA A CA 1
ATOM 5807 C C . ALA A 1 757 ? -18.828 21.156 -7.293 1 71.25 757 ALA A C 1
ATOM 5809 O O . ALA A 1 757 ? -19.797 21.422 -8.008 1 71.25 757 ALA A O 1
ATOM 5810 N N . HIS A 1 758 ? -17.844 20.516 -7.789 1 69.19 758 HIS A N 1
ATOM 5811 C CA . HIS A 1 758 ? -17.672 20.328 -9.227 1 69.19 758 HIS A CA 1
ATOM 5812 C C . HIS A 1 758 ? -18.406 19.078 -9.703 1 69.19 758 HIS A C 1
ATOM 5814 O O . HIS A 1 758 ? -18.609 18.891 -10.906 1 69.19 758 HIS A O 1
ATOM 5820 N N . SER A 1 759 ? -18.938 18.344 -8.836 1 72.38 759 SER A N 1
ATOM 5821 C CA . SER A 1 759 ? -19.562 17.094 -9.25 1 72.38 759 SER A CA 1
ATOM 5822 C C . SER A 1 759 ? -21.016 17.328 -9.664 1 72.38 759 SER A C 1
ATOM 5824 O O . SER A 1 759 ? -21.781 17.984 -8.945 1 72.38 759 SER A O 1
ATOM 5826 N N . PRO A 1 760 ? -21.422 17.031 -10.883 1 72.38 760 PRO A N 1
ATOM 5827 C CA . PRO A 1 760 ? -22.75 17.344 -11.43 1 72.38 760 PRO A CA 1
ATOM 5828 C C . PRO A 1 760 ? -23.891 16.875 -10.523 1 72.38 760 PRO A C 1
ATOM 5830 O O . PRO A 1 760 ? -24.938 17.516 -10.461 1 72.38 760 PRO A O 1
ATOM 5833 N N . HIS A 1 761 ? -23.672 15.773 -9.789 1 75.5 761 HIS A N 1
ATOM 5834 C CA . HIS A 1 761 ? -24.781 15.234 -9.023 1 75.5 761 HIS A CA 1
ATOM 5835 C C . HIS A 1 761 ? -24.547 15.375 -7.523 1 75.5 761 HIS A C 1
ATOM 5837 O O . HIS A 1 761 ? -25.125 14.641 -6.727 1 75.5 761 HIS A O 1
ATOM 5843 N N . THR A 1 762 ? -23.984 16.484 -7.332 1 78.38 762 THR A N 1
ATOM 5844 C CA . THR A 1 762 ? -23.656 16.672 -5.918 1 78.38 762 THR A CA 1
ATOM 5845 C C . THR A 1 762 ? -24.906 17.031 -5.121 1 78.38 762 THR A C 1
ATOM 5847 O O . THR A 1 762 ? -25.656 17.922 -5.508 1 78.38 762 THR A O 1
ATOM 5850 N N . GLY A 1 763 ? -25.188 16.266 -4.098 1 77.19 763 GLY A N 1
ATOM 5851 C CA . GLY A 1 763 ? -26.219 16.594 -3.131 1 77.19 763 GLY A CA 1
ATOM 5852 C C . GLY A 1 763 ? -27.625 16.219 -3.598 1 77.19 763 GLY A C 1
ATOM 5853 O O . GLY A 1 763 ? -28.609 16.5 -2.91 1 77.19 763 GLY A O 1
ATOM 5854 N N . GLN A 1 764 ? -27.734 15.516 -4.684 1 77.56 764 GLN A N 1
ATOM 5855 C CA . GLN A 1 764 ? -29.047 15.219 -5.242 1 77.56 764 GLN A CA 1
ATOM 5856 C C . GLN A 1 764 ? -29.781 14.156 -4.414 1 77.56 764 GLN A C 1
ATOM 5858 O O . GLN A 1 764 ? -31 14.039 -4.48 1 77.56 764 GLN A O 1
ATOM 5863 N N . LEU A 1 765 ? -29.031 13.422 -3.631 1 83.62 765 LEU A N 1
ATOM 5864 C CA . LEU A 1 765 ? -29.641 12.391 -2.799 1 83.62 765 LEU A CA 1
ATOM 5865 C C . LEU A 1 765 ? -29.562 12.766 -1.321 1 83.62 765 LEU A C 1
ATOM 5867 O O . LEU A 1 765 ? -29.844 11.938 -0.452 1 83.62 765 LEU A O 1
ATOM 5871 N N . ALA A 1 766 ? -29 13.992 -1.111 1 75.94 766 ALA A N 1
ATOM 5872 C CA . ALA A 1 766 ? -28.797 14.422 0.271 1 75.94 766 ALA A CA 1
ATOM 5873 C C . ALA A 1 766 ? -30.125 14.742 0.949 1 75.94 766 ALA A C 1
ATOM 5875 O O . ALA A 1 766 ? -31.031 15.281 0.318 1 75.94 766 ALA A O 1
ATOM 5876 N N . GLY A 1 767 ? -30.344 14.031 2.086 1 63.59 767 GLY A N 1
ATOM 5877 C CA . GLY A 1 767 ? -31.531 14.375 2.84 1 63.59 767 GLY A CA 1
ATOM 5878 C C . GLY A 1 767 ? -31.484 15.766 3.434 1 63.59 767 GLY A C 1
ATOM 5879 O O . GLY A 1 767 ? -30.438 16.406 3.465 1 63.59 767 GLY A O 1
ATOM 5880 N N . ASP A 1 768 ? -32.594 16.438 3.605 1 51.12 768 ASP A N 1
ATOM 5881 C CA . ASP A 1 768 ? -32.781 17.766 4.168 1 51.12 768 ASP A CA 1
ATOM 5882 C C . ASP A 1 768 ? -31.969 17.953 5.445 1 51.12 768 ASP A C 1
ATOM 5884 O O . ASP A 1 768 ? -31.734 19.078 5.883 1 51.12 768 ASP A O 1
ATOM 5888 N N . THR A 1 769 ? -31.5 16.984 6.133 1 42.34 769 THR A N 1
ATOM 5889 C CA . THR A 1 769 ? -30.969 17.188 7.477 1 42.34 769 THR A CA 1
ATOM 5890 C C . THR A 1 769 ? -29.516 17.641 7.426 1 42.34 769 THR A C 1
ATOM 5892 O O . THR A 1 769 ? -28.953 18.062 8.438 1 42.34 769 THR A O 1
ATOM 5895 N N . ILE A 1 770 ? -28.75 17.312 6.527 1 42.06 770 ILE A N 1
ATOM 5896 C CA . ILE A 1 770 ? -27.297 17.5 6.617 1 42.06 770 ILE A CA 1
ATOM 5897 C C . ILE A 1 770 ? -26.969 18.984 6.387 1 42.06 770 ILE A C 1
ATOM 5899 O O . ILE A 1 770 ? -25.812 19.391 6.559 1 42.06 770 ILE A O 1
ATOM 5903 N N . ASP A 1 771 ? -27.703 19.844 5.82 1 38.59 771 ASP A N 1
ATOM 5904 C CA . ASP A 1 771 ? -27.359 21.25 5.598 1 38.59 771 ASP A CA 1
ATOM 5905 C C . ASP A 1 771 ? -27.172 21.984 6.922 1 38.59 771 ASP A C 1
ATOM 5907 O O . ASP A 1 771 ? -26.656 23.109 6.945 1 38.59 771 ASP A O 1
ATOM 5911 N N . GLN A 1 772 ? -27.672 21.531 8.008 1 32.56 772 GLN A N 1
ATOM 5912 C CA . GLN A 1 772 ? -27.516 22.328 9.219 1 32.56 772 GLN A CA 1
ATOM 5913 C C . GLN A 1 772 ? -26.172 22.078 9.883 1 32.56 772 GLN A C 1
ATOM 5915 O O . GLN A 1 772 ? -25.766 20.922 10.078 1 32.56 772 GLN A O 1
ATOM 5920 N N . MET B 1 1 ? 45.281 31.656 -53.062 1 16.08 1 MET B N 1
ATOM 5921 C CA . MET B 1 1 ? 45.406 33.094 -52.875 1 16.08 1 MET B CA 1
ATOM 5922 C C . MET B 1 1 ? 44.062 33.781 -53.031 1 16.08 1 MET B C 1
ATOM 5924 O O . MET B 1 1 ? 43.719 34.688 -52.281 1 16.08 1 MET B O 1
ATOM 5928 N N . SER B 1 2 ? 43.344 33.75 -54.125 1 16.64 2 SER B N 1
ATOM 5929 C CA . SER B 1 2 ? 42.812 34.812 -54.969 1 16.64 2 SER B CA 1
ATOM 5930 C C . SER B 1 2 ? 41.406 35.188 -54.5 1 16.64 2 SER B C 1
ATOM 5932 O O . SER B 1 2 ? 40.625 34.344 -54.062 1 16.64 2 SER B O 1
ATOM 5934 N N . ALA B 1 3 ? 40.812 36.531 -54.656 1 17.38 3 ALA B N 1
ATOM 5935 C CA . ALA B 1 3 ? 40.406 3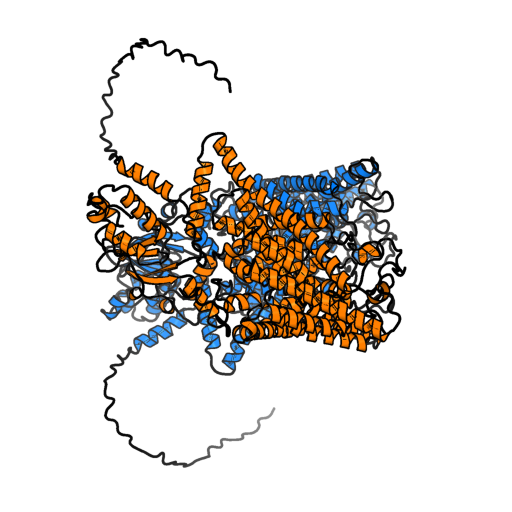7.75 -53.969 1 17.38 3 ALA B CA 1
ATOM 5936 C C . ALA B 1 3 ? 38.906 37.938 -54.031 1 17.38 3 ALA B C 1
ATOM 5938 O O . ALA B 1 3 ? 38.312 38.594 -53.188 1 17.38 3 ALA B O 1
ATOM 5939 N N . SER B 1 4 ? 37.969 37.5 -54.969 1 16.44 4 SER B N 1
ATOM 5940 C CA . SER B 1 4 ? 37.375 38.531 -55.781 1 16.44 4 SER B CA 1
ATOM 5941 C C . SER B 1 4 ? 36.125 39.125 -55.125 1 16.44 4 SER B C 1
ATOM 5943 O O . SER B 1 4 ? 35.594 38.531 -54.188 1 16.44 4 SER B O 1
ATOM 5945 N N . GLY B 1 5 ? 34.906 39.375 -55.75 1 17.83 5 GLY B N 1
ATOM 5946 C CA . GLY B 1 5 ? 34.25 40.562 -56.25 1 17.83 5 GLY B CA 1
ATOM 5947 C C . GLY B 1 5 ? 33.094 41.031 -55.344 1 17.83 5 GLY B C 1
ATOM 5948 O O . GLY B 1 5 ? 32.469 40.219 -54.656 1 17.83 5 GLY B O 1
ATOM 5949 N N . SER B 1 6 ? 32.812 42.375 -54.906 1 17.89 6 SER B N 1
ATOM 5950 C CA . SER B 1 6 ? 32.531 43.375 -53.875 1 17.89 6 SER B CA 1
ATOM 5951 C C . SER B 1 6 ? 31.031 43.656 -53.812 1 17.89 6 SER B C 1
ATOM 5953 O O . SER B 1 6 ? 30.469 43.844 -52.75 1 17.89 6 SER B O 1
ATOM 5955 N N . PRO B 1 7 ? 30.109 43.75 -54.875 1 18.05 7 PRO B N 1
ATOM 5956 C CA . PRO B 1 7 ? 29.547 45.094 -54.969 1 18.05 7 PRO B CA 1
ATOM 5957 C C . PRO B 1 7 ? 28.281 45.281 -54.125 1 18.05 7 PRO B C 1
ATOM 5959 O O . PRO B 1 7 ? 27.672 44.281 -53.719 1 18.05 7 PRO B O 1
ATOM 5962 N N . ARG B 1 8 ? 27.453 46.531 -54.156 1 18.38 8 ARG B N 1
ATOM 5963 C CA . ARG B 1 8 ? 26.859 47.719 -53.531 1 18.38 8 ARG B CA 1
ATOM 5964 C C . ARG B 1 8 ? 25.344 47.562 -53.375 1 18.38 8 ARG B C 1
ATOM 5966 O O . ARG B 1 8 ? 24.656 47.188 -54.312 1 18.38 8 ARG B O 1
ATOM 5973 N N . PRO B 1 9 ? 24.797 47.531 -52.125 1 19.45 9 PRO B N 1
ATOM 5974 C CA . PRO B 1 9 ? 23.516 47.25 -51.469 1 19.45 9 PRO B CA 1
ATOM 5975 C C . PRO B 1 9 ? 22.453 48.312 -51.719 1 19.45 9 PRO B C 1
ATOM 5977 O O . PRO B 1 9 ? 22.625 49.469 -51.344 1 19.45 9 PRO B O 1
ATOM 5980 N N . HIS B 1 10 ? 21.812 48.344 -52.844 1 16.98 10 HIS B N 1
ATOM 5981 C CA . HIS B 1 10 ? 21.062 49.531 -53.25 1 16.98 10 HIS B CA 1
ATOM 5982 C C . HIS B 1 10 ? 19.906 49.812 -52.312 1 16.98 10 HIS B C 1
ATOM 5984 O O . HIS B 1 10 ? 19.188 48.906 -51.906 1 16.98 10 HIS B O 1
ATOM 5990 N N . THR B 1 11 ? 19.672 51.094 -51.5 1 16.8 11 THR B N 1
ATOM 5991 C CA . THR B 1 11 ? 19.203 51.969 -50.438 1 16.8 11 THR B CA 1
ATOM 5992 C C . THR B 1 11 ? 17.75 52.375 -50.656 1 16.8 11 THR B C 1
ATOM 5994 O O . THR B 1 11 ? 17.125 53 -49.781 1 16.8 11 THR B O 1
ATOM 5997 N N . THR B 1 12 ? 17.047 52.125 -51.844 1 15.82 12 THR B N 1
ATOM 5998 C CA . THR B 1 12 ? 16.375 53.344 -52.219 1 15.82 12 THR B CA 1
ATOM 5999 C C . THR B 1 12 ? 15.203 53.656 -51.281 1 15.82 12 THR B C 1
ATOM 6001 O O . THR B 1 12 ? 15.125 54.719 -50.719 1 15.82 12 THR B O 1
ATOM 6004 N N . TRP B 1 13 ? 13.805 53.75 -51.719 1 16.44 13 TRP B N 1
ATOM 6005 C CA . TRP B 1 13 ? 13 54.938 -52.031 1 16.44 13 TRP B CA 1
ATOM 6006 C C . TRP B 1 13 ? 11.977 55.156 -50.906 1 16.44 13 TRP B C 1
ATOM 6008 O O . TRP B 1 13 ? 11.469 54.219 -50.312 1 16.44 13 TRP B O 1
ATOM 6018 N N . LEU B 1 14 ? 11.641 56.375 -50.375 1 16.22 14 LEU B N 1
ATOM 6019 C CA . LEU B 1 14 ? 11.273 57.406 -49.438 1 16.22 14 LEU B CA 1
ATOM 6020 C C . LEU B 1 14 ? 9.789 57.344 -49.094 1 16.22 14 LEU B C 1
ATOM 6022 O O . LEU B 1 14 ? 9.406 57.406 -47.938 1 16.22 14 LEU B O 1
ATOM 6026 N N . LYS B 1 15 ? 8.773 57.594 -50.062 1 16.81 15 LYS B N 1
ATOM 6027 C CA . LYS B 1 15 ? 8 58.812 -49.906 1 16.81 15 LYS B CA 1
ATOM 6028 C C . LYS B 1 15 ? 6.797 58.594 -49 1 16.81 15 LYS B C 1
ATOM 6030 O O . LYS B 1 15 ? 6.402 57.469 -48.75 1 16.81 15 LYS B O 1
ATOM 6035 N N . SER B 1 16 ? 5.535 59.219 -49.281 1 16.98 16 SER B N 1
ATOM 6036 C CA . SER B 1 16 ? 4.766 60.375 -48.844 1 16.98 16 SER B CA 1
ATOM 6037 C C . SER B 1 16 ? 3.447 59.938 -48.219 1 16.98 16 SER B C 1
ATOM 6039 O O . SER B 1 16 ? 2.607 60.781 -47.875 1 16.98 16 SER B O 1
ATOM 6041 N N . LEU B 1 17 ? 3.186 58.562 -47.969 1 17.59 17 LEU B N 1
ATOM 6042 C CA . LEU B 1 17 ? 1.749 58.344 -48.062 1 17.59 17 LEU B CA 1
ATOM 6043 C C . LEU B 1 17 ? 1.013 58.938 -46.875 1 17.59 17 LEU B C 1
ATOM 6045 O O . LEU B 1 17 ? 1.267 58.562 -45.719 1 17.59 17 LEU B O 1
ATOM 6049 N N . SER B 1 18 ? 0.423 60.219 -47 1 18.06 18 SER B N 1
ATOM 6050 C CA . SER B 1 18 ? -0.121 61.219 -46.062 1 18.06 18 SER B CA 1
ATOM 6051 C C . SER B 1 18 ? -1.454 60.75 -45.5 1 18.06 18 SER B C 1
ATOM 6053 O O . SER B 1 18 ? -2.117 61.5 -44.781 1 18.06 18 SER B O 1
ATOM 6055 N N . PRO B 1 19 ? -1.739 59.469 -45.25 1 19.27 19 PRO B N 1
ATOM 6056 C CA . PRO B 1 19 ? -3.188 59.25 -45.25 1 19.27 19 PRO B CA 1
ATOM 6057 C C . PRO B 1 19 ? -3.889 60 -44.094 1 19.27 19 PRO B C 1
ATOM 6059 O O . PRO B 1 19 ? -3.373 60.031 -43 1 19.27 19 PRO B O 1
ATOM 6062 N N . ARG B 1 20 ? -4.754 60.969 -44.406 1 20.23 20 ARG B N 1
ATOM 6063 C CA . ARG B 1 20 ? -5.527 62.031 -43.75 1 20.23 20 ARG B CA 1
ATOM 6064 C C . ARG B 1 20 ? -6.559 61.406 -42.812 1 20.23 20 ARG B C 1
ATOM 6066 O O . ARG B 1 20 ? -7.41 60.625 -43.219 1 20.23 20 ARG B O 1
ATOM 6073 N N . TRP B 1 21 ? -6.23 61.156 -41.5 1 20.05 21 TRP B N 1
ATOM 6074 C CA . TRP B 1 21 ? -6.887 60.5 -40.375 1 20.05 21 TRP B CA 1
ATOM 6075 C C . TRP B 1 21 ? -8.109 61.281 -39.906 1 20.05 21 TRP B C 1
ATOM 6077 O O . TRP B 1 21 ? -7.992 62.469 -39.531 1 20.05 21 TRP B O 1
ATOM 6087 N N . PRO B 1 22 ? -9.188 61.062 -40.625 1 20.3 22 PRO B N 1
ATOM 6088 C CA . PRO B 1 22 ? -10.32 61.969 -40.406 1 20.3 22 PRO B CA 1
ATOM 6089 C C . PRO B 1 22 ? -10.664 62.094 -38.906 1 20.3 22 PRO B C 1
ATOM 6091 O O . PRO B 1 22 ? -10.414 61.188 -38.125 1 20.3 22 PRO B O 1
ATOM 6094 N N . SER B 1 23 ? -10.883 63.312 -38.312 1 19.03 23 SER B N 1
ATOM 6095 C CA . SER B 1 23 ? -10.891 64 -37 1 19.03 23 SER B CA 1
ATOM 6096 C C . SER B 1 23 ? -12.195 63.75 -36.281 1 19.03 23 SER B C 1
ATOM 6098 O O . SER B 1 23 ? -12.398 64.25 -35.156 1 19.03 23 SER B O 1
ATOM 6100 N N . ALA B 1 24 ? -13.188 63 -36.781 1 22.05 24 ALA B N 1
ATOM 6101 C CA . ALA B 1 24 ? -14.531 63.406 -36.344 1 22.05 24 ALA B CA 1
ATOM 6102 C C . ALA B 1 24 ? -14.688 63.312 -34.844 1 22.05 24 ALA B C 1
ATOM 6104 O O . ALA B 1 24 ? -14.219 62.344 -34.219 1 22.05 24 ALA B O 1
ATOM 6105 N N . SER B 1 25 ? -15.062 64.375 -34.031 1 20.88 25 SER B N 1
ATOM 6106 C CA . SER B 1 25 ? -15.047 64.938 -32.688 1 20.88 25 SER B CA 1
ATOM 6107 C C . SER B 1 25 ? -16.125 64.312 -31.812 1 20.88 25 SER B C 1
ATOM 6109 O O . SER B 1 25 ? -16.375 64.812 -30.703 1 20.88 25 SER B O 1
ATOM 6111 N N . PRO B 1 26 ? -16.547 63.125 -31.906 1 22.27 26 PRO B N 1
ATOM 6112 C CA . PRO B 1 26 ? -17.875 62.875 -31.344 1 22.27 26 PRO B CA 1
ATOM 6113 C C . PRO B 1 26 ? -18 63.344 -29.891 1 22.27 26 PRO B C 1
ATOM 6115 O O . PRO B 1 26 ? -17 63.344 -29.172 1 22.27 26 PRO B O 1
ATOM 6118 N N . ASN B 1 27 ? -19 64.125 -29.453 1 22.17 27 ASN B N 1
ATOM 6119 C CA . ASN B 1 27 ? -19.406 64.938 -28.328 1 22.17 27 ASN B CA 1
ATOM 6120 C C . ASN B 1 27 ? -19.609 64.062 -27.078 1 22.17 27 ASN B C 1
ATOM 6122 O O . ASN B 1 27 ? -20.484 63.219 -27.031 1 22.17 27 ASN B O 1
ATOM 6126 N N . LEU B 1 28 ? -18.594 63.656 -26.281 1 20.89 28 LEU B N 1
ATOM 6127 C CA . LEU B 1 28 ? -18.375 62.781 -25.156 1 20.89 28 LEU B CA 1
ATOM 6128 C C . LEU B 1 28 ? -19 63.312 -23.891 1 20.89 28 LEU B C 1
ATOM 6130 O O . LEU B 1 28 ? -18.312 63.906 -23.047 1 20.89 28 LEU B O 1
ATOM 6134 N N . SER B 1 29 ? -20.031 64.062 -23.984 1 20.86 29 SER B N 1
ATOM 6135 C CA . SER B 1 29 ? -20.359 64.875 -22.812 1 20.86 29 SER B CA 1
ATOM 6136 C C . SER B 1 29 ? -20.484 64.062 -21.562 1 20.86 29 SER B C 1
ATOM 6138 O O . SER B 1 29 ? -20.062 64.438 -20.469 1 20.86 29 SER B O 1
ATOM 6140 N N . MET B 1 30 ? -21.562 63.219 -21.516 1 21.17 30 MET B N 1
ATOM 6141 C CA . MET B 1 30 ? -22.438 63.125 -20.344 1 21.17 30 MET B CA 1
ATOM 6142 C C . MET B 1 30 ? -21.688 62.562 -19.156 1 21.17 30 MET B C 1
ATOM 6144 O O . MET B 1 30 ? -21.922 62.969 -18.016 1 21.17 30 MET B O 1
ATOM 6148 N N . ILE B 1 31 ? -21.328 61.25 -19.281 1 21.11 31 ILE B N 1
ATOM 6149 C CA . ILE B 1 31 ? -21.375 60.375 -18.109 1 21.11 31 ILE B CA 1
ATOM 6150 C C . ILE B 1 31 ? -20.266 60.781 -17.125 1 21.11 31 ILE B C 1
ATOM 6152 O O . ILE B 1 31 ? -19.094 60.562 -17.406 1 21.11 31 ILE B O 1
ATOM 6156 N N . SER B 1 32 ? -20.203 61.812 -16.406 1 21.27 32 SER B N 1
ATOM 6157 C CA . SER B 1 32 ? -19.172 62.5 -15.617 1 21.27 32 SER B CA 1
ATOM 6158 C C . SER B 1 32 ? -18.828 61.688 -14.367 1 21.27 32 SER B C 1
ATOM 6160 O O . SER B 1 32 ? -18.156 62.156 -13.469 1 21.27 32 SER B O 1
ATOM 6162 N N . ALA B 1 33 ? -19.719 60.812 -13.859 1 25.91 33 ALA B N 1
ATOM 6163 C CA . ALA B 1 33 ? -19.484 60.406 -12.477 1 25.91 33 ALA B CA 1
ATOM 6164 C C . ALA B 1 33 ? -18.031 60 -12.273 1 25.91 33 ALA B C 1
ATOM 6166 O O . ALA B 1 33 ? -17.516 59.156 -13.016 1 25.91 33 ALA B O 1
ATOM 6167 N N . SER B 1 34 ? -17.156 60.812 -11.703 1 22.39 34 SER B N 1
ATOM 6168 C CA . SER B 1 34 ? -15.727 60.844 -11.43 1 22.39 34 SER B CA 1
ATOM 6169 C C . SER B 1 34 ? -15.25 59.562 -10.75 1 22.39 34 SER B C 1
ATOM 6171 O O . SER B 1 34 ? -15.492 59.375 -9.555 1 22.39 34 SER B O 1
ATOM 6173 N N . SER B 1 35 ? -15.578 58.438 -11.211 1 22.28 35 SER B N 1
ATOM 6174 C CA . SER B 1 35 ? -15.078 57.188 -10.641 1 22.28 35 SER B CA 1
ATOM 6175 C C . SER B 1 35 ? -13.57 57.25 -10.406 1 22.28 35 SER B C 1
ATOM 6177 O O . SER B 1 35 ? -12.789 57.281 -11.359 1 22.28 35 SER B O 1
ATOM 6179 N N . SER B 1 36 ? -13.141 58.031 -9.398 1 22.97 36 SER B N 1
ATOM 6180 C CA . SER B 1 36 ? -11.727 58.156 -9.078 1 22.97 36 SER B CA 1
ATOM 6181 C C . SER B 1 36 ? -11.047 56.781 -9.062 1 22.97 36 SER B C 1
ATOM 6183 O O . SER B 1 36 ? -11.234 56 -8.117 1 22.97 36 SER B O 1
ATOM 6185 N N . PHE B 1 37 ? -11.055 56.062 -10.078 1 24.05 37 PHE B N 1
ATOM 6186 C CA . PHE B 1 37 ? -10.172 54.938 -10.352 1 24.05 37 PHE B CA 1
ATOM 6187 C C . PHE B 1 37 ? -8.734 55.281 -9.984 1 24.05 37 PHE B C 1
ATOM 6189 O O . PHE B 1 37 ? -8.086 56.094 -10.664 1 24.05 37 PHE B O 1
ATOM 6196 N N . GLU B 1 38 ? -8.523 55.5 -8.641 1 24.98 38 GLU B N 1
ATOM 6197 C CA . GLU B 1 38 ? -7.148 55.781 -8.242 1 24.98 38 GLU B CA 1
ATOM 6198 C C . GLU B 1 38 ? -6.164 55 -9.102 1 24.98 38 GLU B C 1
ATOM 6200 O O . GLU B 1 38 ? -6.32 53.781 -9.281 1 24.98 38 GLU B O 1
ATOM 6205 N N . LEU B 1 39 ? -5.605 55.594 -10.062 1 25.42 39 LEU B N 1
ATOM 6206 C CA . LEU B 1 39 ? -4.465 55.219 -10.898 1 25.42 39 LEU B CA 1
ATOM 6207 C C . LEU B 1 39 ? -3.432 54.469 -10.086 1 25.42 39 LEU B C 1
ATOM 6209 O O . LEU B 1 39 ? -2.814 55 -9.172 1 25.42 39 LEU B O 1
ATOM 6213 N N . LEU B 1 40 ? -3.807 53.281 -9.742 1 26.94 40 LEU B N 1
ATOM 6214 C CA . LEU B 1 40 ? -2.734 52.406 -9.297 1 26.94 40 LEU B CA 1
ATOM 6215 C C . LEU B 1 40 ? -1.448 52.688 -10.07 1 26.94 40 LEU B C 1
ATOM 6217 O O . LEU B 1 40 ? -1.432 52.625 -11.297 1 26.94 40 LEU B O 1
ATOM 6221 N N . GLY B 1 41 ? -0.689 53.719 -9.648 1 25.84 41 GLY B N 1
ATOM 6222 C CA . GLY B 1 41 ? 0.526 54.219 -10.25 1 25.84 41 GLY B CA 1
ATOM 6223 C C . GLY B 1 41 ? 1.39 53.156 -10.883 1 25.84 41 GLY B C 1
ATOM 6224 O O . GLY B 1 41 ? 1.268 51.969 -10.539 1 25.84 41 GLY B O 1
ATOM 6225 N N . ARG B 1 42 ? 2.111 53.5 -12.031 1 30.67 42 ARG B N 1
ATOM 6226 C CA . ARG B 1 42 ? 3.031 52.781 -12.914 1 30.67 42 ARG B CA 1
ATOM 6227 C C . ARG B 1 42 ? 3.969 51.875 -12.109 1 30.67 42 ARG B C 1
ATOM 6229 O O . ARG B 1 42 ? 4.371 50.812 -12.578 1 30.67 42 ARG B O 1
ATOM 6236 N N . ASN B 1 43 ? 4.363 52.406 -10.992 1 27.33 43 ASN B N 1
ATOM 6237 C CA . ASN B 1 43 ? 5.371 51.688 -10.211 1 27.33 43 ASN B CA 1
ATOM 6238 C C . ASN B 1 43 ? 4.801 50.438 -9.586 1 27.33 43 ASN B C 1
ATOM 6240 O O . ASN B 1 43 ? 5.555 49.562 -9.133 1 27.33 43 ASN B O 1
ATOM 6244 N N . GLU B 1 44 ? 3.521 50.375 -9.406 1 30.62 44 GLU B N 1
ATOM 6245 C CA . GLU B 1 44 ? 2.994 49.188 -8.773 1 30.62 44 GLU B CA 1
ATOM 6246 C C . GLU B 1 44 ? 2.898 48.031 -9.766 1 30.62 44 GLU B C 1
ATOM 6248 O O . GLU B 1 44 ? 2.98 46.875 -9.375 1 30.62 44 GLU B O 1
ATOM 6253 N N . LEU B 1 45 ? 2.529 48.281 -11.016 1 30.88 45 LEU B N 1
ATOM 6254 C CA . LEU B 1 45 ? 2.525 47.219 -12.031 1 30.88 45 LEU B CA 1
ATOM 6255 C C . LEU B 1 45 ? 3.939 46.719 -12.305 1 30.88 45 LEU B C 1
ATOM 6257 O O . LEU B 1 45 ? 4.137 45.562 -12.633 1 30.88 45 LEU B O 1
ATOM 6261 N N . LEU B 1 46 ? 4.922 47.656 -12.43 1 30.14 46 LEU B N 1
ATOM 6262 C CA . LEU B 1 46 ? 6.293 47.188 -12.555 1 30.14 46 LEU B CA 1
ATOM 6263 C C . LEU B 1 46 ? 6.684 46.312 -11.359 1 30.14 46 LEU B C 1
ATOM 6265 O O . LEU B 1 46 ? 7.551 45.438 -11.477 1 30.14 46 LEU B O 1
ATOM 6269 N N . GLN B 1 47 ? 6.152 46.594 -10.188 1 30.78 47 GLN B N 1
ATOM 6270 C CA . GLN B 1 47 ? 6.484 45.812 -9.008 1 30.78 47 GLN B CA 1
ATOM 6271 C C . GLN B 1 47 ? 5.785 44.469 -9.047 1 30.78 47 GLN B C 1
ATOM 6273 O O . GLN B 1 47 ? 6.324 43.469 -8.562 1 30.78 47 GLN B O 1
ATOM 6278 N N . ALA B 1 48 ? 4.578 44.312 -9.477 1 34.84 48 ALA B N 1
ATOM 6279 C CA . ALA B 1 48 ? 3.904 43.031 -9.586 1 34.84 48 ALA B CA 1
ATOM 6280 C C . ALA B 1 48 ? 4.543 42.156 -10.672 1 34.84 48 ALA B C 1
ATOM 6282 O O . ALA B 1 48 ? 4.668 40.938 -10.516 1 34.84 48 ALA B O 1
ATOM 6283 N N . SER B 1 49 ? 4.816 42.656 -11.898 1 34.31 49 SER B N 1
ATOM 6284 C CA . SER B 1 49 ? 5.461 41.906 -12.984 1 34.31 49 SER B CA 1
ATOM 6285 C C . SER B 1 49 ? 6.895 41.531 -12.617 1 34.31 49 SER B C 1
ATOM 6287 O O . SER B 1 49 ? 7.395 40.5 -13.031 1 34.31 49 SER B O 1
ATOM 6289 N N . GLU B 1 50 ? 7.637 42.438 -12.023 1 33.19 50 GLU B N 1
ATOM 6290 C CA . GLU B 1 50 ? 9.031 42.188 -11.656 1 33.19 50 GLU B CA 1
ATOM 6291 C C . GLU B 1 50 ? 9.125 41.219 -10.492 1 33.19 50 GLU B C 1
ATOM 6293 O O . GLU B 1 50 ? 10.188 40.625 -10.25 1 33.19 50 GLU B O 1
ATOM 6298 N N . SER B 1 51 ? 8.188 41.188 -9.68 1 36 51 SER B N 1
ATOM 6299 C CA . SER B 1 51 ? 8.172 40.125 -8.656 1 36 51 SER B CA 1
ATOM 6300 C C . SER B 1 51 ? 8.078 38.75 -9.281 1 36 51 SER B C 1
ATOM 6302 O O . SER B 1 51 ? 8.461 37.75 -8.664 1 36 51 SER B O 1
ATOM 6304 N N . SER B 1 52 ? 7.484 38.594 -10.398 1 38.97 52 SER B N 1
ATOM 6305 C CA . SER B 1 52 ? 7.32 37.312 -11.102 1 38.97 52 SER B CA 1
ATOM 6306 C C . SER B 1 52 ? 8.664 36.75 -11.555 1 38.97 52 SER B C 1
ATOM 6308 O O . SER B 1 52 ? 8.828 35.531 -11.688 1 38.97 52 SER B O 1
ATOM 6310 N N . GLY B 1 53 ? 9.594 37.625 -12.023 1 39.75 53 GLY B N 1
ATOM 6311 C CA . GLY B 1 53 ? 10.875 37.156 -12.547 1 39.75 53 GLY B CA 1
ATOM 6312 C C . GLY B 1 53 ? 11.781 36.594 -11.477 1 39.75 53 GLY B C 1
ATOM 6313 O O . GLY B 1 53 ? 12.852 36.062 -11.781 1 39.75 53 GLY B O 1
ATOM 6314 N N . ILE B 1 54 ? 11.734 37.156 -10.406 1 42.03 54 ILE B N 1
ATOM 6315 C CA . ILE B 1 54 ? 12.664 36.781 -9.359 1 42.03 54 ILE B CA 1
ATOM 6316 C C . ILE B 1 54 ? 12.367 35.344 -8.922 1 42.03 54 ILE B C 1
ATOM 6318 O O . ILE B 1 54 ? 13.055 34.781 -8.055 1 42.03 54 ILE B O 1
ATOM 6322 N N . ASP B 1 55 ? 11.312 34.812 -9.289 1 46.56 55 ASP B N 1
ATOM 6323 C CA . ASP B 1 55 ? 10.977 33.5 -8.773 1 46.56 55 ASP B CA 1
ATOM 6324 C C . ASP B 1 55 ? 11.922 32.438 -9.336 1 46.56 55 ASP B C 1
ATOM 6326 O O . ASP B 1 55 ? 11.5 31.312 -9.609 1 46.56 55 ASP B O 1
ATOM 6330 N N . ALA B 1 56 ? 13.008 32.938 -10.008 1 46.91 56 ALA B N 1
ATOM 6331 C CA . ALA B 1 56 ? 13.969 31.891 -10.375 1 46.91 56 ALA B CA 1
ATOM 6332 C C . ALA B 1 56 ? 14.305 31 -9.18 1 46.91 56 ALA B C 1
ATOM 6334 O O . ALA B 1 56 ? 14.672 31.5 -8.117 1 46.91 56 ALA B O 1
ATOM 6335 N N . SER B 1 57 ? 13.82 29.859 -9.125 1 57.81 57 SER B N 1
ATOM 6336 C CA . SER B 1 57 ? 14.023 28.812 -8.117 1 57.81 57 SER B CA 1
ATOM 6337 C C . SER B 1 57 ? 15.5 28.719 -7.727 1 57.81 57 SER B C 1
ATOM 6339 O O . SER B 1 57 ? 16.359 28.531 -8.586 1 57.81 57 SER B O 1
ATOM 6341 N N . VAL B 1 58 ? 16.016 29.469 -6.727 1 63.06 58 VAL B N 1
ATOM 6342 C CA . VAL B 1 58 ? 17.344 29.359 -6.137 1 63.06 58 VAL B CA 1
ATOM 6343 C C . VAL B 1 58 ? 17.625 27.891 -5.789 1 63.06 58 VAL B C 1
ATOM 6345 O O . VAL B 1 58 ? 16.812 27.234 -5.137 1 63.06 58 VAL B O 1
ATOM 6348 N N . PRO B 1 59 ? 18.734 27.359 -6.426 1 74.69 59 PRO B N 1
ATOM 6349 C CA . PRO B 1 59 ? 19.109 25.984 -6.094 1 74.69 59 PRO B CA 1
ATOM 6350 C C . PRO B 1 59 ? 19.469 25.797 -4.621 1 74.69 59 PRO B C 1
ATOM 6352 O O . PRO B 1 59 ? 20.016 26.719 -4 1 74.69 59 PRO B O 1
ATOM 6355 N N . TYR B 1 60 ? 19.062 24.781 -4.035 1 80.81 60 TYR B N 1
ATOM 6356 C CA . TYR B 1 60 ? 19.406 24.438 -2.658 1 80.81 60 TYR B CA 1
ATOM 6357 C C . TYR B 1 60 ? 20.828 23.922 -2.553 1 80.81 60 TYR B C 1
ATOM 6359 O O . TYR B 1 60 ? 21.281 23.156 -3.396 1 80.81 60 TYR B O 1
ATOM 6367 N N . PRO B 1 61 ? 21.562 24.438 -1.581 1 79.88 61 PRO B N 1
ATOM 6368 C CA . PRO B 1 61 ? 22.891 23.891 -1.376 1 79.88 61 PRO B CA 1
ATOM 6369 C C . PRO B 1 61 ? 22.859 22.422 -0.912 1 79.88 61 PRO B C 1
ATOM 6371 O O . PRO B 1 61 ? 21.875 21.984 -0.331 1 79.88 61 PRO B O 1
ATOM 6374 N N . GLU B 1 62 ? 23.938 21.75 -1.134 1 86.5 62 GLU B N 1
ATOM 6375 C CA . GLU B 1 62 ? 24.047 20.359 -0.714 1 86.5 62 GLU B CA 1
ATOM 6376 C C . GLU B 1 62 ? 23.969 20.234 0.805 1 86.5 62 GLU B C 1
ATOM 6378 O O . GLU B 1 62 ? 24.547 21.062 1.527 1 86.5 62 GLU B O 1
ATOM 6383 N N . GLY B 1 63 ? 23.234 19.266 1.294 1 82.31 63 GLY B N 1
ATOM 6384 C CA . GLY B 1 63 ? 23.172 19 2.723 1 82.31 63 GLY B CA 1
ATOM 6385 C C . GLY B 1 63 ? 22.016 19.719 3.408 1 82.31 63 GLY B C 1
ATOM 6386 O O . GLY B 1 63 ? 21.828 19.562 4.617 1 82.31 63 GLY B O 1
ATOM 6387 N N . THR B 1 64 ? 21.234 20.422 2.594 1 83.38 64 THR B N 1
ATOM 6388 C CA . THR B 1 64 ? 20.094 21.109 3.176 1 83.38 64 THR B CA 1
ATOM 6389 C C . THR B 1 64 ? 18.781 20.391 2.83 1 83.38 64 THR B C 1
ATOM 6391 O O . THR B 1 64 ? 18.797 19.344 2.18 1 83.38 64 THR B O 1
ATOM 6394 N N . THR B 1 65 ? 17.766 20.859 3.432 1 85.25 65 THR B N 1
ATOM 6395 C CA . THR B 1 65 ? 16.438 20.328 3.145 1 85.25 65 THR B CA 1
ATOM 6396 C C . THR B 1 65 ? 15.617 21.312 2.33 1 85.25 65 THR B C 1
ATOM 6398 O O . THR B 1 65 ? 15.75 22.531 2.496 1 85.25 65 THR B O 1
ATOM 6401 N N . ILE B 1 66 ? 14.82 20.781 1.541 1 84.75 66 ILE B N 1
ATOM 6402 C CA . ILE B 1 66 ? 14.039 21.641 0.66 1 84.75 66 ILE B CA 1
ATOM 6403 C C . ILE B 1 66 ? 12.828 22.188 1.412 1 84.75 66 ILE B C 1
ATOM 6405 O O . ILE B 1 66 ? 12.445 21.656 2.453 1 84.75 66 ILE B O 1
ATOM 6409 N N . ASP B 1 67 ? 12.336 23.25 0.819 1 80.69 67 ASP B N 1
ATOM 6410 C CA . ASP B 1 67 ? 11.047 23.781 1.26 1 80.69 67 ASP B CA 1
ATOM 6411 C C . ASP B 1 67 ? 9.922 23.297 0.349 1 80.69 67 ASP B C 1
ATOM 6413 O O . ASP B 1 67 ? 9.648 23.906 -0.69 1 80.69 67 ASP B O 1
ATOM 6417 N N . TRP B 1 68 ? 9.195 22.328 0.828 1 80.75 68 TRP B N 1
ATOM 6418 C CA . TRP B 1 68 ? 8.18 21.672 0.013 1 80.75 68 TRP B CA 1
ATOM 6419 C C . TRP B 1 68 ? 7.086 22.656 -0.386 1 80.75 68 TRP B C 1
ATOM 6421 O O . TRP B 1 68 ? 6.609 22.641 -1.522 1 80.75 68 TRP B O 1
ATOM 6431 N N . HIS B 1 69 ? 6.695 23.469 0.466 1 75.06 69 HIS B N 1
ATOM 6432 C CA . HIS B 1 69 ? 5.605 24.391 0.184 1 75.06 69 HIS B CA 1
ATOM 6433 C C . HIS B 1 69 ? 6.008 25.406 -0.876 1 75.06 69 HIS B C 1
ATOM 6435 O O . HIS B 1 69 ? 5.199 25.781 -1.729 1 75.06 69 HIS B O 1
ATOM 6441 N N . ARG B 1 70 ? 7.199 25.859 -0.732 1 75.56 70 ARG B N 1
ATOM 6442 C CA . ARG B 1 70 ? 7.703 26.781 -1.734 1 75.56 70 ARG B CA 1
ATOM 6443 C C . ARG B 1 70 ? 7.797 26.125 -3.104 1 75.56 70 ARG B C 1
ATOM 6445 O O . ARG B 1 70 ? 7.453 26.734 -4.121 1 75.56 70 ARG B O 1
ATOM 6452 N N . GLU B 1 71 ? 8.273 24.906 -3.051 1 80.62 71 GLU B N 1
ATOM 6453 C CA . GLU B 1 71 ? 8.43 24.188 -4.312 1 80.62 71 GLU B CA 1
ATOM 6454 C C . GLU B 1 71 ? 7.078 23.859 -4.934 1 80.62 71 GLU B C 1
ATOM 6456 O O . GLU B 1 71 ? 6.922 23.906 -6.156 1 80.62 71 GLU B O 1
ATOM 6461 N N . GLU B 1 72 ? 6.16 23.547 -4.148 1 77.25 72 GLU B N 1
ATOM 6462 C CA . GLU B 1 72 ? 4.824 23.25 -4.656 1 77.25 72 GLU B CA 1
ATOM 6463 C C . GLU B 1 72 ? 4.148 24.516 -5.188 1 77.25 72 GLU B C 1
ATOM 6465 O O . GLU B 1 72 ? 3.408 24.469 -6.172 1 77.25 72 GLU B O 1
ATOM 6470 N N . ALA B 1 73 ? 4.391 25.641 -4.543 1 71.75 73 ALA B N 1
ATOM 6471 C CA . ALA B 1 73 ? 3.854 26.906 -5.02 1 71.75 73 ALA B CA 1
ATOM 6472 C C . ALA B 1 73 ? 4.457 27.281 -6.367 1 71.75 73 ALA B C 1
ATOM 6474 O O . ALA B 1 73 ? 3.756 27.781 -7.254 1 71.75 73 ALA B O 1
ATOM 6475 N N . ALA B 1 74 ? 5.723 27.062 -6.418 1 76.31 74 ALA B N 1
ATOM 6476 C CA . ALA B 1 74 ? 6.402 27.375 -7.672 1 76.31 74 ALA B CA 1
ATOM 6477 C C . ALA B 1 74 ? 5.879 26.484 -8.805 1 76.31 74 ALA B C 1
ATOM 6479 O O . ALA B 1 74 ? 5.75 26.938 -9.945 1 76.31 74 ALA B O 1
ATOM 6480 N N . GLU B 1 75 ? 5.613 25.25 -8.5 1 78.31 75 GLU B N 1
ATOM 6481 C CA . GLU B 1 75 ? 5.062 24.328 -9.492 1 78.31 75 GLU B CA 1
ATOM 6482 C C . GLU B 1 75 ? 3.666 24.766 -9.93 1 78.31 75 GLU B C 1
ATOM 6484 O O . GLU B 1 75 ? 3.322 24.672 -11.109 1 78.31 75 GLU B O 1
ATOM 6489 N N . ARG B 1 76 ? 3.006 25.219 -9.078 1 72.81 76 ARG B N 1
ATOM 6490 C CA . ARG B 1 76 ? 1.657 25.688 -9.383 1 72.81 76 ARG B CA 1
ATOM 6491 C C . ARG B 1 76 ? 1.693 26.922 -10.281 1 72.81 76 ARG B C 1
ATOM 6493 O O . ARG B 1 76 ? 0.895 27.047 -11.211 1 72.81 76 ARG B O 1
ATOM 6500 N N . GLU B 1 77 ? 2.467 27.766 -9.859 1 73 77 GLU B N 1
ATOM 6501 C CA . GLU B 1 77 ? 2.596 28.984 -10.664 1 73 77 GLU B CA 1
ATOM 6502 C C . GLU B 1 77 ? 3.053 28.656 -12.078 1 73 77 GLU B C 1
ATOM 6504 O O . GLU B 1 77 ? 2.584 29.266 -13.039 1 73 77 GLU B O 1
ATOM 6509 N N . TRP B 1 78 ? 3.893 27.734 -12.133 1 77.5 78 TRP B N 1
ATOM 6510 C CA . TRP B 1 78 ? 4.383 27.328 -13.445 1 77.5 78 TRP B CA 1
ATOM 6511 C C . TRP B 1 78 ? 3.271 26.688 -14.266 1 77.5 78 TRP B C 1
ATOM 6513 O O . TRP B 1 78 ? 3.129 26.984 -15.461 1 77.5 78 TRP B O 1
ATOM 6523 N N . LYS B 1 79 ? 2.502 25.859 -13.688 1 76.56 79 LYS B N 1
ATOM 6524 C CA . LYS B 1 79 ? 1.4 25.203 -14.391 1 76.56 79 LYS B CA 1
ATOM 6525 C C . LYS B 1 79 ? 0.344 26.219 -14.82 1 76.56 79 LYS B C 1
ATOM 6527 O O . LYS B 1 79 ? -0.245 26.094 -15.891 1 76.56 79 LYS B O 1
ATOM 6532 N N . ARG B 1 80 ? 0.187 27.188 -14.031 1 74.19 80 ARG B N 1
ATOM 6533 C CA . ARG B 1 80 ? -0.757 28.25 -14.375 1 74.19 80 ARG B CA 1
ATOM 6534 C C . ARG B 1 80 ? -0.269 29.047 -15.578 1 74.19 80 ARG B C 1
ATOM 6536 O O . ARG B 1 80 ? -1.057 29.406 -16.453 1 74.19 80 ARG B O 1
ATOM 6543 N N . THR B 1 81 ? 0.936 29.297 -15.508 1 76.69 81 THR B N 1
ATOM 6544 C CA . THR B 1 81 ? 1.508 30.047 -16.625 1 76.69 81 THR B CA 1
ATOM 6545 C C . THR B 1 81 ? 1.438 29.25 -17.906 1 76.69 81 THR B C 1
ATOM 6547 O O . THR B 1 81 ? 1.215 29.812 -18.984 1 76.69 81 THR B O 1
ATOM 6550 N N . LEU B 1 82 ? 1.594 27.969 -17.75 1 78.75 82 LEU B N 1
ATOM 6551 C CA . LEU B 1 82 ? 1.545 27.109 -18.922 1 78.75 82 LEU B CA 1
ATOM 6552 C C . LEU B 1 82 ? 0.13 27.031 -19.484 1 78.75 82 LEU B C 1
ATOM 6554 O O . LEU B 1 82 ? -0.055 26.984 -20.703 1 78.75 82 LEU B O 1
ATOM 6558 N N . HIS B 1 83 ? -0.856 27.016 -18.625 1 77.06 83 HIS B N 1
ATOM 6559 C CA . HIS B 1 83 ? -2.238 26.875 -19.078 1 77.06 83 HIS B CA 1
ATOM 6560 C C . HIS B 1 83 ? -2.824 28.219 -19.484 1 77.06 83 HIS B C 1
ATOM 6562 O O . HIS B 1 83 ? -3.838 28.281 -20.188 1 77.06 83 HIS B O 1
ATOM 6568 N N . SER B 1 84 ? -2.211 29.281 -19.047 1 74.19 84 SER B N 1
ATOM 6569 C CA . SER B 1 84 ? -2.727 30.609 -19.359 1 74.19 84 SER B CA 1
ATOM 6570 C C . SER B 1 84 ? -2.283 31.062 -20.75 1 74.19 84 SER B C 1
ATOM 6572 O O . SER B 1 84 ? -2.836 32 -21.312 1 74.19 84 SER B O 1
ATOM 6574 N N . GLN B 1 85 ? -1.372 30.297 -21.281 1 76.12 85 GLN B N 1
ATOM 6575 C CA . GLN B 1 85 ? -0.921 30.688 -22.609 1 76.12 85 GLN B CA 1
ATOM 6576 C C . GLN B 1 85 ? -1.982 30.391 -23.656 1 76.12 85 GLN B C 1
ATOM 6578 O O . GLN B 1 85 ? -2.676 29.375 -23.578 1 76.12 85 GLN B O 1
ATOM 6583 N N . ARG B 1 86 ? -2.494 31.453 -24.359 1 72.69 86 ARG B N 1
ATOM 6584 C CA . ARG B 1 86 ? -3.525 31.359 -25.391 1 72.69 86 ARG B CA 1
ATOM 6585 C C . ARG B 1 86 ? -2.936 30.875 -26.703 1 72.69 86 ARG B C 1
ATOM 6587 O O . ARG B 1 86 ? -1.738 31.031 -26.953 1 72.69 86 ARG B O 1
ATOM 6594 N N . GLY B 1 87 ? -3.697 30.016 -27.406 1 74.38 87 GLY B N 1
ATOM 6595 C CA . GLY B 1 87 ? -3.365 29.562 -28.75 1 74.38 87 GLY B CA 1
ATOM 6596 C C . GLY B 1 87 ? -2.939 28.109 -28.812 1 74.38 87 GLY B C 1
ATOM 6597 O O . GLY B 1 87 ? -3.223 27.344 -27.891 1 74.38 87 GLY B O 1
ATOM 6598 N N . LEU B 1 88 ? -2.314 27.703 -29.906 1 75.5 88 LEU B N 1
ATOM 6599 C CA . LEU B 1 88 ? -1.825 26.344 -30.141 1 75.5 88 LEU B CA 1
ATOM 6600 C C . LEU B 1 88 ? -0.689 26 -29.188 1 75.5 88 LEU B C 1
ATOM 6602 O O . LEU B 1 88 ? -0.588 24.859 -28.734 1 75.5 88 LEU B O 1
ATOM 6606 N N . ARG B 1 89 ? 0.048 27.031 -28.953 1 75.38 89 ARG B N 1
ATOM 6607 C CA . ARG B 1 89 ? 1.153 26.828 -28.016 1 75.38 89 ARG B CA 1
ATOM 6608 C C . ARG B 1 89 ? 0.64 26.578 -26.609 1 75.38 89 ARG B C 1
ATOM 6610 O O . ARG B 1 89 ? 1.237 25.797 -25.844 1 75.38 89 ARG B O 1
ATOM 6617 N N . GLY B 1 90 ? -0.453 27.125 -26.281 1 75.38 90 GLY B N 1
ATOM 6618 C CA . GLY B 1 90 ? -1.05 26.922 -24.969 1 75.38 90 GLY B CA 1
ATOM 6619 C C . GLY B 1 90 ? -1.589 25.516 -24.766 1 75.38 90 GLY B C 1
ATOM 6620 O O . GLY B 1 90 ? -1.468 24.953 -23.672 1 75.38 90 GLY B O 1
ATOM 6621 N N . ALA B 1 91 ? -2.076 24.984 -25.797 1 78.44 91 ALA B N 1
ATOM 6622 C CA . ALA B 1 91 ? -2.607 23.625 -25.688 1 78.44 91 ALA B CA 1
ATOM 6623 C C . ALA B 1 91 ? -1.486 22.594 -25.781 1 78.44 91 ALA B C 1
ATOM 6625 O O . ALA B 1 91 ? -1.541 21.562 -25.109 1 78.44 91 ALA B O 1
ATOM 6626 N N . LEU B 1 92 ? -0.438 22.922 -26.516 1 82.31 92 LEU B N 1
ATOM 6627 C CA . LEU B 1 92 ? 0.619 21.953 -26.766 1 82.31 92 LEU B CA 1
ATOM 6628 C C . LEU B 1 92 ? 1.67 22 -25.672 1 82.31 92 LEU B C 1
ATOM 6630 O O . LEU B 1 92 ? 2.344 20.984 -25.406 1 82.31 92 LEU B O 1
ATOM 6634 N N . ALA B 1 93 ? 1.767 23.156 -25.016 1 81.06 93 ALA B N 1
ATOM 6635 C CA . ALA B 1 93 ? 2.832 23.297 -24.031 1 81.06 93 ALA B CA 1
ATOM 6636 C C . ALA B 1 93 ? 2.605 22.391 -22.828 1 81.06 93 ALA B C 1
ATOM 6638 O O . ALA B 1 93 ? 3.52 21.672 -22.406 1 81.06 93 ALA B O 1
ATOM 6639 N N . PRO B 1 94 ? 1.329 22.391 -22.406 1 81.31 94 PRO B N 1
ATOM 6640 C CA . PRO B 1 94 ? 1.129 21.469 -21.281 1 81.31 94 PRO B CA 1
ATOM 6641 C C . PRO B 1 94 ? 1.284 20 -21.688 1 81.31 94 PRO B C 1
ATOM 6643 O O . PRO B 1 94 ? 1.771 19.188 -20.906 1 81.31 94 PRO B O 1
ATOM 6646 N N . ILE B 1 95 ? 0.953 19.734 -22.812 1 82.19 95 ILE B N 1
ATOM 6647 C CA . ILE B 1 95 ? 1.072 18.359 -23.312 1 82.19 95 ILE B CA 1
ATOM 6648 C C . ILE B 1 95 ? 2.545 18.016 -23.516 1 82.19 95 ILE B C 1
ATOM 6650 O O . ILE B 1 95 ? 2.969 16.891 -23.219 1 82.19 95 ILE B O 1
ATOM 6654 N N . ALA B 1 96 ? 3.244 18.938 -24 1 82.56 96 ALA B N 1
ATOM 6655 C CA . ALA B 1 96 ? 4.672 18.703 -24.219 1 82.56 96 ALA B CA 1
ATOM 6656 C C . ALA B 1 96 ? 5.395 18.484 -22.891 1 82.56 96 ALA B C 1
ATOM 6658 O O . ALA B 1 96 ? 6.285 17.641 -22.781 1 82.56 96 ALA B O 1
ATOM 6659 N N . ASP B 1 97 ? 4.996 19.25 -21.875 1 80.56 97 ASP B N 1
ATOM 6660 C CA . ASP B 1 97 ? 5.625 19.094 -20.578 1 80.56 97 ASP B CA 1
ATOM 6661 C C . ASP B 1 97 ? 5.277 17.75 -19.938 1 80.56 97 ASP B C 1
ATOM 6663 O O . ASP B 1 97 ? 6.145 17.094 -19.375 1 80.56 97 ASP B O 1
ATOM 6667 N N . SER B 1 98 ? 4.074 17.438 -20.094 1 80.31 98 SER B N 1
ATOM 6668 C CA . SER B 1 98 ? 3.656 16.141 -19.578 1 80.31 98 SER B CA 1
ATOM 6669 C C . SER B 1 98 ? 4.309 15 -20.359 1 80.31 98 SER B C 1
ATOM 6671 O O . SER B 1 98 ? 4.645 13.969 -19.766 1 80.31 98 SER B O 1
ATOM 6673 N N . SER B 1 99 ? 4.523 15.203 -21.594 1 85 99 SER B N 1
ATOM 6674 C CA . SER B 1 99 ? 5.137 14.172 -22.438 1 85 99 SER B CA 1
ATOM 6675 C C . SER B 1 99 ? 6.613 13.992 -22.094 1 85 99 SER B C 1
ATOM 6677 O O . SER B 1 99 ? 7.133 12.875 -22.141 1 85 99 SER B O 1
ATOM 6679 N N . LYS B 1 100 ? 7.289 15.055 -21.75 1 86.88 100 LYS B N 1
ATOM 6680 C CA . LYS B 1 100 ? 8.688 14.953 -21.359 1 86.88 100 LYS B CA 1
ATOM 6681 C C . LYS B 1 100 ? 8.836 14.125 -20.078 1 86.88 100 LYS B C 1
ATOM 6683 O O . LYS B 1 100 ? 9.742 13.297 -19.969 1 86.88 100 LYS B O 1
ATOM 6688 N N . MET B 1 101 ? 7.973 14.383 -19.203 1 86.5 101 MET B N 1
ATOM 6689 C CA . MET B 1 101 ? 8.016 13.633 -17.953 1 86.5 101 MET B CA 1
ATOM 6690 C C . MET B 1 101 ? 7.766 12.148 -18.203 1 86.5 101 MET B C 1
ATOM 6692 O O . MET B 1 101 ? 8.461 11.297 -17.641 1 86.5 101 MET B O 1
ATOM 6696 N N . TRP B 1 102 ? 6.855 11.828 -19.016 1 87.19 102 TRP B N 1
ATOM 6697 C CA . TRP B 1 102 ? 6.531 10.438 -19.297 1 87.19 102 TRP B CA 1
ATOM 6698 C C . TRP B 1 102 ? 7.648 9.766 -20.094 1 87.19 102 TRP B C 1
ATOM 6700 O O . TRP B 1 102 ? 7.91 8.578 -19.922 1 87.19 102 TRP B O 1
ATOM 6710 N N . LEU B 1 103 ? 8.219 10.516 -20.875 1 92.19 103 LEU B N 1
ATOM 6711 C CA . LEU B 1 103 ? 9.352 9.977 -21.625 1 92.19 103 LEU B CA 1
ATOM 6712 C C . LEU B 1 103 ? 10.484 9.57 -20.672 1 92.19 103 LEU B C 1
ATOM 6714 O O . LEU B 1 103 ? 11.078 8.5 -20.828 1 92.19 103 LEU B O 1
ATOM 6718 N N . VAL B 1 104 ? 10.734 10.391 -19.719 1 93.81 104 VAL B N 1
ATOM 6719 C CA . VAL B 1 104 ? 11.781 10.086 -18.75 1 93.81 104 VAL B CA 1
ATOM 6720 C C . VAL B 1 104 ? 11.398 8.852 -17.938 1 93.81 104 VAL B C 1
ATOM 6722 O O . VAL B 1 104 ? 12.25 8.008 -17.641 1 93.81 104 VAL B O 1
ATOM 6725 N N . ILE B 1 105 ? 10.156 8.758 -17.625 1 92.62 105 ILE B N 1
ATOM 6726 C CA . ILE B 1 105 ? 9.656 7.629 -16.828 1 92.62 105 ILE B CA 1
ATOM 6727 C C . ILE B 1 105 ? 9.812 6.34 -17.641 1 92.62 105 ILE B C 1
ATOM 6729 O O . ILE B 1 105 ? 10.312 5.336 -17.125 1 92.62 105 ILE B O 1
ATOM 6733 N N . VAL B 1 106 ? 9.477 6.336 -18.859 1 93.38 106 VAL B N 1
ATOM 6734 C CA . VAL B 1 106 ? 9.547 5.16 -19.719 1 93.38 106 VAL B CA 1
ATOM 6735 C C . VAL B 1 106 ? 11.008 4.789 -19.969 1 93.38 106 VAL B C 1
ATOM 6737 O O . VAL B 1 106 ? 11.383 3.619 -19.875 1 93.38 106 VAL B O 1
ATOM 6740 N N . LEU B 1 107 ? 11.781 5.785 -20.219 1 96.56 107 LEU B N 1
ATOM 6741 C CA . LEU B 1 107 ? 13.188 5.531 -20.516 1 96.56 107 LEU B CA 1
ATOM 6742 C C . LEU B 1 107 ? 13.914 5.039 -19.266 1 96.56 107 LEU B C 1
ATOM 6744 O O . LEU B 1 107 ? 14.836 4.23 -19.359 1 96.56 107 LEU B O 1
ATOM 6748 N N . THR B 1 108 ? 13.492 5.539 -18.141 1 96.88 108 THR B N 1
ATOM 6749 C CA . THR B 1 108 ? 14.07 5.035 -16.891 1 96.88 108 THR B CA 1
ATOM 6750 C C . THR B 1 108 ? 13.75 3.557 -16.703 1 96.88 108 THR B C 1
ATOM 6752 O O . THR B 1 108 ? 14.617 2.77 -16.328 1 96.88 108 THR B O 1
ATOM 6755 N N . GLY B 1 109 ? 12.492 3.195 -16.953 1 96.25 109 GLY B N 1
ATOM 6756 C CA . GLY B 1 109 ? 12.117 1.792 -16.875 1 96.25 109 GLY B CA 1
ATOM 6757 C C . GLY B 1 109 ? 12.914 0.908 -17.812 1 96.25 109 GLY B C 1
ATOM 6758 O O . GLY B 1 109 ? 13.453 -0.124 -17.406 1 96.25 109 GLY B O 1
ATOM 6759 N N . VAL B 1 110 ? 13.102 1.341 -19 1 96.44 110 VAL B N 1
ATOM 6760 C CA . VAL B 1 110 ? 13.859 0.587 -20 1 96.44 110 VAL B CA 1
ATOM 6761 C C . VAL B 1 110 ? 15.328 0.542 -19.594 1 96.44 110 VAL B C 1
ATOM 6763 O O . VAL B 1 110 ? 15.969 -0.513 -19.656 1 96.44 110 VAL B O 1
ATOM 6766 N N . GLY B 1 111 ? 15.797 1.653 -19.203 1 97.06 111 GLY B N 1
ATOM 6767 C CA . GLY B 1 111 ? 17.203 1.742 -18.812 1 97.06 111 GLY B CA 1
ATOM 6768 C C . GLY B 1 111 ? 17.562 0.816 -17.672 1 97.06 111 GLY B C 1
ATOM 6769 O O . GLY B 1 111 ? 18.562 0.103 -17.734 1 97.06 111 GLY B O 1
ATOM 6770 N N . ILE B 1 112 ? 16.797 0.822 -16.641 1 96.81 112 ILE B N 1
ATOM 6771 C CA . ILE B 1 112 ? 17.125 -0.001 -15.484 1 96.81 112 ILE B CA 1
ATOM 6772 C C . ILE B 1 112 ? 16.891 -1.474 -15.82 1 96.81 112 ILE B C 1
ATOM 6774 O O . ILE B 1 112 ? 17.594 -2.348 -15.312 1 96.81 112 ILE B O 1
ATOM 6778 N N . GLY B 1 113 ? 15.852 -1.787 -16.625 1 95 113 GLY B N 1
ATOM 6779 C CA . GLY B 1 113 ? 15.68 -3.154 -17.094 1 95 113 GLY B CA 1
ATOM 6780 C C . GLY B 1 113 ? 16.891 -3.686 -17.844 1 95 113 GLY B C 1
ATOM 6781 O O . GLY B 1 113 ? 17.344 -4.809 -17.594 1 95 113 GLY B O 1
ATOM 6782 N N . VAL B 1 114 ? 17.484 -2.895 -18.641 1 95.88 114 VAL B N 1
ATOM 6783 C CA . VAL B 1 114 ? 18.672 -3.275 -19.406 1 95.88 114 VAL B CA 1
ATOM 6784 C C . VAL B 1 114 ? 19.875 -3.387 -18.484 1 95.88 114 VAL B C 1
ATOM 6786 O O . VAL B 1 114 ? 20.656 -4.344 -18.578 1 95.88 114 VAL B O 1
ATOM 6789 N N . ALA B 1 115 ? 20 -2.428 -17.625 1 95.69 115 ALA B N 1
ATOM 6790 C CA . ALA B 1 115 ? 21.109 -2.455 -16.688 1 95.69 115 ALA B CA 1
ATOM 6791 C C . ALA B 1 115 ? 21.031 -3.684 -15.781 1 95.69 115 ALA B C 1
ATOM 6793 O O . ALA B 1 115 ? 22.047 -4.301 -15.469 1 95.69 115 ALA B O 1
ATOM 6794 N N . GLY B 1 116 ? 19.844 -3.975 -15.359 1 94.19 116 GLY B N 1
ATOM 6795 C CA . GLY B 1 116 ? 19.672 -5.164 -14.539 1 94.19 116 GLY B CA 1
ATOM 6796 C C . GLY B 1 116 ? 20.016 -6.449 -15.273 1 94.19 116 GLY B C 1
ATOM 6797 O O . GLY B 1 116 ? 20.656 -7.336 -14.703 1 94.19 116 GLY B O 1
ATOM 6798 N N . ALA B 1 117 ? 19.609 -6.578 -16.484 1 93.56 117 ALA B N 1
ATOM 6799 C CA . ALA B 1 117 ? 19.938 -7.75 -17.297 1 93.56 117 ALA B CA 1
ATOM 6800 C C . ALA B 1 117 ? 21.438 -7.871 -17.516 1 93.56 117 ALA B C 1
ATOM 6802 O O . ALA B 1 117 ? 22 -8.961 -17.406 1 93.56 117 ALA B O 1
ATOM 6803 N N . TRP B 1 118 ? 22.016 -6.797 -17.844 1 94.19 118 TRP B N 1
ATOM 6804 C CA . TRP B 1 118 ? 23.453 -6.773 -18.031 1 94.19 118 TRP B CA 1
ATOM 6805 C C . TRP B 1 118 ? 24.188 -7.184 -16.766 1 94.19 118 TRP B C 1
ATOM 6807 O O . TRP B 1 118 ? 25.156 -7.941 -16.812 1 94.19 118 TRP B O 1
ATOM 6817 N N . LEU B 1 119 ? 23.766 -6.684 -15.656 1 94.62 119 LEU B N 1
ATOM 6818 C CA . LEU B 1 119 ? 24.359 -7.02 -14.367 1 94.62 119 LEU B CA 1
ATOM 6819 C C . LEU B 1 119 ? 24.234 -8.516 -14.086 1 94.62 119 LEU B C 1
ATOM 6821 O O . LEU B 1 119 ? 25.203 -9.148 -13.633 1 94.62 119 LEU B O 1
ATOM 6825 N N . ASP B 1 120 ? 23.141 -9.07 -14.344 1 92.31 120 ASP B N 1
ATOM 6826 C CA . ASP B 1 120 ? 22.906 -10.492 -14.078 1 92.31 120 ASP B CA 1
ATOM 6827 C C . ASP B 1 120 ? 23.797 -11.367 -14.938 1 92.31 120 ASP B C 1
ATOM 6829 O O . ASP B 1 120 ? 24.359 -12.359 -14.461 1 92.31 120 ASP B O 1
ATOM 6833 N N . VAL B 1 121 ? 23.953 -11.039 -16.172 1 91.56 121 VAL B N 1
ATOM 6834 C CA . VAL B 1 121 ? 24.781 -11.805 -17.094 1 91.56 121 VAL B CA 1
ATOM 6835 C C . VAL B 1 121 ? 26.25 -11.703 -16.656 1 91.56 121 VAL B C 1
ATOM 6837 O O . VAL B 1 121 ? 26.969 -12.703 -16.641 1 91.56 121 VAL B O 1
ATOM 6840 N N . LEU B 1 122 ? 26.625 -10.508 -16.344 1 94.12 122 LEU B N 1
ATOM 6841 C CA . LEU B 1 122 ? 28.016 -10.281 -15.945 1 94.12 122 LEU B CA 1
ATOM 6842 C C . LEU B 1 122 ? 28.328 -11 -14.633 1 94.12 122 LEU B C 1
ATOM 6844 O O . LEU B 1 122 ? 29.391 -11.602 -14.492 1 94.12 122 LEU B O 1
ATOM 6848 N N . VAL B 1 123 ? 27.469 -10.922 -13.672 1 94.25 123 VAL B N 1
ATOM 6849 C CA . VAL B 1 123 ? 27.672 -11.562 -12.375 1 94.25 123 VAL B CA 1
ATOM 6850 C C . VAL B 1 123 ? 27.75 -13.078 -12.555 1 94.25 123 VAL B C 1
ATOM 6852 O O . VAL B 1 123 ? 28.594 -13.734 -11.93 1 94.25 123 VAL B O 1
ATOM 6855 N N . ARG B 1 124 ? 26.906 -13.641 -13.336 1 91.75 124 ARG B N 1
ATOM 6856 C CA . ARG B 1 124 ? 26.922 -15.078 -13.562 1 91.75 124 ARG B CA 1
ATOM 6857 C C . ARG B 1 124 ? 28.219 -15.523 -14.234 1 91.75 124 ARG B C 1
ATOM 6859 O O . ARG B 1 124 ? 28.797 -16.547 -13.867 1 91.75 124 ARG B O 1
ATOM 6866 N N . TRP B 1 125 ? 28.625 -14.812 -15.172 1 93.12 125 TRP B N 1
ATOM 6867 C CA . TRP B 1 125 ? 29.859 -15.141 -15.875 1 93.12 125 TRP B CA 1
ATOM 6868 C C . TRP B 1 125 ? 31.062 -15.039 -14.953 1 93.12 125 TRP B C 1
ATOM 6870 O O . TRP B 1 125 ? 31.875 -15.969 -14.859 1 93.12 125 TRP B O 1
ATOM 6880 N N . LEU B 1 126 ? 31.203 -13.891 -14.258 1 94.94 126 LEU B N 1
ATOM 6881 C CA . LEU B 1 126 ? 32.312 -13.68 -13.352 1 94.94 126 LEU B CA 1
ATOM 6882 C C . LEU B 1 126 ? 32.281 -14.688 -12.203 1 94.94 126 LEU B C 1
ATOM 6884 O O . LEU B 1 126 ? 33.344 -15.164 -11.766 1 94.94 126 LEU B O 1
ATOM 6888 N N . GLY B 1 127 ? 31.109 -14.945 -11.742 1 93 127 GLY B N 1
ATOM 6889 C CA . GLY B 1 127 ? 30.953 -15.93 -10.68 1 93 127 GLY B CA 1
ATOM 6890 C C . GLY B 1 127 ? 31.391 -17.328 -11.094 1 93 127 GLY B C 1
ATOM 6891 O O . GLY B 1 127 ? 32.031 -18.031 -10.32 1 93 127 GLY B O 1
ATOM 6892 N N . ASP B 1 128 ? 31.062 -17.734 -12.266 1 92.44 128 ASP B N 1
ATOM 6893 C CA . ASP B 1 128 ? 31.422 -19.062 -12.766 1 92.44 128 ASP B CA 1
ATOM 6894 C C . ASP B 1 128 ? 32.906 -19.156 -13.055 1 92.44 128 ASP B C 1
ATOM 6896 O O . ASP B 1 128 ? 33.5 -20.234 -12.969 1 92.44 128 ASP B O 1
ATOM 6900 N N . LEU B 1 129 ? 33.5 -18.031 -13.375 1 93.62 129 LEU B N 1
ATOM 6901 C CA . LEU B 1 129 ? 34.938 -18.016 -13.656 1 93.62 129 LEU B CA 1
ATOM 6902 C C . LEU B 1 129 ? 35.719 -18.453 -12.43 1 93.62 129 LEU B C 1
ATOM 6904 O O . LEU B 1 129 ? 36.844 -18.938 -12.562 1 93.62 129 LEU B O 1
ATOM 6908 N N . ARG B 1 130 ? 35.188 -18.312 -11.25 1 93.81 130 ARG B N 1
ATOM 6909 C CA . ARG B 1 130 ? 35.875 -18.719 -10.039 1 93.81 130 ARG B CA 1
ATOM 6910 C C . ARG B 1 130 ? 35.938 -20.234 -9.922 1 93.81 130 ARG B C 1
ATOM 6912 O O . ARG B 1 130 ? 36.812 -20.781 -9.25 1 93.81 130 ARG B O 1
ATOM 6919 N N . GLU B 1 131 ? 35.031 -20.906 -10.609 1 90.31 131 GLU B N 1
ATOM 6920 C CA . GLU B 1 131 ? 34.938 -22.344 -10.484 1 90.31 131 GLU B CA 1
ATOM 6921 C C . GLU B 1 131 ? 35.531 -23.047 -11.711 1 90.31 131 GLU B C 1
ATOM 6923 O O . GLU B 1 131 ? 36 -24.188 -11.625 1 90.31 131 GLU B O 1
ATOM 6928 N N . GLY B 1 132 ? 35.344 -22.422 -12.812 1 91.44 132 GLY B N 1
ATOM 6929 C CA . GLY B 1 132 ? 35.875 -23.047 -14.008 1 91.44 132 GLY B CA 1
ATOM 6930 C C . GLY B 1 132 ? 35.688 -22.219 -15.258 1 91.44 132 GLY B C 1
ATOM 6931 O O . GLY B 1 132 ? 35.438 -21.016 -15.18 1 91.44 132 GLY B O 1
ATOM 6932 N N . ARG B 1 133 ? 36 -22.875 -16.344 1 89.81 133 ARG B N 1
ATOM 6933 C CA . ARG B 1 133 ? 35.875 -22.219 -17.641 1 89.81 133 ARG B CA 1
ATOM 6934 C C . ARG B 1 133 ? 35.281 -23.172 -18.688 1 89.81 133 ARG B C 1
ATOM 6936 O O . ARG B 1 133 ? 35.438 -24.391 -18.578 1 89.81 133 ARG B O 1
ATOM 6943 N N . CYS B 1 134 ? 34.562 -22.531 -19.562 1 89.81 134 CYS B N 1
ATOM 6944 C CA . CYS B 1 134 ? 34 -23.312 -20.656 1 89.81 134 CYS B CA 1
ATOM 6945 C C . CYS B 1 134 ? 35.031 -23.594 -21.719 1 89.81 134 CYS B C 1
ATOM 6947 O O . CYS B 1 134 ? 35.781 -22.703 -22.125 1 89.81 134 CYS B O 1
ATOM 6949 N N . ALA B 1 135 ? 35.062 -24.844 -22.234 1 86.38 135 ALA B N 1
ATOM 6950 C CA . ALA B 1 135 ? 36.031 -25.25 -23.234 1 86.38 135 ALA B CA 1
ATOM 6951 C C . ALA B 1 135 ? 35.75 -24.594 -24.578 1 86.38 135 ALA B C 1
ATOM 6953 O O . ALA B 1 135 ? 36.656 -24.344 -25.359 1 86.38 135 ALA B O 1
ATOM 6954 N N . TYR B 1 136 ? 34.5 -24.25 -24.859 1 83.44 136 TYR B N 1
ATOM 6955 C CA . TYR B 1 136 ? 34.094 -23.688 -26.141 1 83.44 136 TYR B CA 1
ATOM 6956 C C . TYR B 1 136 ? 34.5 -22.219 -26.25 1 83.44 136 TYR B C 1
ATOM 6958 O O . TYR B 1 136 ? 34.781 -21.734 -27.344 1 83.44 136 TYR B O 1
ATOM 6966 N N . GLY B 1 137 ? 34.469 -21.547 -25.141 1 83.31 137 GLY B N 1
ATOM 6967 C CA . GLY B 1 137 ? 34.719 -20.109 -25.156 1 83.31 137 GLY B CA 1
ATOM 6968 C C . GLY B 1 137 ? 34.844 -19.516 -23.766 1 83.31 137 GLY B C 1
ATOM 6969 O O . GLY B 1 137 ? 34.156 -19.984 -22.828 1 83.31 137 GLY B O 1
ATOM 6970 N N . PHE B 1 138 ? 35.5 -18.375 -23.734 1 84 138 PHE B N 1
ATOM 6971 C CA . PHE B 1 138 ? 35.812 -17.766 -22.453 1 84 138 PHE B CA 1
ATOM 6972 C C . PHE B 1 138 ? 34.625 -16.984 -21.938 1 84 138 PHE B C 1
ATOM 6974 O O . PHE B 1 138 ? 34.438 -16.859 -20.719 1 84 138 PHE B O 1
ATOM 6981 N N . PHE B 1 139 ? 33.719 -16.594 -22.75 1 84.25 139 PHE B N 1
ATOM 6982 C CA . PHE B 1 139 ? 32.656 -15.656 -22.328 1 84.25 139 PHE B CA 1
ATOM 6983 C C . PHE B 1 139 ? 31.344 -16.391 -22.078 1 84.25 139 PHE B C 1
ATOM 6985 O O . PHE B 1 139 ? 30.328 -15.766 -21.781 1 84.25 139 PHE B O 1
ATOM 6992 N N . TYR B 1 140 ? 31.406 -17.734 -22.016 1 83.94 140 TYR B N 1
ATOM 6993 C CA . TYR B 1 140 ? 30.219 -18.516 -21.719 1 83.94 140 TYR B CA 1
ATOM 6994 C C . TYR B 1 140 ? 30.156 -18.875 -20.25 1 83.94 140 TYR B C 1
ATOM 6996 O O . TYR B 1 140 ? 31.156 -19.281 -19.656 1 83.94 140 TYR B O 1
ATOM 7004 N N . ASN B 1 141 ? 29.062 -18.625 -19.672 1 86.06 141 ASN B N 1
ATOM 7005 C CA . ASN B 1 141 ? 28.844 -19.109 -18.312 1 86.06 141 ASN B CA 1
ATOM 7006 C C . ASN B 1 141 ? 28.547 -20.609 -18.281 1 86.06 141 ASN B C 1
ATOM 7008 O O . ASN B 1 141 ? 28.453 -21.234 -19.328 1 86.06 141 ASN B O 1
ATOM 7012 N N . GLN B 1 142 ? 28.5 -21.172 -17.141 1 84 142 GLN B N 1
ATOM 7013 C CA . GLN B 1 142 ? 28.375 -22.609 -17 1 84 142 GLN B CA 1
ATOM 7014 C C . GLN B 1 142 ? 27.062 -23.094 -17.625 1 84 142 GLN B C 1
ATOM 7016 O O . GLN B 1 142 ? 27.047 -24.125 -18.312 1 84 142 GLN B O 1
ATOM 7021 N N . VAL B 1 143 ? 25.984 -22.406 -17.391 1 80.12 143 VAL B N 1
ATOM 7022 C CA . VAL B 1 143 ? 24.672 -22.828 -17.875 1 80.12 143 VAL B CA 1
ATOM 7023 C C . VAL B 1 143 ? 24.641 -22.734 -19.391 1 80.12 143 VAL B C 1
ATOM 7025 O O . VAL B 1 143 ? 24.125 -23.625 -20.062 1 80.12 143 VAL B O 1
ATOM 7028 N N . ALA B 1 144 ? 25.188 -21.688 -19.891 1 80.81 144 ALA B N 1
ATOM 7029 C CA . ALA B 1 144 ? 25.234 -21.516 -21.344 1 80.81 144 ALA B CA 1
ATOM 7030 C C . ALA B 1 144 ? 26.172 -22.531 -22 1 80.81 144 ALA B C 1
ATOM 7032 O O . ALA B 1 144 ? 25.922 -23 -23.109 1 80.81 144 ALA B O 1
ATOM 7033 N N . CYS B 1 145 ? 27.203 -22.781 -21.266 1 83.62 145 CYS B N 1
ATOM 7034 C CA . CYS B 1 145 ? 28.156 -23.766 -21.75 1 83.62 145 CYS B CA 1
ATOM 7035 C C . CYS B 1 145 ? 27.516 -25.141 -21.859 1 83.62 145 CYS B C 1
ATOM 7037 O O . CYS B 1 145 ? 27.828 -25.906 -22.781 1 83.62 145 CYS B O 1
ATOM 7039 N N . CYS B 1 146 ? 26.688 -25.406 -21 1 80.31 146 CYS B N 1
ATOM 7040 C CA . CYS B 1 146 ? 26.078 -26.734 -20.953 1 80.31 146 CYS B CA 1
ATOM 7041 C C . CYS B 1 146 ? 24.672 -26.719 -21.547 1 80.31 146 CYS B C 1
ATOM 7043 O O . CYS B 1 146 ? 23.891 -27.641 -21.312 1 80.31 146 CYS B O 1
ATOM 7045 N N . SER B 1 147 ? 24.406 -25.594 -22.219 1 77.44 147 SER B N 1
ATOM 7046 C CA . SER B 1 147 ? 23.078 -25.469 -22.812 1 77.44 147 SER B CA 1
ATOM 7047 C C . SER B 1 147 ? 22.906 -26.438 -23.984 1 77.44 147 SER B C 1
ATOM 7049 O O . SER B 1 147 ? 23.859 -26.703 -24.719 1 77.44 147 SER B O 1
ATOM 7051 N N . GLY B 1 148 ? 21.766 -27.219 -24.094 1 64.06 148 GLY B N 1
ATOM 7052 C CA . GLY B 1 148 ? 21.484 -28.109 -25.203 1 64.06 148 GLY B CA 1
ATOM 7053 C C . GLY B 1 148 ? 21.609 -29.578 -24.844 1 64.06 148 GLY B C 1
ATOM 7054 O O . GLY B 1 148 ? 21.375 -30.453 -25.688 1 64.06 148 GLY B O 1
ATOM 7055 N N . LEU B 1 149 ? 22.156 -29.734 -23.656 1 68 149 LEU B N 1
ATOM 7056 C CA . LEU B 1 149 ? 22.312 -31.125 -23.234 1 68 149 LEU B CA 1
ATOM 7057 C C . LEU B 1 149 ? 20.984 -31.672 -22.719 1 68 149 LEU B C 1
ATOM 7059 O O . LEU B 1 149 ? 20.156 -30.922 -22.188 1 68 149 LEU B O 1
ATOM 7063 N N . ASP B 1 150 ? 20.609 -32.844 -23.047 1 60.03 150 ASP B N 1
ATOM 7064 C CA . ASP B 1 150 ? 19.406 -33.5 -22.578 1 60.03 150 ASP B CA 1
ATOM 7065 C C . ASP B 1 150 ? 19.391 -33.656 -21.062 1 60.03 150 ASP B C 1
ATOM 7067 O O . ASP B 1 150 ? 20.453 -33.656 -20.438 1 60.03 150 ASP B O 1
ATOM 7071 N N . PRO B 1 151 ? 18.188 -33.594 -20.391 1 59.41 151 PRO B N 1
ATOM 7072 C CA . PRO B 1 151 ? 18.109 -33.781 -18.938 1 59.41 151 PRO B CA 1
ATOM 7073 C C . PRO B 1 151 ? 18.797 -35.031 -18.469 1 59.41 151 PRO B C 1
ATOM 7075 O O . PRO B 1 151 ? 18.578 -36.125 -19.031 1 59.41 151 PRO B O 1
ATOM 7078 N N . GLY B 1 152 ? 19.953 -35 -17.672 1 58.84 152 GLY B N 1
ATOM 7079 C CA . GLY B 1 152 ? 20.672 -36.125 -17.141 1 58.84 152 GLY B CA 1
ATOM 7080 C C . GLY B 1 152 ? 22.078 -36.25 -17.672 1 58.84 152 GLY B C 1
ATOM 7081 O O . GLY B 1 152 ? 22.891 -37 -17.141 1 58.84 152 GLY B O 1
ATOM 7082 N N . GLU B 1 153 ? 22.281 -35.562 -18.812 1 65.75 153 GLU B N 1
ATOM 7083 C CA . GLU B 1 153 ? 23.594 -35.719 -19.422 1 65.75 153 GLU B CA 1
ATOM 7084 C C . GLU B 1 153 ? 24.625 -34.844 -18.688 1 65.75 153 GLU B C 1
ATOM 7086 O O . GLU B 1 153 ? 24.312 -33.719 -18.266 1 65.75 153 GLU B O 1
ATOM 7091 N N . VAL B 1 154 ? 25.797 -35.438 -18.406 1 73.5 154 VAL B N 1
ATOM 7092 C CA . VAL B 1 154 ? 26.875 -34.75 -17.719 1 73.5 154 VAL B CA 1
ATOM 7093 C C . VAL B 1 154 ? 27.547 -33.781 -18.688 1 73.5 154 VAL B C 1
ATOM 7095 O O . VAL B 1 154 ? 27.844 -34.125 -19.828 1 73.5 154 VAL B O 1
ATOM 7098 N N . CYS B 1 155 ? 27.641 -32.531 -18.328 1 79.69 155 CYS B N 1
ATOM 7099 C CA . CYS B 1 155 ? 28.297 -31.5 -19.109 1 79.69 155 CYS B CA 1
ATOM 7100 C C . CYS B 1 155 ? 29.812 -31.656 -19.078 1 79.69 155 CYS B C 1
ATOM 7102 O O . CYS B 1 155 ? 30.438 -31.422 -18.047 1 79.69 155 CYS B O 1
ATOM 7104 N N . THR B 1 156 ? 30.438 -32.125 -20.156 1 81.06 156 THR B N 1
ATOM 7105 C CA . THR B 1 156 ? 31.875 -32.344 -20.219 1 81.06 156 THR B CA 1
ATOM 7106 C C . THR B 1 156 ? 32.594 -31.078 -20.719 1 81.06 156 THR B C 1
ATOM 7108 O O . THR B 1 156 ? 33.812 -30.953 -20.594 1 81.06 156 THR B O 1
ATOM 7111 N N . GLU B 1 157 ? 31.875 -30.172 -21.125 1 86.44 157 GLU B N 1
ATOM 7112 C CA . GLU B 1 157 ? 32.469 -28.984 -21.703 1 86.44 157 GLU B CA 1
ATOM 7113 C C . GLU B 1 157 ? 32.875 -27.984 -20.625 1 86.44 157 GLU B C 1
ATOM 7115 O O . GLU B 1 157 ? 33.75 -27.141 -20.844 1 86.44 157 GLU B O 1
ATOM 7120 N N . TRP B 1 158 ? 32.312 -28.047 -19.578 1 88.75 158 TRP B N 1
ATOM 7121 C CA . TRP B 1 158 ? 32.719 -27.203 -18.453 1 88.75 158 TRP B CA 1
ATOM 7122 C C . TRP B 1 158 ? 33.875 -27.859 -17.672 1 88.75 158 TRP B C 1
ATOM 7124 O O . TRP B 1 158 ? 33.719 -28.938 -17.125 1 88.75 158 TRP B O 1
ATOM 7134 N N . LYS B 1 159 ? 35 -27.234 -17.688 1 89.12 159 LYS B N 1
ATOM 7135 C CA . LYS B 1 159 ? 36.188 -27.781 -17.031 1 89.12 159 LYS B CA 1
ATOM 7136 C C . LYS B 1 159 ? 36.625 -26.922 -15.844 1 89.12 159 LYS B C 1
ATOM 7138 O O . LYS B 1 159 ? 36.594 -25.688 -15.93 1 89.12 159 LYS B O 1
ATOM 7143 N N . THR B 1 160 ? 36.875 -27.594 -14.719 1 89.94 160 THR B N 1
ATOM 7144 C CA . THR B 1 160 ? 37.469 -26.891 -13.586 1 89.94 160 THR B CA 1
ATOM 7145 C C . THR B 1 160 ? 38.875 -26.406 -13.914 1 89.94 160 THR B C 1
ATOM 7147 O O . THR B 1 160 ? 39.469 -26.828 -14.906 1 89.94 160 THR B O 1
ATOM 7150 N N . TRP B 1 161 ? 39.344 -25.484 -13.18 1 90.19 161 TRP B N 1
ATOM 7151 C CA . TRP B 1 161 ? 40.688 -24.906 -13.438 1 90.19 161 TRP B CA 1
ATOM 7152 C C . TRP B 1 161 ? 41.75 -25.969 -13.312 1 90.19 161 TRP B C 1
ATOM 7154 O O . TRP B 1 161 ? 42.75 -25.938 -14.031 1 90.19 161 TRP B O 1
ATOM 7164 N N . SER B 1 162 ? 41.531 -26.938 -12.461 1 88.31 162 SER B N 1
ATOM 7165 C CA . SER B 1 162 ? 42.5 -28.031 -12.312 1 88.31 162 SER B CA 1
ATOM 7166 C C . SER B 1 162 ? 42.5 -28.922 -13.547 1 88.31 162 SER B C 1
ATOM 7168 O O . SER B 1 162 ? 43.562 -29.391 -13.984 1 88.31 162 SER B O 1
ATOM 7170 N N . GLU B 1 163 ? 41.312 -29.125 -14.047 1 87.31 163 GLU B N 1
ATOM 7171 C CA . GLU B 1 163 ? 41.188 -29.938 -15.25 1 87.31 163 GLU B CA 1
ATOM 7172 C C . GLU B 1 163 ? 41.719 -29.203 -16.469 1 87.31 163 GLU B C 1
ATOM 7174 O O . GLU B 1 163 ? 42.344 -29.797 -17.344 1 87.31 163 GLU B O 1
ATOM 7179 N N . TYR B 1 164 ? 41.531 -27.953 -16.531 1 87.06 164 TYR B N 1
ATOM 7180 C CA . TYR B 1 164 ? 41.969 -27.156 -17.672 1 87.06 164 TYR B CA 1
ATOM 7181 C C . TYR B 1 164 ? 43.5 -27.062 -17.703 1 87.06 164 TYR B C 1
ATOM 7183 O O . TYR B 1 164 ? 44.094 -27.109 -18.766 1 87.06 164 TYR B O 1
ATOM 7191 N N . LEU B 1 165 ? 44.125 -26.922 -16.531 1 88.12 165 LEU B N 1
ATOM 7192 C CA . LEU B 1 165 ? 45.594 -26.797 -16.453 1 88.12 165 LEU B CA 1
ATOM 7193 C C . LEU B 1 165 ? 46.25 -28.156 -16.359 1 88.12 165 LEU B C 1
ATOM 7195 O O . LEU B 1 165 ? 47.469 -28.25 -16.234 1 88.12 165 LEU B O 1
ATOM 7199 N N . HIS B 1 166 ? 45.562 -29.312 -16.438 1 86.31 166 HIS B N 1
ATOM 7200 C CA . HIS B 1 166 ? 46 -30.703 -16.516 1 86.31 166 HIS B CA 1
ATOM 7201 C C . HIS B 1 166 ? 46.875 -31.062 -15.305 1 86.31 166 HIS B C 1
ATOM 7203 O O . HIS B 1 166 ? 47.969 -31.625 -15.461 1 86.31 166 HIS B O 1
ATOM 7209 N N . VAL B 1 167 ? 46.344 -30.641 -14.164 1 85.88 167 VAL B N 1
ATOM 7210 C CA . VAL B 1 167 ? 47.031 -31.047 -12.93 1 85.88 167 VAL B CA 1
ATOM 7211 C C . VAL B 1 167 ? 46.5 -32.406 -12.477 1 85.88 167 VAL B C 1
ATOM 7213 O O . VAL B 1 167 ? 45.281 -32.562 -12.32 1 85.88 167 VAL B O 1
ATOM 7216 N N . SER B 1 168 ? 47.312 -33.469 -12.422 1 81.62 168 SER B N 1
ATOM 7217 C CA . SER B 1 168 ? 46.875 -34.844 -12.188 1 81.62 168 SER B CA 1
ATOM 7218 C C . SER B 1 168 ? 46.875 -35.188 -10.703 1 81.62 168 SER B C 1
ATOM 7220 O O . SER B 1 168 ? 46.188 -36.094 -10.266 1 81.62 168 SER B O 1
ATOM 7222 N N . SER B 1 169 ? 47.625 -34.469 -9.867 1 88.25 169 SER B N 1
ATOM 7223 C CA . SER B 1 169 ? 47.656 -34.844 -8.453 1 88.25 169 SER B CA 1
ATOM 7224 C C . SER B 1 169 ? 46.406 -34.344 -7.719 1 88.25 169 SER B C 1
ATOM 7226 O O . SER B 1 169 ? 45.969 -33.219 -7.918 1 88.25 169 SER B O 1
ATOM 7228 N N . ILE B 1 170 ? 45.812 -35.156 -6.902 1 87.12 170 ILE B N 1
ATOM 7229 C CA . ILE B 1 170 ? 44.562 -34.875 -6.199 1 87.12 170 ILE B CA 1
ATOM 7230 C C . ILE B 1 170 ? 44.75 -33.688 -5.273 1 87.12 170 ILE B C 1
ATOM 7232 O O . ILE B 1 170 ? 43.906 -32.781 -5.227 1 87.12 170 ILE B O 1
ATOM 7236 N N . LEU B 1 171 ? 45.781 -33.719 -4.5 1 88.12 171 LEU B N 1
ATOM 7237 C CA . LEU B 1 171 ? 46.062 -32.625 -3.596 1 88.12 171 LEU B CA 1
ATOM 7238 C C . LEU B 1 171 ? 46.344 -31.328 -4.375 1 88.12 171 LEU B C 1
ATOM 7240 O O . LEU B 1 171 ? 45.875 -30.25 -3.977 1 88.12 171 LEU B O 1
ATOM 7244 N N . GLY B 1 172 ? 47.094 -31.469 -5.41 1 86.81 172 GLY B N 1
ATOM 7245 C CA . GLY B 1 172 ? 47.375 -30.312 -6.262 1 86.81 172 GLY B CA 1
ATOM 7246 C C . GLY B 1 172 ? 46.125 -29.734 -6.918 1 86.81 172 GLY B C 1
ATOM 7247 O O . GLY B 1 172 ? 46 -28.516 -7.078 1 86.81 172 GLY B O 1
ATOM 7248 N N . GLN B 1 173 ? 45.312 -30.609 -7.219 1 89 173 GLN B N 1
ATOM 7249 C CA . GLN B 1 173 ? 44.062 -30.172 -7.836 1 89 173 GLN B CA 1
ATOM 7250 C C . GLN B 1 173 ? 43.219 -29.391 -6.852 1 89 173 GLN B C 1
ATOM 7252 O O . GLN B 1 173 ? 42.656 -28.328 -7.195 1 89 173 GLN B O 1
ATOM 7257 N N . SER B 1 174 ? 43.125 -29.844 -5.707 1 89.62 174 SER B N 1
ATOM 7258 C CA . SER B 1 174 ? 42.312 -29.188 -4.695 1 89.62 174 SER B CA 1
ATOM 7259 C C . SER B 1 174 ? 42.906 -27.844 -4.281 1 89.62 174 SER B C 1
ATOM 7261 O O . SER B 1 174 ? 42.188 -26.875 -4.105 1 89.62 174 SER B O 1
ATOM 7263 N N . LEU B 1 175 ? 44.156 -27.797 -4.145 1 91.94 175 LEU B N 1
ATOM 7264 C CA . LEU B 1 175 ? 44.844 -26.562 -3.732 1 91.94 175 LEU B CA 1
ATOM 7265 C C . LEU B 1 175 ? 44.75 -25.516 -4.832 1 91.94 175 LEU B C 1
ATOM 7267 O O . LEU B 1 175 ? 44.594 -24.328 -4.547 1 91.94 175 LEU B O 1
ATOM 7271 N N . LEU B 1 176 ? 44.906 -26 -6.027 1 92.62 176 LEU B N 1
ATOM 7272 C CA . LEU B 1 176 ? 44.812 -25.047 -7.141 1 92.62 176 LEU B CA 1
ATOM 7273 C C . LEU B 1 176 ? 43.406 -24.484 -7.258 1 92.62 176 LEU B C 1
ATOM 7275 O O . LEU B 1 176 ? 43.25 -23.281 -7.473 1 92.62 176 LEU B O 1
ATOM 7279 N N . GLN B 1 177 ? 42.531 -25.344 -7.172 1 92.38 177 GLN B N 1
ATOM 7280 C CA . GLN B 1 177 ? 41.156 -24.875 -7.254 1 92.38 177 GLN B CA 1
ATOM 7281 C C . GLN B 1 177 ? 40.812 -23.906 -6.125 1 92.38 177 GLN B C 1
ATOM 7283 O O . GLN B 1 177 ? 40.156 -22.891 -6.348 1 92.38 177 GLN B O 1
ATOM 7288 N N . ALA B 1 178 ? 41.25 -24.156 -4.961 1 94.12 178 ALA B N 1
ATOM 7289 C CA . ALA B 1 178 ? 41.031 -23.281 -3.814 1 94.12 178 ALA B CA 1
ATOM 7290 C C . ALA B 1 178 ? 41.719 -21.938 -4.004 1 94.12 178 ALA B C 1
ATOM 7292 O O . ALA B 1 178 ? 41.156 -20.891 -3.682 1 94.12 178 ALA B O 1
ATOM 7293 N N . TRP B 1 179 ? 42.875 -22.031 -4.539 1 95.12 179 TRP B N 1
ATOM 7294 C CA . TRP B 1 179 ? 43.656 -20.828 -4.746 1 95.12 179 TRP B CA 1
ATOM 7295 C C . TRP B 1 179 ? 43 -19.922 -5.793 1 95.12 179 TRP B C 1
ATOM 7297 O O . TRP B 1 179 ? 42.938 -18.703 -5.613 1 95.12 179 TRP B O 1
ATOM 7307 N N . VAL B 1 180 ? 42.594 -20.484 -6.867 1 95.25 180 VAL B N 1
ATOM 7308 C CA . VAL B 1 180 ? 41.969 -19.688 -7.922 1 95.25 180 VAL B CA 1
ATOM 7309 C C . VAL B 1 180 ? 40.656 -19.094 -7.406 1 95.25 180 VAL B C 1
ATOM 7311 O O . VAL B 1 180 ? 40.344 -17.922 -7.664 1 95.25 180 VAL B O 1
ATOM 7314 N N . TYR B 1 181 ? 39.906 -19.891 -6.715 1 95.81 181 TYR B N 1
ATOM 7315 C CA . TYR B 1 181 ? 38.656 -19.453 -6.148 1 95.81 181 TYR B CA 1
ATOM 7316 C C . TYR B 1 181 ? 38.844 -18.25 -5.234 1 95.81 181 TYR B C 1
ATOM 7318 O O . TYR B 1 181 ? 38.125 -17.266 -5.348 1 95.81 181 TYR B O 1
ATOM 7326 N N . ILE B 1 182 ? 39.812 -18.25 -4.398 1 97.19 182 ILE B N 1
ATOM 7327 C CA . ILE B 1 182 ? 40.062 -17.203 -3.424 1 97.19 182 ILE B CA 1
ATOM 7328 C C . ILE B 1 182 ? 40.719 -16 -4.113 1 97.19 182 ILE B C 1
ATOM 7330 O O . ILE B 1 182 ? 40.375 -14.859 -3.83 1 97.19 182 ILE B O 1
ATOM 7334 N N . ALA B 1 183 ? 41.625 -16.266 -5.012 1 97.44 183 ALA B N 1
ATOM 7335 C CA . ALA B 1 183 ? 42.344 -15.195 -5.699 1 97.44 183 ALA B CA 1
ATOM 7336 C C . ALA B 1 183 ? 41.375 -14.336 -6.512 1 97.44 183 ALA B C 1
ATOM 7338 O O . ALA B 1 183 ? 41.469 -13.109 -6.492 1 97.44 183 ALA B O 1
ATOM 7339 N N . LEU B 1 184 ? 40.562 -15 -7.219 1 97.31 184 LEU B N 1
ATOM 7340 C CA . LEU B 1 184 ? 39.625 -14.242 -8.023 1 97.31 184 LEU B CA 1
ATOM 7341 C C . LEU B 1 184 ? 38.625 -13.5 -7.141 1 97.31 184 LEU B C 1
ATOM 7343 O O . LEU B 1 184 ? 38.156 -12.406 -7.488 1 97.31 184 LEU B O 1
ATOM 7347 N N . ALA B 1 185 ? 38.25 -14.07 -6.039 1 97.88 185 ALA B N 1
ATOM 7348 C CA . ALA B 1 185 ? 37.375 -13.375 -5.086 1 97.88 185 ALA B CA 1
ATOM 7349 C C . ALA B 1 185 ? 38.031 -12.086 -4.602 1 97.88 185 ALA B C 1
ATOM 7351 O O . ALA B 1 185 ? 37.406 -11.039 -4.539 1 97.88 185 ALA B O 1
ATOM 7352 N N . VAL B 1 186 ? 39.281 -12.156 -4.328 1 98.19 186 VAL B N 1
ATOM 7353 C CA . VAL B 1 186 ? 40.031 -11.016 -3.824 1 98.19 186 VAL B CA 1
ATOM 7354 C C . VAL B 1 186 ? 40.219 -9.977 -4.93 1 98.19 186 VAL B C 1
ATOM 7356 O O . VAL B 1 186 ? 40.062 -8.773 -4.684 1 98.19 186 VAL B O 1
ATOM 7359 N N . ILE B 1 187 ? 40.438 -10.422 -6.113 1 98.38 187 ILE B N 1
ATOM 7360 C CA . ILE B 1 187 ? 40.625 -9.508 -7.234 1 98.38 187 ILE B CA 1
ATOM 7361 C C . ILE B 1 187 ? 39.344 -8.766 -7.535 1 98.38 187 ILE B C 1
ATOM 7363 O O . ILE B 1 187 ? 39.344 -7.547 -7.734 1 98.38 187 ILE B O 1
ATOM 7367 N N . PHE B 1 188 ? 38.312 -9.484 -7.609 1 98.56 188 PHE B N 1
ATOM 7368 C CA . PHE B 1 188 ? 37.031 -8.859 -7.91 1 98.56 188 PHE B CA 1
ATOM 7369 C C . PHE B 1 188 ? 36.625 -7.879 -6.816 1 98.56 188 PHE B C 1
ATOM 7371 O O . PHE B 1 188 ? 36.312 -6.723 -7.098 1 98.56 188 PHE B O 1
ATOM 7378 N N . ALA B 1 189 ? 36.688 -8.273 -5.562 1 98.5 189 ALA B N 1
ATOM 7379 C CA . ALA B 1 189 ? 36.312 -7.418 -4.441 1 98.5 189 ALA B CA 1
ATOM 7380 C C . ALA B 1 189 ? 37.25 -6.23 -4.316 1 98.5 189 ALA B C 1
ATOM 7382 O O . ALA B 1 189 ? 36.812 -5.105 -4.055 1 98.5 189 ALA B O 1
ATOM 7383 N N . GLY B 1 190 ? 38.5 -6.527 -4.453 1 98.31 190 GLY B N 1
ATOM 7384 C CA . GLY B 1 190 ? 39.5 -5.457 -4.387 1 98.31 190 GLY B CA 1
ATOM 7385 C C . GLY B 1 190 ? 39.344 -4.43 -5.488 1 98.31 190 GLY B C 1
ATOM 7386 O O . GLY B 1 190 ? 39.469 -3.227 -5.246 1 98.31 190 GLY B O 1
ATOM 7387 N N . SER B 1 191 ? 39.094 -4.879 -6.664 1 98.31 191 SER B N 1
ATOM 7388 C CA . SER B 1 191 ? 38.875 -3.961 -7.777 1 98.31 191 SER B CA 1
ATOM 7389 C C . SER B 1 191 ? 37.625 -3.094 -7.531 1 98.31 191 SER B C 1
ATOM 7391 O O . SER B 1 191 ? 37.625 -1.904 -7.855 1 98.31 191 SER B O 1
ATOM 7393 N N . ALA B 1 192 ? 36.594 -3.68 -7.02 1 98.31 192 ALA B N 1
ATOM 7394 C CA . ALA B 1 192 ? 35.406 -2.92 -6.691 1 98.31 192 ALA B CA 1
ATOM 7395 C C . ALA B 1 192 ? 35.688 -1.833 -5.664 1 98.31 192 ALA B C 1
ATOM 7397 O O . ALA B 1 192 ? 35.25 -0.693 -5.805 1 98.31 192 ALA B O 1
ATOM 7398 N N . ALA B 1 193 ? 36.438 -2.154 -4.676 1 98.31 193 ALA B N 1
ATOM 7399 C CA . ALA B 1 193 ? 36.781 -1.202 -3.623 1 98.31 193 ALA B CA 1
ATOM 7400 C C . ALA B 1 193 ? 37.625 -0.051 -4.176 1 98.31 193 ALA B C 1
ATOM 7402 O O . ALA B 1 193 ? 37.406 1.111 -3.832 1 98.31 193 ALA B O 1
ATOM 7403 N N . VAL B 1 194 ? 38.531 -0.357 -5.02 1 97.94 194 VAL B N 1
ATOM 7404 C CA . VAL B 1 194 ? 39.406 0.661 -5.605 1 97.94 194 VAL B CA 1
ATOM 7405 C C . VAL B 1 194 ? 38.562 1.594 -6.492 1 97.94 194 VAL B C 1
ATOM 7407 O O . VAL B 1 194 ? 38.75 2.812 -6.461 1 97.94 194 VAL B O 1
ATOM 7410 N N . LEU B 1 195 ? 37.719 1.024 -7.227 1 97.44 195 LEU B N 1
ATOM 7411 C CA . LEU B 1 195 ? 36.844 1.836 -8.086 1 97.44 195 LEU B CA 1
ATOM 7412 C C . LEU B 1 195 ? 36 2.785 -7.266 1 97.44 195 LEU B C 1
ATOM 7414 O O . LEU B 1 195 ? 35.844 3.959 -7.613 1 97.44 195 LEU B O 1
ATOM 7418 N N . VAL B 1 196 ? 35.438 2.35 -6.172 1 97.25 196 VAL B N 1
ATOM 7419 C CA . VAL B 1 196 ? 34.562 3.141 -5.34 1 97.25 196 VAL B CA 1
ATOM 7420 C C . VAL B 1 196 ? 35.344 4.25 -4.641 1 97.25 196 VAL B C 1
ATOM 7422 O O . VAL B 1 196 ? 34.938 5.418 -4.688 1 97.25 196 VAL B O 1
ATOM 7425 N N . ILE B 1 197 ? 36.469 3.934 -4.133 1 96.31 197 ILE B N 1
ATOM 7426 C CA . ILE B 1 197 ? 37.219 4.887 -3.33 1 96.31 197 ILE B CA 1
ATOM 7427 C C . ILE B 1 197 ? 37.844 5.941 -4.238 1 96.31 197 ILE B C 1
ATOM 7429 O O . ILE B 1 197 ? 37.906 7.121 -3.879 1 96.31 197 ILE B O 1
ATOM 7433 N N . THR B 1 198 ? 38.188 5.582 -5.406 1 95.31 198 THR B N 1
ATOM 7434 C CA . THR B 1 198 ? 38.938 6.48 -6.273 1 95.31 198 THR B CA 1
ATOM 7435 C C . THR B 1 198 ? 38 7.332 -7.113 1 95.31 198 THR B C 1
ATOM 7437 O O . THR B 1 198 ? 38.219 8.531 -7.301 1 95.31 198 THR B O 1
ATOM 7440 N N . TYR B 1 199 ? 36.906 6.785 -7.547 1 94.25 199 TYR B N 1
ATOM 7441 C CA . TYR B 1 199 ? 36.156 7.496 -8.57 1 94.25 199 TYR B CA 1
ATOM 7442 C C . TYR B 1 199 ? 34.812 7.973 -8.016 1 94.25 199 TYR B C 1
ATOM 7444 O O . TYR B 1 199 ? 34.281 9.016 -8.43 1 94.25 199 TYR B O 1
ATOM 7452 N N . ALA B 1 200 ? 34.188 7.195 -7.156 1 95.94 200 ALA B N 1
ATOM 7453 C CA . ALA B 1 200 ? 32.875 7.547 -6.672 1 95.94 200 ALA B CA 1
ATOM 7454 C C . ALA B 1 200 ? 32.625 7.016 -5.258 1 95.94 200 ALA B C 1
ATOM 7456 O O . ALA B 1 200 ? 31.953 6.004 -5.07 1 95.94 200 ALA B O 1
ATOM 7457 N N . PRO B 1 201 ? 33 7.703 -4.309 1 93.06 201 PRO B N 1
ATOM 7458 C CA . PRO B 1 201 ? 32.875 7.234 -2.924 1 93.06 201 PRO B CA 1
ATOM 7459 C C . PRO B 1 201 ? 31.438 7.074 -2.473 1 93.06 201 PRO B C 1
ATOM 7461 O O . PRO B 1 201 ? 31.156 6.285 -1.567 1 93.06 201 PRO B O 1
ATOM 7464 N N . TYR B 1 202 ? 30.516 7.727 -3.152 1 94.12 202 TYR B N 1
ATOM 7465 C CA . TYR B 1 202 ? 29.109 7.637 -2.766 1 94.12 202 TYR B CA 1
ATOM 7466 C C . TYR B 1 202 ? 28.469 6.375 -3.326 1 94.12 202 TYR B C 1
ATOM 7468 O O . TYR B 1 202 ? 27.297 6.074 -3.027 1 94.12 202 TYR B O 1
ATOM 7476 N N . ALA B 1 203 ? 29.234 5.594 -4.012 1 95.69 203 ALA B N 1
ATOM 7477 C CA . ALA B 1 203 ? 28.719 4.344 -4.574 1 95.69 203 ALA B CA 1
ATOM 7478 C C . ALA B 1 203 ? 28.781 3.215 -3.547 1 95.69 203 ALA B C 1
ATOM 7480 O O . ALA B 1 203 ? 28.266 2.123 -3.787 1 95.69 203 ALA B O 1
ATOM 7481 N N . PHE B 1 204 ? 29.344 3.51 -2.42 1 93.12 204 PHE B N 1
ATOM 7482 C CA . PHE B 1 204 ? 29.469 2.484 -1.393 1 93.12 204 PHE B CA 1
ATOM 7483 C C . PHE B 1 204 ? 28.109 2.182 -0.764 1 93.12 204 PHE B C 1
ATOM 7485 O O . PHE B 1 204 ? 27.203 3.006 -0.821 1 93.12 204 PHE B O 1
ATOM 7492 N N . HIS B 1 205 ? 27.875 0.975 -0.244 1 93.5 205 HIS B N 1
ATOM 7493 C CA . HIS B 1 205 ? 26.734 0.597 0.569 1 93.5 205 HIS B CA 1
ATOM 7494 C C . HIS B 1 205 ? 25.484 0.431 -0.289 1 93.5 205 HIS B C 1
ATOM 7496 O O . HIS B 1 205 ? 25.578 0.322 -1.514 1 93.5 205 HIS B O 1
ATOM 7502 N N . THR B 1 206 ? 24.344 0.317 0.225 1 95.62 206 THR B N 1
ATOM 7503 C CA . THR B 1 206 ? 23.094 -0.002 -0.469 1 95.62 206 THR B CA 1
ATOM 7504 C C . THR B 1 206 ? 22.516 1.239 -1.144 1 95.62 206 THR B C 1
ATOM 7506 O O . THR B 1 206 ? 22.031 1.165 -2.27 1 95.62 206 THR B O 1
ATOM 7509 N N . GLY B 1 207 ? 22.562 2.389 -0.511 1 95.62 207 GLY B N 1
ATOM 7510 C CA . GLY B 1 207 ? 22 3.625 -1.039 1 95.62 207 GLY B CA 1
ATOM 7511 C C . GLY B 1 207 ? 20.578 3.875 -0.597 1 95.62 207 GLY B C 1
ATOM 7512 O O . GLY B 1 207 ? 20.047 4.973 -0.782 1 95.62 207 GLY B O 1
ATOM 7513 N N . ILE B 1 208 ? 19.891 2.928 0.085 1 95.31 208 ILE B N 1
ATOM 7514 C CA . ILE B 1 208 ? 18.469 3.035 0.437 1 95.31 208 ILE B CA 1
ATOM 7515 C C . ILE B 1 208 ? 18.297 4.078 1.535 1 95.31 208 ILE B C 1
ATOM 7517 O O . ILE B 1 208 ? 17.422 4.941 1.441 1 95.31 208 ILE B O 1
ATOM 7521 N N . PRO B 1 209 ? 19.172 4.121 2.607 1 94.44 209 PRO B N 1
ATOM 7522 C CA . PRO B 1 209 ? 19 5.148 3.641 1 94.44 209 PRO B CA 1
ATOM 7523 C C . PRO B 1 209 ? 19.109 6.566 3.086 1 94.44 209 PRO B C 1
ATOM 7525 O O . PRO B 1 209 ? 18.328 7.441 3.469 1 94.44 209 PRO B O 1
ATOM 7528 N N . GLU B 1 210 ? 20 6.773 2.182 1 95 210 GLU B N 1
ATOM 7529 C CA . GLU B 1 210 ? 20.172 8.086 1.57 1 95 210 GLU B CA 1
ATOM 7530 C C . GLU B 1 210 ? 18.984 8.445 0.685 1 95 210 GLU B C 1
ATOM 7532 O O . GLU B 1 210 ? 18.516 9.594 0.688 1 95 210 GLU B O 1
ATOM 7537 N N . ILE B 1 211 ? 18.531 7.461 -0.067 1 95.12 211 ILE B N 1
ATOM 7538 C CA . ILE B 1 211 ? 17.391 7.719 -0.94 1 95.12 211 ILE B CA 1
ATOM 7539 C C . ILE B 1 211 ? 16.156 8.055 -0.099 1 95.12 211 ILE B C 1
ATOM 7541 O O . ILE B 1 211 ? 15.367 8.93 -0.466 1 95.12 211 ILE B O 1
ATOM 7545 N N . LYS B 1 212 ? 15.984 7.387 0.97 1 92.31 212 LYS B N 1
ATOM 7546 C CA . LYS B 1 212 ? 14.891 7.703 1.884 1 92.31 212 LYS B CA 1
ATOM 7547 C C . LYS B 1 212 ? 14.977 9.148 2.354 1 92.31 212 LYS B C 1
ATOM 7549 O O . LYS B 1 212 ? 13.961 9.859 2.387 1 92.31 212 LYS B O 1
ATOM 7554 N N . ALA B 1 213 ? 16.141 9.594 2.682 1 91.44 213 ALA B N 1
ATOM 7555 C CA . ALA B 1 213 ? 16.359 10.969 3.131 1 91.44 213 ALA B CA 1
ATOM 7556 C C . ALA B 1 213 ? 16.109 11.961 1.994 1 91.44 213 ALA B C 1
ATOM 7558 O O . ALA B 1 213 ? 15.523 13.023 2.199 1 91.44 213 ALA B O 1
ATOM 7559 N N . ILE B 1 214 ? 16.547 11.562 0.833 1 93.06 214 ILE B N 1
ATOM 7560 C CA . ILE B 1 214 ? 16.406 12.43 -0.329 1 93.06 214 ILE B CA 1
ATOM 7561 C C . ILE B 1 214 ? 14.922 12.602 -0.656 1 93.06 214 ILE B C 1
ATOM 7563 O O . ILE B 1 214 ? 14.469 13.711 -0.953 1 93.06 214 ILE B O 1
ATOM 7567 N N . LEU B 1 215 ? 14.195 11.547 -0.6 1 90.81 215 LEU B N 1
ATOM 7568 C CA . LEU B 1 215 ? 12.773 11.594 -0.931 1 90.81 215 LEU B CA 1
ATOM 7569 C C . LEU B 1 215 ? 12.008 12.438 0.083 1 90.81 215 LEU B C 1
ATOM 7571 O O . LEU B 1 215 ? 10.961 13.008 -0.24 1 90.81 215 LEU B O 1
ATOM 7575 N N . ARG B 1 216 ? 12.602 12.547 1.239 1 87.56 216 ARG B N 1
ATOM 7576 C CA . ARG B 1 216 ? 11.938 13.344 2.264 1 87.56 216 ARG B CA 1
ATOM 7577 C C . ARG B 1 216 ? 12.438 14.789 2.248 1 87.56 216 ARG B C 1
ATOM 7579 O O . ARG B 1 216 ? 12.094 15.586 3.121 1 87.56 216 ARG B O 1
ATOM 7586 N N . GLY B 1 217 ? 13.328 15.18 1.28 1 87.88 217 GLY B N 1
ATOM 7587 C CA . GLY B 1 217 ? 13.656 16.578 1.076 1 87.88 217 GLY B CA 1
ATOM 7588 C C . GLY B 1 217 ? 15.133 16.875 1.22 1 87.88 217 GLY B C 1
ATOM 7589 O O . GLY B 1 217 ? 15.578 18 1.012 1 87.88 217 GLY B O 1
ATOM 7590 N N . TYR B 1 218 ? 15.891 15.883 1.541 1 90.06 218 TYR B N 1
ATOM 7591 C CA . TYR B 1 218 ? 17.328 16.078 1.676 1 90.06 218 TYR B CA 1
ATOM 7592 C C . TYR B 1 218 ? 17.984 16.297 0.316 1 90.06 218 TYR B C 1
ATOM 7594 O O . TYR B 1 218 ? 17.734 15.555 -0.633 1 90.06 218 TYR B O 1
ATOM 7602 N N . VAL B 1 219 ? 18.734 17.406 0.243 1 91.12 219 VAL B N 1
ATOM 7603 C CA . VAL B 1 219 ? 19.391 17.719 -1.021 1 91.12 219 VAL B CA 1
ATOM 7604 C C . VAL B 1 219 ? 20.781 17.062 -1.057 1 91.12 219 VAL B C 1
ATOM 7606 O O . VAL B 1 219 ? 21.672 17.453 -0.299 1 91.12 219 VAL B O 1
ATOM 7609 N N . PHE B 1 220 ? 20.953 16.125 -1.884 1 92.94 220 PHE B N 1
ATOM 7610 C CA . PHE B 1 220 ? 22.188 15.352 -2.039 1 92.94 220 PHE B CA 1
ATOM 7611 C C . PHE B 1 220 ? 22.406 14.969 -3.498 1 92.94 220 PHE B C 1
ATOM 7613 O O . PHE B 1 220 ? 22.469 13.789 -3.83 1 92.94 220 PHE B O 1
ATOM 7620 N N . ASP B 1 221 ? 22.672 15.859 -4.352 1 91.31 221 ASP B N 1
ATOM 7621 C CA . ASP B 1 221 ? 22.781 15.648 -5.793 1 91.31 221 ASP B CA 1
ATOM 7622 C C . ASP B 1 221 ? 24.062 14.898 -6.145 1 91.31 221 ASP B C 1
ATOM 7624 O O . ASP B 1 221 ? 24.109 14.156 -7.125 1 91.31 221 ASP B O 1
ATOM 7628 N N . ALA B 1 222 ? 25.094 15.156 -5.344 1 91.75 222 ALA B N 1
ATOM 7629 C CA . ALA B 1 222 ? 26.359 14.445 -5.574 1 91.75 222 ALA B CA 1
ATOM 7630 C C . ALA B 1 222 ? 26.156 12.938 -5.5 1 91.75 222 ALA B C 1
ATOM 7632 O O . ALA B 1 222 ? 26.891 12.172 -6.137 1 91.75 222 ALA B O 1
ATOM 7633 N N . PHE B 1 223 ? 25.219 12.547 -4.758 1 95.5 223 PHE B N 1
ATOM 7634 C CA . PHE B 1 223 ? 24.875 11.141 -4.566 1 95.5 223 PHE B CA 1
ATOM 7635 C C . PHE B 1 223 ? 24.25 10.562 -5.832 1 95.5 223 PHE B C 1
ATOM 7637 O O . PHE B 1 223 ? 24.281 9.344 -6.039 1 95.5 223 PHE B O 1
ATOM 7644 N N . LEU B 1 224 ? 23.734 11.398 -6.723 1 96.06 224 LEU B N 1
ATOM 7645 C CA . LEU B 1 224 ? 23.016 10.953 -7.91 1 96.06 224 LEU B CA 1
ATOM 7646 C C . LEU B 1 224 ? 23.812 11.266 -9.172 1 96.06 224 LEU B C 1
ATOM 7648 O O . LEU B 1 224 ? 23.25 11.32 -10.266 1 96.06 224 LEU B O 1
ATOM 7652 N N . SER B 1 225 ? 25.078 11.383 -9.102 1 94.75 225 SER B N 1
ATOM 7653 C CA . SER B 1 225 ? 25.938 11.758 -10.227 1 94.75 225 SER B CA 1
ATOM 7654 C C . SER B 1 225 ? 26.078 10.617 -11.219 1 94.75 225 SER B C 1
ATOM 7656 O O . SER B 1 225 ? 25.875 9.453 -10.867 1 94.75 225 SER B O 1
ATOM 7658 N N . PRO B 1 226 ? 26.344 10.867 -12.469 1 94.69 226 PRO B N 1
ATOM 7659 C CA . PRO B 1 226 ? 26.562 9.82 -13.469 1 94.69 226 PRO B CA 1
ATOM 7660 C C . PRO B 1 226 ? 27.75 8.922 -13.141 1 94.69 226 PRO B C 1
ATOM 7662 O O . PRO B 1 226 ? 27.734 7.73 -13.469 1 94.69 226 PRO B O 1
ATOM 7665 N N . TRP B 1 227 ? 28.719 9.43 -12.508 1 94.81 227 TRP B N 1
ATOM 7666 C CA . TRP B 1 227 ? 29.844 8.609 -12.086 1 94.81 227 TRP B CA 1
ATOM 7667 C C . TRP B 1 227 ? 29.422 7.598 -11.031 1 94.81 227 TRP B C 1
ATOM 7669 O O . TRP B 1 227 ? 29.906 6.461 -11.023 1 94.81 227 TRP B O 1
ATOM 7679 N N . THR B 1 228 ? 28.641 8.086 -10.18 1 96.56 228 THR B N 1
ATOM 7680 C CA . THR B 1 228 ? 28.141 7.16 -9.18 1 96.56 228 THR B CA 1
ATOM 7681 C C . THR B 1 228 ? 27.328 6.043 -9.836 1 96.56 228 THR B C 1
ATOM 7683 O O . THR B 1 228 ? 27.422 4.883 -9.422 1 96.56 228 THR B O 1
ATOM 7686 N N . LEU B 1 229 ? 26.578 6.383 -10.867 1 96.81 229 LEU B N 1
ATOM 7687 C CA . LEU B 1 229 ? 25.812 5.398 -11.609 1 96.81 229 LEU B CA 1
ATOM 7688 C C . LEU B 1 229 ? 26.719 4.336 -12.219 1 96.81 229 LEU B C 1
ATOM 7690 O O . LEU B 1 229 ? 26.516 3.139 -12.008 1 96.81 229 LEU B O 1
ATOM 7694 N N . PHE B 1 230 ? 27.766 4.688 -12.859 1 96.44 230 PHE B N 1
ATOM 7695 C CA . PHE B 1 230 ? 28.641 3.787 -13.594 1 96.44 230 PHE B CA 1
ATOM 7696 C C . PHE B 1 230 ? 29.453 2.926 -12.633 1 96.44 230 PHE B C 1
ATOM 7698 O O . PHE B 1 230 ? 29.547 1.708 -12.805 1 96.44 230 PHE B O 1
ATOM 7705 N N . ILE B 1 231 ? 30 3.527 -11.641 1 97.25 231 ILE B N 1
ATOM 7706 C CA . ILE B 1 231 ? 30.891 2.82 -10.719 1 97.25 231 ILE B CA 1
ATOM 7707 C C . ILE B 1 231 ? 30.062 1.886 -9.836 1 97.25 231 ILE B C 1
ATOM 7709 O O . ILE B 1 231 ? 30.516 0.792 -9.484 1 97.25 231 ILE B O 1
ATOM 7713 N N . LYS B 1 232 ? 28.891 2.318 -9.438 1 97.44 232 LYS B N 1
ATOM 7714 C CA . LYS B 1 232 ? 28.047 1.448 -8.625 1 97.44 232 LYS B CA 1
ATOM 7715 C C . LYS B 1 232 ? 27.594 0.23 -9.422 1 97.44 232 LYS B C 1
ATOM 7717 O O . LYS B 1 232 ? 27.547 -0.883 -8.891 1 97.44 232 LYS B O 1
ATOM 7722 N N . ALA B 1 233 ? 27.219 0.425 -10.664 1 96.94 233 ALA B N 1
ATOM 7723 C CA . ALA B 1 233 ? 26.781 -0.69 -11.5 1 96.94 233 ALA B CA 1
ATOM 7724 C C . ALA B 1 233 ? 27.922 -1.69 -11.711 1 96.94 233 ALA B C 1
ATOM 7726 O O . ALA B 1 233 ? 27.734 -2.893 -11.508 1 96.94 233 ALA B O 1
ATOM 7727 N N . LEU B 1 234 ? 29.047 -1.228 -12.047 1 96.81 234 LEU B N 1
ATOM 7728 C CA . LEU B 1 234 ? 30.188 -2.092 -12.312 1 96.81 234 LEU B CA 1
ATOM 7729 C C . LEU B 1 234 ? 30.734 -2.682 -11.008 1 96.81 234 LEU B C 1
ATOM 7731 O O . LEU B 1 234 ? 31.062 -3.871 -10.953 1 96.81 234 LEU B O 1
ATOM 7735 N N . GLY B 1 235 ? 30.875 -1.799 -10.039 1 97.62 235 GLY B N 1
ATOM 7736 C CA . GLY B 1 235 ? 31.359 -2.266 -8.75 1 97.62 235 GLY B CA 1
ATOM 7737 C C . GLY B 1 235 ? 30.453 -3.318 -8.125 1 97.62 235 GLY B C 1
ATOM 7738 O O . GLY B 1 235 ? 30.938 -4.238 -7.465 1 97.62 235 GLY B O 1
ATOM 7739 N N . LEU B 1 236 ? 29.172 -3.15 -8.344 1 97.81 236 LEU B N 1
ATOM 7740 C CA . LEU B 1 236 ? 28.203 -4.102 -7.816 1 97.81 236 LEU B CA 1
ATOM 7741 C C . LEU B 1 236 ? 28.391 -5.477 -8.453 1 97.81 236 LEU B C 1
ATOM 7743 O O . LEU B 1 236 ? 28.328 -6.5 -7.762 1 97.81 236 LEU B O 1
ATOM 7747 N N . ALA B 1 237 ? 28.625 -5.543 -9.75 1 97.31 237 ALA B N 1
ATOM 7748 C CA . ALA B 1 237 ? 28.844 -6.805 -10.445 1 97.31 237 ALA B CA 1
ATOM 7749 C C . ALA B 1 237 ? 30.094 -7.512 -9.906 1 97.31 237 ALA B C 1
ATOM 7751 O O . ALA B 1 237 ? 30.062 -8.727 -9.664 1 97.31 237 ALA B O 1
ATOM 7752 N N . LEU B 1 238 ? 31.094 -6.754 -9.688 1 98.12 238 LEU B N 1
ATOM 7753 C CA . LEU B 1 238 ? 32.344 -7.316 -9.188 1 98.12 238 LEU B CA 1
ATOM 7754 C C . LEU B 1 238 ? 32.188 -7.785 -7.742 1 98.12 238 LEU B C 1
ATOM 7756 O O . LEU B 1 238 ? 32.656 -8.867 -7.383 1 98.12 238 LEU B O 1
ATOM 7760 N N . ALA B 1 239 ? 31.5 -7 -6.98 1 98.19 239 ALA B N 1
ATOM 7761 C CA . ALA B 1 239 ? 31.328 -7.328 -5.57 1 98.19 239 ALA B CA 1
ATOM 7762 C C . ALA B 1 239 ? 30.484 -8.594 -5.402 1 98.19 239 ALA B C 1
ATOM 7764 O O . ALA B 1 239 ? 30.828 -9.477 -4.617 1 98.19 239 ALA B O 1
ATOM 7765 N N . VAL B 1 240 ? 29.422 -8.695 -6.098 1 97.19 240 VAL B N 1
ATOM 7766 C CA . VAL B 1 240 ? 28.547 -9.859 -6.004 1 97.19 240 VAL B CA 1
ATOM 7767 C C . VAL B 1 240 ? 29.266 -11.102 -6.52 1 97.19 240 VAL B C 1
ATOM 7769 O O . VAL B 1 240 ? 29.188 -12.172 -5.918 1 97.19 240 VAL B O 1
ATOM 7772 N N . ALA B 1 241 ? 30.016 -10.961 -7.594 1 97.06 241 ALA B N 1
ATOM 7773 C CA . ALA B 1 241 ? 30.719 -12.086 -8.211 1 97.06 241 ALA B CA 1
ATOM 7774 C C . ALA B 1 241 ? 31.859 -12.578 -7.324 1 97.06 241 ALA B C 1
ATOM 7776 O O . ALA B 1 241 ? 32.312 -13.719 -7.449 1 97.06 241 ALA B O 1
ATOM 7777 N N . SER B 1 242 ? 32.375 -11.734 -6.477 1 97.44 242 SER B N 1
ATOM 7778 C CA . SER B 1 242 ? 33.469 -12.109 -5.594 1 97.44 242 SER B CA 1
ATOM 7779 C C . SER B 1 242 ? 33.031 -13.172 -4.59 1 97.44 242 SER B C 1
ATOM 7781 O O . SER B 1 242 ? 33.875 -13.883 -4.016 1 97.44 242 SER B O 1
ATOM 7783 N N . GLY B 1 243 ? 31.734 -13.203 -4.32 1 96.12 243 GLY B N 1
ATOM 7784 C CA . GLY B 1 243 ? 31.219 -14.195 -3.381 1 96.12 243 GLY B CA 1
ATOM 7785 C C . GLY B 1 243 ? 31.031 -13.633 -1.984 1 96.12 243 GLY B C 1
ATOM 7786 O O . GLY B 1 243 ? 30.625 -14.359 -1.071 1 96.12 243 GLY B O 1
ATOM 7787 N N . LEU B 1 244 ? 31.281 -12.375 -1.781 1 97.5 244 LEU B N 1
ATOM 7788 C CA . LEU B 1 244 ? 30.969 -11.742 -0.502 1 97.5 244 LEU B CA 1
ATOM 7789 C C . LEU B 1 244 ? 29.484 -11.883 -0.17 1 97.5 244 LEU B C 1
ATOM 7791 O O . LEU B 1 244 ? 28.656 -12.055 -1.066 1 97.5 244 LEU B O 1
ATOM 7795 N N . SER B 1 245 ? 29.141 -11.883 1.104 1 97.81 245 SER B N 1
ATOM 7796 C CA . SER B 1 245 ? 27.766 -12.055 1.527 1 97.81 245 SER B CA 1
ATOM 7797 C C . SER B 1 245 ? 26.969 -10.758 1.366 1 97.81 245 SER B C 1
ATOM 7799 O O . SER B 1 245 ? 26.688 -10.078 2.352 1 97.81 245 SER B O 1
ATOM 7801 N N . LEU B 1 246 ? 26.656 -10.516 0.166 1 97.75 246 LEU B N 1
ATOM 7802 C CA . LEU B 1 246 ? 25.906 -9.312 -0.171 1 97.75 246 LEU B CA 1
ATOM 7803 C C . LEU B 1 246 ? 24.938 -9.57 -1.319 1 97.75 246 LEU B C 1
ATOM 7805 O O . LEU B 1 246 ? 24.969 -10.648 -1.926 1 97.75 246 LEU B O 1
ATOM 7809 N N . GLY B 1 247 ? 24 -8.617 -1.529 1 95.5 247 GLY B N 1
ATOM 7810 C CA . GLY B 1 247 ? 23.031 -8.711 -2.605 1 95.5 247 GLY B CA 1
ATOM 7811 C C . GLY B 1 247 ? 23.031 -7.5 -3.52 1 95.5 247 GLY B C 1
ATOM 7812 O O . GLY B 1 247 ? 23.609 -6.465 -3.189 1 95.5 247 GLY B O 1
ATOM 7813 N N . LYS B 1 248 ? 22.406 -7.664 -4.621 1 94.69 248 LYS B N 1
ATOM 7814 C CA . LYS B 1 248 ? 22.375 -6.594 -5.613 1 94.69 248 LYS B CA 1
ATOM 7815 C C . LYS B 1 248 ? 21.109 -5.75 -5.473 1 94.69 248 LYS B C 1
ATOM 7817 O O . LYS B 1 248 ? 21.016 -4.668 -6.051 1 94.69 248 LYS B O 1
ATOM 7822 N N . GLU B 1 249 ? 20.141 -6.07 -4.711 1 92.06 249 GLU B N 1
ATOM 7823 C CA . GLU B 1 249 ? 18.797 -5.504 -4.684 1 92.06 249 GLU B CA 1
ATOM 7824 C C . GLU B 1 249 ? 18.812 -4.051 -4.215 1 92.06 249 GLU B C 1
ATOM 7826 O O . GLU B 1 249 ? 18.25 -3.17 -4.875 1 92.06 249 GLU B O 1
ATOM 7831 N N . GLY B 1 250 ? 19.453 -3.783 -3.129 1 94.19 250 GLY B N 1
ATOM 7832 C CA . GLY B 1 250 ? 19.531 -2.426 -2.613 1 94.19 250 GLY B CA 1
ATOM 7833 C C . GLY B 1 250 ? 20.234 -1.471 -3.549 1 94.19 250 GLY B C 1
ATOM 7834 O O . GLY B 1 250 ? 19.672 -0.456 -3.961 1 94.19 250 GLY B O 1
ATOM 7835 N N . PRO B 1 251 ? 21.406 -1.851 -3.916 1 97.38 251 PRO B N 1
ATOM 7836 C CA . PRO B 1 251 ? 22.188 -0.983 -4.801 1 97.38 251 PRO B CA 1
ATOM 7837 C C . PRO B 1 251 ? 21.484 -0.718 -6.133 1 97.38 251 PRO B C 1
ATOM 7839 O O . PRO B 1 251 ? 21.672 0.346 -6.73 1 97.38 251 PRO B O 1
ATOM 7842 N N . LEU B 1 252 ? 20.719 -1.657 -6.609 1 96.69 252 LEU B N 1
ATOM 7843 C CA . LEU B 1 252 ? 20.016 -1.451 -7.871 1 96.69 252 LEU B CA 1
ATOM 7844 C C . LEU B 1 252 ? 18.984 -0.336 -7.746 1 96.69 252 LEU B C 1
ATOM 7846 O O . LEU B 1 252 ? 18.703 0.36 -8.719 1 96.69 252 LEU B O 1
ATOM 7850 N N . VAL B 1 253 ? 18.406 -0.119 -6.57 1 96.31 253 VAL B N 1
ATOM 7851 C CA . VAL B 1 253 ? 17.5 1.001 -6.328 1 96.31 253 VAL B CA 1
ATOM 7852 C C . VAL B 1 253 ? 18.25 2.318 -6.523 1 96.31 253 VAL B C 1
ATOM 7854 O O . VAL B 1 253 ? 17.734 3.25 -7.141 1 96.31 253 VAL B O 1
ATOM 7857 N N . HIS B 1 254 ? 19.469 2.33 -5.988 1 97.62 254 HIS B N 1
ATOM 7858 C CA . HIS B 1 254 ? 20.312 3.508 -6.148 1 97.62 254 HIS B CA 1
ATOM 7859 C C . HIS B 1 254 ? 20.672 3.734 -7.609 1 97.62 254 HIS B C 1
ATOM 7861 O O . HIS B 1 254 ? 20.609 4.863 -8.102 1 97.62 254 HIS B O 1
ATOM 7867 N N . VAL B 1 255 ? 21 2.705 -8.273 1 97.94 255 VAL B N 1
ATOM 7868 C CA . VAL B 1 255 ? 21.344 2.795 -9.688 1 97.94 255 VAL B CA 1
ATOM 7869 C C . VAL B 1 255 ? 20.156 3.318 -10.477 1 97.94 255 VAL B C 1
ATOM 7871 O O . VAL B 1 255 ? 20.312 4.152 -11.375 1 97.94 255 VAL B O 1
ATOM 7874 N N . SER B 1 256 ? 18.984 2.844 -10.164 1 97.81 256 SER B N 1
ATOM 7875 C CA . SER B 1 256 ? 17.766 3.277 -10.836 1 97.81 256 SER B CA 1
ATOM 7876 C C . SER B 1 256 ? 17.516 4.766 -10.617 1 97.81 256 SER B C 1
ATOM 7878 O O . SER B 1 256 ? 17.141 5.48 -11.555 1 97.81 256 SER B O 1
ATOM 7880 N N . CYS B 1 257 ? 17.734 5.254 -9.438 1 97 257 CYS B N 1
ATOM 7881 C CA . CYS B 1 257 ? 17.547 6.668 -9.133 1 97 257 CYS B CA 1
ATOM 7882 C C . CYS B 1 257 ? 18.562 7.527 -9.867 1 97 257 CYS B C 1
ATOM 7884 O O . CYS B 1 257 ? 18.219 8.594 -10.383 1 97 257 CYS B O 1
ATOM 7886 N N . CYS B 1 258 ? 19.812 7.047 -9.945 1 97.69 258 CYS B N 1
ATOM 7887 C CA . CYS B 1 258 ? 20.844 7.766 -10.688 1 97.69 258 CYS B CA 1
ATOM 7888 C C . CYS B 1 258 ? 20.484 7.855 -12.164 1 97.69 258 CYS B C 1
ATOM 7890 O O . CYS B 1 258 ? 20.688 8.891 -12.797 1 97.69 258 CYS B O 1
ATOM 7892 N N . MET B 1 259 ? 19.953 6.793 -12.641 1 97.12 259 MET B N 1
ATOM 7893 C CA . MET B 1 259 ? 19.547 6.762 -14.047 1 97.12 259 MET B CA 1
ATOM 7894 C C . MET B 1 259 ? 18.422 7.766 -14.312 1 97.12 259 MET B C 1
ATOM 7896 O O . MET B 1 259 ? 18.469 8.5 -15.297 1 97.12 259 MET B O 1
ATOM 7900 N N . ALA B 1 260 ? 17.453 7.809 -13.508 1 96.19 260 ALA B N 1
ATOM 7901 C CA . ALA B 1 260 ? 16.344 8.742 -13.656 1 96.19 260 ALA B CA 1
ATOM 7902 C C . ALA B 1 260 ? 16.828 10.188 -13.578 1 96.19 260 ALA B C 1
ATOM 7904 O O . ALA B 1 260 ? 16.359 11.047 -14.336 1 96.19 260 ALA B O 1
ATOM 7905 N N . PHE B 1 261 ? 17.734 10.445 -12.625 1 95.06 261 PHE B N 1
ATOM 7906 C CA . PHE B 1 261 ? 18.281 11.789 -12.477 1 95.06 261 PHE B CA 1
ATOM 7907 C C . PHE B 1 261 ? 19.062 12.203 -13.719 1 95.06 261 PHE B C 1
ATOM 7909 O O . PHE B 1 261 ? 18.938 13.336 -14.188 1 95.06 261 PHE B O 1
ATOM 7916 N N . LEU B 1 262 ? 19.828 11.305 -14.25 1 95.31 262 LEU B N 1
ATOM 7917 C CA . LEU B 1 262 ? 20.609 11.562 -15.461 1 95.31 262 LEU B CA 1
ATOM 7918 C C . LEU B 1 262 ? 19.688 11.867 -16.641 1 95.31 262 LEU B C 1
ATOM 7920 O O . LEU B 1 262 ? 19.891 12.844 -17.359 1 95.31 262 LEU B O 1
ATOM 7924 N N . LEU B 1 263 ? 18.719 11.07 -16.828 1 95.19 263 LEU B N 1
ATOM 7925 C CA . LEU B 1 263 ? 17.781 11.242 -17.938 1 95.19 263 LEU B CA 1
ATOM 7926 C C . LEU B 1 263 ? 16.984 12.523 -17.781 1 95.19 263 LEU B C 1
ATOM 7928 O O . LEU B 1 263 ? 16.641 13.172 -18.781 1 95.19 263 LEU B O 1
ATOM 7932 N N . SER B 1 264 ? 16.641 12.844 -16.547 1 92.75 264 SER B N 1
ATOM 7933 C CA . SER B 1 264 ? 15.906 14.078 -16.297 1 92.75 264 SER B CA 1
ATOM 7934 C C . SER B 1 264 ? 16.734 15.297 -16.688 1 92.75 264 SER B C 1
ATOM 7936 O O . SER B 1 264 ? 16.188 16.297 -17.156 1 92.75 264 SER B O 1
ATOM 7938 N N . ARG B 1 265 ? 18.031 15.211 -16.5 1 89.5 265 ARG B N 1
ATOM 7939 C CA . ARG B 1 265 ? 18.922 16.297 -16.875 1 89.5 265 ARG B CA 1
ATOM 7940 C C . ARG B 1 265 ? 19.109 16.375 -18.375 1 89.5 265 ARG B C 1
ATOM 7942 O O . ARG B 1 265 ? 19.203 17.469 -18.953 1 89.5 265 ARG B O 1
ATOM 7949 N N . ILE B 1 266 ? 19.156 15.273 -19 1 91.62 266 ILE B N 1
ATOM 7950 C CA . ILE B 1 266 ? 19.375 15.211 -20.438 1 91.62 266 ILE B CA 1
ATOM 7951 C C . ILE B 1 266 ? 18.156 15.789 -21.172 1 91.62 266 ILE B C 1
ATOM 7953 O O . ILE B 1 266 ? 18.312 16.578 -22.125 1 91.62 266 ILE B O 1
ATOM 7957 N N . PHE B 1 267 ? 16.969 15.5 -20.703 1 88.5 267 PHE B N 1
ATOM 7958 C CA . PHE B 1 267 ? 15.766 15.938 -21.406 1 88.5 267 PHE B CA 1
ATOM 7959 C C . PHE B 1 267 ? 15.242 17.234 -20.797 1 88.5 267 PHE B C 1
ATOM 7961 O O . PHE B 1 267 ? 14.156 17.688 -21.172 1 88.5 267 PHE B O 1
ATOM 7968 N N . LYS B 1 268 ? 15.938 17.875 -19.938 1 80.12 268 LYS B N 1
ATOM 7969 C CA . LYS B 1 268 ? 15.695 19.188 -19.375 1 80.12 268 LYS B CA 1
ATOM 7970 C C . LYS B 1 268 ? 14.273 19.297 -18.812 1 80.12 268 LYS B C 1
ATOM 7972 O O . LYS B 1 268 ? 13.547 20.234 -19.125 1 80.12 268 LYS B O 1
ATOM 7977 N N . VAL B 1 269 ? 13.922 18.297 -18.109 1 75 269 VAL B N 1
ATOM 7978 C CA . VAL B 1 269 ? 12.648 18.406 -17.406 1 75 269 VAL B CA 1
ATOM 7979 C C . VAL B 1 269 ? 12.734 19.484 -16.344 1 75 269 VAL B C 1
ATOM 7981 O O . VAL B 1 269 ? 13.75 19.594 -15.648 1 75 269 VAL B O 1
ATOM 7984 N N . LYS B 1 270 ? 11.875 20.469 -16.516 1 62.91 270 LYS B N 1
ATOM 7985 C CA . LYS B 1 270 ? 11.898 21.625 -15.617 1 62.91 270 LYS B CA 1
ATOM 7986 C C . LYS B 1 270 ? 12 21.188 -14.164 1 62.91 270 LYS B C 1
ATOM 7988 O O . LYS B 1 270 ? 11.25 20.297 -13.727 1 62.91 270 LYS B O 1
ATOM 7993 N N . GLN B 1 271 ? 13.055 21.641 -13.594 1 64.56 271 GLN B N 1
ATOM 7994 C CA . GLN B 1 271 ? 13.664 21.078 -12.391 1 64.56 271 GLN B CA 1
ATOM 7995 C C . GLN B 1 271 ? 12.977 21.609 -11.133 1 64.56 271 GLN B C 1
ATOM 7997 O O . GLN B 1 271 ? 13.352 22.672 -10.617 1 64.56 271 GLN B O 1
ATOM 8002 N N . ASN B 1 272 ? 11.695 21.375 -10.875 1 80.38 272 ASN B N 1
ATOM 8003 C CA . ASN B 1 272 ? 11.203 21.547 -9.508 1 80.38 272 ASN B CA 1
ATOM 8004 C C . ASN B 1 272 ? 11.594 20.359 -8.625 1 80.38 272 ASN B C 1
ATOM 8006 O O . ASN B 1 272 ? 11.633 19.219 -9.086 1 80.38 272 ASN B O 1
ATOM 8010 N N . GLU B 1 273 ? 12.133 20.812 -7.438 1 86.5 273 GLU B N 1
ATOM 8011 C CA . GLU B 1 273 ? 12.633 19.812 -6.508 1 86.5 273 GLU B CA 1
ATOM 8012 C C . GLU B 1 273 ? 11.539 18.812 -6.129 1 86.5 273 GLU B C 1
ATOM 8014 O O . GLU B 1 273 ? 11.82 17.656 -5.848 1 86.5 273 GLU B O 1
ATOM 8019 N N . SER B 1 274 ? 10.336 19.281 -6.18 1 82.38 274 SER B N 1
ATOM 8020 C CA . SER B 1 274 ? 9.234 18.359 -5.859 1 82.38 274 SER B CA 1
ATOM 8021 C C . SER B 1 274 ? 9.047 17.328 -6.957 1 82.38 274 SER B C 1
ATOM 8023 O O . SER B 1 274 ? 8.883 16.141 -6.668 1 82.38 274 SER B O 1
ATOM 8025 N N . GLN B 1 275 ? 9.125 17.719 -8.195 1 84 275 GLN B N 1
ATOM 8026 C CA . GLN B 1 275 ? 8.953 16.797 -9.32 1 84 275 GLN B CA 1
ATOM 8027 C C . GLN B 1 275 ? 10.125 15.82 -9.414 1 84 275 GLN B C 1
ATOM 8029 O O . GLN B 1 275 ? 9.938 14.656 -9.773 1 84 275 GLN B O 1
ATOM 8034 N N . LYS B 1 276 ? 11.227 16.375 -9.117 1 88.25 276 LYS B N 1
ATOM 8035 C CA . LYS B 1 276 ? 12.422 15.531 -9.102 1 88.25 276 LYS B CA 1
ATOM 8036 C C . LYS B 1 276 ? 12.25 14.359 -8.133 1 88.25 276 LYS B C 1
ATOM 8038 O O . LYS B 1 276 ? 12.586 13.219 -8.461 1 88.25 276 LYS B O 1
ATOM 8043 N N . ARG B 1 277 ? 11.773 14.617 -7.039 1 89.56 277 ARG B N 1
ATOM 8044 C CA . ARG B 1 277 ? 11.633 13.594 -6.004 1 89.56 277 ARG B CA 1
ATOM 8045 C C . ARG B 1 277 ? 10.508 12.617 -6.352 1 89.56 277 ARG B C 1
ATOM 8047 O O . ARG B 1 277 ? 10.586 11.43 -6.016 1 89.56 277 ARG B O 1
ATOM 8054 N N . LYS B 1 278 ? 9.5 13.109 -7.035 1 85.44 278 LYS B N 1
ATOM 8055 C CA . LYS B 1 278 ? 8.469 12.203 -7.523 1 85.44 278 LYS B CA 1
ATOM 8056 C C . LYS B 1 278 ? 9.031 11.234 -8.562 1 85.44 278 LYS B C 1
ATOM 8058 O O . LYS B 1 278 ? 8.695 10.047 -8.555 1 85.44 278 LYS B O 1
ATOM 8063 N N . LEU B 1 279 ? 9.875 11.781 -9.375 1 90.44 279 LEU B N 1
ATOM 8064 C CA . LEU B 1 279 ? 10.531 10.953 -10.391 1 90.44 279 LEU B CA 1
ATOM 8065 C C . LEU B 1 279 ? 11.461 9.93 -9.742 1 90.44 279 LEU B C 1
ATOM 8067 O O . LEU B 1 279 ? 11.5 8.773 -10.156 1 90.44 279 LEU B O 1
ATOM 8071 N N . LEU B 1 280 ? 12.156 10.367 -8.734 1 93.38 280 LEU B N 1
ATOM 8072 C CA . LEU B 1 280 ? 13.078 9.477 -8.039 1 93.38 280 LEU B CA 1
ATOM 8073 C C . LEU B 1 280 ? 12.328 8.375 -7.305 1 93.38 280 LEU B C 1
ATOM 8075 O O . LEU B 1 280 ? 12.805 7.238 -7.227 1 93.38 280 LEU B O 1
ATOM 8079 N N . ALA B 1 281 ? 11.203 8.734 -6.762 1 92.44 281 ALA B N 1
ATOM 8080 C CA . ALA B 1 281 ? 10.391 7.727 -6.09 1 92.44 281 ALA B CA 1
ATOM 8081 C C . ALA B 1 281 ? 9.93 6.652 -7.066 1 92.44 281 ALA B C 1
ATOM 8083 O O . ALA B 1 281 ? 9.969 5.457 -6.754 1 92.44 281 ALA B O 1
ATOM 8084 N N . ALA B 1 282 ? 9.531 7.031 -8.219 1 92.25 282 ALA B N 1
ATOM 8085 C CA . ALA B 1 282 ? 9.125 6.09 -9.258 1 92.25 282 ALA B CA 1
ATOM 8086 C C . ALA B 1 282 ? 10.305 5.223 -9.703 1 92.25 282 ALA B C 1
ATOM 8088 O O . ALA B 1 282 ? 10.148 4.016 -9.898 1 92.25 282 ALA B O 1
ATOM 8089 N N . ALA B 1 283 ? 11.383 5.844 -9.852 1 96 283 ALA B N 1
ATOM 8090 C CA . ALA B 1 283 ? 12.586 5.121 -10.266 1 96 283 ALA B CA 1
ATOM 8091 C C . ALA B 1 283 ? 12.992 4.098 -9.211 1 96 283 ALA B C 1
ATOM 8093 O O . ALA B 1 283 ? 13.438 2.998 -9.539 1 96 283 ALA B O 1
ATOM 8094 N N . ALA B 1 284 ? 12.922 4.484 -7.965 1 95.69 284 ALA B N 1
ATOM 8095 C CA . ALA B 1 284 ? 13.273 3.561 -6.887 1 95.69 284 ALA B CA 1
ATOM 8096 C C . ALA B 1 284 ? 12.406 2.305 -6.941 1 95.69 284 ALA B C 1
ATOM 8098 O O . ALA B 1 284 ? 12.898 1.194 -6.73 1 95.69 284 ALA B O 1
ATOM 8099 N N . ALA B 1 285 ? 11.141 2.461 -7.191 1 93.69 285 ALA B N 1
ATOM 8100 C CA . ALA B 1 285 ? 10.242 1.316 -7.328 1 93.69 285 ALA B CA 1
ATOM 8101 C C . ALA B 1 285 ? 10.672 0.411 -8.477 1 93.69 285 ALA B C 1
ATOM 8103 O O . ALA B 1 285 ? 10.625 -0.816 -8.359 1 93.69 285 ALA B O 1
ATOM 8104 N N . ALA B 1 286 ? 11.102 0.958 -9.531 1 95.62 286 ALA B N 1
ATOM 8105 C CA . ALA B 1 286 ? 11.57 0.192 -10.688 1 95.62 286 ALA B CA 1
ATOM 8106 C C . ALA B 1 286 ? 12.836 -0.59 -10.352 1 95.62 286 ALA B C 1
ATOM 8108 O O . ALA B 1 286 ? 13.047 -1.69 -10.867 1 95.62 286 ALA B O 1
ATOM 8109 N N . GLY B 1 287 ? 13.656 0.044 -9.609 1 96.06 287 GLY B N 1
ATOM 8110 C CA . GLY B 1 287 ? 14.859 -0.659 -9.18 1 96.06 287 GLY B CA 1
ATOM 8111 C C . GLY B 1 287 ? 14.562 -1.951 -8.445 1 96.06 287 GLY B C 1
ATOM 8112 O O . GLY B 1 287 ? 15.18 -2.982 -8.719 1 96.06 287 GLY B O 1
ATOM 8113 N N . VAL B 1 288 ? 13.641 -1.896 -7.555 1 93.25 288 VAL B N 1
ATOM 8114 C CA . VAL B 1 288 ? 13.266 -3.09 -6.805 1 93.25 288 VAL B CA 1
ATOM 8115 C C . VAL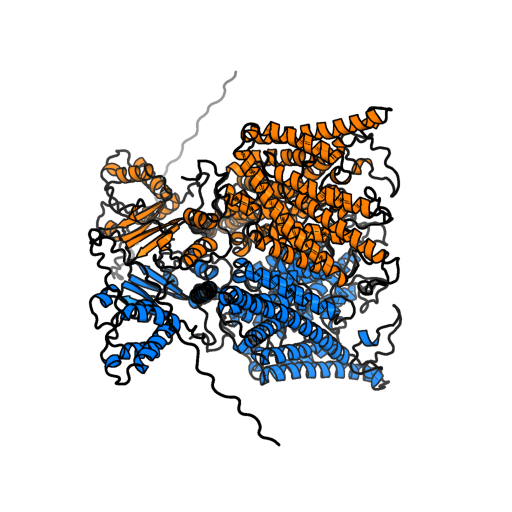 B 1 288 ? 12.586 -4.09 -7.738 1 93.25 288 VAL B C 1
ATOM 8117 O O . VAL B 1 288 ? 12.773 -5.301 -7.602 1 93.25 288 VAL B O 1
ATOM 8120 N N . SER B 1 289 ? 11.805 -3.588 -8.625 1 92.5 289 SER B N 1
ATOM 8121 C CA . SER B 1 289 ? 11.141 -4.434 -9.609 1 92.5 289 SER B CA 1
ATOM 8122 C C . SER B 1 289 ? 12.141 -5.297 -10.367 1 92.5 289 SER B C 1
ATOM 8124 O O . SER B 1 289 ? 11.938 -6.5 -10.531 1 92.5 289 SER B O 1
ATOM 8126 N N . VAL B 1 290 ? 13.211 -4.715 -10.766 1 92.75 290 VAL B N 1
ATOM 8127 C CA . VAL B 1 290 ? 14.219 -5.41 -11.547 1 92.75 290 VAL B CA 1
ATOM 8128 C C . VAL B 1 290 ? 15.055 -6.305 -10.633 1 92.75 290 VAL B C 1
ATOM 8130 O O . VAL B 1 290 ? 15.461 -7.398 -11.031 1 92.75 290 VAL B O 1
ATOM 8133 N N . ALA B 1 291 ? 15.258 -5.883 -9.469 1 92.31 291 ALA B N 1
ATOM 8134 C CA . ALA B 1 291 ? 16.109 -6.625 -8.531 1 92.31 291 ALA B CA 1
ATOM 8135 C C . ALA B 1 291 ? 15.453 -7.945 -8.133 1 92.31 291 ALA B C 1
ATOM 8137 O O . ALA B 1 291 ? 16.125 -8.969 -8.031 1 92.31 291 ALA B O 1
ATOM 8138 N N . PHE B 1 292 ? 14.195 -7.953 -7.945 1 88.06 292 PHE B N 1
ATOM 8139 C CA . PHE B 1 292 ? 13.508 -9.148 -7.461 1 88.06 292 PHE B CA 1
ATOM 8140 C C . PHE B 1 292 ? 12.625 -9.742 -8.555 1 88.06 292 PHE B C 1
ATOM 8142 O O . PHE B 1 292 ? 12.055 -10.82 -8.375 1 88.06 292 PHE B O 1
ATOM 8149 N N . GLY B 1 293 ? 12.555 -9.039 -9.633 1 86.88 293 GLY B N 1
ATOM 8150 C CA . GLY B 1 293 ? 11.57 -9.469 -10.609 1 86.88 293 GLY B CA 1
ATOM 8151 C C . GLY B 1 293 ? 10.141 -9.344 -10.109 1 86.88 293 GLY B C 1
ATOM 8152 O O . GLY B 1 293 ? 9.305 -10.219 -10.375 1 86.88 293 GLY B O 1
ATOM 8153 N N . SER B 1 294 ? 9.922 -8.398 -9.312 1 88.62 294 SER B N 1
ATOM 8154 C CA . SER B 1 294 ? 8.633 -8.195 -8.664 1 88.62 294 SER B CA 1
ATOM 8155 C C . SER B 1 294 ? 8.125 -6.773 -8.875 1 88.62 294 SER B C 1
ATOM 8157 O O . SER B 1 294 ? 8.305 -5.91 -8.016 1 88.62 294 SER B O 1
ATOM 8159 N N . PRO B 1 295 ? 7.426 -6.543 -9.961 1 89.31 295 PRO B N 1
ATOM 8160 C CA . PRO B 1 295 ? 6.957 -5.184 -10.227 1 89.31 295 PRO B CA 1
ATOM 8161 C C . PRO B 1 295 ? 5.996 -4.664 -9.156 1 89.31 295 PRO B C 1
ATOM 8163 O O . PRO B 1 295 ? 6.105 -3.514 -8.734 1 89.31 295 PRO B O 1
ATOM 8166 N N . LEU B 1 296 ? 5.035 -5.441 -8.766 1 88.25 296 LEU B N 1
ATOM 8167 C CA . LEU B 1 296 ? 4.094 -5.02 -7.73 1 88.25 296 LEU B CA 1
ATOM 8168 C C . LEU B 1 296 ? 4.809 -4.816 -6.398 1 88.25 296 LEU B C 1
ATOM 8170 O O . LEU B 1 296 ? 4.52 -3.861 -5.676 1 88.25 296 LEU B O 1
ATOM 8174 N N . GLY B 1 297 ? 5.691 -5.781 -6.148 1 90.12 297 GLY B N 1
ATOM 8175 C CA . GLY B 1 297 ? 6.488 -5.656 -4.934 1 90.12 297 GLY B CA 1
ATOM 8176 C C . GLY B 1 297 ? 7.316 -4.387 -4.895 1 90.12 297 GLY B C 1
ATOM 8177 O O . GLY B 1 297 ? 7.496 -3.787 -3.834 1 90.12 297 GLY B O 1
ATOM 8178 N N . GLY B 1 298 ? 7.793 -4 -6.031 1 91.44 298 GLY B N 1
ATOM 8179 C CA . GLY B 1 298 ? 8.57 -2.773 -6.109 1 91.44 298 GLY B CA 1
ATOM 8180 C C . GLY B 1 298 ? 7.762 -1.535 -5.773 1 91.44 298 GLY B C 1
ATOM 8181 O O . GLY B 1 298 ? 8.227 -0.66 -5.043 1 91.44 298 GLY B O 1
ATOM 8182 N N . VAL B 1 299 ? 6.59 -1.463 -6.234 1 89.12 299 VAL B N 1
ATOM 8183 C CA . VAL B 1 299 ? 5.715 -0.326 -5.973 1 89.12 299 VAL B CA 1
ATOM 8184 C C . VAL B 1 299 ? 5.363 -0.278 -4.484 1 89.12 299 VAL B C 1
ATOM 8186 O O . VAL B 1 299 ? 5.41 0.787 -3.865 1 89.12 299 VAL B O 1
ATOM 8189 N N . LEU B 1 300 ? 5.059 -1.384 -3.947 1 88 300 LEU B N 1
ATOM 8190 C CA . LEU B 1 300 ? 4.68 -1.442 -2.539 1 88 300 LEU B CA 1
ATOM 8191 C C . LEU B 1 300 ? 5.879 -1.163 -1.642 1 88 300 LEU B C 1
ATOM 8193 O O . LEU B 1 300 ? 5.734 -0.581 -0.564 1 88 300 LEU B O 1
ATOM 8197 N N . PHE B 1 301 ? 7.02 -1.572 -2.08 1 90.12 301 PHE B N 1
ATOM 8198 C CA . PHE B 1 301 ? 8.242 -1.223 -1.359 1 90.12 301 PHE B CA 1
ATOM 8199 C C . PHE B 1 301 ? 8.398 0.29 -1.273 1 90.12 301 PHE B C 1
ATOM 8201 O O . PHE B 1 301 ? 8.82 0.817 -0.24 1 90.12 301 PHE B O 1
ATOM 8208 N N . GLY B 1 302 ? 8.164 0.904 -2.359 1 87.94 302 GLY B N 1
ATOM 8209 C CA . GLY B 1 302 ? 8.195 2.357 -2.363 1 87.94 302 GLY B CA 1
ATOM 8210 C C . GLY B 1 302 ? 7.211 2.975 -1.382 1 87.94 302 GLY B C 1
ATOM 8211 O O . GLY B 1 302 ? 7.555 3.918 -0.666 1 87.94 302 GLY B O 1
ATOM 8212 N N . LEU B 1 303 ? 6.078 2.381 -1.257 1 81.56 303 LEU B N 1
ATOM 8213 C CA . LEU B 1 303 ? 5.012 2.902 -0.409 1 81.56 303 LEU B CA 1
ATOM 8214 C C . LEU B 1 303 ? 5.312 2.637 1.063 1 81.56 303 LEU B C 1
ATOM 8216 O O . LEU B 1 303 ? 5.094 3.504 1.911 1 81.56 303 LEU B O 1
ATOM 8220 N N . GLU B 1 304 ? 5.82 1.462 1.361 1 81.69 304 GLU B N 1
ATOM 8221 C CA . GLU B 1 304 ? 5.973 1.073 2.76 1 81.69 304 GLU B CA 1
ATOM 8222 C C . GLU B 1 304 ? 7.344 1.47 3.297 1 81.69 304 GLU B C 1
ATOM 8224 O O . GLU B 1 304 ? 7.465 1.916 4.441 1 81.69 304 GLU B O 1
ATOM 8229 N N . GLU B 1 305 ? 8.352 1.308 2.457 1 84.62 305 GLU B N 1
ATOM 8230 C CA . GLU B 1 305 ? 9.711 1.462 2.971 1 84.62 305 GLU B CA 1
ATOM 8231 C C . GLU B 1 305 ? 10.289 2.82 2.588 1 84.62 305 GLU B C 1
ATOM 8233 O O . GLU B 1 305 ? 11.047 3.418 3.359 1 84.62 305 GLU B O 1
ATOM 8238 N N . LEU B 1 306 ? 10.086 3.348 1.433 1 83.19 306 LEU B N 1
ATOM 8239 C CA . LEU B 1 306 ? 10.773 4.551 0.974 1 83.19 306 LEU B CA 1
ATOM 8240 C C . LEU B 1 306 ? 10.008 5.805 1.383 1 83.19 306 LEU B C 1
ATOM 8242 O O . LEU B 1 306 ? 10.562 6.695 2.029 1 83.19 306 LEU B O 1
ATOM 8246 N N . ASP B 1 307 ? 8.875 6.008 0.774 1 67.88 307 ASP B N 1
ATOM 8247 C CA . ASP B 1 307 ? 8.164 7.242 1.098 1 67.88 307 ASP B CA 1
ATOM 8248 C C . ASP B 1 307 ? 6.66 6.996 1.185 1 67.88 307 ASP B C 1
ATOM 8250 O O . ASP B 1 307 ? 5.973 6.949 0.161 1 67.88 307 ASP B O 1
ATOM 8254 N N . THR B 1 308 ? 6.363 6.941 2.359 1 55.62 308 THR B N 1
ATOM 8255 C CA . THR B 1 308 ? 4.926 6.773 2.537 1 55.62 308 THR B CA 1
ATOM 8256 C C . THR B 1 308 ? 4.184 8.062 2.182 1 55.62 308 THR B C 1
ATOM 8258 O O . THR B 1 308 ? 3.076 8.016 1.64 1 55.62 308 THR B O 1
ATOM 8261 N N . PHE B 1 309 ? 4.902 9.086 2.336 1 54.94 309 PHE B N 1
ATOM 8262 C CA . PHE B 1 309 ? 4.234 10.367 2.15 1 54.94 309 PHE B CA 1
ATOM 8263 C C . PHE B 1 309 ? 4.008 10.648 0.669 1 54.94 309 PHE B C 1
ATOM 8265 O O . PHE B 1 309 ? 2.904 11.023 0.265 1 54.94 309 PHE B O 1
ATOM 8272 N N . ALA B 1 310 ? 5.09 10.484 0.013 1 48.62 310 ALA B N 1
ATOM 8273 C CA . ALA B 1 310 ? 5.016 10.781 -1.415 1 48.62 310 ALA B CA 1
ATOM 8274 C C . ALA B 1 310 ? 4.047 9.836 -2.123 1 48.62 310 ALA B C 1
ATOM 8276 O O . ALA B 1 310 ? 3.246 10.266 -2.955 1 48.62 310 ALA B O 1
ATOM 8277 N N . PHE B 1 311 ? 4.09 8.688 -1.674 1 46.88 311 PHE B N 1
ATOM 8278 C CA . PHE B 1 311 ? 3.326 7.664 -2.377 1 46.88 311 PHE B CA 1
ATOM 8279 C C . PHE B 1 311 ? 1.875 7.652 -1.909 1 46.88 311 PHE B C 1
ATOM 8281 O O . PHE B 1 311 ? 0.973 7.309 -2.676 1 46.88 311 PHE B O 1
ATOM 8288 N N . SER B 1 312 ? 1.715 7.945 -0.722 1 49.41 312 SER B N 1
ATOM 8289 C CA . SER B 1 312 ? 0.361 7.844 -0.187 1 49.41 312 SER B CA 1
ATOM 8290 C C . SER B 1 312 ? -0.474 9.062 -0.562 1 49.41 312 SER B C 1
ATOM 8292 O O . SER B 1 312 ? -1.676 8.945 -0.812 1 49.41 312 SER B O 1
ATOM 8294 N N . ASN B 1 313 ? 0.271 10.148 -0.571 1 53.31 313 ASN B N 1
ATOM 8295 C CA . ASN B 1 313 ? -0.536 11.359 -0.71 1 53.31 313 ASN B CA 1
ATOM 8296 C C . ASN B 1 313 ? -0.734 11.734 -2.176 1 53.31 313 ASN B C 1
ATOM 8298 O O . ASN B 1 313 ? -1.624 12.523 -2.504 1 53.31 313 ASN B O 1
ATOM 8302 N N . GLU B 1 314 ? 0.174 11.078 -2.865 1 60.72 314 GLU B N 1
ATOM 8303 C CA . GLU B 1 314 ? 0.084 11.547 -4.242 1 60.72 314 GLU B CA 1
ATOM 8304 C C . GLU B 1 314 ? -0.171 10.383 -5.203 1 60.72 314 GLU B C 1
ATOM 8306 O O . GLU B 1 314 ? 0.752 9.648 -5.555 1 60.72 314 GLU B O 1
ATOM 8311 N N . ASN B 1 315 ? -1.452 10.18 -5.477 1 64.38 315 ASN B N 1
ATOM 8312 C CA . ASN B 1 315 ? -1.853 9.156 -6.434 1 64.38 315 ASN B CA 1
ATOM 8313 C C . ASN B 1 315 ? -0.989 9.195 -7.691 1 64.38 315 ASN B C 1
ATOM 8315 O O . ASN B 1 315 ? -0.763 8.164 -8.328 1 64.38 315 ASN B O 1
ATOM 8319 N N . ASP B 1 316 ? -0.349 10.312 -7.914 1 72.5 316 ASP B N 1
ATOM 8320 C CA . ASP B 1 316 ? 0.458 10.445 -9.117 1 72.5 316 ASP B CA 1
ATOM 8321 C C . ASP B 1 316 ? 1.769 9.672 -9 1 72.5 316 ASP B C 1
ATOM 8323 O O . ASP B 1 316 ? 2.227 9.062 -9.961 1 72.5 316 ASP B O 1
ATOM 8327 N N . VAL B 1 317 ? 2.277 9.68 -7.809 1 77.75 317 VAL B N 1
ATOM 8328 C CA . VAL B 1 317 ? 3.553 9 -7.605 1 77.75 317 VAL B CA 1
ATOM 8329 C C . VAL B 1 317 ? 3.354 7.492 -7.699 1 77.75 317 VAL B C 1
ATOM 8331 O O . VAL B 1 317 ? 4.184 6.781 -8.273 1 77.75 317 VAL B O 1
ATOM 8334 N N . MET B 1 318 ? 2.295 7.02 -7.172 1 77.75 318 MET B N 1
ATOM 8335 C CA . MET B 1 318 ? 1.997 5.59 -7.223 1 77.75 318 MET B CA 1
ATOM 8336 C C . MET B 1 318 ? 1.831 5.121 -8.664 1 77.75 318 MET B C 1
ATOM 8338 O O . MET B 1 318 ? 2.357 4.074 -9.047 1 77.75 318 MET B O 1
ATOM 8342 N N . TRP B 1 319 ? 1.225 5.949 -9.391 1 77.88 319 TRP B N 1
ATOM 8343 C CA . TRP B 1 319 ? 0.971 5.609 -10.789 1 77.88 319 TRP B CA 1
ATOM 8344 C C . TRP B 1 319 ? 2.27 5.594 -11.586 1 77.88 319 TRP B C 1
ATOM 8346 O O . TRP B 1 319 ? 2.502 4.684 -12.383 1 77.88 319 TRP B O 1
ATOM 8356 N N . ARG B 1 320 ? 2.975 6.539 -11.43 1 85.12 320 ARG B N 1
ATOM 8357 C CA . ARG B 1 320 ? 4.25 6.605 -12.141 1 85.12 320 ARG B CA 1
ATOM 8358 C C . ARG B 1 320 ? 5.168 5.465 -11.719 1 85.12 320 ARG B C 1
ATOM 8360 O O . ARG B 1 320 ? 5.891 4.906 -12.555 1 85.12 320 ARG B O 1
ATOM 8367 N N . GLY B 1 321 ? 5.152 5.227 -10.375 1 88.88 321 GLY B N 1
ATOM 8368 C CA . GLY B 1 321 ? 5.922 4.086 -9.898 1 88.88 321 GLY B CA 1
ATOM 8369 C C . GLY B 1 321 ? 5.453 2.766 -10.484 1 88.88 321 GLY B C 1
ATOM 8370 O O . GLY B 1 321 ? 6.27 1.907 -10.82 1 88.88 321 GLY B O 1
ATOM 8371 N N . PHE B 1 322 ? 4.164 2.709 -10.641 1 85.12 322 PHE B N 1
ATOM 8372 C CA . PHE B 1 322 ? 3.566 1.506 -11.203 1 85.12 322 PHE B CA 1
ATOM 8373 C C . PHE B 1 322 ? 3.982 1.323 -12.656 1 85.12 322 PHE B C 1
ATOM 8375 O O . PHE B 1 322 ? 4.402 0.235 -13.055 1 85.12 322 PHE B O 1
ATOM 8382 N N . VAL B 1 323 ? 3.959 2.279 -13.438 1 85.5 323 VAL B N 1
ATOM 8383 C CA . VAL B 1 323 ? 4.277 2.223 -14.859 1 85.5 323 VAL B CA 1
ATOM 8384 C C . VAL B 1 323 ? 5.77 1.944 -15.047 1 85.5 323 VAL B C 1
ATOM 8386 O O . VAL B 1 323 ? 6.152 1.085 -15.844 1 85.5 323 VAL B O 1
ATOM 8389 N N . THR B 1 324 ? 6.559 2.68 -14.352 1 92.81 324 THR B N 1
ATOM 8390 C CA . THR B 1 324 ? 8 2.5 -14.484 1 92.81 324 THR B CA 1
ATOM 8391 C C . THR B 1 324 ? 8.406 1.079 -14.102 1 92.81 324 THR B C 1
ATOM 8393 O O . THR B 1 324 ? 9.273 0.483 -14.734 1 92.81 324 THR B O 1
ATOM 8396 N N . SER B 1 325 ? 7.789 0.544 -13.07 1 92.56 325 SER B N 1
ATOM 8397 C CA . SER B 1 325 ? 8.109 -0.806 -12.617 1 92.56 325 SER B CA 1
ATOM 8398 C C . SER B 1 325 ? 7.699 -1.849 -13.648 1 92.56 325 SER B C 1
ATOM 8400 O O . SER B 1 325 ? 8.414 -2.826 -13.875 1 92.56 325 SER B O 1
ATOM 8402 N N . VAL B 1 326 ? 6.59 -1.646 -14.281 1 86.88 326 VAL B N 1
ATOM 8403 C CA . VAL B 1 326 ? 6.105 -2.58 -15.289 1 86.88 326 VAL B CA 1
ATOM 8404 C C . VAL B 1 326 ? 7.031 -2.562 -16.5 1 86.88 326 VAL B C 1
ATOM 8406 O O . VAL B 1 326 ? 7.418 -3.615 -17.016 1 86.88 326 VAL B O 1
ATOM 8409 N N . ILE B 1 327 ? 7.375 -1.438 -16.906 1 90.19 327 ILE B N 1
ATOM 8410 C CA . ILE B 1 327 ? 8.242 -1.31 -18.078 1 90.19 327 ILE B CA 1
ATOM 8411 C C . ILE B 1 327 ? 9.602 -1.938 -17.781 1 90.19 327 ILE B C 1
ATOM 8413 O O . ILE B 1 327 ? 10.18 -2.615 -18.641 1 90.19 327 ILE B O 1
ATOM 8417 N N . ALA B 1 328 ? 10.047 -1.674 -16.625 1 94.31 328 ALA B N 1
ATOM 8418 C CA . ALA B 1 328 ? 11.32 -2.262 -16.234 1 94.31 328 ALA B CA 1
ATOM 8419 C C . ALA B 1 328 ? 11.25 -3.787 -16.234 1 94.31 328 ALA B C 1
ATOM 8421 O O . ALA B 1 328 ? 12.156 -4.457 -16.734 1 94.31 328 ALA B O 1
ATOM 8422 N N . ALA B 1 329 ? 10.234 -4.312 -15.711 1 88.5 329 ALA B N 1
ATOM 8423 C CA . ALA B 1 329 ? 10.055 -5.762 -15.648 1 88.5 329 ALA B CA 1
ATOM 8424 C C . ALA B 1 329 ? 9.914 -6.363 -17.047 1 88.5 329 ALA B C 1
ATOM 8426 O O . ALA B 1 329 ? 10.461 -7.43 -17.328 1 88.5 329 ALA B O 1
ATOM 8427 N N . VAL B 1 330 ? 9.172 -5.742 -17.891 1 84 330 VAL B N 1
ATOM 8428 C CA . VAL B 1 330 ? 8.984 -6.219 -19.25 1 84 330 VAL B CA 1
ATOM 8429 C C . VAL B 1 330 ? 10.312 -6.191 -20 1 84 330 VAL B C 1
ATOM 8431 O O . VAL B 1 330 ? 10.625 -7.109 -20.766 1 84 330 VAL B O 1
ATOM 8434 N N . THR B 1 331 ? 11.016 -5.141 -19.797 1 89.75 331 THR B N 1
ATOM 8435 C CA . THR B 1 331 ? 12.328 -5.039 -20.422 1 89.75 331 THR B CA 1
ATOM 8436 C C . THR B 1 331 ? 13.242 -6.164 -19.953 1 89.75 331 THR B C 1
ATOM 8438 O O . THR B 1 331 ? 13.945 -6.777 -20.766 1 89.75 331 THR B O 1
ATOM 8441 N N . LEU B 1 332 ? 13.203 -6.387 -18.703 1 89.38 332 LEU B N 1
ATOM 8442 C CA . LEU B 1 332 ? 14.008 -7.469 -18.156 1 89.38 332 LEU B CA 1
ATOM 8443 C C . LEU B 1 332 ? 13.57 -8.812 -18.719 1 89.38 332 LEU B C 1
ATOM 8445 O O . LEU B 1 332 ? 14.406 -9.664 -19.031 1 89.38 332 LEU B O 1
ATOM 8449 N N . GLN B 1 333 ? 12.344 -9.039 -18.844 1 82.38 333 GLN B N 1
ATOM 8450 C CA . GLN B 1 333 ? 11.82 -10.289 -19.391 1 82.38 333 GLN B CA 1
ATOM 8451 C C . GLN B 1 333 ? 12.219 -10.469 -20.844 1 82.38 333 GLN B C 1
ATOM 8453 O O . GLN B 1 333 ? 12.539 -11.578 -21.266 1 82.38 333 GLN B O 1
ATOM 8458 N N . TYR B 1 334 ? 12.18 -9.43 -21.531 1 81.88 334 TYR B N 1
ATOM 8459 C CA . TYR B 1 334 ? 12.547 -9.477 -22.938 1 81.88 334 TYR B CA 1
ATOM 8460 C C . TYR B 1 334 ? 14.031 -9.805 -23.109 1 81.88 334 TYR B C 1
ATOM 8462 O O . TYR B 1 334 ? 14.414 -10.547 -24.016 1 81.88 334 TYR B O 1
ATOM 8470 N N . MET B 1 335 ? 14.828 -9.289 -22.281 1 85.12 335 MET B N 1
ATOM 8471 C CA . MET B 1 335 ? 16.266 -9.562 -22.344 1 85.12 335 MET B CA 1
ATOM 8472 C C . MET B 1 335 ? 16.562 -10.984 -21.891 1 85.12 335 MET B C 1
ATOM 8474 O O . MET B 1 335 ? 17.547 -11.578 -22.328 1 85.12 335 MET B O 1
ATOM 8478 N N . ASP B 1 336 ? 15.75 -11.562 -21.031 1 79.56 336 ASP B N 1
ATOM 8479 C CA . ASP B 1 336 ? 15.859 -12.93 -20.516 1 79.56 336 ASP B CA 1
ATOM 8480 C C . ASP B 1 336 ? 17.312 -13.289 -20.203 1 79.56 336 ASP B C 1
ATOM 8482 O O . ASP B 1 336 ? 17.875 -14.195 -20.812 1 79.56 336 ASP B O 1
ATOM 8486 N N . PRO B 1 337 ? 17.875 -12.664 -19.25 1 76.44 337 PRO B N 1
ATOM 8487 C CA . PRO B 1 337 ? 19.297 -12.859 -18.938 1 76.44 337 PRO B CA 1
ATOM 8488 C C . PRO B 1 337 ? 19.625 -14.312 -18.594 1 76.44 337 PRO B C 1
ATOM 8490 O O . PRO B 1 337 ? 20.766 -14.75 -18.766 1 76.44 337 PRO B O 1
ATOM 8493 N N . PHE B 1 338 ? 18.703 -15.109 -18.172 1 74.19 338 PHE B N 1
ATOM 8494 C CA . PHE B 1 338 ? 19 -16.469 -17.734 1 74.19 338 PHE B CA 1
ATOM 8495 C C . PHE B 1 338 ? 18.5 -17.484 -18.766 1 74.19 338 PHE B C 1
ATOM 8497 O O . PHE B 1 338 ? 18.766 -18.672 -18.641 1 74.19 338 PHE B O 1
ATOM 8504 N N . GLY B 1 339 ? 17.859 -17.062 -19.75 1 66.44 339 GLY B N 1
ATOM 8505 C CA . GLY B 1 339 ? 17.359 -17.938 -20.797 1 66.44 339 GLY B CA 1
ATOM 8506 C C . GLY B 1 339 ? 16.188 -18.797 -20.344 1 66.44 339 GLY B C 1
ATOM 8507 O O . GLY B 1 339 ? 15.891 -19.828 -20.969 1 66.44 339 GLY B O 1
ATOM 8508 N N . THR B 1 340 ? 15.672 -18.594 -19.141 1 64.88 340 THR B N 1
ATOM 8509 C CA . THR B 1 340 ? 14.594 -19.391 -18.562 1 64.88 340 THR B CA 1
ATOM 8510 C C . THR B 1 340 ? 13.266 -18.625 -18.641 1 64.88 340 THR B C 1
ATOM 8512 O O . THR B 1 340 ? 12.211 -19.172 -18.312 1 64.88 340 THR B O 1
ATOM 8515 N N . SER B 1 341 ? 13.203 -17.484 -19.219 1 61.97 341 SER B N 1
ATOM 8516 C CA . SER B 1 341 ? 12.023 -16.625 -19.312 1 61.97 341 SER B CA 1
ATOM 8517 C C . SER B 1 341 ? 11.547 -16.172 -17.938 1 61.97 341 SER B C 1
ATOM 8519 O O . SER B 1 341 ? 10.508 -15.523 -17.828 1 61.97 341 SER B O 1
ATOM 8521 N N . LYS B 1 342 ? 12.375 -16.594 -16.938 1 65.12 342 LYS B N 1
ATOM 8522 C CA . LYS B 1 342 ? 12.102 -16.078 -15.602 1 65.12 342 LYS B CA 1
ATOM 8523 C C . LYS B 1 342 ? 12.75 -14.711 -15.398 1 65.12 342 LYS B C 1
ATOM 8525 O O . LYS B 1 342 ? 13.789 -14.414 -15.992 1 65.12 342 LYS B O 1
ATOM 8530 N N . LEU B 1 343 ? 12.102 -13.992 -14.609 1 63.81 343 LEU B N 1
ATOM 8531 C CA . LEU B 1 343 ? 12.648 -12.656 -14.367 1 63.81 343 LEU B CA 1
ATOM 8532 C C . LEU B 1 343 ? 13.883 -12.727 -13.469 1 63.81 343 LEU B C 1
ATOM 8534 O O . LEU B 1 343 ? 14.852 -12 -13.68 1 63.81 343 LEU B O 1
ATOM 8538 N N . VAL B 1 344 ? 13.711 -13.672 -12.422 1 65.38 344 VAL B N 1
ATOM 8539 C CA . VAL B 1 344 ? 14.852 -13.859 -11.531 1 65.38 344 VAL B CA 1
ATOM 8540 C C . VAL B 1 344 ? 15.117 -15.352 -11.336 1 65.38 344 VAL B C 1
ATOM 8542 O O . VAL B 1 344 ? 14.211 -16.172 -11.484 1 65.38 344 VAL B O 1
ATOM 8545 N N . LEU B 1 345 ? 16.281 -15.617 -11.023 1 56.22 345 LEU B N 1
ATOM 8546 C CA . LEU B 1 345 ? 16.734 -17 -10.953 1 56.22 345 LEU B CA 1
ATOM 8547 C C . LEU B 1 345 ? 15.977 -17.766 -9.883 1 56.22 345 LEU B C 1
ATOM 8549 O O . LEU B 1 345 ? 15.703 -18.969 -10.047 1 56.22 345 LEU B O 1
ATOM 8553 N N . PHE B 1 346 ? 15.648 -17.141 -8.844 1 56.06 346 PHE B N 1
ATOM 8554 C CA . PHE B 1 346 ? 15.086 -17.891 -7.723 1 56.06 346 PHE B CA 1
ATOM 8555 C C . PHE B 1 346 ? 13.562 -17.828 -7.754 1 56.06 346 PHE B C 1
ATOM 8557 O O . PHE B 1 346 ? 12.906 -18.141 -6.754 1 56.06 346 PHE B O 1
ATOM 8564 N N . GLU B 1 347 ? 13.086 -17.609 -8.914 1 64.19 347 GLU B N 1
ATOM 8565 C CA . GLU B 1 347 ? 11.641 -17.719 -9.117 1 64.19 347 GLU B CA 1
ATOM 8566 C C . GLU B 1 347 ? 11.203 -19.172 -9.195 1 64.19 347 GLU B C 1
ATOM 8568 O O . GLU B 1 347 ? 11.883 -20 -9.812 1 64.19 347 GLU B O 1
ATOM 8573 N N . VAL B 1 348 ? 10.383 -19.672 -8.344 1 62.56 348 VAL B N 1
ATOM 8574 C CA . VAL B 1 348 ? 9.977 -21.062 -8.281 1 62.56 348 VAL B CA 1
ATOM 8575 C C . VAL B 1 348 ? 8.781 -21.297 -9.203 1 62.56 348 VAL B C 1
ATOM 8577 O O . VAL B 1 348 ? 7.793 -20.562 -9.148 1 62.56 348 VAL B O 1
ATOM 8580 N N . SER B 1 349 ? 9.148 -21.938 -10.43 1 53.28 349 SER B N 1
ATOM 8581 C CA . SER B 1 349 ? 8.125 -22.328 -11.391 1 53.28 349 SER B CA 1
ATOM 8582 C C . SER B 1 349 ? 7.551 -23.703 -11.047 1 53.28 349 SER B C 1
ATOM 8584 O O . SER B 1 349 ? 8.297 -24.656 -10.789 1 53.28 349 SER B O 1
ATOM 8586 N N . GLY B 1 350 ? 6.547 -23.891 -10.172 1 51.78 350 GLY B N 1
ATOM 8587 C CA . GLY B 1 350 ? 5.93 -25.188 -10 1 51.78 350 GLY B CA 1
ATOM 8588 C C . GLY B 1 350 ? 4.859 -25.219 -8.93 1 51.78 350 GLY B C 1
ATOM 8589 O O . GLY B 1 350 ? 4.754 -24.281 -8.133 1 51.78 350 GLY B O 1
ATOM 8590 N N . THR B 1 351 ? 3.871 -26.031 -9.383 1 49.09 351 THR B N 1
ATOM 8591 C CA . THR B 1 351 ? 2.611 -26.375 -8.727 1 49.09 351 THR B CA 1
ATOM 8592 C C . THR B 1 351 ? 2.838 -26.719 -7.258 1 49.09 351 THR B C 1
ATOM 8594 O O . THR B 1 351 ? 3.275 -27.828 -6.938 1 49.09 351 THR B O 1
ATOM 8597 N N . VAL B 1 352 ? 3.5 -25.938 -6.555 1 49.75 352 VAL B N 1
ATOM 8598 C CA . VAL B 1 352 ? 3.361 -26.297 -5.152 1 49.75 352 VAL B CA 1
ATOM 8599 C C . VAL B 1 352 ? 1.894 -26.578 -4.832 1 49.75 352 VAL B C 1
ATOM 8601 O O . VAL B 1 352 ? 1.114 -25.641 -4.613 1 49.75 352 VAL B O 1
ATOM 8604 N N . SER B 1 353 ? 1.24 -27.391 -5.684 1 50.31 353 SER B N 1
ATOM 8605 C CA . SER B 1 353 ? -0.186 -27.688 -5.664 1 50.31 353 SER B CA 1
ATOM 8606 C C . SER B 1 353 ? -0.638 -28.141 -4.277 1 50.31 353 SER B C 1
ATOM 8608 O O . SER B 1 353 ? -1.824 -28.391 -4.059 1 50.31 353 SER B O 1
ATOM 8610 N N . GLY B 1 354 ? 0.262 -28.156 -3.225 1 56.5 354 GLY B N 1
ATOM 8611 C CA . GLY B 1 354 ? -0.349 -28.828 -2.086 1 56.5 354 GLY B CA 1
ATOM 8612 C C . GLY B 1 354 ? -0.885 -27.859 -1.047 1 56.5 354 GLY B C 1
ATOM 8613 O O . GLY B 1 354 ? -0.44 -26.719 -0.97 1 56.5 354 GLY B O 1
ATOM 8614 N N . THR B 1 355 ? -2.244 -28.078 -0.732 1 63.47 355 THR B N 1
ATOM 8615 C CA . THR B 1 355 ? -2.879 -27.406 0.393 1 63.47 355 THR B CA 1
ATOM 8616 C C . THR B 1 355 ? -2.064 -27.594 1.67 1 63.47 355 THR B C 1
ATOM 8618 O O . THR B 1 355 ? -1.463 -28.656 1.875 1 63.47 355 THR B O 1
ATOM 8621 N N . TRP B 1 356 ? -1.636 -26.547 2.25 1 73.38 356 TRP B N 1
ATOM 8622 C CA . TRP B 1 356 ? -0.907 -26.672 3.51 1 73.38 356 TRP B CA 1
ATOM 8623 C C . TRP B 1 356 ? -1.805 -27.234 4.605 1 73.38 356 TRP B C 1
ATOM 8625 O O . TRP B 1 356 ? -3.033 -27.188 4.496 1 73.38 356 TRP B O 1
ATOM 8635 N N . ARG B 1 357 ? -1.169 -27.969 5.473 1 79.38 357 ARG B N 1
ATOM 8636 C CA . ARG B 1 357 ? -1.87 -28.641 6.566 1 79.38 357 ARG B CA 1
ATOM 8637 C C . ARG B 1 357 ? -1.696 -27.875 7.875 1 79.38 357 ARG B C 1
ATOM 8639 O O . ARG B 1 357 ? -0.69 -27.188 8.07 1 79.38 357 ARG B O 1
ATOM 8646 N N . ALA B 1 358 ? -2.627 -28 8.781 1 79.12 358 ALA B N 1
ATOM 8647 C CA . ALA B 1 358 ? -2.711 -27.203 10.008 1 79.12 358 ALA B CA 1
ATOM 8648 C C . ALA B 1 358 ? -1.496 -27.438 10.898 1 79.12 358 ALA B C 1
ATOM 8650 O O . ALA B 1 358 ? -1.039 -26.531 11.594 1 79.12 358 ALA B O 1
ATOM 8651 N N . PHE B 1 359 ? -1.015 -28.641 10.883 1 88.19 359 PHE B N 1
ATOM 8652 C CA . PHE B 1 359 ? 0.091 -28.938 11.789 1 88.19 359 PHE B CA 1
ATOM 8653 C C . PHE B 1 359 ? 1.34 -28.172 11.391 1 88.19 359 PHE B C 1
ATOM 8655 O O . PHE B 1 359 ? 2.221 -27.922 12.219 1 88.19 359 PHE B O 1
ATOM 8662 N N . GLU B 1 360 ? 1.42 -27.734 10.219 1 90.5 360 GLU B N 1
ATOM 8663 C CA . GLU B 1 360 ? 2.6 -27.047 9.719 1 90.5 360 GLU B CA 1
ATOM 8664 C C . GLU B 1 360 ? 2.691 -25.625 10.289 1 90.5 360 GLU B C 1
ATOM 8666 O O . GLU B 1 360 ? 3.74 -24.984 10.211 1 90.5 360 GLU B O 1
ATOM 8671 N N . LEU B 1 361 ? 1.642 -25.172 10.906 1 87.25 361 LEU B N 1
ATOM 8672 C CA . LEU B 1 361 ? 1.651 -23.844 11.516 1 87.25 361 LEU B CA 1
ATOM 8673 C C . LEU B 1 361 ? 2.623 -23.781 12.688 1 87.25 361 LEU B C 1
ATOM 8675 O O . LEU B 1 361 ? 3.213 -22.734 12.969 1 87.25 361 LEU B O 1
ATOM 8679 N N . ILE B 1 362 ? 2.834 -24.875 13.281 1 92.19 362 ILE B N 1
ATOM 8680 C CA . ILE B 1 362 ? 3.699 -24.922 14.453 1 92.19 362 ILE B CA 1
ATOM 8681 C C . ILE B 1 362 ? 5.148 -24.688 14.039 1 92.19 362 ILE B C 1
ATOM 8683 O O . ILE B 1 362 ? 5.809 -23.766 14.516 1 92.19 362 ILE B O 1
ATOM 8687 N N . PRO B 1 363 ? 5.672 -25.516 13.109 1 95.06 363 PRO B N 1
ATOM 8688 C CA . PRO B 1 363 ? 7.047 -25.234 12.688 1 95.06 363 PRO B CA 1
ATOM 8689 C C . PRO B 1 363 ? 7.191 -23.875 12.008 1 95.06 363 PRO B C 1
ATOM 8691 O O . PRO B 1 363 ? 8.234 -23.234 12.117 1 95.06 363 PRO B O 1
ATOM 8694 N N . TRP B 1 364 ? 6.227 -23.469 11.352 1 94.5 364 TRP B N 1
ATOM 8695 C CA . TRP B 1 364 ? 6.297 -22.172 10.695 1 94.5 364 TRP B CA 1
ATOM 8696 C C . TRP B 1 364 ? 6.352 -21.047 11.734 1 94.5 364 TRP B C 1
ATOM 8698 O O . TRP B 1 364 ? 7.062 -20.062 11.547 1 94.5 364 TRP B O 1
ATOM 8708 N N . MET B 1 365 ? 5.641 -21.172 12.797 1 94.06 365 MET B N 1
ATOM 8709 C CA . MET B 1 365 ? 5.688 -20.188 13.867 1 94.06 365 MET B CA 1
ATOM 8710 C C . MET B 1 365 ? 7.059 -20.172 14.531 1 94.06 365 MET B C 1
ATOM 8712 O O . MET B 1 365 ? 7.566 -19.109 14.891 1 94.06 365 MET B O 1
ATOM 8716 N N . LEU B 1 366 ? 7.527 -21.266 14.656 1 96.12 366 LEU B N 1
ATOM 8717 C CA . LEU B 1 366 ? 8.875 -21.359 15.219 1 96.12 366 LEU B CA 1
ATOM 8718 C C . LEU B 1 366 ? 9.883 -20.656 14.32 1 96.12 366 LEU B C 1
ATOM 8720 O O . LEU B 1 366 ? 10.742 -19.922 14.805 1 96.12 366 LEU B O 1
ATOM 8724 N N . LEU B 1 367 ? 9.758 -20.938 13.07 1 97.12 367 LEU B N 1
ATOM 8725 C CA . LEU B 1 367 ? 10.641 -20.281 12.109 1 97.12 367 LEU B CA 1
ATOM 8726 C C . LEU B 1 367 ? 10.484 -18.766 12.172 1 97.12 367 LEU B C 1
ATOM 8728 O O . LEU B 1 367 ? 11.461 -18.031 12.047 1 97.12 367 LEU B O 1
ATOM 8732 N N . ALA B 1 368 ? 9.266 -18.359 12.297 1 97.44 368 ALA B N 1
ATOM 8733 C CA . ALA B 1 368 ? 8.992 -16.922 12.367 1 97.44 368 ALA B CA 1
ATOM 8734 C C . ALA B 1 368 ? 9.648 -16.297 13.594 1 97.44 368 ALA B C 1
ATOM 8736 O O . ALA B 1 368 ? 10.203 -15.211 13.516 1 97.44 368 ALA B O 1
ATOM 8737 N N . VAL B 1 369 ? 9.617 -16.969 14.672 1 97.5 369 VAL B N 1
ATOM 8738 C CA . VAL B 1 369 ? 10.25 -16.484 15.898 1 97.5 369 VAL B CA 1
ATOM 8739 C C . VAL B 1 369 ? 11.758 -16.422 15.703 1 97.5 369 VAL B C 1
ATOM 8741 O O . VAL B 1 369 ? 12.398 -15.43 16.062 1 97.5 369 VAL B O 1
ATOM 8744 N N . VAL B 1 370 ? 12.273 -17.391 15.102 1 97.62 370 VAL B N 1
ATOM 8745 C CA . VAL B 1 370 ? 13.711 -17.438 14.844 1 97.62 370 VAL B CA 1
ATOM 8746 C C . VAL B 1 370 ? 14.094 -16.297 13.898 1 97.62 370 VAL B C 1
ATOM 8748 O O . VAL B 1 370 ? 15.117 -15.633 14.109 1 97.62 370 VAL B O 1
ATOM 8751 N N . GLY B 1 371 ? 13.305 -16.125 12.922 1 97.69 371 GLY B N 1
ATOM 8752 C CA . GLY B 1 371 ? 13.57 -15.039 12 1 97.69 371 GLY B CA 1
ATOM 8753 C C . GLY B 1 371 ? 13.586 -13.68 12.68 1 97.69 371 GLY B C 1
ATOM 8754 O O . GLY B 1 371 ? 14.438 -12.836 12.375 1 97.69 371 GLY B O 1
ATOM 8755 N N . GLY B 1 372 ? 12.648 -13.445 13.562 1 97.44 372 GLY B N 1
ATOM 8756 C CA . GLY B 1 372 ? 12.617 -12.188 14.297 1 97.44 372 GLY B CA 1
ATOM 8757 C C . GLY B 1 372 ? 13.812 -12 15.211 1 97.44 372 GLY B C 1
ATOM 8758 O O . GLY B 1 372 ? 14.398 -10.914 15.273 1 97.44 372 GLY B O 1
ATOM 8759 N N . VAL B 1 373 ? 14.234 -13.047 15.812 1 97.88 373 VAL B N 1
ATOM 8760 C CA . VAL B 1 373 ? 15.344 -12.984 16.766 1 97.88 373 VAL B CA 1
ATOM 8761 C C . VAL B 1 373 ? 16.656 -12.812 16.016 1 97.88 373 VAL B C 1
ATOM 8763 O O . VAL B 1 373 ? 17.438 -11.898 16.312 1 97.88 373 VAL B O 1
ATOM 8766 N N . VAL B 1 374 ? 16.875 -13.672 15.07 1 98.25 374 VAL B N 1
ATOM 8767 C CA . VAL B 1 374 ? 18.141 -13.633 14.328 1 98.25 374 VAL B CA 1
ATOM 8768 C C . VAL B 1 374 ? 18.219 -12.344 13.516 1 98.25 374 VAL B C 1
ATOM 8770 O O . VAL B 1 374 ? 19.297 -11.773 13.344 1 98.25 374 VAL B O 1
ATOM 8773 N N . GLY B 1 375 ? 17.094 -11.93 12.992 1 97.69 375 GLY B N 1
ATOM 8774 C CA . GLY B 1 375 ? 17.078 -10.664 12.273 1 97.69 375 GLY B CA 1
ATOM 8775 C C . GLY B 1 375 ? 17.484 -9.484 13.133 1 97.69 375 GLY B C 1
ATOM 8776 O O . GLY B 1 375 ? 18.297 -8.656 12.711 1 97.69 375 GLY B O 1
ATOM 8777 N N . SER B 1 376 ? 16.984 -9.383 14.32 1 97.06 376 SER B N 1
ATOM 8778 C CA . SER B 1 376 ? 17.344 -8.312 15.242 1 97.06 376 SER B CA 1
ATOM 8779 C C . SER B 1 376 ? 18.812 -8.398 15.641 1 97.06 376 SER B C 1
ATOM 8781 O O . SER B 1 376 ? 19.469 -7.379 15.812 1 97.06 376 SER B O 1
ATOM 8783 N N . PHE B 1 377 ? 19.203 -9.586 15.758 1 97.38 377 PHE B N 1
ATOM 8784 C CA . PHE B 1 377 ? 20.609 -9.797 16.109 1 97.38 377 PHE B CA 1
ATOM 8785 C C . PHE B 1 377 ? 21.516 -9.359 14.969 1 97.38 377 PHE B C 1
ATOM 8787 O O . PHE B 1 377 ? 22.578 -8.789 15.211 1 97.38 377 PHE B O 1
ATOM 8794 N N . LEU B 1 378 ? 21.156 -9.68 13.797 1 98 378 LEU B N 1
ATOM 8795 C CA . LEU B 1 378 ? 21.938 -9.266 12.641 1 98 378 LEU B CA 1
ATOM 8796 C C . LEU B 1 378 ? 22.078 -7.746 12.586 1 98 378 LEU B C 1
ATOM 8798 O O . LEU B 1 378 ? 23.141 -7.219 12.266 1 98 378 LEU B O 1
ATOM 8802 N N . ILE B 1 379 ? 21.047 -7.008 12.883 1 96.88 379 ILE B N 1
ATOM 8803 C CA . ILE B 1 379 ? 21.078 -5.547 12.883 1 96.88 379 ILE B CA 1
ATOM 8804 C C . ILE B 1 379 ? 22.062 -5.047 13.93 1 96.88 379 ILE B C 1
ATOM 8806 O O . ILE B 1 379 ? 22.875 -4.156 13.656 1 96.88 379 ILE B O 1
ATOM 8810 N N . ARG B 1 380 ? 22.016 -5.602 15.094 1 95.62 380 ARG B N 1
ATOM 8811 C CA . ARG B 1 380 ? 22.906 -5.191 16.188 1 95.62 380 ARG B CA 1
ATOM 8812 C C . ARG B 1 380 ? 24.375 -5.48 15.836 1 95.62 380 ARG B C 1
ATOM 8814 O O . ARG B 1 380 ? 25.25 -4.664 16.109 1 95.62 380 ARG B O 1
ATOM 8821 N N . LEU B 1 381 ? 24.516 -6.645 15.266 1 97.19 381 LEU B N 1
ATOM 8822 C CA . LEU B 1 381 ? 25.875 -7.023 14.875 1 97.19 381 LEU B CA 1
ATOM 8823 C C . LEU B 1 381 ? 26.406 -6.102 13.789 1 97.19 381 LEU B C 1
ATOM 8825 O O . LEU B 1 381 ? 27.594 -5.738 13.805 1 97.19 381 LEU B O 1
ATOM 8829 N N . ASN B 1 382 ? 25.609 -5.77 12.844 1 97.38 382 ASN B N 1
ATOM 8830 C CA . ASN B 1 382 ? 26.016 -4.871 11.773 1 97.38 382 ASN B CA 1
ATOM 8831 C C . ASN B 1 382 ? 26.328 -3.475 12.305 1 97.38 382 ASN B C 1
ATOM 8833 O O . ASN B 1 382 ? 27.312 -2.854 11.891 1 97.38 382 ASN B O 1
ATOM 8837 N N . ALA B 1 383 ? 25.484 -2.955 13.18 1 94.94 383 ALA B N 1
ATOM 8838 C CA . ALA B 1 383 ? 25.719 -1.643 13.773 1 94.94 383 ALA B CA 1
ATOM 8839 C C . ALA B 1 383 ? 27.016 -1.625 14.57 1 94.94 383 ALA B C 1
ATOM 8841 O O . ALA B 1 383 ? 27.797 -0.672 14.484 1 94.94 383 ALA B O 1
ATOM 8842 N N . ALA B 1 384 ? 27.234 -2.695 15.281 1 95.31 384 ALA B N 1
ATOM 8843 C CA . ALA B 1 384 ? 28.469 -2.799 16.062 1 95.31 384 ALA B CA 1
ATOM 8844 C C . ALA B 1 384 ? 29.703 -2.84 15.156 1 95.31 384 ALA B C 1
ATOM 8846 O O . ALA B 1 384 ? 30.719 -2.219 15.453 1 95.31 384 ALA B O 1
ATOM 8847 N N . ALA B 1 385 ? 29.562 -3.588 14.133 1 96.31 385 ALA B N 1
ATOM 8848 C CA . ALA B 1 385 ? 30.672 -3.68 13.18 1 96.31 385 ALA B CA 1
ATOM 8849 C C . ALA B 1 385 ? 30.953 -2.328 12.531 1 96.31 385 ALA B C 1
ATOM 8851 O O . ALA B 1 385 ? 32.094 -1.959 12.328 1 96.31 385 ALA B O 1
ATOM 8852 N N . ALA B 1 386 ? 29.953 -1.639 12.195 1 95.12 386 ALA B N 1
ATOM 8853 C CA . ALA B 1 386 ? 30.109 -0.331 11.562 1 95.12 386 ALA B CA 1
ATOM 8854 C C . ALA B 1 386 ? 30.766 0.664 12.516 1 95.12 386 ALA B C 1
ATOM 8856 O O . ALA B 1 386 ? 31.641 1.432 12.109 1 95.12 386 ALA B O 1
ATOM 8857 N N . VAL B 1 387 ? 30.359 0.671 13.758 1 93.81 387 VAL B N 1
ATOM 8858 C CA . VAL B 1 387 ? 30.938 1.57 14.758 1 93.81 387 VAL B CA 1
ATOM 8859 C C . VAL B 1 387 ? 32.375 1.181 15.031 1 93.81 387 VAL B C 1
ATOM 8861 O O . VAL B 1 387 ? 33.25 2.047 15.164 1 93.81 387 VAL B O 1
ATOM 8864 N N . TYR B 1 388 ? 32.625 -0.12 15.133 1 94.88 388 TYR B N 1
ATOM 8865 C CA . TYR B 1 388 ? 33.969 -0.605 15.344 1 94.88 388 TYR B CA 1
ATOM 8866 C C . TYR B 1 388 ? 34.875 -0.175 14.203 1 94.88 388 TYR B C 1
ATOM 8868 O O . TYR B 1 388 ? 36.031 0.245 14.438 1 94.88 388 TYR B O 1
ATOM 8876 N N . ARG B 1 389 ? 34.438 -0.277 13.008 1 93.81 389 ARG B N 1
ATOM 8877 C CA . ARG B 1 389 ? 35.188 0.115 11.82 1 93.81 389 ARG B CA 1
ATOM 8878 C C . ARG B 1 389 ? 35.562 1.594 11.875 1 93.81 389 ARG B C 1
ATOM 8880 O O . ARG B 1 389 ? 36.688 1.972 11.539 1 93.81 389 ARG B O 1
ATOM 8887 N N . ARG B 1 390 ? 34.656 2.426 12.273 1 91.56 390 ARG B N 1
ATOM 8888 C CA . ARG B 1 390 ? 34.875 3.871 12.305 1 91.56 390 ARG B CA 1
ATOM 8889 C C . ARG B 1 390 ? 35.844 4.266 13.391 1 91.56 390 ARG B C 1
ATOM 8891 O O . ARG B 1 390 ? 36.625 5.203 13.227 1 91.56 390 ARG B O 1
ATOM 8898 N N . ASN B 1 391 ? 35.906 3.537 14.469 1 91 391 ASN B N 1
ATOM 8899 C CA . ASN B 1 391 ? 36.688 3.916 15.625 1 91 391 ASN B CA 1
ATOM 8900 C C . ASN B 1 391 ? 38.031 3.16 15.656 1 91 391 ASN B C 1
ATOM 8902 O O . ASN B 1 391 ? 38.875 3.404 16.531 1 91 391 ASN B O 1
ATOM 8906 N N . SER B 1 392 ? 38.219 2.332 14.727 1 92.88 392 SER B N 1
ATOM 8907 C CA . SER B 1 392 ? 39.438 1.552 14.695 1 92.88 392 SER B CA 1
ATOM 8908 C C . SER B 1 392 ? 40.344 2 13.555 1 92.88 392 SER B C 1
ATOM 8910 O O . SER B 1 392 ? 39.969 2.871 12.766 1 92.88 392 SER B O 1
ATOM 8912 N N . SER B 1 393 ? 41.5 1.358 13.477 1 92.38 393 SER B N 1
ATOM 8913 C CA . SER B 1 393 ? 42.5 1.695 12.469 1 92.38 393 SER B CA 1
ATOM 8914 C C . SER B 1 393 ? 42.094 1.19 11.094 1 92.38 393 SER B C 1
ATOM 8916 O O . SER B 1 393 ? 42.625 1.619 10.078 1 92.38 393 SER B O 1
ATOM 8918 N N . ILE B 1 394 ? 41.062 0.453 11.031 1 92.44 394 ILE B N 1
ATOM 8919 C CA . ILE B 1 394 ? 40.594 -0.106 9.773 1 92.44 394 ILE B CA 1
ATOM 8920 C C . ILE B 1 394 ? 40.031 1.012 8.891 1 92.44 394 ILE B C 1
ATOM 8922 O O . ILE B 1 394 ? 40.094 0.932 7.664 1 92.44 394 ILE B O 1
ATOM 8926 N N . TYR B 1 395 ? 39.562 2.006 9.523 1 90.19 395 TYR B N 1
ATOM 8927 C CA . TYR B 1 395 ? 38.938 3.127 8.828 1 90.19 395 TYR B CA 1
ATOM 8928 C C . TYR B 1 395 ? 39.938 3.787 7.875 1 90.19 395 TYR B C 1
ATOM 8930 O O . TYR B 1 395 ? 39.531 4.285 6.816 1 90.19 395 TYR B O 1
ATOM 8938 N N . ASP B 1 396 ? 41.188 3.684 8.164 1 92.38 396 ASP B N 1
ATOM 8939 C CA . ASP B 1 396 ? 42.219 4.359 7.379 1 92.38 396 ASP B CA 1
ATOM 8940 C C . ASP B 1 396 ? 42.656 3.504 6.191 1 92.38 396 ASP B C 1
ATOM 8942 O O . ASP B 1 396 ? 43.281 4.008 5.246 1 92.38 396 ASP B O 1
ATOM 8946 N N . TRP B 1 397 ? 42.281 2.215 6.246 1 94.94 397 TRP B N 1
ATOM 8947 C CA . TRP B 1 397 ? 42.688 1.318 5.16 1 94.94 397 TRP B CA 1
ATOM 8948 C C . TRP B 1 397 ? 41.469 0.559 4.625 1 94.94 397 TRP B C 1
ATOM 8950 O O . TRP B 1 397 ? 41.406 -0.667 4.73 1 94.94 397 TRP B O 1
ATOM 8960 N N . PRO B 1 398 ? 40.656 1.198 3.924 1 95.5 398 PRO B N 1
ATOM 8961 C CA . PRO B 1 398 ? 39.406 0.563 3.482 1 95.5 398 PRO B CA 1
ATOM 8962 C C . PRO B 1 398 ? 39.656 -0.524 2.436 1 95.5 398 PRO B C 1
ATOM 8964 O O . PRO B 1 398 ? 38.969 -1.548 2.439 1 95.5 398 PRO B O 1
ATOM 8967 N N . VAL B 1 399 ? 40.594 -0.387 1.506 1 96.81 399 VAL B N 1
ATOM 8968 C CA . VAL B 1 399 ? 40.844 -1.385 0.473 1 96.81 399 VAL B CA 1
ATOM 8969 C C . VAL B 1 399 ? 41.406 -2.658 1.109 1 96.81 399 VAL B C 1
ATOM 8971 O O . VAL B 1 399 ? 41.031 -3.768 0.729 1 96.81 399 VAL B O 1
ATOM 8974 N N . LEU B 1 400 ? 42.25 -2.52 2.07 1 96.56 400 LEU B N 1
ATOM 8975 C CA . LEU B 1 400 ? 42.844 -3.672 2.752 1 96.56 400 LEU B CA 1
ATOM 8976 C C . LEU B 1 400 ? 41.75 -4.441 3.523 1 96.56 400 LEU B C 1
ATOM 8978 O O . LEU B 1 400 ? 41.844 -5.668 3.633 1 96.56 400 LEU B O 1
ATOM 8982 N N . GLU B 1 401 ? 40.906 -3.691 4.07 1 97.38 401 GLU B N 1
ATOM 8983 C CA . GLU B 1 401 ? 39.812 -4.363 4.758 1 97.38 401 GLU B CA 1
ATOM 8984 C C . GLU B 1 401 ? 39.031 -5.266 3.805 1 97.38 401 GLU B C 1
ATOM 8986 O O . GLU B 1 401 ? 38.75 -6.422 4.125 1 97.38 401 GLU B O 1
ATOM 8991 N N . VAL B 1 402 ? 38.688 -4.738 2.629 1 98.12 402 VAL B N 1
ATOM 8992 C CA . VAL B 1 402 ? 37.906 -5.473 1.658 1 98.12 402 VAL B CA 1
ATOM 8993 C C . VAL B 1 402 ? 38.688 -6.68 1.146 1 98.12 402 VAL B C 1
ATOM 8995 O O . VAL B 1 402 ? 38.125 -7.781 1.049 1 98.12 402 VAL B O 1
ATOM 8998 N N . VAL B 1 403 ? 39.906 -6.512 0.899 1 97.94 403 VAL B N 1
ATOM 8999 C CA . VAL B 1 403 ? 40.781 -7.57 0.357 1 97.94 403 VAL B CA 1
ATOM 9000 C C . VAL B 1 403 ? 40.938 -8.672 1.398 1 97.94 403 VAL B C 1
ATOM 9002 O O . VAL B 1 403 ? 40.812 -9.859 1.084 1 97.94 403 VAL B O 1
ATOM 9005 N N . SER B 1 404 ? 41.188 -8.297 2.596 1 97.69 404 SER B N 1
ATOM 9006 C CA . SER B 1 404 ? 41.375 -9.281 3.656 1 97.69 404 SER B CA 1
ATOM 9007 C C . SER B 1 404 ? 40.094 -10.047 3.961 1 97.69 404 SER B C 1
ATOM 9009 O O . SER B 1 404 ? 40.125 -11.266 4.137 1 97.69 404 SER B O 1
ATOM 9011 N N . PHE B 1 405 ? 39.094 -9.32 4.047 1 97.88 405 PHE B N 1
ATOM 9012 C CA . PHE B 1 405 ? 37.812 -9.969 4.375 1 97.88 405 PHE B CA 1
ATOM 9013 C C . PHE B 1 405 ? 37.344 -10.836 3.215 1 97.88 405 PHE B C 1
ATOM 9015 O O . PHE B 1 405 ? 36.719 -11.875 3.426 1 97.88 405 PHE B O 1
ATOM 9022 N N . ALA B 1 406 ? 37.594 -10.414 1.971 1 98.25 406 ALA B N 1
ATOM 9023 C CA . ALA B 1 406 ? 37.281 -11.234 0.811 1 98.25 406 ALA B CA 1
ATOM 9024 C C . ALA B 1 406 ? 38.062 -12.547 0.83 1 98.25 406 ALA B C 1
ATOM 9026 O O . ALA B 1 406 ? 37.531 -13.602 0.468 1 98.25 406 ALA B O 1
ATOM 9027 N N . ALA B 1 407 ? 39.281 -12.445 1.238 1 98 407 ALA B N 1
ATOM 9028 C CA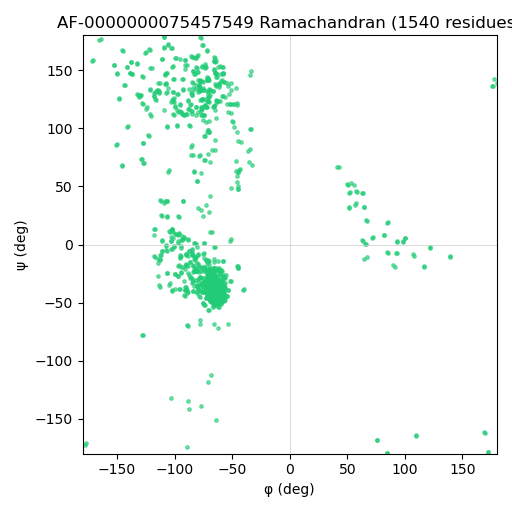 . ALA B 1 407 ? 40.094 -13.641 1.352 1 98 407 ALA B CA 1
ATOM 9029 C C . ALA B 1 407 ? 39.562 -14.578 2.432 1 98 407 ALA B C 1
ATOM 9031 O O . ALA B 1 407 ? 39.5 -15.789 2.225 1 98 407 ALA B O 1
ATOM 9032 N N . LEU B 1 408 ? 39.219 -13.984 3.479 1 97.69 408 LEU B N 1
ATOM 9033 C CA . LEU B 1 408 ? 38.656 -14.781 4.578 1 97.69 408 LEU B CA 1
ATOM 9034 C C . LEU B 1 408 ? 37.344 -15.422 4.18 1 97.69 408 LEU B C 1
ATOM 9036 O O . LEU B 1 408 ? 37.125 -16.609 4.434 1 97.69 408 LEU B O 1
ATOM 9040 N N . THR B 1 409 ? 36.469 -14.641 3.613 1 97.75 409 THR B N 1
ATOM 9041 C CA . THR B 1 409 ? 35.188 -15.148 3.17 1 97.75 409 THR B CA 1
ATOM 9042 C C . THR B 1 409 ? 35.344 -16.25 2.123 1 97.75 409 THR B C 1
ATOM 9044 O O . THR B 1 409 ? 34.688 -17.266 2.166 1 97.75 409 THR B O 1
ATOM 9047 N N . GLY B 1 410 ? 36.281 -16.031 1.162 1 96.69 410 GLY B N 1
ATOM 9048 C CA . GLY B 1 410 ? 36.562 -17.047 0.16 1 96.69 410 GLY B CA 1
ATOM 9049 C C . GLY B 1 410 ? 37.062 -18.344 0.754 1 96.69 410 GLY B C 1
ATOM 9050 O O . GLY B 1 410 ? 36.688 -19.438 0.312 1 96.69 410 GLY B O 1
ATOM 9051 N N . ALA B 1 411 ? 37.844 -18.25 1.751 1 96.38 411 ALA B N 1
ATOM 9052 C CA . ALA B 1 411 ? 38.406 -19.438 2.4 1 96.38 411 ALA B CA 1
ATOM 9053 C C . ALA B 1 411 ? 37.312 -20.219 3.141 1 96.38 411 ALA B C 1
ATOM 9055 O O . ALA B 1 411 ? 37.25 -21.438 3.049 1 96.38 411 ALA B O 1
ATOM 9056 N N . ILE B 1 412 ? 36.5 -19.531 3.812 1 96.5 412 ILE B N 1
ATOM 9057 C CA . ILE B 1 412 ? 35.438 -20.172 4.574 1 96.5 412 ILE B CA 1
ATOM 9058 C C . ILE B 1 412 ? 34.438 -20.781 3.619 1 96.5 412 ILE B C 1
ATOM 9060 O O . ILE B 1 412 ? 34 -21.922 3.803 1 96.5 412 ILE B O 1
ATOM 9064 N N . CYS B 1 413 ? 34.094 -20.016 2.621 1 95.38 413 CYS B N 1
ATOM 9065 C CA . CYS B 1 413 ? 33.062 -20.453 1.688 1 95.38 413 CYS B CA 1
ATOM 9066 C C . CYS B 1 413 ? 33.5 -21.656 0.878 1 95.38 413 CYS B C 1
ATOM 9068 O O . CYS B 1 413 ? 32.719 -22.516 0.523 1 95.38 413 CYS B O 1
ATOM 9070 N N . TYR B 1 414 ? 34.812 -21.75 0.596 1 93.69 414 TYR B N 1
ATOM 9071 C CA . TYR B 1 414 ? 35.312 -22.875 -0.173 1 93.69 414 TYR B CA 1
ATOM 9072 C C . TYR B 1 414 ? 35.219 -24.172 0.626 1 93.69 414 TYR B C 1
ATOM 9074 O O . TYR B 1 414 ? 34.969 -25.25 0.058 1 93.69 414 TYR B O 1
ATOM 9082 N N . LEU B 1 415 ? 35.219 -24.031 1.945 1 91.75 415 LEU B N 1
ATOM 9083 C CA . LEU B 1 415 ? 35.25 -25.203 2.811 1 91.75 415 LEU B CA 1
ATOM 9084 C C . LEU B 1 415 ? 33.844 -25.719 3.072 1 91.75 415 LEU B C 1
ATOM 9086 O O . LEU B 1 415 ? 33.625 -26.891 3.367 1 91.75 415 LEU B O 1
ATOM 9090 N N . VAL B 1 416 ? 32.875 -24.859 3.043 1 91.94 416 VAL B N 1
ATOM 9091 C CA . VAL B 1 416 ? 31.5 -25.234 3.301 1 91.94 416 VAL B CA 1
ATOM 9092 C C . VAL B 1 416 ? 30.75 -25.359 1.979 1 91.94 416 VAL B C 1
ATOM 9094 O O . VAL B 1 416 ? 30.609 -24.375 1.241 1 91.94 416 VAL B O 1
ATOM 9097 N N . VAL B 1 417 ? 30.172 -26.469 1.722 1 88.94 417 VAL B N 1
ATOM 9098 C CA . VAL B 1 417 ? 29.641 -26.844 0.418 1 88.94 417 VAL B CA 1
ATOM 9099 C C . VAL B 1 417 ? 28.516 -25.891 0.032 1 88.94 417 VAL B C 1
ATOM 9101 O O . VAL B 1 417 ? 28.469 -25.406 -1.1 1 88.94 417 VAL B O 1
ATOM 9104 N N . PHE B 1 418 ? 27.641 -25.516 0.921 1 92.69 418 PHE B N 1
ATOM 9105 C CA . PHE B 1 418 ? 26.469 -24.703 0.591 1 92.69 418 PHE B CA 1
ATOM 9106 C C . PHE B 1 418 ? 26.875 -23.234 0.446 1 92.69 418 PHE B C 1
ATOM 9108 O O . PHE B 1 418 ? 26.141 -22.453 -0.167 1 92.69 418 PHE B O 1
ATOM 9115 N N . LEU B 1 419 ? 28 -22.859 0.975 1 94.06 419 LEU B N 1
ATOM 9116 C CA . LEU B 1 419 ? 28.438 -21.469 0.903 1 94.06 419 LEU B CA 1
ATOM 9117 C C . LEU B 1 419 ? 29.281 -21.234 -0.347 1 94.06 419 LEU B C 1
ATOM 9119 O O . LEU B 1 419 ? 29.547 -20.094 -0.716 1 94.06 419 LEU B O 1
ATOM 9123 N N . ARG B 1 420 ? 29.594 -22.297 -1.028 1 90.31 420 ARG B N 1
ATOM 9124 C CA . ARG B 1 420 ? 30.484 -22.172 -2.184 1 90.31 420 ARG B CA 1
ATOM 9125 C C . ARG B 1 420 ? 29.75 -21.578 -3.379 1 90.31 420 ARG B C 1
ATOM 9127 O O . ARG B 1 420 ? 30.328 -20.844 -4.18 1 90.31 420 ARG B O 1
ATOM 9134 N N . ALA B 1 421 ? 28.516 -21.859 -3.473 1 88.69 421 ALA B N 1
ATOM 9135 C CA . ALA B 1 421 ? 27.703 -21.344 -4.57 1 88.69 421 ALA B CA 1
ATOM 9136 C C . ALA B 1 421 ? 27.359 -19.875 -4.34 1 88.69 421 ALA B C 1
ATOM 9138 O O . ALA B 1 421 ? 27.375 -19.391 -3.207 1 88.69 421 ALA B O 1
ATOM 9139 N N . GLN B 1 422 ? 27.156 -19.234 -5.449 1 91.19 422 GLN B N 1
ATOM 9140 C CA . GLN B 1 422 ? 26.672 -17.859 -5.32 1 91.19 422 GLN B CA 1
ATOM 9141 C C . GLN B 1 422 ? 25.359 -17.812 -4.535 1 91.19 422 GLN B C 1
ATOM 9143 O O . GLN B 1 422 ? 24.578 -18.766 -4.574 1 91.19 422 GLN B O 1
ATOM 9148 N N . THR B 1 423 ? 25.188 -16.75 -3.826 1 93.56 423 THR B N 1
ATOM 9149 C CA . THR B 1 423 ? 24.047 -16.656 -2.922 1 93.56 423 THR B CA 1
ATOM 9150 C C . THR B 1 423 ? 22.734 -16.812 -3.684 1 93.56 423 THR B C 1
ATOM 9152 O O . THR B 1 423 ? 21.797 -17.453 -3.189 1 93.56 423 THR B O 1
ATOM 9155 N N . SER B 1 424 ? 22.609 -16.25 -4.887 1 90.88 424 SER B N 1
ATOM 9156 C CA . SER B 1 424 ? 21.391 -16.375 -5.68 1 90.88 424 SER B CA 1
ATOM 9157 C C . SER B 1 424 ? 21.125 -17.812 -6.074 1 90.88 424 SER B C 1
ATOM 9159 O O . SER B 1 424 ? 19.984 -18.266 -6.07 1 90.88 424 SER B O 1
ATOM 9161 N N . GLU B 1 425 ? 22.141 -18.562 -6.422 1 89.56 425 GLU B N 1
ATOM 9162 C CA . GLU B 1 425 ? 22.016 -19.969 -6.777 1 89.56 425 GLU B CA 1
ATOM 9163 C C . GLU B 1 425 ? 21.641 -20.812 -5.559 1 89.56 425 GLU B C 1
ATOM 9165 O O . GLU B 1 425 ? 20.875 -21.766 -5.664 1 89.56 425 GLU B O 1
ATOM 9170 N N . LEU B 1 426 ? 22.297 -20.438 -4.488 1 92.56 426 LEU B N 1
ATOM 9171 C CA . LEU B 1 426 ? 21.953 -21.141 -3.252 1 92.56 426 LEU B CA 1
ATOM 9172 C C . LEU B 1 426 ? 20.469 -21.016 -2.943 1 92.56 426 LEU B C 1
ATOM 9174 O O . LEU B 1 426 ? 19.797 -22.016 -2.676 1 92.56 426 LEU B O 1
ATOM 9178 N N . VAL B 1 427 ? 19.953 -19.828 -3.006 1 92.44 427 VAL B N 1
ATOM 9179 C CA . VAL B 1 427 ? 18.547 -19.578 -2.684 1 92.44 427 VAL B CA 1
ATOM 9180 C C . VAL B 1 427 ? 17.656 -20.297 -3.689 1 92.44 427 VAL B C 1
ATOM 9182 O O . VAL B 1 427 ? 16.641 -20.891 -3.316 1 92.44 427 VAL B O 1
ATOM 9185 N N . ALA B 1 428 ? 18.031 -20.297 -4.965 1 88.5 428 ALA B N 1
ATOM 9186 C CA . ALA B 1 428 ? 17.25 -20.984 -6 1 88.5 428 ALA B CA 1
ATOM 9187 C C . ALA B 1 428 ? 17.141 -22.469 -5.707 1 88.5 428 ALA B C 1
ATOM 9189 O O . ALA B 1 428 ? 16.078 -23.062 -5.887 1 88.5 428 ALA B O 1
ATOM 9190 N N . ASN B 1 429 ? 18.234 -23.016 -5.25 1 88.88 429 ASN B N 1
ATOM 9191 C CA . ASN B 1 429 ? 18.25 -24.438 -4.957 1 88.88 429 ASN B CA 1
ATOM 9192 C C . ASN B 1 429 ? 17.5 -24.75 -3.67 1 88.88 429 ASN B C 1
ATOM 9194 O O . ASN B 1 429 ? 16.875 -25.812 -3.551 1 88.88 429 ASN B O 1
ATOM 9198 N N . LEU B 1 430 ? 17.562 -23.875 -2.783 1 92 430 LEU B N 1
ATOM 9199 C CA . LEU B 1 430 ? 16.859 -24.094 -1.523 1 92 430 LEU B CA 1
ATOM 9200 C C . LEU B 1 430 ? 15.359 -24.016 -1.721 1 92 430 LEU B C 1
ATOM 9202 O O . LEU B 1 430 ? 14.594 -24.703 -1.045 1 92 430 LEU B O 1
ATOM 9206 N N . PHE B 1 431 ? 14.914 -23.234 -2.65 1 88.19 431 PHE B N 1
ATOM 9207 C CA . PHE B 1 431 ? 13.492 -23.016 -2.898 1 88.19 431 PHE B CA 1
ATOM 9208 C C . PHE B 1 431 ? 12.922 -24.141 -3.75 1 88.19 431 PHE B C 1
ATOM 9210 O O . PHE B 1 431 ? 11.711 -24.391 -3.742 1 88.19 431 PHE B O 1
ATOM 9217 N N . GLN B 1 432 ? 13.773 -24.844 -4.441 1 83.38 432 GLN B N 1
ATOM 9218 C CA . GLN B 1 432 ? 13.312 -25.859 -5.383 1 83.38 432 GLN B CA 1
ATOM 9219 C C . GLN B 1 432 ? 12.891 -27.141 -4.652 1 83.38 432 GLN B C 1
ATOM 9221 O O . GLN B 1 432 ? 13.516 -27.531 -3.67 1 83.38 432 GLN B O 1
ATOM 9226 N N . GLU B 1 433 ? 11.812 -27.688 -5.176 1 80.81 433 GLU B N 1
ATOM 9227 C CA . GLU B 1 433 ? 11.367 -28.953 -4.625 1 80.81 433 GLU B CA 1
ATOM 9228 C C . GLU B 1 433 ? 12.18 -30.125 -5.191 1 80.81 433 GLU B C 1
ATOM 9230 O O . GLU B 1 433 ? 12.727 -30.031 -6.293 1 80.81 433 GLU B O 1
ATOM 9235 N N . CYS B 1 434 ? 12.227 -31.109 -4.359 1 76.38 434 CYS B N 1
ATOM 9236 C CA . CYS B 1 434 ? 12.984 -32.281 -4.793 1 76.38 434 CYS B CA 1
ATOM 9237 C C . CYS B 1 434 ? 12.25 -33.031 -5.902 1 76.38 434 CYS B C 1
ATOM 9239 O O . CYS B 1 434 ? 11.094 -33.406 -5.73 1 76.38 434 CYS B O 1
ATOM 9241 N N . ASP B 1 435 ? 12.656 -32.781 -7.086 1 68.94 435 ASP B N 1
ATOM 9242 C CA . ASP B 1 435 ? 12.109 -33.469 -8.242 1 68.94 435 ASP B CA 1
ATOM 9243 C C . ASP B 1 435 ? 13.109 -34.469 -8.805 1 68.94 435 ASP B C 1
ATOM 9245 O O . ASP B 1 435 ? 14.289 -34.156 -8.953 1 68.94 435 ASP B O 1
ATOM 9249 N N . VAL B 1 436 ? 12.602 -35.656 -9 1 61.91 436 VAL B N 1
ATOM 9250 C CA . VAL B 1 436 ? 13.43 -36.75 -9.508 1 61.91 436 VAL B CA 1
ATOM 9251 C C . VAL B 1 436 ? 14.062 -36.344 -10.836 1 61.91 436 VAL B C 1
ATOM 9253 O O . VAL B 1 436 ? 15.141 -36.844 -11.188 1 61.91 436 VAL B O 1
ATOM 9256 N N . THR B 1 437 ? 13.289 -35.438 -11.539 1 60.47 437 THR B N 1
ATOM 9257 C CA . THR B 1 437 ? 13.758 -35.094 -12.875 1 60.47 437 THR B CA 1
ATOM 9258 C C . THR B 1 437 ? 14.836 -34 -12.789 1 60.47 437 THR B C 1
ATOM 9260 O O . THR B 1 437 ? 15.57 -33.781 -13.75 1 60.47 437 THR B O 1
ATOM 9263 N N . LYS B 1 438 ? 14.852 -33.5 -11.594 1 62.38 438 LYS B N 1
ATOM 9264 C CA . LYS B 1 438 ? 15.812 -32.406 -11.469 1 62.38 438 LYS B CA 1
ATOM 9265 C C . LYS B 1 438 ? 17.016 -32.844 -10.641 1 62.38 438 LYS B C 1
ATOM 9267 O O . LYS B 1 438 ? 16.938 -33.781 -9.859 1 62.38 438 LYS B O 1
ATOM 9272 N N . GLY B 1 439 ? 18.266 -32.5 -11.016 1 63.56 439 GLY B N 1
ATOM 9273 C CA . GLY B 1 439 ? 19.5 -32.812 -10.32 1 63.56 439 GLY B CA 1
ATOM 9274 C C . GLY B 1 439 ? 19.484 -32.438 -8.859 1 63.56 439 GLY B C 1
ATOM 9275 O O . GLY B 1 439 ? 18.719 -31.547 -8.453 1 63.56 439 GLY B O 1
ATOM 9276 N N . ASP B 1 440 ? 20.047 -33.312 -7.969 1 70.5 440 ASP B N 1
ATOM 9277 C CA . ASP B 1 440 ? 20.141 -33.094 -6.527 1 70.5 440 ASP B CA 1
ATOM 9278 C C . ASP B 1 440 ? 21.312 -32.156 -6.195 1 70.5 440 ASP B C 1
ATOM 9280 O O . ASP B 1 440 ? 22.453 -32.469 -6.535 1 70.5 440 ASP B O 1
ATOM 9284 N N . TYR B 1 441 ? 20.922 -31.016 -5.688 1 75.94 441 TYR B N 1
ATOM 9285 C CA . TYR B 1 441 ? 21.922 -30.047 -5.285 1 75.94 441 TYR B CA 1
ATOM 9286 C C . TYR B 1 441 ? 22.672 -30.516 -4.043 1 75.94 441 TYR B C 1
ATOM 9288 O O . TYR B 1 441 ? 22.25 -30.25 -2.916 1 75.94 441 TYR B O 1
ATOM 9296 N N . HIS B 1 442 ? 23.859 -31.125 -4.27 1 76.56 442 HIS B N 1
ATOM 9297 C CA . HIS B 1 442 ? 24.781 -31.578 -3.221 1 76.56 442 HIS B CA 1
ATOM 9298 C C . HIS B 1 442 ? 24.047 -32.438 -2.188 1 76.56 442 HIS B C 1
ATOM 9300 O O . HIS B 1 442 ? 24.219 -32.25 -0.983 1 76.56 442 HIS B O 1
ATOM 9306 N N . GLY B 1 443 ? 23.047 -33.156 -2.598 1 79.94 443 GLY B N 1
ATOM 9307 C CA . GLY B 1 443 ? 22.391 -34.156 -1.739 1 79.94 443 GLY B CA 1
ATOM 9308 C C . GLY B 1 443 ? 21.312 -33.531 -0.866 1 79.94 443 GLY B C 1
ATOM 9309 O O . GLY B 1 443 ? 20.891 -34.156 0.122 1 79.94 443 GLY B O 1
ATOM 9310 N N . LEU B 1 444 ? 20.859 -32.469 -1.16 1 86.44 444 LEU B N 1
ATOM 9311 C CA . LEU B 1 444 ? 19.859 -31.797 -0.36 1 86.44 444 LEU B CA 1
ATOM 9312 C C . LEU B 1 444 ? 18.562 -32.594 -0.313 1 86.44 444 LEU B C 1
ATOM 9314 O O . LEU B 1 444 ? 17.844 -32.562 0.69 1 86.44 444 LEU B O 1
ATOM 9318 N N . CYS B 1 445 ? 18.344 -33.375 -1.364 1 85.12 445 CYS B N 1
ATOM 9319 C CA . CYS B 1 445 ? 17.094 -34.156 -1.459 1 85.12 445 CYS B CA 1
ATOM 9320 C C . CYS B 1 445 ? 17.312 -35.594 -1.053 1 85.12 445 CYS B C 1
ATOM 9322 O O . CYS B 1 445 ? 16.391 -36.406 -1.179 1 85.12 445 CYS B O 1
ATOM 9324 N N . ASN B 1 446 ? 18.5 -35.906 -0.495 1 84.19 446 ASN B N 1
ATOM 9325 C CA . ASN B 1 446 ? 18.781 -37.281 -0.046 1 84.19 446 ASN B CA 1
ATOM 9326 C C . ASN B 1 446 ? 18.188 -37.562 1.334 1 84.19 446 ASN B C 1
ATOM 9328 O O . ASN B 1 446 ? 18.609 -36.938 2.324 1 84.19 446 ASN B O 1
ATOM 9332 N N . PRO B 1 447 ? 17.328 -38.469 1.416 1 82.19 447 PRO B N 1
ATOM 9333 C CA . PRO B 1 447 ? 16.656 -38.75 2.695 1 82.19 447 PRO B CA 1
ATOM 9334 C C . PRO B 1 447 ? 17.609 -39.344 3.727 1 82.19 447 PRO B C 1
ATOM 9336 O O . PRO B 1 447 ? 17.375 -39.219 4.934 1 82.19 447 PRO B O 1
ATOM 9339 N N . THR B 1 448 ? 18.641 -40.031 3.35 1 85.62 448 THR B N 1
ATOM 9340 C CA . THR B 1 448 ? 19.547 -40.719 4.273 1 85.62 448 THR B CA 1
ATOM 9341 C C . THR B 1 448 ? 20.531 -39.719 4.891 1 85.62 448 THR B C 1
ATOM 9343 O O . THR B 1 448 ? 21.141 -40 5.922 1 85.62 448 THR B O 1
ATOM 9346 N N . ALA B 1 449 ? 20.641 -38.625 4.328 1 90.88 449 ALA B N 1
ATOM 9347 C CA . ALA B 1 449 ? 21.594 -37.625 4.824 1 90.88 449 ALA B CA 1
ATOM 9348 C C . ALA B 1 449 ? 20.875 -36.469 5.535 1 90.88 449 ALA B C 1
ATOM 9350 O O . ALA B 1 449 ? 21.312 -35.312 5.457 1 90.88 449 ALA B O 1
ATOM 9351 N N . LEU B 1 450 ? 19.891 -36.781 6.207 1 91.25 450 LEU B N 1
ATOM 9352 C CA . LEU B 1 450 ? 19.047 -35.781 6.836 1 91.25 450 LEU B CA 1
ATOM 9353 C C . LEU B 1 450 ? 19.844 -35 7.867 1 91.25 450 LEU B C 1
ATOM 9355 O O . LEU B 1 450 ? 19.891 -33.75 7.793 1 91.25 450 LEU B O 1
ATOM 9359 N N . TRP B 1 451 ? 20.531 -35.625 8.789 1 92.5 451 TRP B N 1
ATOM 9360 C CA . TRP B 1 451 ? 21.203 -34.938 9.898 1 92.5 451 TRP B CA 1
ATOM 9361 C C . TRP B 1 451 ? 22.406 -34.156 9.391 1 92.5 451 TRP B C 1
ATOM 9363 O O . TRP B 1 451 ? 22.703 -33.062 9.898 1 92.5 451 TRP B O 1
ATOM 9373 N N . HIS B 1 452 ? 23.047 -34.719 8.438 1 93.31 452 HIS B N 1
ATOM 9374 C CA . HIS B 1 452 ? 24.188 -34.031 7.848 1 93.31 452 HIS B CA 1
ATOM 9375 C C . HIS B 1 452 ? 23.734 -32.75 7.141 1 93.31 452 HIS B C 1
ATOM 9377 O O . HIS B 1 452 ? 24.359 -31.703 7.285 1 93.31 452 HIS B O 1
ATOM 9383 N N . ASN B 1 453 ? 22.688 -32.875 6.395 1 94.31 453 ASN B N 1
ATOM 9384 C CA . ASN B 1 453 ? 22.172 -31.719 5.668 1 94.31 453 ASN B CA 1
ATOM 9385 C C . ASN B 1 453 ? 21.656 -30.641 6.617 1 94.31 453 ASN B C 1
ATOM 9387 O O . ASN B 1 453 ? 21.906 -29.453 6.402 1 94.31 453 ASN B O 1
ATOM 9391 N N . VAL B 1 454 ? 20.984 -31.016 7.645 1 96.19 454 VAL B N 1
ATOM 9392 C CA . VAL B 1 454 ? 20.453 -30.062 8.617 1 96.19 454 VAL B CA 1
ATOM 9393 C C . VAL B 1 454 ? 21.609 -29.344 9.305 1 96.19 454 VAL B C 1
ATOM 9395 O O . VAL B 1 454 ? 21.562 -28.125 9.484 1 96.19 454 VAL B O 1
ATOM 9398 N N . PHE B 1 455 ? 22.609 -30.016 9.648 1 96.12 455 PHE B N 1
ATOM 9399 C CA . PHE B 1 455 ? 23.766 -29.422 10.289 1 96.12 455 PHE B CA 1
ATOM 9400 C C . PHE B 1 455 ? 24.453 -28.422 9.359 1 96.12 455 PHE B C 1
ATOM 9402 O O . PHE B 1 455 ? 24.781 -27.312 9.766 1 96.12 455 PHE B O 1
ATOM 9409 N N . LEU B 1 456 ? 24.672 -28.875 8.148 1 95.69 456 LEU B N 1
ATOM 9410 C CA . LEU B 1 456 ? 25.344 -28 7.184 1 95.69 456 LEU B CA 1
ATOM 9411 C C . LEU B 1 456 ? 24.531 -26.75 6.902 1 95.69 456 LEU B C 1
ATOM 9413 O O . LEU B 1 456 ? 25.078 -25.672 6.695 1 95.69 456 LEU B O 1
ATOM 9417 N N . LEU B 1 457 ? 23.234 -26.922 6.867 1 97.44 457 LEU B N 1
ATOM 9418 C CA . LEU B 1 457 ? 22.359 -25.766 6.617 1 97.44 457 LEU B CA 1
ATOM 9419 C C . LEU B 1 457 ? 22.406 -24.781 7.781 1 97.44 457 LEU B C 1
ATOM 9421 O O . LEU B 1 457 ? 22.5 -23.578 7.57 1 97.44 457 LEU B O 1
ATOM 9425 N N . ILE B 1 458 ? 22.359 -25.234 8.992 1 97.5 458 ILE B N 1
ATOM 9426 C CA . ILE B 1 458 ? 22.422 -24.375 10.164 1 97.5 458 ILE B CA 1
ATOM 9427 C C . ILE B 1 458 ? 23.781 -23.688 10.242 1 97.5 458 ILE B C 1
ATOM 9429 O O . ILE B 1 458 ? 23.875 -22.5 10.547 1 97.5 458 ILE B O 1
ATOM 9433 N N . LEU B 1 459 ? 24.797 -24.469 9.938 1 97.25 459 LEU B N 1
ATOM 9434 C CA . LEU B 1 459 ? 26.141 -23.906 9.914 1 97.25 459 LEU B CA 1
ATOM 9435 C C . LEU B 1 459 ? 26.25 -22.797 8.875 1 97.25 459 LEU B C 1
ATOM 9437 O O . LEU B 1 459 ? 26.828 -21.734 9.141 1 97.25 459 LEU B O 1
ATOM 9441 N N . THR B 1 460 ? 25.734 -23.094 7.742 1 97.56 460 THR B N 1
ATOM 9442 C CA . THR B 1 460 ? 25.734 -22.094 6.68 1 97.56 460 THR B CA 1
ATOM 9443 C C . THR B 1 460 ? 25.016 -20.828 7.121 1 97.56 460 THR B C 1
ATOM 9445 O O . THR B 1 460 ? 25.516 -19.719 6.895 1 97.56 460 THR B O 1
ATOM 9448 N N . ALA B 1 461 ? 23.891 -20.953 7.75 1 98.19 461 ALA B N 1
ATOM 9449 C CA . ALA B 1 461 ? 23.109 -19.812 8.211 1 98.19 461 ALA B CA 1
ATOM 9450 C C . ALA B 1 461 ? 23.875 -19 9.242 1 98.19 461 ALA B C 1
ATOM 9452 O O . ALA B 1 461 ? 23.938 -17.766 9.156 1 98.19 461 ALA B O 1
ATOM 9453 N N . VAL B 1 462 ? 24.5 -19.609 10.148 1 97.69 462 VAL B N 1
ATOM 9454 C CA . VAL B 1 462 ? 25.188 -18.938 11.242 1 97.69 462 VAL B CA 1
ATOM 9455 C C . VAL B 1 462 ? 26.422 -18.219 10.703 1 97.69 462 VAL B C 1
ATOM 9457 O O . VAL B 1 462 ? 26.672 -17.062 11.062 1 97.69 462 VAL B O 1
ATOM 9460 N N . VAL B 1 463 ? 27.141 -18.859 9.859 1 97.81 463 VAL B N 1
ATOM 9461 C CA . VAL B 1 463 ? 28.328 -18.25 9.281 1 97.81 463 VAL B CA 1
ATOM 9462 C C . VAL B 1 463 ? 27.938 -17.062 8.43 1 97.81 463 VAL B C 1
ATOM 9464 O O . VAL B 1 463 ? 28.594 -16.016 8.461 1 97.81 463 VAL B O 1
ATOM 9467 N N . LYS B 1 464 ? 26.875 -17.203 7.73 1 97.88 464 LYS B N 1
ATOM 9468 C CA . LYS B 1 464 ? 26.438 -16.141 6.84 1 97.88 464 LYS B CA 1
ATOM 9469 C C . LYS B 1 464 ? 25.953 -14.93 7.637 1 97.88 464 LYS B C 1
ATOM 9471 O O . LYS B 1 464 ? 26.031 -13.789 7.16 1 97.88 464 LYS B O 1
ATOM 9476 N N . VAL B 1 465 ? 25.453 -15.117 8.82 1 98.31 465 VAL B N 1
ATOM 9477 C CA . VAL B 1 465 ? 25.047 -14 9.672 1 98.31 465 VAL B CA 1
ATOM 9478 C C . VAL B 1 465 ? 26.266 -13.125 9.984 1 98.31 465 VAL B C 1
ATOM 9480 O O . VAL B 1 465 ? 26.203 -11.906 9.828 1 98.31 465 VAL B O 1
ATOM 9483 N N . GLY B 1 466 ? 27.344 -13.766 10.336 1 97.94 466 GLY B N 1
ATOM 9484 C CA . GLY B 1 466 ? 28.562 -13.031 10.648 1 97.94 466 GLY B CA 1
ATOM 9485 C C . GLY B 1 466 ? 29.172 -12.359 9.43 1 97.94 466 GLY B C 1
ATOM 9486 O O . GLY B 1 466 ? 29.578 -11.195 9.492 1 97.94 466 GLY B O 1
ATOM 9487 N N . LEU B 1 467 ? 29.219 -13.078 8.344 1 98.19 467 LEU B N 1
ATOM 9488 C CA . LEU B 1 467 ? 29.812 -12.547 7.121 1 98.19 467 LEU B CA 1
ATOM 9489 C C . LEU B 1 467 ? 29 -11.375 6.586 1 98.19 467 LEU B C 1
ATOM 9491 O O . LEU B 1 467 ? 29.562 -10.383 6.113 1 98.19 467 LEU B O 1
ATOM 9495 N N . THR B 1 468 ? 27.672 -11.5 6.676 1 98.38 468 THR B N 1
ATOM 9496 C CA . THR B 1 468 ? 26.781 -10.438 6.188 1 98.38 468 THR B CA 1
ATOM 9497 C C . THR B 1 468 ? 26.922 -9.188 7.047 1 98.38 468 THR B C 1
ATOM 9499 O O . THR B 1 468 ? 26.969 -8.07 6.523 1 98.38 468 THR B O 1
ATOM 9502 N N . ALA B 1 469 ? 27 -9.352 8.352 1 98.19 469 ALA B N 1
ATOM 9503 C CA . ALA B 1 469 ? 27.094 -8.227 9.281 1 98.19 469 ALA B CA 1
ATOM 9504 C C . ALA B 1 469 ? 28.344 -7.391 9 1 98.19 469 ALA B C 1
ATOM 9506 O O . ALA B 1 469 ? 28.312 -6.16 9.078 1 98.19 469 ALA B O 1
ATOM 9507 N N . TRP B 1 470 ? 29.359 -8.055 8.641 1 97.88 470 TRP B N 1
ATOM 9508 C CA . TRP B 1 470 ? 30.609 -7.34 8.414 1 97.88 470 TRP B CA 1
ATOM 9509 C C . TRP B 1 470 ? 30.656 -6.758 7.008 1 97.88 470 TRP B C 1
ATOM 9511 O O . TRP B 1 470 ? 31.172 -5.656 6.801 1 97.88 470 TRP B O 1
ATOM 9521 N N . THR B 1 471 ? 30.203 -7.473 6.055 1 98.06 471 THR B N 1
ATOM 9522 C CA . THR B 1 471 ? 30.266 -7.051 4.66 1 98.06 471 THR B CA 1
ATOM 9523 C C . THR B 1 471 ? 29.438 -5.789 4.441 1 98.06 471 THR B C 1
ATOM 9525 O O . THR B 1 471 ? 29.859 -4.879 3.723 1 98.06 471 THR B O 1
ATOM 9528 N N . PHE B 1 472 ? 28.328 -5.738 5.074 1 97.44 472 PHE B N 1
ATOM 9529 C CA . PHE B 1 472 ? 27.422 -4.609 4.91 1 97.44 472 PHE B CA 1
ATOM 9530 C C . PHE B 1 472 ? 27.953 -3.375 5.629 1 97.44 472 PHE B C 1
ATOM 9532 O O . PHE B 1 472 ? 27.75 -3.215 6.832 1 97.44 472 PHE B O 1
ATOM 9539 N N . GLY B 1 473 ? 28.625 -2.584 5.004 1 95.5 473 GLY B N 1
ATOM 9540 C CA . GLY B 1 473 ? 29.234 -1.385 5.551 1 95.5 473 GLY B CA 1
ATOM 9541 C C . GLY B 1 473 ? 30.641 -1.14 5.031 1 95.5 473 GLY B C 1
ATOM 9542 O O . GLY B 1 473 ? 31.219 -0.072 5.258 1 95.5 473 GLY B O 1
ATOM 9543 N N . MET B 1 474 ? 31.188 -2.121 4.348 1 96.56 474 MET B N 1
ATOM 9544 C CA . MET B 1 474 ? 32.5 -1.955 3.736 1 96.56 474 MET B CA 1
ATOM 9545 C C . MET B 1 474 ? 32.438 -1.021 2.533 1 96.56 474 MET B C 1
ATOM 9547 O O . MET B 1 474 ? 31.344 -0.729 2.033 1 96.56 474 MET B O 1
ATOM 9551 N N . MET B 1 475 ? 33.562 -0.573 2.043 1 96.56 475 MET B N 1
ATOM 9552 C CA . MET B 1 475 ? 33.625 0.414 0.969 1 96.56 475 MET B CA 1
ATOM 9553 C C . MET B 1 475 ? 33.406 -0.249 -0.389 1 96.56 475 MET B C 1
ATOM 9555 O O . MET B 1 475 ? 34.25 -0.106 -1.287 1 96.56 475 MET B O 1
ATOM 9559 N N . ILE B 1 476 ? 32.344 -0.958 -0.562 1 97.81 476 ILE B N 1
ATOM 9560 C CA . ILE B 1 476 ? 31.859 -1.587 -1.791 1 97.81 476 ILE B CA 1
ATOM 9561 C C . ILE B 1 476 ? 30.344 -1.479 -1.872 1 97.81 476 ILE B C 1
ATOM 9563 O O . ILE B 1 476 ? 29.672 -1.306 -0.853 1 97.81 476 ILE B O 1
ATOM 9567 N N . PRO B 1 477 ? 29.766 -1.47 -3.098 1 98.06 477 PRO B N 1
ATOM 9568 C CA . PRO B 1 477 ? 28.312 -1.58 -3.176 1 98.06 477 PRO B CA 1
ATOM 9569 C C . PRO B 1 477 ? 27.797 -2.906 -2.627 1 98.06 477 PRO B C 1
ATOM 9571 O O . PRO B 1 477 ? 28.266 -3.973 -3.02 1 98.06 477 PRO B O 1
ATOM 9574 N N . ALA B 1 478 ? 26.953 -2.826 -1.704 1 97.94 478 ALA B N 1
ATOM 9575 C CA . ALA B 1 478 ? 26.484 -4.055 -1.061 1 97.94 478 ALA B CA 1
ATOM 9576 C C . ALA B 1 478 ? 25.047 -3.926 -0.596 1 97.94 478 ALA B C 1
ATOM 9578 O O . ALA B 1 478 ? 24.672 -2.943 0.054 1 97.94 478 ALA B O 1
ATOM 9579 N N . GLY B 1 479 ? 24.219 -4.848 -1.015 1 96.81 479 GLY B N 1
ATOM 9580 C CA . GLY B 1 479 ? 22.875 -4.965 -0.502 1 96.81 479 GLY B CA 1
ATOM 9581 C C . GLY B 1 479 ? 22.719 -6.039 0.56 1 96.81 479 GLY B C 1
ATOM 9582 O O . GLY B 1 479 ? 23.531 -6.969 0.625 1 96.81 479 GLY B O 1
ATOM 9583 N N . ILE B 1 480 ? 21.703 -5.945 1.321 1 96.94 480 ILE B N 1
ATOM 9584 C CA . ILE B 1 480 ? 21.578 -6.863 2.445 1 96.94 480 ILE B CA 1
ATOM 9585 C C . ILE B 1 480 ? 20.406 -7.82 2.197 1 96.94 480 ILE B C 1
ATOM 9587 O O . ILE B 1 480 ? 20.266 -8.836 2.885 1 96.94 480 ILE B O 1
ATOM 9591 N N . PHE B 1 481 ? 19.578 -7.672 1.239 1 94.5 481 PHE B N 1
ATOM 9592 C CA . PHE B 1 481 ? 18.344 -8.414 1.035 1 94.5 481 PHE B CA 1
ATOM 9593 C C . PHE B 1 481 ? 18.625 -9.875 0.728 1 94.5 481 PHE B C 1
ATOM 9595 O O . PHE B 1 481 ? 18.141 -10.773 1.418 1 94.5 481 PHE B O 1
ATOM 9602 N N . LEU B 1 482 ? 19.453 -10.133 -0.254 1 95.19 482 LEU B N 1
ATOM 9603 C CA . LEU B 1 482 ? 19.656 -11.5 -0.725 1 95.19 482 LEU B CA 1
ATOM 9604 C C . LEU B 1 482 ? 20.344 -12.336 0.344 1 95.19 482 LEU B C 1
ATOM 9606 O O . LEU B 1 482 ? 19.953 -13.484 0.588 1 95.19 482 LEU B O 1
ATOM 9610 N N . PRO B 1 483 ? 21.344 -11.828 0.969 1 97.38 483 PRO B N 1
ATOM 9611 C CA . PRO B 1 483 ? 21.938 -12.648 2.033 1 97.38 483 PRO B CA 1
ATOM 9612 C C . PRO B 1 483 ? 20.953 -12.922 3.176 1 97.38 483 PRO B C 1
ATOM 9614 O O . PRO B 1 483 ? 20.984 -13.992 3.783 1 97.38 483 PRO B O 1
ATOM 9617 N N . THR B 1 484 ? 20.094 -11.961 3.49 1 97.62 484 THR B N 1
ATOM 9618 C CA . THR B 1 484 ? 19.078 -12.164 4.516 1 97.62 484 THR B CA 1
ATOM 9619 C C . THR B 1 484 ? 18.109 -13.266 4.102 1 97.62 484 THR B C 1
ATOM 9621 O O . THR B 1 484 ? 17.734 -14.109 4.914 1 97.62 484 THR B O 1
ATOM 9624 N N . ILE B 1 485 ? 17.766 -13.242 2.85 1 95.88 485 ILE B N 1
ATOM 9625 C CA . ILE B 1 485 ? 16.906 -14.289 2.307 1 95.88 485 ILE B CA 1
ATOM 9626 C C . ILE B 1 485 ? 17.594 -15.641 2.436 1 95.88 485 ILE B C 1
ATOM 9628 O O . ILE B 1 485 ? 16.984 -16.625 2.857 1 95.88 485 ILE B O 1
ATOM 9632 N N . ALA B 1 486 ? 18.891 -15.68 2.121 1 97.31 486 ALA B N 1
ATOM 9633 C CA . ALA B 1 486 ? 19.641 -16.922 2.16 1 97.31 486 ALA B CA 1
ATOM 9634 C C . ALA B 1 486 ? 19.719 -17.484 3.582 1 97.31 486 ALA B C 1
ATOM 9636 O O . ALA B 1 486 ? 19.578 -18.688 3.799 1 97.31 486 ALA B O 1
ATOM 9637 N N . ILE B 1 487 ? 19.969 -16.641 4.512 1 98.5 487 ILE B N 1
ATOM 9638 C CA . ILE B 1 487 ? 20.047 -17.047 5.91 1 98.5 487 ILE B CA 1
ATOM 9639 C C . ILE B 1 487 ? 18.703 -17.672 6.336 1 98.5 487 ILE B C 1
ATOM 9641 O O . ILE B 1 487 ? 18.672 -18.781 6.879 1 98.5 487 ILE B O 1
ATOM 9645 N N . GLY B 1 488 ? 17.656 -16.953 6.055 1 98.12 488 GLY B N 1
ATOM 9646 C CA . GLY B 1 488 ? 16.344 -17.453 6.402 1 98.12 488 GLY B CA 1
ATOM 9647 C C . GLY B 1 488 ? 15.977 -18.719 5.676 1 98.12 488 GLY B C 1
ATOM 9648 O O . GLY B 1 488 ? 15.359 -19.625 6.254 1 98.12 488 GLY B O 1
ATOM 9649 N N . ALA B 1 489 ? 16.312 -18.781 4.41 1 96.88 489 ALA B N 1
ATOM 9650 C CA . ALA B 1 489 ? 16.016 -19.969 3.609 1 96.88 489 ALA B CA 1
ATOM 9651 C C . ALA B 1 489 ? 16.75 -21.188 4.156 1 96.88 489 ALA B C 1
ATOM 9653 O O . ALA B 1 489 ? 16.219 -22.297 4.117 1 96.88 489 ALA B O 1
ATOM 9654 N N . CYS B 1 490 ? 17.969 -21 4.617 1 98 490 CYS B N 1
ATOM 9655 C CA . CYS B 1 490 ? 18.719 -22.094 5.203 1 98 490 CYS B CA 1
ATOM 9656 C C . CYS B 1 490 ? 18.031 -22.625 6.461 1 98 490 CYS B C 1
ATOM 9658 O O . CYS B 1 490 ? 17.859 -23.828 6.617 1 98 490 CYS B O 1
ATOM 9660 N N . PHE B 1 491 ? 17.609 -21.75 7.32 1 98.12 491 PHE B N 1
ATOM 9661 C CA . PHE B 1 491 ? 16.875 -22.156 8.508 1 98.12 491 PHE B CA 1
ATOM 9662 C C . PHE B 1 491 ? 15.578 -22.844 8.125 1 98.12 491 PHE B C 1
ATOM 9664 O O . PHE B 1 491 ? 15.219 -23.875 8.703 1 98.12 491 PHE B O 1
ATOM 9671 N N . GLY B 1 492 ? 14.898 -22.234 7.207 1 97.56 492 GLY B N 1
ATOM 9672 C CA . GLY B 1 492 ? 13.625 -22.797 6.77 1 97.56 492 GLY B CA 1
ATOM 9673 C C . GLY B 1 492 ? 13.758 -24.188 6.184 1 97.56 492 GLY B C 1
ATOM 9674 O O . GLY B 1 492 ? 13 -25.094 6.535 1 97.56 492 GLY B O 1
ATOM 9675 N N . ARG B 1 493 ? 14.734 -24.375 5.293 1 96.5 493 ARG B N 1
ATOM 9676 C CA . ARG B 1 493 ? 14.961 -25.672 4.68 1 96.5 493 ARG B CA 1
ATOM 9677 C C . ARG B 1 493 ? 15.352 -26.719 5.727 1 96.5 493 ARG B C 1
ATOM 9679 O O . ARG B 1 493 ? 14.953 -27.875 5.637 1 96.5 493 ARG B O 1
ATOM 9686 N N . ALA B 1 494 ? 16.141 -26.312 6.684 1 97.38 494 ALA B N 1
ATOM 9687 C CA . ALA B 1 494 ? 16.531 -27.219 7.762 1 97.38 494 ALA B CA 1
ATOM 9688 C C . ALA B 1 494 ? 15.312 -27.703 8.547 1 97.38 494 ALA B C 1
ATOM 9690 O O . ALA B 1 494 ? 15.156 -28.891 8.789 1 97.38 494 ALA B O 1
ATOM 9691 N N . VAL B 1 495 ? 14.453 -26.812 8.891 1 97 495 VAL B N 1
ATOM 9692 C CA . VAL B 1 495 ? 13.25 -27.156 9.641 1 97 495 VAL B CA 1
ATOM 9693 C C . VAL B 1 495 ? 12.32 -28 8.766 1 97 495 VAL B C 1
ATOM 9695 O O . VAL B 1 495 ? 11.664 -28.922 9.258 1 97 495 VAL B O 1
ATOM 9698 N N . GLY B 1 496 ? 12.266 -27.609 7.477 1 94.81 496 GLY B N 1
ATOM 9699 C CA . GLY B 1 496 ? 11.461 -28.406 6.559 1 94.81 496 GLY B CA 1
ATOM 9700 C C . GLY B 1 496 ? 11.922 -29.844 6.449 1 94.81 496 GLY B C 1
ATOM 9701 O O . GLY B 1 496 ? 11.102 -30.766 6.477 1 94.81 496 GLY B O 1
ATOM 9702 N N . LEU B 1 497 ? 13.211 -30.062 6.375 1 94.5 497 LEU B N 1
ATOM 9703 C CA . LEU B 1 497 ? 13.773 -31.406 6.301 1 94.5 497 LEU B CA 1
ATOM 9704 C C . LEU B 1 497 ? 13.531 -32.156 7.602 1 94.5 497 LEU B C 1
ATOM 9706 O O . LEU B 1 497 ? 13.227 -33.344 7.578 1 94.5 497 LEU B O 1
ATOM 9710 N N . LEU B 1 498 ? 13.633 -31.484 8.672 1 94.88 498 LEU B N 1
ATOM 9711 C CA . LEU B 1 498 ? 13.391 -32.125 9.969 1 94.88 498 LEU B CA 1
ATOM 9712 C C . LEU B 1 498 ? 11.938 -32.562 10.102 1 94.88 498 LEU B C 1
ATOM 9714 O O . LEU B 1 498 ? 11.648 -33.625 10.617 1 94.88 498 LEU B O 1
ATOM 9718 N N . THR B 1 499 ? 11.047 -31.719 9.672 1 93.19 499 THR B N 1
ATOM 9719 C CA . THR B 1 499 ? 9.625 -32.031 9.75 1 93.19 499 THR B CA 1
ATOM 9720 C C . THR B 1 499 ? 9.289 -33.219 8.828 1 93.19 499 THR B C 1
ATOM 9722 O O . THR B 1 499 ? 8.484 -34.062 9.18 1 93.19 499 THR B O 1
ATOM 9725 N N . GLN B 1 500 ? 9.859 -33.125 7.672 1 90.88 500 GLN B N 1
ATOM 9726 C CA . GLN B 1 500 ? 9.664 -34.25 6.742 1 90.88 500 GLN B CA 1
ATOM 9727 C C . GLN B 1 500 ? 10.219 -35.562 7.312 1 90.88 500 GLN B C 1
ATOM 9729 O O . GLN B 1 500 ? 9.602 -36.594 7.168 1 90.88 500 GLN B O 1
ATOM 9734 N N . GLY B 1 501 ? 11.391 -35.469 7.883 1 89.69 501 GLY B N 1
ATOM 9735 C CA . GLY B 1 501 ? 11.977 -36.656 8.516 1 89.69 501 GLY B CA 1
ATOM 9736 C C . GLY B 1 501 ? 11.148 -37.188 9.664 1 89.69 501 GLY B C 1
ATOM 9737 O O . GLY B 1 501 ? 11.016 -38.406 9.82 1 89.69 501 GLY B O 1
ATOM 9738 N N . LEU B 1 502 ? 10.562 -36.281 10.43 1 90.62 502 LEU B N 1
ATOM 9739 C CA . LEU B 1 502 ? 9.711 -36.688 11.547 1 90.62 502 LEU B CA 1
ATOM 9740 C C . LEU B 1 502 ? 8.438 -37.375 11.039 1 90.62 502 LEU B C 1
ATOM 9742 O O . LEU B 1 502 ? 7.949 -38.312 11.648 1 90.62 502 LEU B O 1
ATOM 9746 N N . GLN B 1 503 ? 7.914 -36.875 10.008 1 89.75 503 GLN B N 1
ATOM 9747 C CA . GLN B 1 503 ? 6.719 -37.469 9.422 1 89.75 503 GLN B CA 1
ATOM 9748 C C . GLN B 1 503 ? 7 -38.875 8.898 1 89.75 503 GLN B C 1
ATOM 9750 O O . GLN B 1 503 ? 6.16 -39.75 9.016 1 89.75 503 GLN B O 1
ATOM 9755 N N . ARG B 1 504 ? 8.141 -39 8.305 1 86.38 504 ARG B N 1
ATOM 9756 C CA . ARG B 1 504 ? 8.516 -40.312 7.781 1 86.38 504 ARG B CA 1
ATOM 9757 C C . ARG B 1 504 ? 8.797 -41.312 8.914 1 86.38 504 ARG B C 1
ATOM 9759 O O . ARG B 1 504 ? 8.5 -42.5 8.789 1 86.38 504 ARG B O 1
ATOM 9766 N N . ALA B 1 505 ? 9.305 -40.781 9.945 1 87.88 505 ALA B N 1
ATOM 9767 C CA . ALA B 1 505 ? 9.625 -41.656 11.086 1 87.88 505 ALA B CA 1
ATOM 9768 C C . ALA B 1 505 ? 8.367 -42.062 11.836 1 87.88 505 ALA B C 1
ATOM 9770 O O . ALA B 1 505 ? 8.281 -43.188 12.352 1 87.88 505 ALA B O 1
ATOM 9771 N N . TYR B 1 506 ? 7.445 -41.125 11.859 1 88.5 506 TYR B N 1
ATOM 9772 C CA . TYR B 1 506 ? 6.207 -41.406 12.57 1 88.5 506 TYR B CA 1
ATOM 9773 C C . TYR B 1 506 ? 4.996 -41.156 11.68 1 88.5 506 TYR B C 1
ATOM 9775 O O . TYR B 1 506 ? 4.195 -40.25 11.961 1 88.5 506 TYR B O 1
ATOM 9783 N N . PRO B 1 507 ? 4.797 -41.938 10.727 1 84.56 507 PRO B N 1
ATOM 9784 C CA . PRO B 1 507 ? 3.711 -41.688 9.773 1 84.56 507 PRO B CA 1
ATOM 9785 C C . PRO B 1 507 ? 2.328 -41.844 10.398 1 84.56 507 PRO B C 1
ATOM 9787 O O . PRO B 1 507 ? 1.359 -41.25 9.93 1 84.56 507 PRO B O 1
ATOM 9790 N N . SER B 1 508 ? 2.227 -42.625 11.516 1 84 508 SER B N 1
ATOM 9791 C CA . SER B 1 508 ? 0.92 -42.906 12.102 1 84 508 SER B CA 1
ATOM 9792 C C . SER B 1 508 ? 0.617 -41.969 13.258 1 84 508 SER B C 1
ATOM 9794 O O . SER B 1 508 ? -0.431 -42.062 13.898 1 84 508 SER B O 1
ATOM 9796 N N . ALA B 1 509 ? 1.495 -41.094 13.461 1 87.44 509 ALA B N 1
ATOM 9797 C CA . ALA B 1 509 ? 1.246 -40.156 14.547 1 87.44 509 ALA B CA 1
ATOM 9798 C C . ALA B 1 509 ? 0.018 -39.281 14.258 1 87.44 509 ALA B C 1
ATOM 9800 O O . ALA B 1 509 ? -0.238 -38.938 13.102 1 87.44 509 ALA B O 1
ATOM 9801 N N . VAL B 1 510 ? -0.723 -38.875 15.273 1 87.25 510 VAL B N 1
ATOM 9802 C CA . VAL B 1 510 ? -1.996 -38.156 15.188 1 87.25 510 VAL B CA 1
ATOM 9803 C C . VAL B 1 510 ? -1.783 -36.812 14.555 1 87.25 510 VAL B C 1
ATOM 9805 O O . VAL B 1 510 ? -2.635 -36.312 13.805 1 87.25 510 VAL B O 1
ATOM 9808 N N . ILE B 1 511 ? -0.693 -36.25 14.734 1 86.38 511 ILE B N 1
ATOM 9809 C CA . ILE B 1 511 ? -0.409 -34.906 14.242 1 86.38 511 ILE B CA 1
ATOM 9810 C C . ILE B 1 511 ? -0.303 -34.938 12.719 1 86.38 511 ILE B C 1
ATOM 9812 O O . ILE B 1 511 ? -0.616 -33.938 12.047 1 86.38 511 ILE B O 1
ATOM 9816 N N . PHE B 1 512 ? 0.06 -36.125 12.188 1 86.31 512 PHE B N 1
ATOM 9817 C CA . PHE B 1 512 ? 0.27 -36.219 10.75 1 86.31 512 PHE B CA 1
ATOM 9818 C C . PHE B 1 512 ? -0.886 -36.969 10.094 1 86.31 512 PHE B C 1
ATOM 9820 O O . PHE B 1 512 ? -0.731 -37.531 9 1 86.31 512 PHE B O 1
ATOM 9827 N N . SER B 1 513 ? -1.994 -36.969 10.727 1 82.31 513 SER B N 1
ATOM 9828 C CA . SER B 1 513 ? -3.152 -37.688 10.203 1 82.31 513 SER B CA 1
ATOM 9829 C C . SER B 1 513 ? -3.699 -37.031 8.945 1 82.31 513 SER B C 1
ATOM 9831 O O . SER B 1 513 ? -4.34 -37.688 8.125 1 82.31 513 SER B O 1
ATOM 9833 N N . SER B 1 514 ? -3.369 -35.781 8.82 1 79.56 514 SER B N 1
ATOM 9834 C CA . SER B 1 514 ? -3.881 -35.031 7.668 1 79.56 514 SER B CA 1
ATOM 9835 C C . SER B 1 514 ? -3.066 -35.344 6.414 1 79.56 514 SER B C 1
ATOM 9837 O O . SER B 1 514 ? -3.492 -35.031 5.301 1 79.56 514 SER B O 1
ATOM 9839 N N . CYS B 1 515 ? -2.008 -36.031 6.555 1 82.44 515 CYS B N 1
ATOM 9840 C CA . CYS B 1 515 ? -1.172 -36.375 5.418 1 82.44 515 CYS B CA 1
ATOM 9841 C C . CYS B 1 515 ? -1.715 -37.625 4.723 1 82.44 515 CYS B C 1
ATOM 9843 O O . CYS B 1 515 ? -2.213 -38.562 5.379 1 82.44 515 CYS B O 1
ATOM 9845 N N . PRO B 1 516 ? -1.743 -37.5 3.404 1 77 516 PRO B N 1
ATOM 9846 C CA . PRO B 1 516 ? -2.248 -38.656 2.693 1 77 516 PRO B CA 1
ATOM 9847 C C . PRO B 1 516 ? -1.42 -39.906 2.965 1 77 516 PRO B C 1
ATOM 9849 O O . PRO B 1 516 ? -0.199 -39.844 3.119 1 77 516 PRO B O 1
ATOM 9852 N N . PRO B 1 517 ? -2.166 -40.938 3.084 1 66.88 517 PRO B N 1
ATOM 9853 C CA . PRO B 1 517 ? -1.487 -42.219 3.377 1 66.88 517 PRO B CA 1
ATOM 9854 C C . PRO B 1 517 ? -0.579 -42.656 2.238 1 66.88 517 PRO B C 1
ATOM 9856 O O . PRO B 1 517 ? 0.365 -43.438 2.467 1 66.88 517 PRO B O 1
ATOM 9859 N N . ASP B 1 518 ? -0.946 -42.062 1.071 1 65.12 518 ASP B N 1
ATOM 9860 C CA . ASP B 1 518 ? -0.142 -42.469 -0.08 1 65.12 518 ASP B CA 1
ATOM 9861 C C . ASP B 1 518 ? 1.239 -41.812 -0.037 1 65.12 518 ASP B C 1
ATOM 9863 O O . ASP B 1 518 ? 1.355 -40.594 -0.03 1 65.12 518 ASP B O 1
ATOM 9867 N N . ALA B 1 519 ? 2.244 -42.688 0.189 1 59.44 519 ALA B N 1
ATOM 9868 C CA . ALA B 1 519 ? 3.633 -42.25 0.327 1 59.44 519 ALA B CA 1
ATOM 9869 C C . ALA B 1 519 ? 4.102 -41.5 -0.917 1 59.44 519 ALA B C 1
ATOM 9871 O O . ALA B 1 519 ? 5.102 -40.781 -0.876 1 59.44 519 ALA B O 1
ATOM 9872 N N . THR B 1 520 ? 3.332 -41.594 -2.059 1 58.25 520 THR B N 1
ATOM 9873 C CA . THR B 1 520 ? 3.75 -40.969 -3.312 1 58.25 520 THR B CA 1
ATOM 9874 C C . THR B 1 520 ? 3.396 -39.5 -3.328 1 58.25 520 THR B C 1
ATOM 9876 O O . THR B 1 520 ? 4.023 -38.719 -4.043 1 58.25 520 THR B O 1
ATOM 9879 N N . ILE B 1 521 ? 2.447 -39.25 -2.502 1 65.81 521 ILE B N 1
ATOM 9880 C CA . ILE B 1 521 ? 2.025 -37.844 -2.482 1 65.81 521 ILE B CA 1
ATOM 9881 C C . ILE B 1 521 ? 2.75 -37.125 -1.361 1 65.81 521 ILE B C 1
ATOM 9883 O O . ILE B 1 521 ? 2.703 -37.531 -0.202 1 65.81 521 ILE B O 1
ATOM 9887 N N . ARG B 1 522 ? 3.531 -36.25 -1.799 1 74.5 522 ARG B N 1
ATOM 9888 C CA . ARG B 1 522 ? 4.32 -35.469 -0.849 1 74.5 522 ARG B CA 1
ATOM 9889 C C . ARG B 1 522 ? 3.42 -34.656 0.066 1 74.5 522 ARG B C 1
ATOM 9891 O O . ARG B 1 522 ? 2.578 -33.875 -0.409 1 74.5 522 ARG B O 1
ATOM 9898 N N . CYS B 1 523 ? 3.619 -34.906 1.316 1 79.5 523 CYS B N 1
ATOM 9899 C CA . CYS B 1 523 ? 2.824 -34.188 2.314 1 79.5 523 CYS B CA 1
ATOM 9900 C C . CYS B 1 523 ? 3.494 -32.875 2.719 1 79.5 523 CYS B C 1
ATOM 9902 O O . CYS B 1 523 ? 2.824 -31.859 2.869 1 79.5 523 CYS B O 1
ATOM 9904 N N . ILE B 1 524 ? 4.793 -32.969 2.865 1 86.88 524 ILE B N 1
ATOM 9905 C CA . ILE B 1 524 ? 5.547 -31.812 3.348 1 86.88 524 ILE B CA 1
ATOM 9906 C C . ILE B 1 524 ? 6.543 -31.359 2.281 1 86.88 524 ILE B C 1
ATOM 9908 O O . ILE B 1 524 ? 7.242 -32.188 1.689 1 86.88 524 ILE B O 1
ATOM 9912 N N . SER B 1 525 ? 6.543 -30.031 1.973 1 87.06 525 SER B N 1
ATOM 9913 C CA . SER B 1 525 ? 7.461 -29.453 0.999 1 87.06 525 SER B CA 1
ATOM 9914 C C . SER B 1 525 ? 8.555 -28.641 1.685 1 87.06 525 SER B C 1
ATOM 9916 O O . SER B 1 525 ? 8.359 -27.484 2.029 1 87.06 525 SER B O 1
ATOM 9918 N N . PRO B 1 526 ? 9.758 -29.203 1.818 1 90.81 526 PRO B N 1
ATOM 9919 C CA . PRO B 1 526 ? 10.859 -28.469 2.438 1 90.81 526 PRO B CA 1
ATOM 9920 C C . PRO B 1 526 ? 11.195 -27.188 1.691 1 90.81 526 PRO B C 1
ATOM 9922 O O . PRO B 1 526 ? 11.68 -26.219 2.297 1 90.81 526 PRO B O 1
ATOM 9925 N N . GLY B 1 527 ? 11.016 -27.188 0.369 1 88.75 527 GLY B N 1
ATOM 9926 C CA . GLY B 1 527 ? 11.219 -25.969 -0.397 1 88.75 527 GLY B CA 1
ATOM 9927 C C . GLY B 1 527 ? 10.352 -24.812 0.067 1 88.75 527 GLY B C 1
ATOM 9928 O O . GLY B 1 527 ? 10.812 -23.672 0.143 1 88.75 527 GLY B O 1
ATOM 9929 N N . PHE B 1 528 ? 9.18 -25.141 0.468 1 88.69 528 PHE B N 1
ATOM 9930 C CA . PHE B 1 528 ? 8.266 -24.109 0.924 1 88.69 528 PHE B CA 1
ATOM 9931 C C . PHE B 1 528 ? 8.664 -23.609 2.307 1 88.69 528 PHE B C 1
ATOM 9933 O O . PHE B 1 528 ? 8.5 -22.422 2.615 1 88.69 528 PHE B O 1
ATOM 9940 N N . TYR B 1 529 ? 9.18 -24.469 3.045 1 93.06 529 TYR B N 1
ATOM 9941 C CA . TYR B 1 529 ? 9.68 -24.047 4.348 1 93.06 529 TYR B CA 1
ATOM 9942 C C . TYR B 1 529 ? 10.828 -23.047 4.191 1 93.06 529 TYR B C 1
ATOM 9944 O O . TYR B 1 529 ? 10.992 -22.156 5.02 1 93.06 529 TYR B O 1
ATOM 9952 N N . ALA B 1 530 ? 11.617 -23.25 3.174 1 94.44 530 ALA B N 1
ATOM 9953 C CA . ALA B 1 530 ? 12.703 -22.312 2.893 1 94.44 530 ALA B CA 1
ATOM 9954 C C . ALA B 1 530 ? 12.148 -20.938 2.559 1 94.44 530 ALA B C 1
ATOM 9956 O O . ALA B 1 530 ? 12.719 -19.922 2.971 1 94.44 530 ALA B O 1
ATOM 9957 N N . VAL B 1 531 ? 11.094 -20.922 1.862 1 92.06 531 VAL B N 1
ATOM 9958 C CA . VAL B 1 531 ? 10.469 -19.656 1.493 1 92.06 531 VAL B CA 1
ATOM 9959 C C . VAL B 1 531 ? 9.93 -18.969 2.742 1 92.06 531 VAL B C 1
ATOM 9961 O O . VAL B 1 531 ? 10.117 -17.766 2.914 1 92.06 531 VAL B O 1
ATOM 9964 N N . VAL B 1 532 ? 9.297 -19.703 3.598 1 93.5 532 VAL B N 1
ATOM 9965 C CA . VAL B 1 532 ? 8.734 -19.156 4.832 1 93.5 532 VAL B CA 1
ATOM 9966 C C . VAL B 1 532 ? 9.859 -18.625 5.715 1 93.5 532 VAL B C 1
ATOM 9968 O O . VAL B 1 532 ? 9.742 -17.547 6.301 1 93.5 532 VAL B O 1
ATOM 9971 N N . GLY B 1 533 ? 10.883 -19.406 5.777 1 96.56 533 GLY B N 1
ATOM 9972 C CA . GLY B 1 533 ? 12.031 -18.953 6.539 1 96.56 533 GLY B CA 1
ATOM 9973 C C . GLY B 1 533 ? 12.648 -17.672 5.988 1 96.56 533 GLY B C 1
ATOM 9974 O O . GLY B 1 533 ? 13.047 -16.797 6.754 1 96.56 533 GLY B O 1
ATOM 9975 N N . ALA B 1 534 ? 12.797 -17.625 4.699 1 95.69 534 ALA B N 1
ATOM 9976 C CA . ALA B 1 534 ? 13.328 -16.438 4.047 1 95.69 534 ALA B CA 1
ATOM 9977 C C . ALA B 1 534 ? 12.461 -15.211 4.359 1 95.69 534 ALA B C 1
ATOM 9979 O O . ALA B 1 534 ? 12.984 -14.148 4.691 1 95.69 534 ALA B O 1
ATOM 9980 N N . ALA B 1 535 ? 11.172 -15.398 4.258 1 95.12 535 ALA B N 1
ATOM 9981 C CA . ALA B 1 535 ? 10.242 -14.312 4.535 1 95.12 535 ALA B CA 1
ATOM 9982 C C . ALA B 1 535 ? 10.344 -13.859 5.992 1 95.12 535 ALA B C 1
ATOM 9984 O O . ALA B 1 535 ? 10.336 -12.664 6.281 1 95.12 535 ALA B O 1
ATOM 9985 N N . ALA B 1 536 ? 10.438 -14.781 6.859 1 97.12 536 ALA B N 1
ATOM 9986 C CA . ALA B 1 536 ? 10.539 -14.477 8.281 1 97.12 536 ALA B CA 1
ATOM 9987 C C . ALA B 1 536 ? 11.812 -13.695 8.586 1 97.12 536 ALA B C 1
ATOM 9989 O O . ALA B 1 536 ? 11.781 -12.719 9.344 1 97.12 536 ALA B O 1
ATOM 9990 N N . MET B 1 537 ? 12.875 -14.109 8.039 1 97.88 537 MET B N 1
ATOM 9991 C CA . MET B 1 537 ? 14.148 -13.438 8.273 1 97.88 537 MET B CA 1
ATOM 9992 C C . MET B 1 537 ? 14.125 -12.016 7.715 1 97.88 537 MET B C 1
ATOM 9994 O O . MET B 1 537 ? 14.609 -11.086 8.359 1 97.88 537 MET B O 1
ATOM 9998 N N . LEU B 1 538 ? 13.578 -11.883 6.574 1 95.75 538 LEU B N 1
ATOM 9999 C CA . LEU B 1 538 ? 13.461 -10.555 5.977 1 95.75 538 LEU B CA 1
ATOM 10000 C C . LEU B 1 538 ? 12.578 -9.656 6.832 1 95.75 538 LEU B C 1
ATOM 10002 O O . LEU B 1 538 ? 12.867 -8.469 6.992 1 95.75 538 LEU B O 1
ATOM 10006 N N . GLY B 1 539 ? 11.469 -10.227 7.266 1 94.25 539 GLY B N 1
ATOM 10007 C CA . GLY B 1 539 ? 10.609 -9.469 8.156 1 94.25 539 GLY B CA 1
ATOM 10008 C C . GLY B 1 539 ? 11.32 -8.992 9.414 1 94.25 539 GLY B C 1
ATOM 10009 O O . GLY B 1 539 ? 11.086 -7.879 9.875 1 94.25 539 GLY B O 1
ATOM 10010 N N . GLY B 1 540 ? 12.203 -9.789 9.93 1 95.81 540 GLY B N 1
ATOM 10011 C CA . GLY B 1 540 ? 12.961 -9.438 11.117 1 95.81 540 GLY B CA 1
ATOM 10012 C C . GLY B 1 540 ? 13.992 -8.352 10.875 1 95.81 540 GLY B C 1
ATOM 10013 O O . GLY B 1 540 ? 14.234 -7.512 11.742 1 95.81 540 GLY B O 1
ATOM 10014 N N . VAL B 1 541 ? 14.508 -8.305 9.734 1 96.44 541 VAL B N 1
ATOM 10015 C CA . VAL B 1 541 ? 15.609 -7.391 9.445 1 96.44 541 VAL B CA 1
ATOM 10016 C C . VAL B 1 541 ? 15.062 -6.066 8.922 1 96.44 541 VAL B C 1
ATOM 10018 O O . VAL B 1 541 ? 15.539 -4.996 9.305 1 96.44 541 VAL B O 1
ATOM 10021 N N . THR B 1 542 ? 14.102 -6.07 8.039 1 92.88 542 THR B N 1
ATOM 10022 C CA . THR B 1 542 ? 13.609 -4.859 7.391 1 92.88 542 THR B CA 1
ATOM 10023 C C . THR B 1 542 ? 12.391 -4.305 8.133 1 92.88 542 THR B C 1
ATOM 10025 O O . THR B 1 542 ? 12.031 -3.139 7.957 1 92.88 542 THR B O 1
ATOM 10028 N N . ARG B 1 543 ? 11.664 -5.113 8.867 1 90.62 543 ARG B N 1
ATOM 10029 C CA . ARG B 1 543 ? 10.453 -4.762 9.602 1 90.62 543 ARG B CA 1
ATOM 10030 C C . ARG B 1 543 ? 9.32 -4.391 8.648 1 90.62 543 ARG B C 1
ATOM 10032 O O . ARG B 1 543 ? 8.406 -3.654 9.023 1 90.62 543 ARG B O 1
ATOM 10039 N N . MET B 1 544 ? 9.422 -4.824 7.41 1 88.38 544 MET B N 1
ATOM 10040 C CA . MET B 1 544 ? 8.359 -4.613 6.438 1 88.38 544 MET B CA 1
ATOM 10041 C C . MET B 1 544 ? 7.305 -5.715 6.535 1 88.38 544 MET B C 1
ATOM 10043 O O . MET B 1 544 ? 7.582 -6.801 7.055 1 88.38 544 MET B O 1
ATOM 10047 N N . THR B 1 545 ? 6.121 -5.457 5.984 1 87.25 545 THR B N 1
ATOM 10048 C CA . THR B 1 545 ? 5.051 -6.441 6.09 1 87.25 545 THR B CA 1
ATOM 10049 C C . THR B 1 545 ? 4.453 -6.746 4.719 1 87.25 545 THR B C 1
ATOM 10051 O O . THR B 1 545 ? 4.961 -7.602 3.99 1 87.25 545 THR B O 1
ATOM 10054 N N . VAL B 1 546 ? 3.574 -5.793 4.23 1 84.81 546 VAL B N 1
ATOM 10055 C CA . VAL B 1 546 ? 2.777 -6.035 3.031 1 84.81 546 VAL B CA 1
ATOM 10056 C C . VAL B 1 546 ? 3.693 -6.148 1.815 1 84.81 546 VAL B C 1
ATOM 10058 O O . VAL B 1 546 ? 3.533 -7.051 0.99 1 84.81 546 VAL B O 1
ATOM 10061 N N . SER B 1 547 ? 4.602 -5.266 1.671 1 88.75 547 SER B N 1
ATOM 10062 C CA . SER B 1 547 ? 5.504 -5.281 0.525 1 88.75 547 SER B CA 1
ATOM 10063 C C . SER B 1 547 ? 6.312 -6.574 0.477 1 88.75 547 SER B C 1
ATOM 10065 O O . SER B 1 547 ? 6.535 -7.133 -0.599 1 88.75 547 SER B O 1
ATOM 10067 N N . LEU B 1 548 ? 6.699 -7.039 1.582 1 91.25 548 LEU B N 1
ATOM 10068 C CA . LEU B 1 548 ? 7.508 -8.25 1.648 1 91.25 548 LEU B CA 1
ATOM 10069 C C . LEU B 1 548 ? 6.695 -9.469 1.228 1 91.25 548 LEU B C 1
ATOM 10071 O O . LEU B 1 548 ? 7.195 -10.336 0.504 1 91.25 548 LEU B O 1
ATOM 10075 N N . VAL B 1 549 ? 5.504 -9.555 1.684 1 89.62 549 VAL B N 1
ATOM 10076 C CA . VAL B 1 549 ? 4.645 -10.688 1.354 1 89.62 549 VAL B CA 1
ATOM 10077 C C . VAL B 1 549 ? 4.387 -10.719 -0.15 1 89.62 549 VAL B C 1
ATOM 10079 O O . VAL B 1 549 ? 4.426 -11.789 -0.771 1 89.62 549 VAL B O 1
ATOM 10082 N N . VAL B 1 550 ? 4.191 -9.562 -0.708 1 87.12 550 VAL B N 1
ATOM 10083 C CA . VAL B 1 550 ? 3.902 -9.5 -2.139 1 87.12 550 VAL B CA 1
ATOM 10084 C C . VAL B 1 550 ? 5.156 -9.852 -2.934 1 87.12 550 VAL B C 1
ATOM 10086 O O . VAL B 1 550 ? 5.082 -10.547 -3.951 1 87.12 550 VAL B O 1
ATOM 10089 N N . ILE B 1 551 ? 6.27 -9.359 -2.508 1 87.88 551 ILE B N 1
ATOM 10090 C CA . ILE B 1 551 ? 7.523 -9.695 -3.174 1 87.88 551 ILE B CA 1
ATOM 10091 C C . ILE B 1 551 ? 7.734 -11.203 -3.15 1 87.88 551 ILE B C 1
ATOM 10093 O O . ILE B 1 551 ? 8.055 -11.805 -4.176 1 87.88 551 ILE B O 1
ATOM 10097 N N . MET B 1 552 ? 7.551 -11.789 -1.996 1 86.19 552 MET B N 1
ATOM 10098 C CA . MET B 1 552 ? 7.746 -13.227 -1.861 1 86.19 552 MET B CA 1
ATOM 10099 C C . MET B 1 552 ? 6.715 -13.992 -2.686 1 86.19 552 MET B C 1
ATOM 10101 O O . MET B 1 552 ? 7.016 -15.055 -3.234 1 86.19 552 MET B O 1
ATOM 10105 N N . PHE B 1 553 ? 5.535 -13.438 -2.705 1 80.56 553 PHE B N 1
ATOM 10106 C CA . PHE B 1 553 ? 4.465 -14.055 -3.486 1 80.56 553 PHE B CA 1
ATOM 10107 C C . PHE B 1 553 ? 4.793 -14.016 -4.977 1 80.56 553 PHE B C 1
ATOM 10109 O O . PHE B 1 553 ? 4.551 -14.984 -5.695 1 80.56 553 PHE B O 1
ATOM 10116 N N . GLU B 1 554 ? 5.254 -12.922 -5.445 1 79.62 554 GLU B N 1
ATOM 10117 C CA . GLU B 1 554 ? 5.613 -12.797 -6.852 1 79.62 554 GLU B CA 1
ATOM 10118 C C . GLU B 1 554 ? 6.793 -13.695 -7.207 1 79.62 554 GLU B C 1
ATOM 10120 O O . GLU B 1 554 ? 6.898 -14.18 -8.336 1 79.62 554 GLU B O 1
ATOM 10125 N N . LEU B 1 555 ? 7.605 -13.992 -6.25 1 74.94 555 LEU B N 1
ATOM 10126 C CA . LEU B 1 555 ? 8.773 -14.828 -6.484 1 74.94 555 LEU B CA 1
ATOM 10127 C C . LEU B 1 555 ? 8.391 -16.297 -6.52 1 74.94 555 LEU B C 1
ATOM 10129 O O . LEU B 1 555 ? 8.977 -17.078 -7.273 1 74.94 555 LEU B O 1
ATOM 10133 N N . THR B 1 556 ? 7.449 -16.672 -5.723 1 70.5 556 THR B N 1
ATOM 10134 C CA . THR B 1 556 ? 7.137 -18.094 -5.57 1 70.5 556 THR B CA 1
ATOM 10135 C C . THR B 1 556 ? 5.922 -18.469 -6.41 1 70.5 556 THR B C 1
ATOM 10137 O O . THR B 1 556 ? 5.77 -19.625 -6.805 1 70.5 556 THR B O 1
ATOM 10140 N N . GLY B 1 557 ? 5.035 -17.5 -6.707 1 62.38 557 GLY B N 1
ATOM 10141 C CA . GLY B 1 557 ? 3.85 -17.734 -7.512 1 62.38 557 GLY B CA 1
ATOM 10142 C C . GLY B 1 557 ? 2.848 -18.656 -6.836 1 62.38 557 GLY B C 1
ATOM 10143 O O . GLY B 1 557 ? 1.873 -19.078 -7.461 1 62.38 557 GLY B O 1
ATOM 10144 N N . ALA B 1 558 ? 3.094 -19.141 -5.648 1 59.84 558 ALA B N 1
ATOM 10145 C CA . ALA B 1 558 ? 2.17 -20.109 -5.07 1 59.84 558 ALA B CA 1
ATOM 10146 C C . ALA B 1 558 ? 1.107 -19.422 -4.219 1 59.84 558 ALA B C 1
ATOM 10148 O O . ALA B 1 558 ? 1.425 -18.781 -3.211 1 59.84 558 ALA B O 1
ATOM 10149 N N . LEU B 1 559 ? -0.096 -19.469 -4.703 1 57.19 559 LEU B N 1
ATOM 10150 C CA . LEU B 1 559 ? -1.244 -18.828 -4.059 1 57.19 559 LEU B CA 1
ATOM 10151 C C . LEU B 1 559 ? -1.497 -19.453 -2.686 1 57.19 559 LEU B C 1
ATOM 10153 O O . LEU B 1 559 ? -1.774 -18.719 -1.724 1 57.19 559 LEU B O 1
ATOM 10157 N N . SER B 1 560 ? -1.388 -20.859 -2.648 1 61.34 560 SER B N 1
ATOM 10158 C CA . SER B 1 560 ? -1.788 -21.562 -1.433 1 61.34 560 SER B CA 1
ATOM 10159 C C . SER B 1 560 ? -0.877 -21.203 -0.263 1 61.34 560 SER B C 1
ATOM 10161 O O . SER B 1 560 ? -1.22 -21.453 0.895 1 61.34 560 SER B O 1
ATOM 10163 N N . HIS B 1 561 ? 0.029 -20.406 -0.709 1 68.62 561 HIS B N 1
ATOM 10164 C CA . HIS B 1 561 ? 1.011 -20.25 0.359 1 68.62 561 HIS B CA 1
ATOM 10165 C C . HIS B 1 561 ? 1.089 -18.812 0.835 1 68.62 561 HIS B C 1
ATOM 10167 O O . HIS B 1 561 ? 1.946 -18.469 1.652 1 68.62 561 HIS B O 1
ATOM 10173 N N . VAL B 1 562 ? 0.138 -18.047 0.446 1 76.44 562 VAL B N 1
ATOM 10174 C CA . VAL B 1 562 ? 0.216 -16.641 0.85 1 76.44 562 VAL B CA 1
ATOM 10175 C C . VAL B 1 562 ? -0.042 -16.516 2.35 1 76.44 562 VAL B C 1
ATOM 10177 O O . VAL B 1 562 ? 0.646 -15.773 3.047 1 76.44 562 VAL B O 1
ATOM 10180 N N . LEU B 1 563 ? -0.895 -17.328 2.846 1 79.5 563 LEU B N 1
ATOM 10181 C CA . LEU B 1 563 ? -1.321 -17.203 4.234 1 79.5 563 LEU B CA 1
ATOM 10182 C C . LEU B 1 563 ? -0.184 -17.547 5.188 1 79.5 563 LEU B C 1
ATOM 10184 O O . LEU B 1 563 ? 0.125 -16.781 6.102 1 79.5 563 LEU B O 1
ATOM 10188 N N . PRO B 1 564 ? 0.466 -18.672 4.973 1 84.88 564 PRO B N 1
ATOM 10189 C CA . PRO B 1 564 ? 1.59 -18.969 5.859 1 84.88 564 PRO B CA 1
ATOM 10190 C C . PRO B 1 564 ? 2.678 -17.906 5.824 1 84.88 564 PRO B C 1
ATOM 10192 O O . PRO B 1 564 ? 3.295 -17.609 6.848 1 84.88 564 PRO B O 1
ATOM 10195 N N . ILE B 1 565 ? 2.924 -17.359 4.668 1 89 565 ILE B N 1
ATOM 10196 C CA . ILE B 1 565 ? 3.934 -16.312 4.539 1 89 565 ILE B CA 1
ATOM 10197 C C . ILE B 1 565 ? 3.504 -15.086 5.332 1 89 565 ILE B C 1
ATOM 10199 O O . ILE B 1 565 ? 4.309 -14.492 6.059 1 89 565 ILE B O 1
ATOM 10203 N N . MET B 1 566 ? 2.234 -14.742 5.207 1 87.81 566 MET B N 1
ATOM 10204 C CA . MET B 1 566 ? 1.71 -13.586 5.93 1 87.81 566 MET B CA 1
ATOM 10205 C C . MET B 1 566 ? 1.838 -13.789 7.438 1 87.81 566 MET B C 1
ATOM 10207 O O . MET B 1 566 ? 2.277 -12.883 8.156 1 87.81 566 MET B O 1
ATOM 10211 N N . ILE B 1 567 ? 1.512 -14.953 7.891 1 86.94 567 ILE B N 1
ATOM 10212 C CA . ILE B 1 567 ? 1.568 -15.25 9.32 1 86.94 567 ILE B CA 1
ATOM 10213 C C . ILE B 1 567 ? 3.016 -15.18 9.805 1 86.94 567 ILE B C 1
ATOM 10215 O O . ILE B 1 567 ? 3.295 -14.602 10.859 1 86.94 567 ILE B O 1
ATOM 10219 N N . SER B 1 568 ? 3.855 -15.742 9.039 1 92.12 568 SER B N 1
ATOM 10220 C CA . SER B 1 568 ? 5.262 -15.773 9.43 1 92.12 568 SER B CA 1
ATOM 10221 C C . SER B 1 568 ? 5.848 -14.367 9.5 1 92.12 568 SER B C 1
ATOM 10223 O O . SER B 1 568 ? 6.625 -14.055 10.398 1 92.12 568 SER B O 1
ATOM 10225 N N . VAL B 1 569 ? 5.52 -13.516 8.562 1 91.44 569 VAL B N 1
ATOM 10226 C CA . VAL B 1 569 ? 6.047 -12.156 8.523 1 91.44 569 VAL B CA 1
ATOM 10227 C C . VAL B 1 569 ? 5.52 -11.359 9.711 1 91.44 569 VAL B C 1
ATOM 10229 O O . VAL B 1 569 ? 6.266 -10.609 10.344 1 91.44 569 VAL B O 1
ATOM 10232 N N . VAL B 1 570 ? 4.289 -11.57 10.047 1 85.25 570 VAL B N 1
ATOM 10233 C CA . VAL B 1 570 ? 3.674 -10.828 11.141 1 85.25 570 VAL B CA 1
ATOM 10234 C C . VAL B 1 570 ? 4.309 -11.242 12.461 1 85.25 570 VAL B C 1
ATOM 10236 O O . VAL B 1 570 ? 4.668 -10.391 13.281 1 85.25 570 VAL B O 1
ATOM 10239 N N . VAL B 1 571 ? 4.449 -12.484 12.648 1 91.19 571 VAL B N 1
ATOM 10240 C CA . VAL B 1 571 ? 5.027 -12.992 13.891 1 91.19 571 VAL B CA 1
ATOM 10241 C C . VAL B 1 571 ? 6.488 -12.57 13.992 1 91.19 571 VAL B C 1
ATOM 10243 O O . VAL B 1 571 ? 6.953 -12.164 15.062 1 91.19 571 VAL B O 1
ATOM 10246 N N . SER B 1 572 ? 7.16 -12.695 12.914 1 95.44 572 SER B N 1
ATOM 10247 C CA . SER B 1 572 ? 8.562 -12.289 12.914 1 95.44 572 SER B CA 1
ATOM 10248 C C . SER B 1 572 ? 8.711 -10.812 13.258 1 95.44 572 SER B C 1
ATOM 10250 O O . SER B 1 572 ? 9.586 -10.438 14.039 1 95.44 572 SER B O 1
ATOM 10252 N N . LYS B 1 573 ? 7.922 -10 12.711 1 90.38 573 LYS B N 1
ATOM 10253 C CA . LYS B 1 573 ? 7.977 -8.57 12.992 1 90.38 573 LYS B CA 1
ATOM 10254 C C . LYS B 1 573 ? 7.648 -8.289 14.453 1 90.38 573 LYS B C 1
ATOM 10256 O O . LYS B 1 573 ? 8.297 -7.449 15.086 1 90.38 573 LYS B O 1
ATOM 10261 N N . TRP B 1 574 ? 6.695 -8.977 15 1 87 574 TRP B N 1
ATOM 10262 C CA . TRP B 1 574 ? 6.316 -8.797 16.391 1 87 574 TRP B CA 1
ATOM 10263 C C . TRP B 1 574 ? 7.477 -9.133 17.328 1 87 574 TRP B C 1
ATOM 10265 O O . TRP B 1 574 ? 7.746 -8.406 18.281 1 87 574 TRP B O 1
ATOM 10275 N N . VAL B 1 575 ? 8.07 -10.172 17.016 1 93.88 575 VAL B N 1
ATOM 10276 C CA . VAL B 1 575 ? 9.195 -10.602 17.844 1 93.88 575 VAL B CA 1
ATOM 10277 C C . VAL B 1 575 ? 10.359 -9.625 17.688 1 93.88 575 VAL B C 1
ATOM 10279 O O . VAL B 1 575 ? 10.992 -9.25 18.672 1 93.88 575 VAL B O 1
ATOM 10282 N N . ALA B 1 576 ? 10.586 -9.266 16.484 1 95.12 576 ALA B N 1
ATOM 10283 C CA . ALA B 1 576 ? 11.688 -8.344 16.203 1 95.12 576 ALA B CA 1
ATOM 10284 C C . ALA B 1 576 ? 11.438 -6.984 16.859 1 95.12 576 ALA B C 1
ATOM 10286 O O . ALA B 1 576 ? 12.359 -6.379 17.406 1 95.12 576 ALA B O 1
ATOM 10287 N N . ASP B 1 577 ? 10.25 -6.5 16.828 1 86.88 577 ASP B N 1
ATOM 10288 C CA . ASP B 1 577 ? 9.906 -5.215 17.422 1 86.88 577 ASP B CA 1
ATOM 10289 C C . ASP B 1 577 ? 10.086 -5.258 18.938 1 86.88 577 ASP B C 1
ATOM 10291 O O . ASP B 1 577 ? 10.406 -4.242 19.562 1 86.88 577 ASP B O 1
ATOM 10295 N N . ALA B 1 578 ? 9.867 -6.387 19.5 1 87.75 578 ALA B N 1
ATOM 10296 C CA . ALA B 1 578 ? 10.039 -6.547 20.938 1 87.75 578 ALA B CA 1
ATOM 10297 C C . ALA B 1 578 ? 11.508 -6.453 21.328 1 87.75 578 ALA B C 1
ATOM 10299 O O . ALA B 1 578 ? 11.836 -6.031 22.438 1 87.75 578 ALA B O 1
ATOM 10300 N N . LEU B 1 579 ? 12.32 -6.777 20.375 1 90.94 579 LEU B N 1
ATOM 10301 C CA . LEU B 1 579 ? 13.742 -6.797 20.672 1 90.94 579 LEU B CA 1
ATOM 10302 C C . LEU B 1 579 ? 14.406 -5.488 20.25 1 90.94 579 LEU B C 1
ATOM 10304 O O . LEU B 1 579 ? 15.523 -5.188 20.672 1 90.94 579 LEU B O 1
ATOM 10308 N N . GLY B 1 580 ? 13.734 -4.754 19.406 1 81.56 580 GLY B N 1
ATOM 10309 C CA . GLY B 1 580 ? 14.18 -3.471 18.891 1 81.56 580 GLY B CA 1
ATOM 10310 C C . GLY B 1 580 ? 13.25 -2.885 17.844 1 81.56 580 GLY B C 1
ATOM 10311 O O . GLY B 1 580 ? 12.836 -3.578 16.922 1 81.56 580 GLY B O 1
ATOM 10312 N N . ARG B 1 581 ? 12.977 -1.79 17.875 1 74.44 581 ARG B N 1
ATOM 10313 C CA . ARG B 1 581 ? 11.875 -1.263 17.078 1 74.44 581 ARG B CA 1
ATOM 10314 C C . ARG B 1 581 ? 12.375 -0.821 15.703 1 74.44 581 ARG B C 1
ATOM 10316 O O . ARG B 1 581 ? 11.617 -0.817 14.734 1 74.44 581 ARG B O 1
ATOM 10323 N N . ASP B 1 582 ? 13.648 -0.626 15.523 1 85.62 582 ASP B N 1
ATOM 10324 C CA . ASP B 1 582 ? 14.07 -0.033 14.258 1 85.62 582 ASP B CA 1
ATOM 10325 C C . ASP B 1 582 ? 14.609 -1.099 13.305 1 85.62 582 ASP B C 1
ATOM 10327 O O . ASP B 1 582 ? 15.234 -2.068 13.734 1 85.62 582 ASP B O 1
ATOM 10331 N N . GLY B 1 583 ? 14.336 -0.986 12.047 1 90.5 583 GLY B N 1
ATOM 10332 C CA . GLY B 1 583 ? 14.914 -1.811 11 1 90.5 583 GLY B CA 1
ATOM 10333 C C . GLY B 1 583 ? 16.328 -1.407 10.633 1 90.5 583 GLY B C 1
ATOM 10334 O O . GLY B 1 583 ? 16.859 -0.423 11.156 1 90.5 583 GLY B O 1
ATOM 10335 N N . ILE B 1 584 ? 16.906 -2.076 9.773 1 95 584 ILE B N 1
ATOM 10336 C CA . ILE B 1 584 ? 18.312 -1.899 9.43 1 95 584 ILE B CA 1
ATOM 10337 C C . ILE B 1 584 ? 18.531 -0.53 8.789 1 95 584 ILE B C 1
ATOM 10339 O O . ILE B 1 584 ? 19.516 0.152 9.07 1 95 584 ILE B O 1
ATOM 10343 N N . TYR B 1 585 ? 17.672 -0.082 7.941 1 92.69 585 TYR B N 1
ATOM 10344 C CA . TYR B 1 585 ? 17.859 1.177 7.227 1 92.69 585 TYR B CA 1
ATOM 10345 C C . TYR B 1 585 ? 17.656 2.367 8.156 1 92.69 585 TYR B C 1
ATOM 10347 O O . TYR B 1 585 ? 18.375 3.363 8.07 1 92.69 585 TYR B O 1
ATOM 10355 N N . THR B 1 586 ? 16.75 2.266 9.062 1 89.06 586 THR B N 1
ATOM 10356 C CA . THR B 1 586 ? 16.516 3.332 10.031 1 89.06 586 THR B CA 1
ATOM 10357 C C . THR B 1 586 ? 17.703 3.475 10.969 1 89.06 586 THR B C 1
ATOM 10359 O O . THR B 1 586 ? 18.047 4.582 11.391 1 89.06 586 THR B O 1
ATOM 10362 N N . VAL B 1 587 ? 18.297 2.357 11.273 1 91.25 587 VAL B N 1
ATOM 10363 C CA . VAL B 1 587 ? 19.469 2.387 12.133 1 91.25 587 VAL B CA 1
ATOM 10364 C C . VAL B 1 587 ? 20.625 3.107 11.422 1 91.25 587 VAL B C 1
ATOM 10366 O O . VAL B 1 587 ? 21.312 3.924 12.031 1 91.25 587 VAL B O 1
ATOM 10369 N N . TRP B 1 588 ? 20.734 2.855 10.195 1 93 588 TRP B N 1
ATOM 10370 C CA . TRP B 1 588 ? 21.797 3.51 9.445 1 93 588 TRP B CA 1
ATOM 10371 C C . TRP B 1 588 ? 21.5 4.992 9.242 1 93 588 TRP B C 1
ATOM 10373 O O . TRP B 1 588 ? 22.406 5.82 9.211 1 93 588 TRP B O 1
ATOM 10383 N N . ILE B 1 589 ? 20.266 5.352 9.094 1 90.88 589 ILE B N 1
ATOM 10384 C CA . ILE B 1 589 ? 19.875 6.754 9 1 90.88 589 ILE B CA 1
ATOM 10385 C C . ILE B 1 589 ? 20.219 7.473 10.305 1 90.88 589 ILE B C 1
ATOM 10387 O O . ILE B 1 589 ? 20.734 8.586 10.281 1 90.88 589 ILE B O 1
ATOM 10391 N N . ALA B 1 590 ? 19.922 6.832 11.359 1 87.81 590 ALA B N 1
ATOM 10392 C CA . ALA B 1 590 ? 20.203 7.41 12.672 1 87.81 590 ALA B CA 1
ATOM 10393 C C . ALA B 1 590 ? 21.703 7.551 12.906 1 87.81 590 ALA B C 1
ATOM 10395 O O . ALA B 1 590 ? 22.172 8.57 13.438 1 87.81 590 ALA B O 1
ATOM 10396 N N . MET B 1 591 ? 22.438 6.531 12.5 1 90.31 591 MET B N 1
ATOM 10397 C CA . MET B 1 591 ? 23.891 6.555 12.711 1 90.31 591 MET B CA 1
ATOM 10398 C C . MET B 1 591 ? 24.531 7.652 11.875 1 90.31 591 MET B C 1
ATOM 10400 O O . MET B 1 591 ? 25.5 8.289 12.32 1 90.31 591 MET B O 1
ATOM 10404 N N . ARG B 1 592 ? 23.938 7.941 10.703 1 89.88 592 ARG B N 1
ATOM 10405 C CA . ARG B 1 592 ? 24.5 8.961 9.82 1 89.88 592 ARG B CA 1
ATOM 10406 C C . ARG B 1 592 ? 23.812 10.312 10.047 1 89.88 592 ARG B C 1
ATOM 10408 O O . ARG B 1 592 ? 24.234 11.328 9.492 1 89.88 592 ARG B O 1
ATOM 10415 N N . ARG B 1 593 ? 22.766 10.414 10.75 1 85.25 593 ARG B N 1
ATOM 10416 C CA . ARG B 1 593 ? 22.016 11.609 11.125 1 85.25 593 ARG B CA 1
ATOM 10417 C C . ARG B 1 593 ? 21.438 12.305 9.891 1 85.25 593 ARG B C 1
ATOM 10419 O O . ARG B 1 593 ? 21.609 13.508 9.719 1 85.25 593 ARG B O 1
ATOM 10426 N N . TYR B 1 594 ? 20.906 11.492 9.055 1 87.56 594 TYR B N 1
ATOM 10427 C CA . TYR B 1 594 ? 20.172 12.086 7.938 1 87.56 594 TYR B CA 1
ATOM 10428 C C . TYR B 1 594 ? 18.875 12.711 8.406 1 87.56 594 TYR B C 1
ATOM 10430 O O . TYR B 1 594 ? 18.219 12.195 9.328 1 87.56 594 TYR B O 1
ATOM 10438 N N . PRO B 1 595 ? 18.5 13.844 7.824 1 86.44 595 PRO B N 1
ATOM 10439 C CA . PRO B 1 595 ? 17.25 14.492 8.242 1 86.44 595 PRO B CA 1
ATOM 10440 C C . PRO B 1 595 ? 16.016 13.773 7.723 1 86.44 595 PRO B C 1
ATOM 10442 O O . PRO B 1 595 ? 15.305 14.297 6.859 1 86.44 595 PRO B O 1
ATOM 10445 N N . TRP B 1 596 ? 15.703 12.656 8.258 1 86.56 596 TRP B N 1
ATOM 10446 C CA . TRP B 1 596 ? 14.562 11.82 7.898 1 86.56 596 TRP B CA 1
ATOM 10447 C C . TRP B 1 596 ? 13.609 11.664 9.078 1 86.56 596 TRP B C 1
ATOM 10449 O O . TRP B 1 596 ? 14.039 11.391 10.203 1 86.56 596 TRP B O 1
ATOM 10459 N N . LEU B 1 597 ? 12.344 11.961 8.781 1 82.56 597 LEU B N 1
ATOM 10460 C CA . LEU B 1 597 ? 11.328 11.82 9.82 1 82.56 597 LEU B CA 1
ATOM 10461 C C . LEU B 1 597 ? 10.594 10.492 9.688 1 82.56 597 LEU B C 1
ATOM 10463 O O . LEU B 1 597 ? 9.945 10.234 8.672 1 82.56 597 LEU B O 1
ATOM 10467 N N . PRO B 1 598 ? 10.727 9.625 10.656 1 77.38 598 PRO B N 1
ATOM 10468 C CA . PRO B 1 598 ? 9.977 8.367 10.602 1 77.38 598 PRO B CA 1
ATOM 10469 C C . PRO B 1 598 ? 8.469 8.57 10.656 1 77.38 598 PRO B C 1
ATOM 10471 O O . PRO B 1 598 ? 7.992 9.492 11.32 1 77.38 598 PRO B O 1
ATOM 10474 N N . PRO B 1 599 ? 7.738 7.766 9.961 1 70.56 599 PRO B N 1
ATOM 10475 C CA . PRO B 1 599 ? 6.281 7.902 9.961 1 70.56 599 PRO B CA 1
ATOM 10476 C C . PRO B 1 599 ? 5.637 7.41 11.258 1 70.56 599 PRO B C 1
ATOM 10478 O O . PRO B 1 599 ? 4.441 7.613 11.469 1 70.56 599 PRO B O 1
ATOM 10481 N N . ASP B 1 600 ? 6.398 6.977 12.188 1 69.38 600 ASP B N 1
ATOM 10482 C CA . ASP B 1 600 ? 5.848 6.434 13.422 1 69.38 600 ASP B CA 1
ATOM 10483 C C . ASP B 1 600 ? 5.246 7.535 14.289 1 69.38 600 ASP B C 1
ATOM 10485 O O . ASP B 1 600 ? 5.75 8.664 14.305 1 69.38 600 ASP B O 1
ATOM 10489 N N . GLU B 1 601 ? 4.18 7.188 14.898 1 64.12 601 GLU B N 1
ATOM 10490 C CA . GLU B 1 601 ? 3.498 8.141 15.766 1 64.12 601 GLU B CA 1
ATOM 10491 C C . GLU B 1 601 ? 4.348 8.477 16.984 1 64.12 601 GLU B C 1
ATOM 10493 O O . GLU B 1 601 ? 4.914 7.582 17.625 1 64.12 601 GLU B O 1
ATOM 10498 N N . TYR B 1 602 ? 4.668 9.727 17.047 1 71.38 602 TYR B N 1
ATOM 10499 C CA . TYR B 1 602 ? 5.34 10.211 18.25 1 71.38 602 TYR B CA 1
ATOM 10500 C C . TYR B 1 602 ? 4.355 10.375 19.406 1 71.38 602 TYR B C 1
ATOM 10502 O O . TYR B 1 602 ? 3.305 11 19.25 1 71.38 602 TYR B O 1
ATOM 10510 N N . ARG B 1 603 ? 4.656 9.539 20.438 1 66.94 603 ARG B N 1
ATOM 10511 C CA . ARG B 1 603 ? 3.822 9.672 21.625 1 66.94 603 ARG B CA 1
ATOM 10512 C C . ARG B 1 603 ? 4.535 10.477 22.703 1 66.94 603 ARG B C 1
ATOM 10514 O O . ARG B 1 603 ? 5.586 10.07 23.203 1 66.94 603 ARG B O 1
ATOM 10521 N N . ASP B 1 604 ? 3.941 11.719 22.922 1 66.12 604 ASP B N 1
ATOM 10522 C CA . ASP B 1 604 ? 4.551 12.562 23.953 1 66.12 604 ASP B CA 1
ATOM 10523 C C . ASP B 1 604 ? 4.07 12.172 25.344 1 66.12 604 ASP B C 1
ATOM 10525 O O . ASP B 1 604 ? 3.07 11.461 25.484 1 66.12 604 ASP B O 1
ATOM 10529 N N . GLN B 1 605 ? 4.902 12.305 26.312 1 68.38 605 GLN B N 1
ATOM 10530 C CA . GLN B 1 605 ? 4.555 12.047 27.703 1 68.38 605 GLN B CA 1
ATOM 10531 C C . GLN B 1 605 ? 4.098 13.328 28.391 1 68.38 605 GLN B C 1
ATOM 10533 O O . GLN B 1 605 ? 4.477 13.594 29.547 1 68.38 605 GLN B O 1
ATOM 10538 N N . GLY B 1 606 ? 3.342 14.18 27.625 1 67.88 606 GLY B N 1
ATOM 10539 C CA . GLY B 1 606 ? 2.846 15.406 28.219 1 67.88 606 GLY B CA 1
ATOM 10540 C C . GLY B 1 606 ? 3.672 16.625 27.844 1 67.88 606 GLY B C 1
ATOM 10541 O O . GLY B 1 606 ? 3.373 17.734 28.281 1 67.88 606 GLY B O 1
ATOM 10542 N N . GLN B 1 607 ? 4.539 16.422 27.031 1 79.75 607 GLN B N 1
ATOM 10543 C CA . GLN B 1 607 ? 5.398 17.531 26.625 1 79.75 607 GLN B CA 1
ATOM 10544 C C . GLN B 1 607 ? 4.672 18.469 25.656 1 79.75 607 GLN B C 1
ATOM 10546 O O . GLN B 1 607 ? 3.779 18.031 24.922 1 79.75 607 GLN B O 1
ATOM 10551 N N . THR B 1 608 ? 4.93 19.703 25.875 1 82.38 608 THR B N 1
ATOM 10552 C CA . THR B 1 608 ? 4.402 20.703 24.969 1 82.38 608 THR B CA 1
ATOM 10553 C C . THR B 1 608 ? 5.488 21.203 24.031 1 82.38 608 THR B C 1
ATOM 10555 O O . THR B 1 608 ? 6.656 20.844 24.156 1 82.38 608 THR B O 1
ATOM 10558 N N . ALA B 1 609 ? 5.082 21.906 23.094 1 85.81 609 ALA B N 1
ATOM 10559 C CA . ALA B 1 609 ? 6.023 22.438 22.109 1 85.81 609 ALA B CA 1
ATOM 10560 C C . ALA B 1 609 ? 7.055 23.344 22.781 1 85.81 609 ALA B C 1
ATOM 10562 O O . ALA B 1 609 ? 8.148 23.547 22.25 1 85.81 609 ALA B O 1
ATOM 10563 N N . ALA B 1 610 ? 6.723 23.859 23.953 1 80.69 610 ALA B N 1
ATOM 10564 C CA . ALA B 1 610 ? 7.59 24.781 24.672 1 80.69 610 ALA B CA 1
ATOM 10565 C C . ALA B 1 610 ? 8.93 24.141 25 1 80.69 610 ALA B C 1
ATOM 10567 O O . ALA B 1 610 ? 9.953 24.828 25.109 1 80.69 610 ALA B O 1
ATOM 10568 N N . GLN B 1 611 ? 8.953 22.906 25.016 1 82.88 611 GLN B N 1
ATOM 10569 C CA . GLN B 1 611 ? 10.164 22.188 25.422 1 82.88 611 GLN B CA 1
ATOM 10570 C C . GLN B 1 611 ? 11.156 22.094 24.266 1 82.88 611 GLN B C 1
ATOM 10572 O O . GLN B 1 611 ? 12.359 21.938 24.484 1 82.88 611 GLN B O 1
ATOM 10577 N N . ILE B 1 612 ? 10.734 22.203 23.094 1 86 612 ILE B N 1
ATOM 10578 C CA . ILE B 1 612 ? 11.617 21.984 21.953 1 86 612 ILE B CA 1
ATOM 10579 C C . ILE B 1 612 ? 11.82 23.312 21.203 1 86 612 ILE B C 1
ATOM 10581 O O . ILE B 1 612 ? 12.758 23.453 20.422 1 86 612 ILE B O 1
ATOM 10585 N N . VAL B 1 613 ? 11 24.25 21.531 1 88.56 613 VAL B N 1
ATOM 10586 C CA . VAL B 1 613 ? 11.031 25.531 20.828 1 88.56 613 VAL B CA 1
ATOM 10587 C C . VAL B 1 613 ? 12.305 26.281 21.188 1 88.56 613 VAL B C 1
ATOM 10589 O O . VAL B 1 613 ? 12.68 26.359 22.359 1 88.56 613 VAL B O 1
ATOM 10592 N N . LYS B 1 614 ? 12.984 26.703 20.219 1 88.88 614 LYS B N 1
ATOM 10593 C CA . LYS B 1 614 ? 14.062 27.656 20.438 1 88.88 614 LYS B CA 1
ATOM 10594 C C . LYS B 1 614 ? 13.516 29.047 20.75 1 88.88 614 LYS B C 1
ATOM 10596 O O . LYS B 1 614 ? 12.82 29.641 19.922 1 88.88 614 LYS B O 1
ATOM 10601 N N . PRO B 1 615 ? 13.828 29.453 21.812 1 88.56 615 PRO B N 1
ATOM 10602 C CA . PRO B 1 615 ? 13.25 30.734 22.203 1 88.56 615 PRO B CA 1
ATOM 10603 C C . PRO B 1 615 ? 13.656 31.875 21.281 1 88.56 615 PRO B C 1
ATOM 10605 O O . PRO B 1 615 ? 14.711 31.812 20.641 1 88.56 615 PRO B O 1
ATOM 10608 N N . ALA B 1 616 ? 12.805 32.844 21.219 1 87.25 616 ALA B N 1
ATOM 10609 C CA . ALA B 1 616 ? 13.016 34 20.344 1 87.25 616 ALA B CA 1
ATOM 10610 C C . ALA B 1 616 ? 14.352 34.656 20.641 1 87.25 616 ALA B C 1
ATOM 10612 O O . ALA B 1 616 ? 14.969 35.25 19.75 1 87.25 616 ALA B O 1
ATOM 10613 N N . SER B 1 617 ? 14.812 34.5 21.859 1 81.88 617 SER B N 1
ATOM 10614 C CA . SER B 1 617 ? 16.062 35.156 22.266 1 81.88 617 SER B CA 1
ATOM 10615 C C . SER B 1 617 ? 17.266 34.5 21.594 1 81.88 617 SER B C 1
ATOM 10617 O O . SER B 1 617 ? 18.297 35.125 21.391 1 81.88 617 SER B O 1
ATOM 10619 N N . ASP B 1 618 ? 17.094 33.312 21.203 1 86.31 618 ASP B N 1
ATOM 10620 C CA . ASP B 1 618 ? 18.203 32.562 20.641 1 86.31 618 ASP B CA 1
ATOM 10621 C C . ASP B 1 618 ? 18.125 32.531 19.109 1 86.31 618 ASP B C 1
ATOM 10623 O O . ASP B 1 618 ? 18.938 31.859 18.469 1 86.31 618 ASP B O 1
ATOM 10627 N N . ILE B 1 619 ? 17.188 33.25 18.594 1 88.81 619 ILE B N 1
ATOM 10628 C CA . ILE B 1 619 ? 17.016 33.219 17.141 1 88.81 619 ILE B CA 1
ATOM 10629 C C . ILE B 1 619 ? 17.344 34.594 16.562 1 88.81 619 ILE B C 1
ATOM 10631 O O . ILE B 1 619 ? 17.094 35.625 17.203 1 88.81 619 ILE B O 1
ATOM 10635 N N . VAL B 1 620 ? 18 34.625 15.492 1 89.12 620 VAL B N 1
ATOM 10636 C CA . VAL B 1 620 ? 18.281 35.875 14.797 1 89.12 620 VAL B CA 1
ATOM 10637 C C . VAL B 1 620 ? 17.047 36.344 14.055 1 89.12 620 VAL B C 1
ATOM 10639 O O . VAL B 1 620 ? 16.531 35.656 13.172 1 89.12 620 VAL B O 1
ATOM 10642 N N . VAL B 1 621 ? 16.547 37.375 14.523 1 91.19 621 VAL B N 1
ATOM 10643 C CA . VAL B 1 621 ? 15.328 37.906 13.93 1 91.19 621 VAL B CA 1
ATOM 10644 C C . VAL B 1 621 ? 15.656 39.188 13.172 1 91.19 621 VAL B C 1
ATOM 10646 O O . VAL B 1 621 ? 16.641 39.875 13.477 1 91.19 621 VAL B O 1
ATOM 10649 N N . LEU B 1 622 ? 14.945 39.406 12.102 1 91.12 622 LEU B N 1
ATOM 10650 C CA . LEU B 1 622 ? 15.039 40.656 11.367 1 91.12 622 LEU B CA 1
ATOM 10651 C C . LEU B 1 622 ? 13.984 41.656 11.836 1 91.12 622 LEU B C 1
ATOM 10653 O O . LEU B 1 622 ? 12.789 41.406 11.672 1 91.12 622 LEU B O 1
ATOM 10657 N N . ARG B 1 623 ? 14.453 42.656 12.422 1 90.62 623 ARG B N 1
ATOM 10658 C CA . ARG B 1 623 ? 13.539 43.719 12.875 1 90.62 623 ARG B CA 1
ATOM 10659 C C . ARG B 1 623 ? 13.25 44.719 11.766 1 90.62 623 ARG B C 1
ATOM 10661 O O . ARG B 1 623 ? 14.172 45.188 11.094 1 90.62 623 ARG B O 1
ATOM 10668 N N . ASP B 1 624 ? 11.992 44.906 11.602 1 89.81 624 ASP B N 1
ATOM 10669 C CA . ASP B 1 624 ? 11.609 45.812 10.539 1 89.81 624 ASP B CA 1
ATOM 10670 C C . ASP B 1 624 ? 12.242 47.188 10.75 1 89.81 624 ASP B C 1
ATOM 10672 O O . ASP B 1 624 ? 12.07 47.812 11.805 1 89.81 624 ASP B O 1
ATOM 10676 N N . GLY B 1 625 ? 12.852 47.688 9.867 1 81.38 625 GLY B N 1
ATOM 10677 C CA . GLY B 1 625 ? 13.492 49 9.898 1 81.38 625 GLY B CA 1
ATOM 10678 C C . GLY B 1 625 ? 14.875 48.969 10.523 1 81.38 625 GLY B C 1
ATOM 10679 O O . GLY B 1 625 ? 15.555 50 10.578 1 81.38 625 GLY B O 1
ATOM 10680 N N . SER B 1 626 ? 15.32 47.812 11.086 1 81.38 626 SER B N 1
ATOM 10681 C CA . SER B 1 626 ? 16.672 47.656 11.625 1 81.38 626 SER B CA 1
ATOM 10682 C C . SER B 1 626 ? 17.344 46.406 11.031 1 81.38 626 SER B C 1
ATOM 10684 O O . SER B 1 626 ? 16.906 45.281 11.258 1 81.38 626 SER B O 1
ATOM 10686 N N . PRO B 1 627 ? 18.5 46.625 10.367 1 77.75 627 PRO B N 1
ATOM 10687 C CA . PRO B 1 627 ? 19.281 47.844 10.133 1 77.75 627 PRO B CA 1
ATOM 10688 C C . PRO B 1 627 ? 18.547 48.875 9.258 1 77.75 627 PRO B C 1
ATOM 10690 O O . PRO B 1 627 ? 17.688 48.5 8.461 1 77.75 627 PRO B O 1
ATOM 10693 N N . PRO B 1 628 ? 18.906 50.031 9.344 1 80.12 628 PRO B N 1
ATOM 10694 C CA . PRO B 1 628 ? 18.078 51.094 8.781 1 80.12 628 PRO B CA 1
ATOM 10695 C C . PRO B 1 628 ? 18.219 51.219 7.262 1 80.12 628 PRO B C 1
ATOM 10697 O O . PRO B 1 628 ? 17.25 51.594 6.582 1 80.12 628 PRO B O 1
ATOM 10700 N N . THR B 1 629 ? 19.391 50.875 6.707 1 87.56 629 THR B N 1
ATOM 10701 C CA . THR B 1 629 ? 19.578 51.094 5.277 1 87.56 629 THR B CA 1
ATOM 10702 C C . THR B 1 629 ? 19.641 49.75 4.531 1 87.56 629 THR B C 1
ATOM 10704 O O . THR B 1 629 ? 19.875 48.688 5.137 1 87.56 629 THR B O 1
ATOM 10707 N N . LEU B 1 630 ? 19.406 49.781 3.266 1 89 630 LEU B N 1
ATOM 10708 C CA . LEU B 1 630 ? 19.422 48.625 2.402 1 89 630 LEU B CA 1
ATOM 10709 C C . LEU B 1 630 ? 20.828 48 2.365 1 89 630 LEU B C 1
ATOM 10711 O O . LEU B 1 630 ? 20.969 46.781 2.273 1 89 630 LEU B O 1
ATOM 10715 N N . GLY B 1 631 ? 21.781 48.844 2.385 1 85.31 631 GLY B N 1
ATOM 10716 C CA . GLY B 1 631 ? 23.156 48.344 2.414 1 85.31 631 GLY B CA 1
ATOM 10717 C C . GLY B 1 631 ? 23.469 47.531 3.656 1 85.31 631 GLY B C 1
ATOM 10718 O O . GLY B 1 631 ? 24.125 46.469 3.576 1 85.31 631 GLY B O 1
ATOM 10719 N N . GLU B 1 632 ? 23.031 48.031 4.785 1 89.19 632 GLU B N 1
ATOM 10720 C CA . GLU B 1 632 ? 23.25 47.344 6.047 1 89.19 632 GLU B CA 1
ATOM 10721 C C . GLU B 1 632 ? 22.438 46.031 6.102 1 89.19 632 GLU B C 1
ATOM 10723 O O . GLU B 1 632 ? 22.859 45.062 6.715 1 89.19 632 GLU B O 1
ATOM 10728 N N . LEU B 1 633 ? 21.297 46.094 5.512 1 91.5 633 LEU B N 1
ATOM 10729 C CA . LEU B 1 633 ? 20.469 44.906 5.43 1 91.5 633 LEU B CA 1
ATOM 10730 C C . LEU B 1 633 ? 21.188 43.812 4.609 1 91.5 633 LEU B C 1
ATOM 10732 O O . LEU B 1 633 ? 21.141 42.625 4.961 1 91.5 633 LEU B O 1
ATOM 10736 N N . LEU B 1 634 ? 21.766 44.188 3.523 1 90 634 LEU B N 1
ATOM 10737 C CA . LEU B 1 634 ? 22.516 43.25 2.701 1 90 634 LEU B CA 1
ATOM 10738 C C . LEU B 1 634 ? 23.688 42.688 3.48 1 90 634 LEU B C 1
ATOM 10740 O O . LEU B 1 634 ? 24 41.5 3.354 1 90 634 LEU B O 1
ATOM 10744 N N . ALA B 1 635 ? 24.344 43.5 4.281 1 88.56 635 ALA B N 1
ATOM 10745 C CA . ALA B 1 635 ? 25.438 43.031 5.125 1 88.56 635 ALA B CA 1
ATOM 10746 C C . ALA B 1 635 ? 24.938 42 6.148 1 88.56 635 ALA B C 1
ATOM 10748 O O . ALA B 1 635 ? 25.641 41.031 6.465 1 88.56 635 ALA B O 1
ATOM 10749 N N . PHE B 1 636 ? 23.734 42.25 6.621 1 91.25 636 PHE B N 1
ATOM 10750 C CA . PHE B 1 636 ? 23.094 41.344 7.57 1 91.25 636 PHE B CA 1
ATOM 10751 C C . PHE B 1 636 ? 22.859 39.969 6.938 1 91.25 636 PHE B C 1
ATOM 10753 O O . PHE B 1 636 ? 23.172 38.938 7.543 1 91.25 636 PHE B O 1
ATOM 10760 N N . VAL B 1 637 ? 22.359 39.969 5.773 1 90.62 637 VAL B N 1
ATOM 10761 C CA . VAL B 1 637 ? 22.016 38.719 5.066 1 90.62 637 VAL B CA 1
ATOM 10762 C C . VAL B 1 637 ? 23.281 37.969 4.723 1 90.62 637 VAL B C 1
ATOM 10764 O O . VAL B 1 637 ? 23.297 36.719 4.73 1 90.62 637 VAL B O 1
ATOM 10767 N N . ARG B 1 638 ? 24.359 38.656 4.523 1 88.75 638 ARG B N 1
ATOM 10768 C CA . ARG B 1 638 ? 25.625 38 4.18 1 88.75 638 ARG B CA 1
ATOM 10769 C C . ARG B 1 638 ? 26.312 37.438 5.418 1 88.75 638 ARG B C 1
ATOM 10771 O O . ARG B 1 638 ? 27.062 36.469 5.328 1 88.75 638 ARG B O 1
ATOM 10778 N N . ARG B 1 639 ? 25.953 38 6.531 1 88.75 639 ARG B N 1
ATOM 10779 C CA . ARG B 1 639 ? 26.578 37.594 7.781 1 88.75 639 ARG B CA 1
ATOM 10780 C C . ARG B 1 639 ? 25.984 36.281 8.281 1 88.75 639 ARG B C 1
ATOM 10782 O O . ARG B 1 639 ? 26.703 35.406 8.742 1 88.75 639 ARG B O 1
ATOM 10789 N N . TYR B 1 640 ? 24.688 36.219 8.211 1 88.12 640 TYR B N 1
ATOM 10790 C CA . TYR B 1 640 ? 24 35.062 8.75 1 88.12 640 TYR B CA 1
ATOM 10791 C C . TYR B 1 640 ? 23.578 34.094 7.633 1 88.12 640 TYR B C 1
ATOM 10793 O O . TYR B 1 640 ? 22.969 34.531 6.648 1 88.12 640 TYR B O 1
ATOM 10801 N N . HIS B 1 641 ? 23.875 32.844 7.793 1 82.5 641 HIS B N 1
ATOM 10802 C CA . HIS B 1 641 ? 23.641 31.859 6.734 1 82.5 641 HIS B CA 1
ATOM 10803 C C . HIS B 1 641 ? 22.484 30.922 7.09 1 82.5 641 HIS B C 1
ATOM 10805 O O . HIS B 1 641 ? 22.516 29.734 6.762 1 82.5 641 HIS B O 1
ATOM 10811 N N . PHE B 1 642 ? 21.484 31.484 7.758 1 84.62 642 PHE B N 1
ATOM 10812 C CA . PHE B 1 642 ? 20.297 30.703 8.023 1 84.62 642 PHE B CA 1
ATOM 10813 C C . PHE B 1 642 ? 19.391 30.641 6.797 1 84.62 642 PHE B C 1
ATOM 10815 O O . PHE B 1 642 ? 19.594 31.391 5.836 1 84.62 642 PHE B O 1
ATOM 10822 N N . HIS B 1 643 ? 18.484 29.75 6.742 1 82.38 643 HIS B N 1
ATOM 10823 C CA . HIS B 1 643 ? 17.562 29.641 5.621 1 82.38 643 HIS B CA 1
ATOM 10824 C C . HIS B 1 643 ? 16.688 30.875 5.504 1 82.38 643 HIS B C 1
ATOM 10826 O O . HIS B 1 643 ? 16.297 31.266 4.402 1 82.38 643 HIS B O 1
ATOM 10832 N N . GLY B 1 644 ? 16.297 31.375 6.574 1 88.25 644 GLY B N 1
ATOM 10833 C CA . GLY B 1 644 ? 15.453 32.562 6.621 1 88.25 644 GLY B CA 1
ATOM 10834 C C . GLY B 1 644 ? 15.406 33.219 7.992 1 88.25 644 GLY B C 1
ATOM 10835 O O . GLY B 1 644 ? 16.125 32.781 8.906 1 88.25 644 GLY B O 1
ATOM 10836 N N . PHE B 1 645 ? 14.68 34.344 8.016 1 91.12 645 PHE B N 1
ATOM 10837 C CA . PHE B 1 645 ? 14.586 35.125 9.25 1 91.12 645 PHE B CA 1
ATOM 10838 C C . PHE B 1 645 ? 13.133 35.469 9.555 1 91.12 645 PHE B C 1
ATOM 10840 O O . PHE B 1 645 ? 12.398 35.906 8.664 1 91.12 645 PHE B O 1
ATOM 10847 N N . PRO B 1 646 ? 12.742 35.125 10.781 1 91.44 646 PRO B N 1
ATOM 10848 C CA . PRO B 1 646 ? 11.477 35.75 11.18 1 91.44 646 PRO B CA 1
ATOM 10849 C C . PRO B 1 646 ? 11.547 37.281 11.211 1 91.44 646 PRO B C 1
ATOM 10851 O O . PRO B 1 646 ? 12.562 37.844 11.625 1 91.44 646 PRO B O 1
ATOM 10854 N N . VAL B 1 647 ? 10.555 37.969 10.688 1 91.31 647 VAL B N 1
ATOM 10855 C CA . VAL B 1 647 ? 10.5 39.406 10.664 1 91.31 647 VAL B CA 1
ATOM 10856 C C . VAL B 1 647 ? 9.562 39.906 11.758 1 91.31 647 VAL B C 1
ATOM 10858 O O . VAL B 1 647 ? 8.406 39.5 11.836 1 91.31 647 VAL B O 1
ATOM 10861 N N . VAL B 1 648 ? 10.102 40.75 12.594 1 90.44 648 VAL B N 1
ATOM 10862 C CA . VAL B 1 648 ? 9.297 41.312 13.68 1 90.44 648 VAL B CA 1
ATOM 10863 C C . VAL B 1 648 ? 9.273 42.844 13.578 1 90.44 648 VAL B C 1
ATOM 10865 O O . VAL B 1 648 ? 10.133 43.438 12.922 1 90.44 648 VAL B O 1
ATOM 10868 N N . ALA B 1 649 ? 8.18 43.375 14.078 1 87.81 649 ALA B N 1
ATOM 10869 C CA . ALA B 1 649 ? 8.031 44.844 14.023 1 87.81 649 ALA B CA 1
ATOM 10870 C C . ALA B 1 649 ? 7.699 45.406 15.406 1 87.81 649 ALA B C 1
ATOM 10872 O O . ALA B 1 649 ? 6.969 44.781 16.172 1 87.81 649 ALA B O 1
ATOM 10873 N N . GLY B 1 650 ? 8.211 46.531 15.648 1 79.81 650 GLY B N 1
ATOM 10874 C CA . GLY B 1 650 ? 7.848 47.281 16.844 1 79.81 650 GLY B CA 1
ATOM 10875 C C . GLY B 1 650 ? 8.641 46.875 18.062 1 79.81 650 GLY B C 1
ATOM 10876 O O . GLY B 1 650 ? 9.5 46 18 1 79.81 650 GLY B O 1
ATOM 10877 N N . ASP B 1 651 ? 8.336 47.531 19.203 1 75.81 651 ASP B N 1
ATOM 10878 C CA . ASP B 1 651 ? 9.023 47.312 20.469 1 75.81 651 ASP B CA 1
ATOM 10879 C C . ASP B 1 651 ? 8.586 46 21.109 1 75.81 651 ASP B C 1
ATOM 10881 O O . ASP B 1 651 ? 9.344 45.406 21.859 1 75.81 651 ASP B O 1
ATOM 10885 N N . GLU B 1 652 ? 7.43 45.562 20.688 1 78 652 GLU B N 1
ATOM 10886 C CA . GLU B 1 652 ? 6.914 44.344 21.297 1 78 652 GLU B CA 1
ATOM 10887 C C . GLU B 1 652 ? 7.223 43.125 20.438 1 78 652 GLU B C 1
ATOM 10889 O O . GLU B 1 652 ? 6.812 42 20.766 1 78 652 GLU B O 1
ATOM 10894 N N . ASP B 1 653 ? 8 43.25 19.422 1 82.12 653 ASP B N 1
ATOM 10895 C CA . ASP B 1 653 ? 8.43 42.156 18.547 1 82.12 653 ASP B CA 1
ATOM 10896 C C . ASP B 1 653 ? 7.234 41.406 17.969 1 82.12 653 ASP B C 1
ATOM 10898 O O . ASP B 1 653 ? 7.168 40.188 18.047 1 82.12 653 ASP B O 1
ATOM 10902 N N . VAL B 1 654 ? 6.352 42.156 17.422 1 81.88 654 VAL B N 1
ATOM 10903 C CA . VAL B 1 654 ? 5.18 41.562 16.797 1 81.88 654 VAL B CA 1
ATOM 10904 C C . VAL B 1 654 ? 5.598 40.875 15.5 1 81.88 654 VAL B C 1
ATOM 10906 O O . VAL B 1 654 ? 6.324 41.438 14.68 1 81.88 654 VAL B O 1
ATOM 10909 N N . LEU B 1 655 ? 5.156 39.656 15.32 1 85.06 655 LEU B N 1
ATOM 10910 C CA . LEU B 1 655 ? 5.535 38.844 14.164 1 85.06 655 LEU B CA 1
ATOM 10911 C C . LEU B 1 655 ? 4.832 39.344 12.906 1 85.06 655 LEU B C 1
ATOM 10913 O O . LEU B 1 655 ? 3.6 39.406 12.852 1 85.06 655 LEU B O 1
ATOM 10917 N N . VAL B 1 656 ? 5.656 39.75 11.906 1 80.75 656 VAL B N 1
ATOM 10918 C CA . VAL B 1 656 ? 5.121 40.25 10.641 1 80.75 656 VAL B CA 1
ATOM 10919 C C . VAL B 1 656 ? 5.098 39.094 9.617 1 80.75 656 VAL B C 1
ATOM 10921 O O . VAL B 1 656 ? 4.148 39 8.836 1 80.75 656 VAL B O 1
ATOM 10924 N N . GLY B 1 657 ? 6.117 38.281 9.664 1 83.69 657 GLY B N 1
ATOM 10925 C CA . GLY B 1 657 ? 6.223 37.188 8.711 1 83.69 657 GLY B CA 1
ATOM 10926 C C . GLY B 1 657 ? 7.578 36.5 8.727 1 83.69 657 GLY B C 1
ATOM 10927 O O . GLY B 1 657 ? 8.234 36.469 9.766 1 83.69 657 GLY B O 1
ATOM 10928 N N . PHE B 1 658 ? 7.816 35.812 7.656 1 87.56 658 PHE B N 1
ATOM 10929 C CA . PHE B 1 658 ? 9.07 35.094 7.465 1 87.56 658 PHE B CA 1
ATOM 10930 C C . PHE B 1 658 ? 9.648 35.375 6.082 1 87.56 658 PHE B C 1
ATOM 10932 O O . PHE B 1 658 ? 8.914 35.406 5.09 1 87.56 658 PHE B O 1
ATOM 10939 N N . VAL B 1 659 ? 10.906 35.75 6.062 1 89.31 659 VAL B N 1
ATOM 10940 C CA . VAL B 1 659 ? 11.547 36.062 4.781 1 89.31 659 VAL B CA 1
ATOM 10941 C C . VAL B 1 659 ? 12.664 35.062 4.52 1 89.31 659 VAL B C 1
ATOM 10943 O O . VAL B 1 659 ? 13.438 34.719 5.422 1 89.31 659 VAL B O 1
ATOM 10946 N N . VAL B 1 660 ? 12.695 34.531 3.375 1 86.38 660 VAL B N 1
ATOM 10947 C CA . VAL B 1 660 ? 13.742 33.594 2.977 1 86.38 660 VAL B CA 1
ATOM 10948 C C . VAL B 1 660 ? 15.016 34.375 2.625 1 86.38 660 VAL B C 1
ATOM 10950 O O . VAL B 1 660 ? 14.961 35.375 1.912 1 86.38 660 VAL B O 1
ATOM 10953 N N . ARG B 1 661 ? 16.094 33.938 3.123 1 88.25 661 ARG B N 1
ATOM 10954 C CA . ARG B 1 661 ? 17.359 34.656 2.99 1 88.25 661 ARG B CA 1
ATOM 10955 C C . ARG B 1 661 ? 17.75 34.812 1.523 1 88.25 661 ARG B C 1
ATOM 10957 O O . ARG B 1 661 ? 18.109 35.906 1.092 1 88.25 661 ARG B O 1
ATOM 10964 N N . GLU B 1 662 ? 17.656 33.75 0.808 1 82.06 662 GLU B N 1
ATOM 10965 C CA . GLU B 1 662 ? 18.125 33.75 -0.575 1 82.06 662 GLU B CA 1
ATOM 10966 C C . GLU B 1 662 ? 17.281 34.688 -1.432 1 82.06 662 GLU B C 1
ATOM 10968 O O . GLU B 1 662 ? 17.797 35.344 -2.346 1 82.06 662 GLU B O 1
ATOM 10973 N N . LYS B 1 663 ? 16.062 34.719 -1.204 1 82.38 663 LYS B N 1
ATOM 10974 C CA . LYS B 1 663 ? 15.18 35.625 -1.922 1 82.38 663 LYS B CA 1
ATOM 10975 C C . LYS B 1 663 ? 15.516 37.062 -1.604 1 82.38 663 LYS B C 1
ATOM 10977 O O . LYS B 1 663 ? 15.539 37.938 -2.496 1 82.38 663 LYS B O 1
ATOM 10982 N N . LEU B 1 664 ? 15.711 37.312 -0.382 1 88.25 664 LEU B N 1
ATOM 10983 C CA . LEU B 1 664 ? 16.062 38.656 0.065 1 88.25 664 LEU B CA 1
ATOM 10984 C C . LEU B 1 664 ? 17.422 39.094 -0.49 1 88.25 664 LEU B C 1
ATOM 10986 O O . LEU B 1 664 ? 17.578 40.219 -0.956 1 88.25 664 LEU B O 1
ATOM 10990 N N . ARG B 1 665 ? 18.359 38.219 -0.487 1 88.12 665 ARG B N 1
ATOM 10991 C CA . ARG B 1 665 ? 19.703 38.5 -0.975 1 88.12 665 ARG B CA 1
ATOM 10992 C C . ARG B 1 665 ? 19.688 38.844 -2.459 1 88.12 665 ARG B C 1
ATOM 10994 O O . ARG B 1 665 ? 20.281 39.844 -2.877 1 88.12 665 ARG B O 1
ATOM 11001 N N . ILE B 1 666 ? 19.016 38.062 -3.229 1 86 666 ILE B N 1
ATOM 11002 C CA . ILE B 1 666 ? 18.969 38.25 -4.672 1 86 666 ILE B CA 1
ATOM 11003 C C . ILE B 1 666 ? 18.297 39.594 -4.977 1 86 666 ILE B C 1
ATOM 11005 O O . ILE B 1 666 ? 18.75 40.344 -5.852 1 86 666 ILE B O 1
ATOM 11009 N N . TYR B 1 667 ? 17.234 39.812 -4.297 1 87.19 667 TYR B N 1
ATOM 11010 C CA . TYR B 1 667 ? 16.5 41.062 -4.504 1 87.19 667 TYR B CA 1
ATOM 11011 C C . TYR B 1 667 ? 17.375 42.281 -4.152 1 87.19 667 TYR B C 1
ATOM 11013 O O . TYR B 1 667 ? 17.422 43.25 -4.902 1 87.19 667 TYR B O 1
ATOM 11021 N N . LEU B 1 668 ? 18.094 42.25 -3.1 1 87.75 668 LEU B N 1
ATOM 11022 C CA . LEU B 1 668 ? 18.938 43.344 -2.639 1 87.75 668 LEU B CA 1
ATOM 11023 C C . LEU B 1 668 ? 20.141 43.531 -3.557 1 87.75 668 LEU B C 1
ATOM 11025 O O . LEU B 1 668 ? 20.547 44.656 -3.832 1 87.75 668 LEU B O 1
ATOM 11029 N N . GLU B 1 669 ? 20.656 42.406 -3.975 1 86.69 669 GLU B N 1
ATOM 11030 C CA . GLU B 1 669 ? 21.797 42.469 -4.883 1 86.69 669 GLU B CA 1
ATOM 11031 C C . GLU B 1 669 ? 21.391 43.094 -6.219 1 86.69 669 GLU B C 1
ATOM 11033 O O . GLU B 1 669 ? 22.172 43.844 -6.824 1 86.69 669 GLU B O 1
ATOM 11038 N N . ARG B 1 670 ? 20.297 42.781 -6.613 1 84 670 ARG B N 1
ATOM 11039 C CA . ARG B 1 670 ? 19.781 43.375 -7.84 1 84 670 ARG B CA 1
ATOM 11040 C C . ARG B 1 670 ? 19.594 44.875 -7.68 1 84 670 ARG B C 1
ATOM 11042 O O . ARG B 1 670 ? 19.891 45.656 -8.594 1 84 670 ARG B O 1
ATOM 11049 N N . LEU B 1 671 ? 19.062 45.312 -6.586 1 81.88 671 LEU B N 1
ATOM 11050 C CA . LEU B 1 671 ? 18.859 46.719 -6.316 1 81.88 671 LEU B CA 1
ATOM 11051 C C . LEU B 1 671 ? 20.188 47.469 -6.25 1 81.88 671 LEU B C 1
ATOM 11053 O O . LEU B 1 671 ? 20.297 48.594 -6.688 1 81.88 671 LEU B O 1
ATOM 11057 N N . VAL B 1 672 ? 21.141 46.812 -5.742 1 78.44 672 VAL B N 1
ATOM 11058 C CA . VAL B 1 672 ? 22.453 47.406 -5.605 1 78.44 672 VAL B CA 1
ATOM 11059 C C . VAL B 1 672 ? 23.109 47.531 -6.977 1 78.44 672 VAL B C 1
ATOM 11061 O O . VAL B 1 672 ? 23.797 48.531 -7.258 1 78.44 672 VAL B O 1
ATOM 11064 N N . THR B 1 673 ? 22.938 46.5 -7.758 1 77 673 THR B N 1
ATOM 11065 C CA . THR B 1 673 ? 23.547 46.531 -9.086 1 77 673 THR B CA 1
ATOM 11066 C C . THR B 1 673 ? 22.922 47.625 -9.945 1 77 673 THR B C 1
ATOM 11068 O O . THR B 1 673 ? 23.594 48.219 -10.797 1 77 673 THR B O 1
ATOM 11071 N N . GLU B 1 674 ? 21.672 47.781 -9.75 1 74.94 674 GLU B N 1
ATOM 11072 C CA . GLU B 1 674 ? 20.984 48.781 -10.539 1 74.94 674 GLU B CA 1
ATOM 11073 C C . GLU B 1 674 ? 21.328 50.188 -10.047 1 74.94 674 GLU B C 1
ATOM 11075 O O . GLU B 1 674 ? 21.188 51.156 -10.797 1 74.94 674 GLU B O 1
ATOM 11080 N N . ASP B 1 675 ? 21.75 50.281 -8.805 1 70.69 675 ASP B N 1
ATOM 11081 C CA . ASP B 1 675 ? 22.125 51.562 -8.227 1 70.69 675 ASP B CA 1
ATOM 11082 C C . ASP B 1 675 ? 23.578 51.906 -8.531 1 70.69 675 ASP B C 1
ATOM 11084 O O . ASP B 1 675 ? 24.484 51.531 -7.77 1 70.69 675 ASP B O 1
ATOM 11088 N N . VAL B 1 676 ? 23.922 52.375 -9.805 1 59.62 676 VAL B N 1
ATOM 11089 C CA . VAL B 1 676 ? 25.25 52.625 -10.359 1 59.62 676 VAL B CA 1
ATOM 11090 C C . VAL B 1 676 ? 26.031 53.562 -9.438 1 59.62 676 VAL B C 1
ATOM 11092 O O . VAL B 1 676 ? 27.219 53.375 -9.219 1 59.62 676 VAL B O 1
ATOM 11095 N N . ASP B 1 677 ? 25.344 54.562 -8.883 1 59.12 677 ASP B N 1
ATOM 11096 C CA . ASP B 1 677 ? 26.109 55.562 -8.172 1 59.12 677 ASP B CA 1
ATOM 11097 C C . ASP B 1 677 ? 26.203 55.25 -6.684 1 59.12 677 ASP B C 1
ATOM 11099 O O . ASP B 1 677 ? 26.859 55.969 -5.93 1 59.12 677 ASP B O 1
ATOM 11103 N N . GLY B 1 678 ? 25.734 54.031 -6.102 1 61.19 678 GLY B N 1
ATOM 11104 C CA . GLY B 1 678 ? 25.859 53.531 -4.742 1 61.19 678 GLY B CA 1
ATOM 11105 C C . GLY B 1 678 ? 25.125 54.375 -3.725 1 61.19 678 GLY B C 1
ATOM 11106 O O . GLY B 1 678 ? 25.078 54.062 -2.539 1 61.19 678 GLY B O 1
ATOM 11107 N N . ALA B 1 679 ? 24.656 55.562 -4.031 1 58.97 679 ALA B N 1
ATOM 11108 C CA . ALA B 1 679 ? 24.062 56.562 -3.152 1 58.97 679 ALA B CA 1
ATOM 11109 C C . ALA B 1 679 ? 22.719 56.062 -2.609 1 58.97 679 ALA B C 1
ATOM 11111 O O . ALA B 1 679 ? 22.406 56.281 -1.437 1 58.97 679 ALA B O 1
ATOM 11112 N N . LEU B 1 680 ? 21.906 55.406 -3.379 1 58.28 680 LEU B N 1
ATOM 11113 C CA . LEU B 1 680 ? 20.562 54.969 -3.025 1 58.28 680 LEU B CA 1
ATOM 11114 C C . LEU B 1 680 ? 20.609 53.812 -2.02 1 58.28 680 LEU B C 1
ATOM 11116 O O . LEU B 1 680 ? 19.859 53.812 -1.045 1 58.28 680 LEU B O 1
ATOM 11120 N N . THR B 1 681 ? 21.594 52.938 -2.18 1 63 681 THR B N 1
ATOM 11121 C CA . THR B 1 681 ? 21.672 51.75 -1.318 1 63 681 THR B CA 1
ATOM 11122 C C . THR B 1 681 ? 22.172 52.125 0.07 1 63 681 THR B C 1
ATOM 11124 O O . THR B 1 681 ? 21.781 51.531 1.067 1 63 681 THR B O 1
ATOM 11127 N N . GLU B 1 682 ? 22.953 53.156 0.089 1 68.62 682 GLU B N 1
ATOM 11128 C CA . GLU B 1 682 ? 23.516 53.594 1.365 1 68.62 682 GLU B CA 1
ATOM 11129 C C . GLU B 1 682 ? 22.531 54.438 2.152 1 68.62 682 GLU B C 1
ATOM 11131 O O . GLU B 1 682 ? 22.594 54.5 3.383 1 68.62 682 GLU B O 1
ATOM 11136 N N . ALA B 1 683 ? 21.531 55.062 1.465 1 73.5 683 ALA B N 1
ATOM 11137 C CA . ALA B 1 683 ? 20.672 56 2.178 1 73.5 683 ALA B CA 1
ATOM 11138 C C . ALA B 1 683 ? 19.219 55.531 2.197 1 73.5 683 ALA B C 1
ATOM 11140 O O . ALA B 1 683 ? 18.422 56 3.004 1 73.5 683 ALA B O 1
ATOM 11141 N N . GLN B 1 684 ? 18.891 54.531 1.439 1 83.88 684 GLN B N 1
ATOM 11142 C CA . GLN B 1 684 ? 17.469 54.188 1.301 1 83.88 684 GLN B CA 1
ATOM 11143 C C . GLN B 1 684 ? 17.016 53.281 2.432 1 83.88 684 GLN B C 1
ATOM 11145 O O . GLN B 1 684 ? 17.703 52.312 2.762 1 83.88 684 GLN B O 1
ATOM 11150 N N . ARG B 1 685 ? 15.898 53.719 2.984 1 89.12 685 ARG B N 1
ATOM 11151 C CA . ARG B 1 685 ? 15.289 52.969 4.074 1 89.12 685 ARG B CA 1
ATOM 11152 C C . ARG B 1 685 ? 14.273 51.938 3.543 1 89.12 685 ARG B C 1
ATOM 11154 O O . ARG B 1 685 ? 13.906 52 2.369 1 89.12 685 ARG B O 1
ATOM 11161 N N . TRP B 1 686 ? 13.945 50.875 4.332 1 88.94 686 TRP B N 1
ATOM 11162 C CA . TRP B 1 686 ? 13.094 49.781 3.887 1 88.94 686 TRP B CA 1
ATOM 11163 C C . TRP B 1 686 ? 12.102 49.375 4.973 1 88.94 686 TRP B C 1
ATOM 11165 O O . TRP B 1 686 ? 12.266 49.781 6.137 1 88.94 686 TRP B O 1
ATOM 11175 N N . THR B 1 687 ? 10.984 48.75 4.629 1 89.25 687 THR B N 1
ATOM 11176 C CA . THR B 1 687 ? 10 48.219 5.566 1 89.25 687 THR B CA 1
ATOM 11177 C C . THR B 1 687 ? 9.297 47 4.977 1 89.25 687 THR B C 1
ATOM 11179 O O . THR B 1 687 ? 9.234 46.844 3.756 1 89.25 687 THR B O 1
ATOM 11182 N N . PHE B 1 688 ? 8.938 46.062 5.836 1 88.75 688 PHE B N 1
ATOM 11183 C CA . PHE B 1 688 ? 8.156 44.906 5.426 1 88.75 688 PHE B CA 1
ATOM 11184 C C . PHE B 1 688 ? 6.668 45.125 5.652 1 88.75 688 PHE B C 1
ATOM 11186 O O . PHE B 1 688 ? 5.844 44.281 5.336 1 88.75 688 PHE B O 1
ATOM 11193 N N . ILE B 1 689 ? 6.312 46.25 6.188 1 83 689 ILE B N 1
ATOM 11194 C CA . ILE B 1 689 ? 4.926 46.594 6.496 1 83 689 ILE B CA 1
ATOM 11195 C C . ILE B 1 689 ? 4.32 47.406 5.352 1 83 689 ILE B C 1
ATOM 11197 O O . ILE B 1 689 ? 4.762 48.5 5.07 1 83 689 ILE B O 1
ATOM 11201 N N . LYS B 1 690 ? 3.33 46.906 4.801 1 80.06 690 LYS B N 1
ATOM 11202 C CA . LYS B 1 690 ? 2.713 47.531 3.631 1 80.06 690 LYS B CA 1
ATOM 11203 C C . LYS B 1 690 ? 2.166 48.906 3.963 1 80.06 690 LYS B C 1
ATOM 11205 O O . LYS B 1 690 ? 2.309 49.844 3.172 1 80.06 690 LYS B O 1
ATOM 11210 N N . ALA B 1 691 ? 1.524 49.062 5.109 1 77.19 691 ALA B N 1
ATOM 11211 C CA . ALA B 1 691 ? 0.912 50.344 5.512 1 77.19 691 ALA B CA 1
ATOM 11212 C C . ALA B 1 691 ? 1.968 51.438 5.699 1 77.19 691 ALA B C 1
ATOM 11214 O O . ALA B 1 691 ? 1.742 52.594 5.348 1 77.19 691 ALA B O 1
ATOM 11215 N N . ALA B 1 692 ? 3.062 51.031 6.219 1 77.44 692 ALA B N 1
ATOM 11216 C CA . ALA B 1 692 ? 4.148 51.969 6.441 1 77.44 692 ALA B CA 1
ATOM 11217 C C . ALA B 1 692 ? 4.77 52.438 5.121 1 77.44 692 ALA B C 1
ATOM 11219 O O . ALA B 1 692 ? 5.133 53.594 4.957 1 77.44 692 ALA B O 1
ATOM 11220 N N . ALA B 1 693 ? 4.84 51.5 4.254 1 79.19 693 ALA B N 1
ATOM 11221 C CA . ALA B 1 693 ? 5.406 51.812 2.941 1 79.19 693 ALA B CA 1
ATOM 11222 C C . ALA B 1 693 ? 4.488 52.75 2.154 1 79.19 693 ALA B C 1
ATOM 11224 O O . ALA B 1 693 ? 4.957 53.594 1.389 1 79.19 693 ALA B O 1
ATOM 11225 N N . ALA B 1 694 ? 3.248 52.562 2.357 1 77.25 694 ALA B N 1
ATOM 11226 C CA . ALA B 1 694 ? 2.279 53.438 1.673 1 77.25 694 ALA B CA 1
ATOM 11227 C C . ALA B 1 694 ? 2.297 54.844 2.24 1 77.25 694 ALA B C 1
ATOM 11229 O O . ALA B 1 694 ? 2.018 55.812 1.524 1 77.25 694 ALA B O 1
ATOM 11230 N N . ALA B 1 695 ? 2.639 55 3.465 1 81.56 695 ALA B N 1
ATOM 11231 C CA . ALA B 1 695 ? 2.643 56.281 4.141 1 81.56 695 ALA B CA 1
ATOM 11232 C C . ALA B 1 695 ? 3.898 57.062 3.799 1 81.56 695 ALA B C 1
ATOM 11234 O O . ALA B 1 695 ? 3.885 58.312 3.818 1 81.56 695 ALA B O 1
ATOM 11235 N N . ASP B 1 696 ? 4.953 56.375 3.645 1 79.25 696 ASP B N 1
ATOM 11236 C CA . ASP B 1 696 ? 6.227 57.031 3.354 1 79.25 696 ASP B CA 1
ATOM 11237 C C . ASP B 1 696 ? 6.801 56.531 2.023 1 79.25 696 ASP B C 1
ATOM 11239 O O . ASP B 1 696 ? 7.273 55.406 1.924 1 79.25 696 ASP B O 1
ATOM 11243 N N . ASN B 1 697 ? 6.824 57.344 1.068 1 77.5 697 ASN B N 1
ATOM 11244 C CA . ASN B 1 697 ? 7.262 57 -0.28 1 77.5 697 ASN B CA 1
ATOM 11245 C C . ASN B 1 697 ? 8.773 56.781 -0.34 1 77.5 697 ASN B C 1
ATOM 11247 O O . ASN B 1 697 ? 9.289 56.25 -1.323 1 77.5 697 ASN B O 1
ATOM 11251 N N . GLU B 1 698 ? 9.422 57.156 0.624 1 78.44 698 GLU B N 1
ATOM 11252 C CA . GLU B 1 698 ? 10.875 57.031 0.597 1 78.44 698 GLU B CA 1
ATOM 11253 C C . GLU B 1 698 ? 11.297 55.625 1.045 1 78.44 698 GLU B C 1
ATOM 11255 O O . GLU B 1 698 ? 12.445 55.219 0.833 1 78.44 698 GLU B O 1
ATOM 11260 N N . LEU B 1 699 ? 10.344 54.906 1.521 1 85.69 699 LEU B N 1
ATOM 11261 C CA . LEU B 1 699 ? 10.656 53.562 2.016 1 85.69 699 LEU B CA 1
ATOM 11262 C C . LEU B 1 699 ? 10.453 52.531 0.92 1 85.69 699 LEU B C 1
ATOM 11264 O O . LEU B 1 699 ? 9.477 52.594 0.165 1 85.69 699 LEU B O 1
ATOM 11268 N N . VAL B 1 700 ? 11.422 51.625 0.754 1 86.69 700 VAL B N 1
ATOM 11269 C CA . VAL B 1 700 ? 11.289 50.5 -0.16 1 86.69 700 VAL B CA 1
ATOM 11270 C C . VAL B 1 700 ? 10.406 49.406 0.469 1 86.69 700 VAL B C 1
ATOM 11272 O O . VAL B 1 700 ? 10.664 48.969 1.59 1 86.69 700 VAL B O 1
ATOM 11275 N N . ASN B 1 701 ? 9.398 49.031 -0.166 1 86.75 701 ASN B N 1
ATOM 11276 C CA . ASN B 1 701 ? 8.461 48 0.322 1 86.75 701 ASN B CA 1
ATOM 11277 C C . ASN B 1 701 ? 8.969 46.594 0.059 1 86.75 701 ASN B C 1
ATOM 11279 O O . ASN B 1 701 ? 9.008 46.156 -1.089 1 86.75 701 ASN B O 1
ATOM 11283 N N . LEU B 1 702 ? 9.312 45.906 1.114 1 88.69 702 LEU B N 1
ATOM 11284 C CA . LEU B 1 702 ? 9.805 44.531 0.986 1 88.69 702 LEU B CA 1
ATOM 11285 C C . LEU B 1 702 ? 8.734 43.531 1.382 1 88.69 702 LEU B C 1
ATOM 11287 O O . LEU B 1 702 ? 9.008 42.312 1.482 1 88.69 702 LEU B O 1
ATOM 11291 N N . ALA B 1 703 ? 7.531 43.906 1.559 1 85.12 703 ALA B N 1
ATOM 11292 C CA . ALA B 1 703 ? 6.43 43.062 2.023 1 85.12 703 ALA B CA 1
ATOM 11293 C C . ALA B 1 703 ? 6.164 41.906 1.051 1 85.12 703 ALA B C 1
ATOM 11295 O O . ALA B 1 703 ? 5.844 40.812 1.469 1 85.12 703 ALA B O 1
ATOM 11296 N N . PRO B 1 704 ? 6.375 42.125 -0.178 1 81.56 704 PRO B N 1
ATOM 11297 C CA . PRO B 1 704 ? 6.09 41.031 -1.124 1 81.56 704 PRO B CA 1
ATOM 11298 C C . PRO B 1 704 ? 7.082 39.875 -1.013 1 81.56 704 PRO B C 1
ATOM 11300 O O . PRO B 1 704 ? 6.816 38.781 -1.511 1 81.56 704 PRO B O 1
ATOM 11303 N N . LEU B 1 705 ? 8.172 40.094 -0.356 1 85.69 705 LEU B N 1
ATOM 11304 C CA . LEU B 1 705 ? 9.188 39.062 -0.232 1 85.69 705 LEU B CA 1
ATOM 11305 C C . LEU B 1 705 ? 8.867 38.125 0.926 1 85.69 705 LEU B C 1
ATOM 11307 O O . LEU B 1 705 ? 9.484 37.062 1.057 1 85.69 705 LEU B O 1
ATOM 11311 N N . LEU B 1 706 ? 7.879 38.5 1.664 1 84 706 LEU B N 1
ATOM 11312 C CA . LEU B 1 706 ? 7.508 37.656 2.791 1 84 706 LEU B CA 1
ATOM 11313 C C . LEU B 1 706 ? 6.852 36.375 2.309 1 84 706 LEU B C 1
ATOM 11315 O O . LEU B 1 706 ? 6.121 36.375 1.315 1 84 706 LEU B O 1
ATOM 11319 N N . ASP B 1 707 ? 7.156 35.312 3.049 1 77.44 707 ASP B N 1
ATOM 11320 C CA . ASP B 1 707 ? 6.586 34 2.729 1 77.44 707 ASP B CA 1
ATOM 11321 C C . ASP B 1 707 ? 5.078 34 2.969 1 77.44 707 ASP B C 1
ATOM 11323 O O . ASP B 1 707 ? 4.602 34.469 3.994 1 77.44 707 ASP B O 1
ATOM 11327 N N . GLU B 1 708 ? 4.391 33.531 2.041 1 67.5 708 GLU B N 1
ATOM 11328 C CA . GLU B 1 708 ? 2.936 33.469 2.127 1 67.5 708 GLU B CA 1
ATOM 11329 C C . GLU B 1 708 ? 2.473 32.312 3.006 1 67.5 708 GLU B C 1
ATOM 11331 O O . GLU B 1 708 ? 1.384 32.344 3.58 1 67.5 708 GLU B O 1
ATOM 11336 N N . ALA B 1 709 ? 3.26 31.281 3.088 1 71.81 709 ALA B N 1
ATOM 11337 C CA . ALA B 1 709 ? 2.848 30.062 3.766 1 71.81 709 ALA B CA 1
ATOM 11338 C C . ALA B 1 709 ? 3.537 29.922 5.121 1 71.81 709 ALA B C 1
ATOM 11340 O O . ALA B 1 709 ? 4.328 29 5.332 1 71.81 709 ALA B O 1
ATOM 11341 N N . VAL B 1 710 ? 3.281 30.891 6.059 1 74.38 710 VAL B N 1
ATOM 11342 C CA . VAL B 1 710 ? 3.912 30.797 7.371 1 74.38 710 VAL B CA 1
ATOM 11343 C C . VAL B 1 710 ? 2.922 30.219 8.383 1 74.38 710 VAL B C 1
ATOM 11345 O O . VAL B 1 710 ? 1.819 30.75 8.547 1 74.38 710 VAL B O 1
ATOM 11348 N N . LEU B 1 711 ? 3.303 29.094 8.922 1 78.69 711 LEU B N 1
ATOM 11349 C CA . LEU B 1 711 ? 2.477 28.469 9.945 1 78.69 711 LEU B CA 1
ATOM 11350 C C . LEU B 1 711 ? 2.838 28.984 11.328 1 78.69 711 LEU B C 1
ATOM 11352 O O . LEU B 1 711 ? 4.02 29.078 11.672 1 78.69 711 LEU B O 1
ATOM 11356 N N . GLN B 1 712 ? 1.838 29.5 12.023 1 78.25 712 GLN B N 1
ATOM 11357 C CA . GLN B 1 712 ? 2.021 30.031 13.367 1 78.25 712 GLN B CA 1
ATOM 11358 C C . GLN B 1 712 ? 1.214 29.234 14.391 1 78.25 712 GLN B C 1
ATOM 11360 O O . GLN B 1 712 ? 0.024 28.984 14.188 1 78.25 712 GLN B O 1
ATOM 11365 N N . LEU B 1 713 ? 1.961 28.75 15.414 1 80.62 713 LEU B N 1
ATOM 11366 C CA . LEU B 1 713 ? 1.311 28.016 16.484 1 80.62 713 LEU B CA 1
ATOM 11367 C C . LEU B 1 713 ? 1.579 28.672 17.844 1 80.62 713 LEU B C 1
ATOM 11369 O O . LEU B 1 713 ? 2.422 29.562 17.938 1 80.62 713 LEU B O 1
ATOM 11373 N N . ARG B 1 714 ? 0.802 28.172 18.812 1 74.88 714 ARG B N 1
ATOM 11374 C CA . ARG B 1 714 ? 1.068 28.578 20.188 1 74.88 714 ARG B CA 1
ATOM 11375 C C . ARG B 1 714 ? 2.049 27.625 20.859 1 74.88 714 ARG B C 1
ATOM 11377 O O . ARG B 1 714 ? 2.135 26.453 20.484 1 74.88 714 ARG B O 1
ATOM 11384 N N . LYS B 1 715 ? 2.717 28.078 21.797 1 76.12 715 LYS B N 1
ATOM 11385 C CA . LYS B 1 715 ? 3.75 27.281 22.469 1 76.12 715 LYS B CA 1
ATOM 11386 C C . LYS B 1 715 ? 3.131 26.188 23.328 1 76.12 715 LYS B C 1
ATOM 11388 O O . LYS B 1 715 ? 3.793 25.188 23.641 1 76.12 715 LYS B O 1
ATOM 11393 N N . ASP B 1 716 ? 1.835 26.312 23.609 1 74.88 716 ASP B N 1
ATOM 11394 C CA . ASP B 1 716 ? 1.207 25.375 24.531 1 74.88 716 ASP B CA 1
ATOM 11395 C C . ASP B 1 716 ? 0.604 24.188 23.766 1 74.88 716 ASP B C 1
ATOM 11397 O O . ASP B 1 716 ? 0.04 23.281 24.375 1 74.88 716 ASP B O 1
ATOM 11401 N N . VAL B 1 717 ? 0.87 24.203 22.547 1 79.81 717 VAL B N 1
ATOM 11402 C CA . VAL B 1 717 ? 0.355 23.078 21.766 1 79.81 717 VAL B CA 1
ATOM 11403 C C . VAL B 1 717 ? 1.115 21.797 22.125 1 79.81 717 VAL B C 1
ATOM 11405 O O . VAL B 1 717 ? 2.311 21.859 22.438 1 79.81 717 VAL B O 1
ATOM 11408 N N . PRO B 1 718 ? 0.392 20.734 22.172 1 80.25 718 PRO B N 1
ATOM 11409 C CA . PRO B 1 718 ? 1.078 19.469 22.453 1 80.25 718 PRO B CA 1
ATOM 11410 C C . PRO B 1 718 ? 2.193 19.172 21.453 1 80.25 718 PRO B C 1
ATOM 11412 O O . PRO B 1 718 ? 2.045 19.438 20.266 1 80.25 718 PRO B O 1
ATOM 11415 N N . LEU B 1 719 ? 3.264 18.672 21.984 1 86.19 719 LEU B N 1
ATOM 11416 C CA . LEU B 1 719 ? 4.426 18.359 21.156 1 86.19 719 LEU B CA 1
ATOM 11417 C C . LEU B 1 719 ? 4.059 17.344 20.078 1 86.19 719 LEU B C 1
ATOM 11419 O O . LEU B 1 719 ? 4.598 17.391 18.969 1 86.19 719 LEU B O 1
ATOM 11423 N N . GLN B 1 720 ? 3.172 16.516 20.359 1 83.75 720 GLN B N 1
ATOM 11424 C CA . GLN B 1 720 ? 2.74 15.5 19.391 1 83.75 720 GLN B CA 1
ATOM 11425 C C . GLN B 1 720 ? 2.15 16.141 18.141 1 83.75 720 GLN B C 1
ATOM 11427 O O . GLN B 1 720 ? 2.35 15.648 17.031 1 83.75 720 GLN B O 1
ATOM 11432 N N . LEU B 1 721 ? 1.427 17.156 18.359 1 82 721 LEU B N 1
ATOM 11433 C CA . LEU B 1 721 ? 0.824 17.844 17.219 1 82 721 LEU B CA 1
ATOM 11434 C C . LEU B 1 721 ? 1.895 18.484 16.344 1 82 721 LEU B C 1
ATOM 11436 O O . LEU B 1 721 ? 1.787 18.469 15.109 1 82 721 LEU B O 1
ATOM 11440 N N . VAL B 1 722 ? 2.832 19.031 17.016 1 86.56 722 VAL B N 1
ATOM 11441 C CA . VAL B 1 722 ? 3.918 19.672 16.266 1 86.56 722 VAL B CA 1
ATOM 11442 C C . VAL B 1 722 ? 4.66 18.625 15.445 1 86.56 722 VAL B C 1
ATOM 11444 O O . VAL B 1 722 ? 4.93 18.844 14.258 1 86.56 722 VAL B O 1
ATOM 11447 N N . VAL B 1 723 ? 4.945 17.547 16.047 1 87.56 723 VAL B N 1
ATOM 11448 C CA . VAL B 1 723 ? 5.656 16.469 15.359 1 87.56 723 VAL B CA 1
ATOM 11449 C C . VAL B 1 723 ? 4.809 15.953 14.195 1 87.56 723 VAL B C 1
ATOM 11451 O O . VAL B 1 723 ? 5.32 15.734 13.094 1 87.56 723 VAL B O 1
ATOM 11454 N N . ASN B 1 724 ? 3.566 15.82 14.398 1 82.44 724 ASN B N 1
ATOM 11455 C CA . ASN B 1 724 ? 2.652 15.352 13.367 1 82.44 724 ASN B CA 1
ATOM 11456 C C . ASN B 1 724 ? 2.596 16.312 12.18 1 82.44 724 ASN B C 1
ATOM 11458 O O . ASN B 1 724 ? 2.471 15.891 11.031 1 82.44 724 ASN B O 1
ATOM 11462 N N . MET B 1 725 ? 2.637 17.516 12.5 1 83.56 725 MET B N 1
ATOM 11463 C CA . MET B 1 725 ? 2.6 18.531 11.438 1 83.56 725 MET B CA 1
ATOM 11464 C C . MET B 1 725 ? 3.836 18.438 10.555 1 83.56 725 MET B C 1
ATOM 11466 O O . MET B 1 725 ? 3.734 18.516 9.328 1 83.56 725 MET B O 1
ATOM 11470 N N . PHE B 1 726 ? 4.938 18.234 11.219 1 86.06 726 PHE B N 1
ATOM 11471 C CA . PHE B 1 726 ? 6.16 18.094 10.438 1 86.06 726 PHE B CA 1
ATOM 11472 C C . PHE B 1 726 ? 6.137 16.812 9.609 1 86.06 726 PHE B C 1
ATOM 11474 O O . PHE B 1 726 ? 6.566 16.812 8.461 1 86.06 726 PHE B O 1
ATOM 11481 N N . GLN B 1 727 ? 5.637 15.82 10.18 1 82.31 727 GLN B N 1
ATOM 11482 C CA . GLN B 1 727 ? 5.633 14.516 9.523 1 82.31 727 GLN B CA 1
ATOM 11483 C C . GLN B 1 727 ? 4.648 14.484 8.359 1 82.31 727 GLN B C 1
ATOM 11485 O O . GLN B 1 727 ? 4.945 13.93 7.305 1 82.31 727 GLN B O 1
ATOM 11490 N N . LYS B 1 728 ? 3.549 15.125 8.57 1 78.69 728 LYS B N 1
ATOM 11491 C CA . LYS B 1 728 ? 2.465 14.953 7.605 1 78.69 728 LYS B CA 1
ATOM 11492 C C . LYS B 1 728 ? 2.461 16.094 6.578 1 78.69 728 LYS B C 1
ATOM 11494 O O . LYS B 1 728 ? 2.033 15.898 5.438 1 78.69 728 LYS B O 1
ATOM 11499 N N . MET B 1 729 ? 2.967 17.266 6.953 1 79.38 729 MET B N 1
ATOM 11500 C CA . MET B 1 729 ? 2.895 18.406 6.059 1 79.38 729 MET B CA 1
ATOM 11501 C C . MET B 1 729 ? 4.266 18.734 5.477 1 79.38 729 MET B C 1
ATOM 11503 O O . MET B 1 729 ? 4.395 19.625 4.633 1 79.38 729 MET B O 1
ATOM 11507 N N . ASN B 1 730 ? 5.27 17.984 5.867 1 80.12 730 ASN B N 1
ATOM 11508 C CA . ASN B 1 730 ? 6.629 18.219 5.395 1 80.12 730 ASN B CA 1
ATOM 11509 C C . ASN B 1 730 ? 7.039 19.672 5.566 1 80.12 730 ASN B C 1
ATOM 11511 O O . ASN B 1 730 ? 7.496 20.312 4.617 1 80.12 730 ASN B O 1
ATOM 11515 N N . LEU B 1 731 ? 6.855 20.156 6.758 1 83.19 731 LEU B N 1
ATOM 11516 C CA . LEU B 1 731 ? 7.188 21.547 7.059 1 83.19 731 LEU B CA 1
ATOM 11517 C C . LEU B 1 731 ? 8.688 21.703 7.293 1 83.19 731 LEU B C 1
ATOM 11519 O O . LEU B 1 731 ? 9.359 20.75 7.703 1 83.19 731 LEU B O 1
ATOM 11523 N N . ARG B 1 732 ? 9.148 22.844 6.93 1 84.25 732 ARG B N 1
ATOM 11524 C CA . ARG B 1 732 ? 10.547 23.156 7.207 1 84.25 732 ARG B CA 1
ATOM 11525 C C . ARG B 1 732 ? 10.703 23.812 8.578 1 84.25 732 ARG B C 1
ATOM 11527 O O . ARG B 1 732 ? 11.703 23.594 9.266 1 84.25 732 ARG B O 1
ATOM 11534 N N . HIS B 1 733 ? 9.758 24.656 8.891 1 87.69 733 HIS B N 1
ATOM 11535 C CA . HIS B 1 733 ? 9.781 25.359 10.172 1 87.69 733 HIS B CA 1
ATOM 11536 C C . HIS B 1 733 ? 8.375 25.734 10.617 1 87.69 733 HIS B C 1
ATOM 11538 O O . HIS B 1 733 ? 7.449 25.766 9.805 1 87.69 733 HIS B O 1
ATOM 11544 N N . VAL B 1 734 ? 8.227 25.875 11.852 1 88.19 734 VAL B N 1
ATOM 11545 C CA . VAL B 1 734 ? 6.996 26.375 12.469 1 88.19 734 VAL B CA 1
ATOM 11546 C C . VAL B 1 734 ? 7.32 27.484 13.453 1 88.19 734 VAL B C 1
ATOM 11548 O O . VAL B 1 734 ? 8.266 27.391 14.234 1 88.19 734 VAL B O 1
ATOM 11551 N N . LEU B 1 735 ? 6.598 28.625 13.266 1 88.69 735 LEU B N 1
ATOM 11552 C CA . LEU B 1 735 ? 6.777 29.75 14.172 1 88.69 735 LEU B CA 1
ATOM 11553 C C . LEU B 1 735 ? 5.766 29.688 15.312 1 88.69 735 LEU B C 1
ATOM 11555 O O . LEU B 1 735 ? 4.645 29.219 15.133 1 88.69 735 LEU B O 1
ATOM 11559 N N . PHE B 1 736 ? 6.242 30.062 16.406 1 86.62 736 PHE B N 1
ATOM 11560 C CA . PHE B 1 736 ? 5.371 30.109 17.578 1 86.62 736 PHE B CA 1
ATOM 11561 C C . PHE B 1 736 ? 5.172 31.547 18.047 1 86.62 736 PHE B C 1
ATOM 11563 O O . PHE B 1 736 ? 6.125 32.312 18.094 1 86.62 736 PHE B O 1
ATOM 11570 N N . SER B 1 737 ? 3.947 31.922 18.266 1 80.31 737 SER B N 1
ATOM 11571 C CA . SER B 1 737 ? 3.627 33.25 18.719 1 80.31 737 SER B CA 1
ATOM 11572 C C . SER B 1 737 ? 2.572 33.25 19.812 1 80.31 737 SER B C 1
ATOM 11574 O O . SER B 1 737 ? 1.826 32.281 19.953 1 80.31 737 SER B O 1
ATOM 11576 N N . GLN B 1 738 ? 2.674 34.125 20.656 1 75.5 738 GLN B N 1
ATOM 11577 C CA . GLN B 1 738 ? 1.676 34.344 21.703 1 75.5 738 GLN B CA 1
ATOM 11578 C C . GLN B 1 738 ? 1.176 35.781 21.672 1 75.5 738 GLN B C 1
ATOM 11580 O O . GLN B 1 738 ? 1.959 36.719 21.828 1 75.5 738 GLN B O 1
ATOM 11585 N N . GLU B 1 739 ? -0.046 36.062 21.422 1 70.19 739 GLU B N 1
ATOM 11586 C CA . GLU B 1 739 ? -0.618 37.406 21.312 1 70.19 739 GLU B CA 1
ATOM 11587 C C . GLU B 1 739 ? 0.098 38.219 20.25 1 70.19 739 GLU B C 1
ATOM 11589 O O . GLU B 1 739 ? 0.459 39.375 20.484 1 70.19 739 GLU B O 1
ATOM 11594 N N . GLY B 1 740 ? 0.526 37.562 19.156 1 71.12 740 GLY B N 1
ATOM 11595 C CA . GLY B 1 740 ? 1.166 38.219 18.031 1 71.12 740 GLY B CA 1
ATOM 11596 C C . GLY B 1 740 ? 2.674 38.312 18.156 1 71.12 740 GLY B C 1
ATOM 11597 O O . GLY B 1 740 ? 3.373 38.625 17.188 1 71.12 740 GLY B O 1
ATOM 11598 N N . LYS B 1 741 ? 3.125 38.125 19.391 1 81.75 741 LYS B N 1
ATOM 11599 C CA . LYS B 1 741 ? 4.562 38.219 19.625 1 81.75 741 LYS B CA 1
ATOM 11600 C C . LYS B 1 741 ? 5.258 36.906 19.328 1 81.75 741 LYS B C 1
ATOM 11602 O O . LYS B 1 741 ? 4.754 35.812 19.688 1 81.75 741 LYS B O 1
ATOM 11607 N N . LEU B 1 742 ? 6.406 37 18.719 1 87.88 742 LEU B N 1
ATOM 11608 C CA . LEU B 1 742 ? 7.18 35.812 18.391 1 87.88 742 LEU B CA 1
ATOM 11609 C C . LEU B 1 742 ? 7.773 35.188 19.656 1 87.88 742 LEU B C 1
ATOM 11611 O O . LEU B 1 742 ? 8.438 35.875 20.438 1 87.88 742 LEU B O 1
ATOM 11615 N N . THR B 1 743 ? 7.48 33.938 19.906 1 87.38 743 THR B N 1
ATOM 11616 C CA . THR B 1 743 ? 7.992 33.25 21.094 1 87.38 743 THR B CA 1
ATOM 11617 C C . THR B 1 743 ? 9.094 32.25 20.719 1 87.38 743 THR B C 1
ATOM 11619 O O . THR B 1 743 ? 9.922 31.906 21.562 1 87.38 743 THR B O 1
ATOM 11622 N N . GLY B 1 744 ? 9.039 31.828 19.5 1 90.38 744 GLY B N 1
ATOM 11623 C CA . GLY B 1 744 ? 10.086 30.875 19.156 1 90.38 744 GLY B CA 1
ATOM 11624 C C . GLY B 1 744 ? 9.898 30.25 17.781 1 90.38 744 GLY B C 1
ATOM 11625 O O . GLY B 1 744 ? 9.07 30.719 17 1 90.38 744 GLY B O 1
ATOM 11626 N N . LEU B 1 745 ? 10.898 29.328 17.531 1 91.38 745 LEU B N 1
ATOM 11627 C CA . LEU B 1 745 ? 10.938 28.656 16.234 1 91.38 745 LEU B CA 1
ATOM 11628 C C . LEU B 1 745 ? 11.391 27.219 16.375 1 91.38 745 LEU B C 1
ATOM 11630 O O . LEU B 1 745 ? 12.234 26.906 17.219 1 91.38 745 LEU B O 1
ATOM 11634 N N . VAL B 1 746 ? 10.688 26.344 15.641 1 91.31 746 VAL B N 1
ATOM 11635 C CA . VAL B 1 746 ? 11.109 24.953 15.547 1 91.31 746 VAL B CA 1
ATOM 11636 C C . VAL B 1 746 ? 11.367 24.578 14.094 1 91.31 746 VAL B C 1
ATOM 11638 O O . VAL B 1 746 ? 10.609 24.969 13.203 1 91.31 746 VAL B O 1
ATOM 11641 N N . THR B 1 747 ? 12.477 23.938 13.859 1 88.75 747 THR B N 1
ATOM 11642 C CA . THR B 1 747 ? 12.812 23.516 12.508 1 88.75 747 THR B CA 1
ATOM 11643 C C . THR B 1 747 ? 12.703 22 12.367 1 88.75 747 THR B C 1
ATOM 11645 O O . THR B 1 747 ? 12.539 21.297 13.367 1 88.75 747 THR B O 1
ATOM 11648 N N . LYS B 1 748 ? 12.773 21.531 11.18 1 87.56 748 LYS B N 1
ATOM 11649 C CA . LYS B 1 748 ? 12.711 20.109 10.891 1 87.56 748 LYS B CA 1
ATOM 11650 C C . LYS B 1 748 ? 13.859 19.359 11.562 1 87.56 748 LYS B C 1
ATOM 11652 O O . LYS B 1 748 ? 13.672 18.25 12.055 1 87.56 748 LYS B O 1
ATOM 11657 N N . THR B 1 749 ? 15.008 19.953 11.57 1 82.44 749 THR B N 1
ATOM 11658 C CA . THR B 1 749 ? 16.188 19.312 12.156 1 82.44 749 THR B CA 1
ATOM 11659 C C . THR B 1 749 ? 15.992 19.094 13.648 1 82.44 749 THR B C 1
ATOM 11661 O O . THR B 1 749 ? 16.469 18.109 14.203 1 82.44 749 THR B O 1
ATOM 11664 N N . ASP B 1 750 ? 15.273 20.016 14.281 1 86.62 750 ASP B N 1
ATOM 11665 C CA . ASP B 1 750 ? 14.992 19.875 15.703 1 86.62 750 ASP B CA 1
ATOM 11666 C C . ASP B 1 750 ? 14.109 18.656 15.969 1 86.62 750 ASP B C 1
ATOM 11668 O O . ASP B 1 750 ? 14.297 17.938 16.953 1 86.62 750 ASP B O 1
ATOM 11672 N N . ILE B 1 751 ? 13.203 18.469 15.102 1 88.44 751 ILE B N 1
ATOM 11673 C CA . ILE B 1 751 ? 12.273 17.359 15.258 1 88.44 751 ILE B CA 1
ATOM 11674 C C . ILE B 1 751 ? 12.992 16.047 14.977 1 88.44 751 ILE B C 1
ATOM 11676 O O . ILE B 1 751 ? 12.742 15.031 15.641 1 88.44 751 ILE B O 1
ATOM 11680 N N . VAL B 1 752 ? 13.852 16.062 14 1 85.44 752 VAL B N 1
ATOM 11681 C CA . VAL B 1 752 ? 14.617 14.859 13.672 1 85.44 752 VAL B CA 1
ATOM 11682 C C . VAL B 1 752 ? 15.484 14.453 14.859 1 85.44 752 VAL B C 1
ATOM 11684 O O . VAL B 1 752 ? 15.57 13.273 15.203 1 85.44 752 VAL B O 1
ATOM 11687 N N . TRP B 1 753 ? 16.047 15.438 15.484 1 81.56 753 TRP B N 1
ATOM 11688 C CA . TRP B 1 753 ? 16.891 15.172 16.641 1 81.56 753 TRP B CA 1
ATOM 11689 C C . TRP B 1 753 ? 16.062 14.609 17.797 1 81.56 753 TRP B C 1
ATOM 11691 O O . TRP B 1 753 ? 16.516 13.703 18.5 1 81.56 753 TRP B O 1
ATOM 11701 N N . LEU B 1 754 ? 14.938 15.125 17.938 1 83.62 754 LEU B N 1
ATOM 11702 C CA . LEU B 1 754 ? 14.047 14.656 18.984 1 83.62 754 LEU B CA 1
ATOM 11703 C C . LEU B 1 754 ? 13.688 13.188 18.781 1 83.62 754 LEU B C 1
ATOM 11705 O O . LEU B 1 754 ? 13.664 12.414 19.75 1 83.62 754 LEU B O 1
ATOM 11709 N N . LEU B 1 755 ? 13.445 12.812 17.578 1 82.5 755 LEU B N 1
ATOM 11710 C CA . LEU B 1 755 ? 12.945 11.477 17.297 1 82.5 755 LEU B CA 1
ATOM 11711 C C . LEU B 1 755 ? 14.086 10.461 17.25 1 82.5 755 LEU B C 1
ATOM 11713 O O . LEU B 1 755 ? 13.867 9.266 17.469 1 82.5 755 LEU B O 1
ATOM 11717 N N . THR B 1 756 ? 15.305 10.883 17.016 1 77 756 THR B N 1
ATOM 11718 C CA . THR B 1 756 ? 16.422 9.953 16.875 1 77 756 THR B CA 1
ATOM 11719 C C . THR B 1 756 ? 17.266 9.922 18.141 1 77 756 THR B C 1
ATOM 11721 O O . THR B 1 756 ? 18.188 9.109 18.266 1 77 756 THR B O 1
ATOM 11724 N N . ALA B 1 757 ? 16.922 10.781 19.109 1 71.44 757 ALA B N 1
ATOM 11725 C CA . ALA B 1 757 ? 17.734 10.898 20.312 1 71.44 757 ALA B CA 1
ATOM 11726 C C . ALA B 1 757 ? 17.734 9.594 21.094 1 71.44 757 ALA B C 1
ATOM 11728 O O . ALA B 1 757 ? 18.703 9.281 21.781 1 71.44 757 ALA B O 1
ATOM 11729 N N . HIS B 1 758 ? 16.812 8.742 20.938 1 69.31 758 HIS B N 1
ATOM 11730 C CA . HIS B 1 758 ? 16.688 7.527 21.734 1 69.31 758 HIS B CA 1
ATOM 11731 C C . HIS B 1 758 ? 17.5 6.387 21.125 1 69.31 758 HIS B C 1
ATOM 11733 O O . HIS B 1 758 ? 17.75 5.379 21.781 1 69.31 758 HIS B O 1
ATOM 11739 N N . SER B 1 759 ? 18.047 6.582 20.016 1 72.5 759 SER B N 1
ATOM 11740 C CA . SER B 1 759 ? 18.766 5.488 19.375 1 72.5 759 SER B CA 1
ATOM 11741 C C . SER B 1 759 ? 20.203 5.41 19.859 1 72.5 759 SER B C 1
ATOM 11743 O O . SER B 1 759 ? 20.906 6.422 19.906 1 72.5 759 SER B O 1
ATOM 11745 N N . PRO B 1 760 ? 20.656 4.32 20.438 1 72.5 760 PRO B N 1
ATOM 11746 C CA . PRO B 1 760 ? 21.969 4.191 21.078 1 72.5 760 PRO B CA 1
ATOM 11747 C C . PRO B 1 760 ? 23.109 4.633 20.156 1 72.5 760 PRO B C 1
ATOM 11749 O O . PRO B 1 760 ? 24.109 5.164 20.625 1 72.5 760 PRO B O 1
ATOM 11752 N N . HIS B 1 761 ? 22.938 4.449 18.844 1 75.5 761 HIS B N 1
ATOM 11753 C CA . HIS B 1 761 ? 24.062 4.734 17.953 1 75.5 761 HIS B CA 1
ATOM 11754 C C . HIS B 1 761 ? 23.781 5.945 17.078 1 75.5 761 HIS B C 1
ATOM 11756 O O . HIS B 1 761 ? 24.375 6.094 16.016 1 75.5 761 HIS B O 1
ATOM 11762 N N . THR B 1 762 ? 23.141 6.789 17.766 1 78.44 762 THR B N 1
ATOM 11763 C CA . THR B 1 762 ? 22.766 7.949 16.953 1 78.44 762 THR B CA 1
ATOM 11764 C C . THR B 1 762 ? 23.969 8.859 16.734 1 78.44 762 THR B C 1
ATOM 11766 O O . THR B 1 762 ? 24.672 9.203 17.688 1 78.44 762 THR B O 1
ATOM 11769 N N . GLY B 1 763 ? 24.266 9.148 15.492 1 77.12 763 GLY B N 1
ATOM 11770 C CA . GLY B 1 763 ? 25.25 10.156 15.133 1 77.12 763 GLY B CA 1
ATOM 11771 C C . GLY B 1 763 ? 26.688 9.641 15.195 1 77.12 763 GLY B C 1
ATOM 11772 O O . GLY B 1 763 ? 27.625 10.398 14.977 1 77.12 763 GLY B O 1
ATOM 11773 N N . GLN B 1 764 ? 26.875 8.367 15.383 1 77.62 764 GLN B N 1
ATOM 11774 C CA . GLN B 1 764 ? 28.219 7.84 15.57 1 77.62 764 GLN B CA 1
ATOM 11775 C C . GLN B 1 764 ? 28.984 7.809 14.242 1 77.62 764 GLN B C 1
ATOM 11777 O O . GLN B 1 764 ? 30.219 7.762 14.234 1 77.62 764 GLN B O 1
ATOM 11782 N N . LEU B 1 765 ? 28.266 7.859 13.156 1 83.62 765 LEU B N 1
ATOM 11783 C CA . LEU B 1 765 ? 28.922 7.844 11.852 1 83.62 765 LEU B CA 1
ATOM 11784 C C . LEU B 1 765 ? 28.766 9.188 11.156 1 83.62 765 LEU B C 1
ATOM 11786 O O . LEU B 1 765 ? 29.078 9.32 9.961 1 83.62 765 LEU B O 1
ATOM 11790 N N . ALA B 1 766 ? 28.125 10.125 11.922 1 76.12 766 ALA B N 1
ATOM 11791 C CA . ALA B 1 766 ? 27.875 11.438 11.328 1 76.12 766 ALA B CA 1
ATOM 11792 C C . ALA B 1 766 ? 29.156 12.234 11.156 1 76.12 766 ALA B C 1
ATOM 11794 O O . ALA B 1 766 ? 30.047 12.164 12.008 1 76.12 766 ALA B O 1
ATOM 11795 N N . GLY B 1 767 ? 29.391 12.617 9.883 1 63.62 767 GLY B N 1
ATOM 11796 C CA . GLY B 1 767 ? 30.547 13.477 9.68 1 63.62 767 GLY B CA 1
ATOM 11797 C C . GLY B 1 767 ? 30.391 14.836 10.336 1 63.62 767 GLY B C 1
ATOM 11798 O O . GLY B 1 767 ? 29.297 15.211 10.758 1 63.62 767 GLY B O 1
ATOM 11799 N N . ASP B 1 768 ? 31.453 15.477 10.742 1 50.72 768 ASP B N 1
ATOM 11800 C CA . ASP B 1 768 ? 31.547 16.797 11.383 1 50.72 768 ASP B CA 1
ATOM 11801 C C . ASP B 1 768 ? 30.688 17.812 10.648 1 50.72 768 ASP B C 1
ATOM 11803 O O . ASP B 1 768 ? 30.375 18.875 11.195 1 50.72 768 ASP B O 1
ATOM 11807 N N . THR B 1 769 ? 30.25 17.672 9.461 1 42.31 769 THR B N 1
ATOM 11808 C CA . THR B 1 769 ? 29.672 18.781 8.703 1 42.31 769 THR B CA 1
ATOM 11809 C C . THR B 1 769 ? 28.188 18.953 9.031 1 42.31 769 THR B C 1
ATOM 11811 O O . THR B 1 769 ? 27.578 19.953 8.656 1 42.31 769 THR B O 1
ATOM 11814 N N . ILE B 1 770 ? 27.469 18.016 9.367 1 42.31 770 ILE B N 1
ATOM 11815 C CA . ILE B 1 770 ? 26.016 18.109 9.398 1 42.31 770 ILE B CA 1
ATOM 11816 C C . ILE B 1 770 ? 25.578 18.906 10.641 1 42.31 770 ILE B C 1
ATOM 11818 O O . ILE B 1 770 ? 24.406 19.219 10.797 1 42.31 770 ILE B O 1
ATOM 11822 N N . ASP B 1 771 ? 26.281 19.109 11.68 1 38.72 771 ASP B N 1
ATOM 11823 C CA . ASP B 1 771 ? 25.859 19.875 12.859 1 38.72 771 ASP B CA 1
ATOM 11824 C C . ASP B 1 771 ? 25.562 21.328 12.5 1 38.72 771 ASP B C 1
ATOM 11826 O O . ASP B 1 771 ? 24.984 22.062 13.305 1 38.72 771 ASP B O 1
ATOM 11830 N N . GLN B 1 772 ? 26.031 21.859 11.445 1 33.16 772 GLN B N 1
ATOM 11831 C CA . GLN B 1 772 ? 25.781 23.281 11.219 1 33.16 772 GLN B CA 1
ATOM 11832 C C . GLN B 1 772 ? 24.438 23.5 10.555 1 33.16 772 GLN B C 1
ATOM 11834 O O . GLN B 1 772 ? 24.094 22.844 9.57 1 33.16 772 GLN B O 1
#

Secondary structure (DSSP, 8-state):
-----------------------------S-----------HHHHHHHHHTTGGG--PPPPTT-B--HHHHHHHHHHHHHHHHH--SHHHHHHHHHHHHHHHHHHHHHHHHHHHHHHHHHHHHHHHHHHTTEEESS-TT--HHHHTTT--TT----SEEEHHHHTT---HHHHHHHHHHHHHHHHHHHHHHHHHHHHHH-GGGSB-SHHHHHHHHTTB--GGGG-HHHHHHHHHHHHHHHHTT-S-BSHHHHHHHHHHHHHHHHHHTT----HHHHHHHHHHHHHHHHHHHHT-HHHHHHHIIIII-HHHHHH-HHHHHHHHHHHHHHHHHHHHH-TTSSS-SSTT---S---PPPPGGGHHHHHHHHHHHHHHHHHHHHHHHHHHHHHHHSGGGG-HHHHHHHHHHHHHHHHHHSHHHHS-HHHHHHHHHS---TTS--STTTT-GGGHHHHHHHHHHHHHHHHHHHHHHTTSSSB-BSHHHHHHHHHHHHHHHHHHHHHHHHH-TT-GGGTTS-S-TTS----HHHHHHHHHHHHHHHHH---HHHHHHHHHHH--GGGHHHHHHHHHHHHHHHHHH-S--HHHHHHHHHT-----SSPP--SS-BGGGTPEEGGGS--EETTBS-BHHHHHHHHHH---SEEEEEETTTTEEEEEEEHHHHHHHHHHHHHH-TTSHHHHH-EEES-HHHHHH-TTEEE-GGGB-S---EE-TTSBHHHHHHHHHHH--SEEEEEETTEEEEEEEHHHHHHHHHTT-TTTTTT--TTTT-/-----------------------------S-----------HHHHHHHHHHHTT---PPPPTT-B--HHHHHHHHHHHHHHHHH--SHHHHHHHHHHHHHHHHHHHHHHHHHHHHHHHHHHHHHHHHHHTTEEESS-TT--HHHHTTT--TT----SEEEHHHHTT---HHHHHHHHHHHHHHHHHHHHHHHHHHHHHH-GGGSB-SHHHHHHHHTTB--GGGG-HHHHHHHHHHHHHHHHTT-S-BSHHHHHHHHHHHHHHHHHHTT----HHHHHHHHHHHHHHHHHHHHT-HHHHHHHIIIII-HHHHHH-HHHHHHHHHHHHHHHHHHHHH-TTSSS-SSTT---S---PPPPGGGHHHHHHHHHHHHHHHHHHHHHHHHHHHHHHHSGGGG-HHHHHHHHHHHHHHHHHHSHHHHS-HHHHHHHHHS---TTS--STTTT-GGGHHHHHHHHHHHHHHHHHHHHHHTTSSSB-BSHHHHHHHHHHHHHHHHHHHHHHHHH-TT-GGGTTS-S-TTS----HHHHHHHHHHHHHHHHH---HHHHHHHHHHH--GGGHHHHHHHHHHHHHHHHHH-S--HHHHHHHHHT-----SSPP--SS-BGGGTPEEGGGS--EETTBS-BHHHHHHHHHH---SEEEEEETTTTEEEEEEEHHHHHHHHHHHHHH-TTSHHHHH-EEES-HHHHHH-TTEEE-GGGB-S---EE-TTSBHHHHHHHHHHH--SEEEEEETTEEEEEEEHHHHHHHHHTT-TTTTTT--TTTT-

InterPro domains:
  IPR000644 CBS domain [PS51371] (613-674)
  IPR000644 CBS domain [SM00116] (618-669)
  IPR000644 CBS domain [SM00116] (709-756)
  IPR001807 Chloride channel [PF00654] (192-577)
  IPR001807 Chloride channel [PR00762] (201-218)
  IPR001807 Chloride channel [PR00762] (232-251)
  IPR001807 Chloride channel [PR00762] (285-304)
  IPR001807 Chloride channel [PR00762] (476-496)
  IPR001807 Chloride channel [PR00762] (527-543)
  IPR001807 Chloride channel [PR00762] (545-564)
  IPR001807 Chloride channel [PR00762] (584-598)
  IPR014743 Chloride channel, core [SSF81340] (96-599)
  IPR046342 CBS domain superfamily [G3DSA:3.10.580.10] (606-762)
  IPR046342 CBS domain superfamily [SSF54631] (608-753)

Nearest PDB structures (foldseek):
  8jgv-assembly1_B  TM=9.415E-01  e=2.738E-47  Mus musculus
  8ta4-assembly1_B  TM=7.933E-01  e=1.336E-26  Homo sapiens
  7xf5-assembly1_B  TM=7.940E-01  e=6.175E-24  Homo sapiens
  7xf5-assembly1_A  TM=7.965E-01  e=9.868E-24  Homo sapiens
  8ta2-assembly1_B  TM=8.625E-01  e=5.878E-20  Homo sapiens

Solvent-accessible surface area (backbone atoms only — not comparable to full-atom values): 79348 Å² total; per-residue (Å²): 138,85,82,79,89,79,86,83,82,88,83,75,94,78,86,73,86,69,80,81,75,81,74,82,71,76,86,78,67,80,79,55,81,76,72,78,67,74,71,76,51,73,69,54,56,54,49,59,60,54,56,62,65,63,64,62,78,74,81,77,59,78,80,38,67,54,52,52,66,60,38,52,50,51,50,47,54,50,52,48,56,38,63,63,38,77,63,70,61,16,64,44,45,51,50,50,55,53,48,52,54,49,48,39,41,51,49,35,10,42,48,40,8,49,51,45,33,52,41,52,43,49,23,50,33,53,36,35,52,40,58,26,47,30,72,89,38,86,88,43,25,65,67,67,54,46,55,89,59,58,92,86,62,79,63,77,47,59,31,38,56,26,63,70,71,66,52,82,49,67,68,56,24,53,52,48,38,52,47,47,33,23,49,45,11,23,50,29,30,32,50,18,20,49,47,23,67,73,72,22,63,70,23,31,27,25,44,54,48,57,48,32,17,35,64,66,31,37,36,56,64,79,64,39,30,69,57,27,32,54,47,29,56,53,21,30,30,28,26,50,28,26,59,52,52,40,22,66,41,37,31,36,20,39,38,21,28,15,47,35,51,48,45,37,61,73,69,60,54,83,84,42,71,59,58,51,37,43,49,38,49,13,24,32,6,18,14,34,2,43,55,56,41,15,37,70,20,9,35,36,35,30,35,74,70,48,33,47,62,57,33,66,51,27,67,64,33,45,49,48,10,45,52,16,3,46,42,6,36,51,40,29,38,70,63,21,60,76,74,70,69,42,65,37,83,55,44,46,88,59,80,64,73,61,76,76,58,79,65,53,53,56,63,44,48,50,39,5,45,46,13,1,51,54,17,41,47,40,44,54,48,20,53,50,43,48,52,50,38,68,76,38,77,53,57,81,38,52,54,57,50,45,29,53,49,30,37,51,50,31,55,54,22,66,73,35,76,76,53,54,47,52,66,64,57,40,41,29,57,44,45,43,64,85,39,93,87,45,86,67,70,90,50,72,69,39,78,88,42,47,69,59,49,33,50,52,27,47,50,48,25,56,54,46,47,56,46,29,21,55,47,52,69,38,60,34,33,28,8,62,60,51,40,37,32,38,32,15,21,26,50,14,29,29,52,23,48,50,52,44,50,49,41,69,73,39,57,82,38,77,80,43,60,84,40,64,85,50,82,84,52,78,71,68,60,30,15,56,29,7,48,40,12,14,45,2,16,39,9,14,31,58,60,49,54,71,31,51,47,44,31,52,38,49,29,39,30,39,51,73,46,48,60,62,40,48,52,18,22,52,47,0,28,54,47,11,44,73,76,43,76,69,26,48,51,56,50,51,27,33,17,45,58,52,72,48,74,70,72,67,81,68,80,61,92,78,48,35,33,58,78,68,40,41,43,44,86,78,47,76,63,38,40,57,49,51,58,53,23,49,47,53,40,50,52,49,56,71,67,47,88,56,73,49,30,48,29,23,38,74,95,73,37,31,56,74,46,36,32,45,39,67,62,51,48,53,53,50,50,50,55,44,65,69,36,80,82,53,59,60,39,64,64,30,34,45,32,55,46,64,71,60,27,71,72,35,81,73,35,44,68,47,39,82,62,38,51,60,81,62,52,42,34,48,49,70,20,46,30,38,58,54,52,46,44,38,64,64,64,50,46,52,59,40,37,22,34,58,90,36,20,55,49,24,44,38,44,46,65,56,52,33,48,63,72,40,64,79,45,91,55,45,44,74,65,37,63,87,70,71,84,112,138,89,83,84,90,84,91,85,83,87,81,79,93,83,84,75,87,70,80,81,73,83,73,85,71,78,86,79,70,74,90,60,83,75,70,79,67,74,71,76,51,73,68,55,57,55,49,59,58,53,56,62,66,64,63,61,80,75,80,78,59,78,78,37,66,56,54,51,65,60,37,51,51,52,51,48,53,49,52,48,55,38,63,64,39,77,64,70,62,1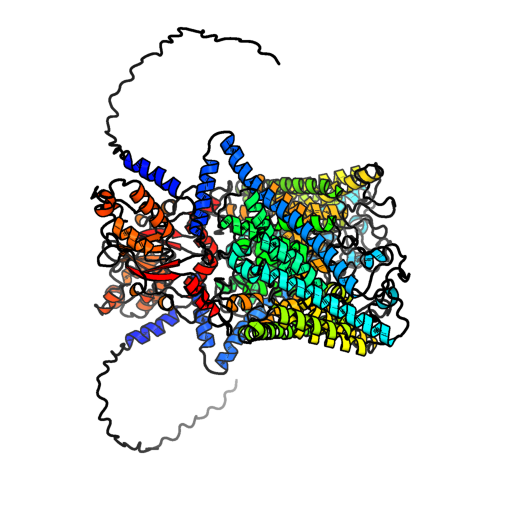7,62,45,45,50,50,50,54,54,47,52,54,49,47,40,42,51,49,33,10,42,49,40,8,50,52,45,33,51,40,53,44,49,23,47,33,53,38,35,53,41,59,27,46,29,72,89,38,84,87,42,27,65,66,66,54,47,57,88,59,58,91,85,60,80,63,78,48,59,32,38,57,27,64,69,72,67,51,83,49,68,69,58,25,52,52,48,40,52,46,46,32,23,49,47,12,22,49,29,30,31,51,17,21,49,47,22,66,72,71,22,64,71,23,32,28,25,45,56,47,58,48,34,17,35,64,65,32,37,37,56,63,80,64,39,31,69,57,28,32,54,46,29,56,53,20,29,29,28,28,50,29,25,57,53,50,39,20,62,40,36,31,35,20,38,38,19,27,16,47,36,49,49,46,36,61,73,69,59,52,82,82,40,71,60,57,50,38,43,50,36,50,12,24,31,6,17,13,33,1,43,53,57,41,15,36,69,19,9,35,37,34,30,35,74,71,50,32,45,61,57,32,66,52,27,69,62,33,43,48,47,10,46,52,16,4,46,42,6,36,51,39,28,38,71,63,22,59,76,73,71,69,43,64,36,82,53,43,45,89,60,80,66,72,62,74,77,58,78,64,55,53,55,61,44,48,51,39,6,46,47,13,1,51,53,17,42,46,41,45,53,48,19,53,48,42,49,52,50,37,68,74,38,76,53,56,82,37,52,55,58,50,45,30,51,49,29,38,50,50,32,54,53,21,67,72,36,75,76,52,54,46,52,66,65,56,40,43,28,56,44,44,44,66,86,40,92,87,45,85,65,70,89,50,71,68,40,76,89,44,47,68,60,49,34,49,52,26,48,49,46,25,56,53,46,48,57,46,27,21,54,47,52,68,39,60,33,34,26,7,64,61,51,41,37,32,36,33,15,21,26,49,14,29,31,53,23,49,50,51,44,51,49,41,68,74,40,60,83,39,76,79,44,60,84,41,64,86,50,84,84,52,78,70,67,60,30,16,56,29,7,51,39,12,14,46,1,16,39,8,14,30,57,58,49,53,70,31,53,47,43,30,52,38,50,29,38,32,38,50,74,46,48,60,61,39,47,53,18,20,52,45,0,28,53,47,11,44,73,76,42,77,68,26,49,52,56,48,52,29,35,17,44,57,52,72,48,74,69,73,64,79,67,80,60,93,79,49,35,34,58,77,69,39,40,42,45,86,80,46,77,62,40,40,56,49,51,56,53,23,48,47,51,39,53,52,49,56,70,68,50,88,57,74,51,30,48,28,23,38,74,94,72,36,31,54,76,46,36,33,46,37,66,61,51,48,54,54,49,51,50,54,46,65,70,36,80,83,53,59,59,38,65,64,30,36,45,32,56,47,65,71,59,27,71,73,34,82,72,34,46,69,48,39,83,61,39,52,59,80,63,52,42,35,48,48,69,20,46,30,39,57,54,53,46,44,39,64,63,64,48,44,52,59,41,37,22,34,58,90,37,20,56,48,22,44,38,43,45,66,57,51,31,48,65,72,40,64,80,45,91,56,45,43,75,64,36,64,87,69,72,83,111

Foldseek 3Di:
DDDDDDDDDDDDDDDDDPDDPDDPPPDDDDPPPPPPPVPPDPVVVCVVVVVVVLLPPPDDDALDFDFPVSLVVVVVVVVCVLCPDDDPSSVVVVVVLVVLLVVLLLVLLLVLLVLLLVLVLLLQLLLQVLFWAFQVDRSDGPCRSQPPDDQPDDRPRTDGPCVVVVPDDPVVSLVVSLCSNLVLLLVLLLVLLCLCVPFNLLLFFLCQLVLLLLLLGRHHVSNLEVSSLVSNSSLLSSNLSSLFLFACQRSLLSNSLSSSVVSCVVSVNPDRSNSSSLSSLLSSLLSNCLRLVFNPLSLVCSCFPRDVQSVVVDVVSSVSSNVSNVSNSVSNLVSVSPVPSRSALQFADDCPVDQADPLVLVLLLVLLLVLQVLQLVLLVLLLVLLLCCVPDPVVVPQSVVSSVLSSVLSNVQSVQLLSVHRLSVSSSLLLYFDDPSHDDRVCLVPLVCLVVLLVSLQVVLVVLSNSLSNSRNGSTYGHNLSSLLSSQLSNQLSSLSVVQNVCVVCVPDPSNPVADPPPVDDNTTSSLSSLSRSLSNNLNAAVDAPSSLSSSCSRHVHPSCSVSSNVSSVSSSVSNCVVPNHHNSVLVCQLAVRLRQDPDQDDDPQDFLLVLFDFPVVFDAAEFCPVPFLLVVLVVLVVDDDQWHFYAYDPQRFTPAIAGSVSSNVVSVVVCVVVVVNVLRVPQGEGLDPVVCVVDVSYHHPVVRGDPDAAEAARRHHPSVVSCCCSNVVRQKHFYDDPRHTTGMDGSSSSSCVVSVPPPSGHSNHDPPSVD/DDDDDDDDDDDDDDDDCPPDPDDPDPDPPDDPPPPPPVPPDPVVVVVVVVVVVLLPPPDDDALDFDFPVSLVVVVVVVVCVLCPDDDPSSVVVVVVLVVLLVVLLLVLLLVLLVLLLVLVLLLQLLLQVLFWAFQVDRSDGPCRSQPPDDQPDDRPRTDGPCVVVVPPDPVVSLVVSLVSNLVLLLVLLLVLLCLCVPFNLLLFFLCQLVLLLLLLGRHHVSNLEVSSLVSNSSLLSSNLSSLFLFACQRSLLSNSLSSSVVSCVVSVNPDRSNSSSLSSLLSSLLSNCLRLVFNPLSLVCSCFPRDVQSVVVDVVSSVSSNVSNVSNSVSNLVSVSPVPSRSALQFADDCPVDQADPLVLVLLLVLLLVLQVLQLVLLVLLLVLQLCCVPDPVVVPQSVVSSVLSSVLSNVQSVQLLSVHRLSVSSSLLLYFDDPSHDDRVCLVPLVCLVVLLVSLQVVLVVLSNSLSNSRNGSTYGHNLSSLLSSQLSNQLSSQSVVQNVCVVCVPDPSNPVADPPPPDDNTTSSLSSLSRSLSNNLNAAVDAPSSLSSSCSRHVHPSCSVSSNVSSVSSSVSNCVVPNHHNSVLVCQLQVRLRADPDQDDDPQDFLLVLFDFPVPFDAAEFCPVPFLLVVLVVLVVDDDQWHFYAYDPQRFTPAIAGSVSSNVVSVVVCVVVVVNVCRVPQGEGLDPVVCVVDVSYHHPVVRGDPDAAEAARRHHPSVVSCCCSNVVRQKHFYDDPRHTTGMDGSSSSSCVVSVPPPSGHSNHDPPSVD

Organism: Phanerochaete carnosa (strain HHB-10118-sp) (NCBI:txid650164)